Protein AF-0000000066206709 (afdb_homodimer)

InterPro domains:
  IPR000914 Solute-binding protein family 5 domain [PF00496] (163-308)
  IPR023767 Transcriptional regulator SgrR [MF_01449] (1-552)
  IPR023767 Transcriptional regulator SgrR [NF010149] (1-551)
  IPR025370 Transcriptional regulator SgrR, N-terminal HTH domain [PF12793] (5-118)
  IPR039424 Solute-binding protein family 5 [PTHR30290] (118-496)

Secondary structure (DSSP, 8-state):
---HHHHHHHHHHHHHHTT--EEE-HHHHHHHHTS-HHHHHHHHHHHHHTTSEEEEPPPSTTPPEEEEESS-HHHHHHHHHHHHHHTT-HHHHHHHH--HHHHHHHHHHT-EEEEETTEEEEEEEESS------TTS---HHHHHHHHHH---SEEE-TTT--EEESSEEEEEEEETTEEEEEEPSS-B-TTSPBP-HHHHHHHHHTTTTSGGGTTEEEEE-SSTTEEEEEESS--TTHHHHTTSGGG----TTGGGSTTTTTS---SSSEEEEEESSSEEEEEE-TT-SSSPPS-SEEEEEE-SS--TT--S-EE-S-TTS---EEEEEE-SEEEEEEE-TTSGGGG-HHHHHHHHHHT-HHHHHHHS-HHHHHHEEE-SSSSTT------PPP-PPPTT--EEEEEEESS-HHHHHHHHHHHHHHHTTT-EEEEEEE-HHHHHHT-S--SEEEEEEE--SSHHHHHHHHHHH-HHHHHH--S-HHHHHHHHHTT---HHHHHHHHHHTTSEEE-EEEEEEEE--TTEES--B-TTSSB-TTT-EEPPP--/---HHHHHHHHHHHHHHTT--EEE-HHHHHHHHTS-HHHHHHHHHHHHHTTSEEEEPPPSTTPPEEEEESS-HHHHHHHHHHHHHHTT-HHHHHHHH--HHHHHHHHHHT-EEEEETTEEEEEEEESS------TTS---HHHHHHHHHH---SEEE-TTT--EEESSEEEEEEEETTEEEEEEPSS-B-TTSPBP-HHHHHHHHHTTTTSGGGTTEEEEE-SSTTEEEEEESS--TTHHHHTTSGGG----TTGGGSTTTTTS---SSSEEEEEESSSEEEEEE-TT-SSSPPS-SEEEEEE-SS--TT--SSEE-S-TTS---EEEEEE-SEEEEEEE-TTSGGGG-HHHHHHHHHHT-HHHHHHHS-HHHHHHEEE-SSSSTT------PPP-PPPTT--EEEEEEESS-HHHHHHHHHHHHHHHHTT-EEEEEEE-HHHHHHT-S--SEEEEEEE--SSHHHHHHHHHHH-HHHHHH--S-HHHHHHHHHTT---HHHHHHHHHHTTSEEE-EEEEEEEE--TTEES--B-TTSSB-TTT-EEPPP--

Nearest PDB structures (foldseek):
  5u4o-assembly1_A-2  TM=6.817E-01  e=4.571E-27  Bacillus anthracis
  4wed-assembly1_A  TM=5.800E-01  e=3.404E-24  Sinorhizobium meliloti 1021
  3t66-assembly1_A  TM=5.790E-01  e=7.569E-23  Halalkalibacterium halodurans C-125
  4pfy-assembly1_A  TM=7.101E-01  e=2.165E-19  Thermotoga maritima MSB8
  3ry3-assembly2_B  TM=6.240E-01  e=1.713E-19  Yersinia pestis CO92

Radius of gyration: 39.32 Å; Cα contacts (8 Å, |Δi|>4): 2137; chains: 2; bounding box: 94×120×114 Å

Structure (mmCIF, N/CA/C/O backbone):
data_AF-0000000066206709-model_v1
#
loop_
_entity.id
_entity.type
_entity.pdbx_description
1 polymer 'HTH-type transcriptional regulator SgrR'
#
loop_
_atom_site.group_PDB
_atom_site.id
_atom_site.type_symbol
_atom_site.label_atom_id
_atom_site.label_alt_id
_atom_site.label_comp_id
_atom_site.label_asym_id
_atom_site.label_entity_id
_atom_site.label_seq_id
_atom_site.pdbx_PDB_ins_code
_atom_site.Cartn_x
_atom_site.Cartn_y
_atom_site.Cartn_z
_atom_site.occupancy
_atom_site.B_iso_or_equiv
_atom_site.auth_seq_id
_atom_site.auth_comp_id
_atom_site.auth_asym_id
_atom_site.auth_atom_id
_atom_site.pdbx_PDB_model_num
ATOM 1 N N . MET A 1 1 ? 25.031 -0.649 -37.062 1 43.06 1 MET A N 1
ATOM 2 C CA . MET A 1 1 ? 24.859 -2.057 -36.719 1 43.06 1 MET A CA 1
ATOM 3 C C . MET A 1 1 ? 24.5 -2.879 -37.938 1 43.06 1 MET A C 1
ATOM 5 O O . MET A 1 1 ? 23.609 -2.498 -38.719 1 43.06 1 MET A O 1
ATOM 9 N N . SER A 1 2 ? 25.391 -3.656 -38.344 1 57 2 SER A N 1
ATOM 10 C CA . SER A 1 2 ? 25.188 -4.418 -39.562 1 57 2 SER A CA 1
ATOM 11 C C . SER A 1 2 ? 23.844 -5.141 -39.562 1 57 2 SER A C 1
ATOM 13 O O . SER A 1 2 ? 23.391 -5.586 -38.5 1 57 2 SER A O 1
ATOM 15 N N . SER A 1 3 ? 23.094 -4.91 -40.594 1 67.56 3 SER A N 1
ATOM 16 C CA . SER A 1 3 ? 21.766 -5.477 -40.75 1 67.56 3 SER A CA 1
ATOM 17 C C . SER A 1 3 ? 21.766 -6.977 -40.469 1 67.56 3 SER A C 1
ATOM 19 O O . SER A 1 3 ? 22.766 -7.656 -40.719 1 67.56 3 SER A O 1
ATOM 21 N N . PRO A 1 4 ? 20.875 -7.457 -39.75 1 71.06 4 PRO A N 1
ATOM 22 C CA . PRO A 1 4 ? 20.766 -8.898 -39.5 1 71.06 4 PRO A CA 1
ATOM 23 C C . PRO A 1 4 ? 20.953 -9.734 -40.75 1 71.06 4 PRO A C 1
ATOM 25 O O . PRO A 1 4 ? 21.562 -10.805 -40.719 1 71.06 4 PRO A O 1
ATOM 28 N N . ARG A 1 5 ? 20.578 -9.203 -41.844 1 77.94 5 ARG A N 1
ATOM 29 C CA . ARG A 1 5 ? 20.688 -9.914 -43.094 1 77.94 5 ARG A CA 1
ATOM 30 C C . ARG A 1 5 ? 22.141 -10.031 -43.531 1 77.94 5 ARG A C 1
ATOM 32 O O . ARG A 1 5 ? 22.562 -11.078 -44.031 1 77.94 5 ARG A O 1
ATOM 39 N N . LEU A 1 6 ? 22.844 -8.906 -43.406 1 81.25 6 LEU A N 1
ATOM 40 C CA . LEU A 1 6 ? 24.25 -8.914 -43.781 1 81.25 6 LEU A CA 1
ATOM 41 C C . LEU A 1 6 ? 25.031 -9.922 -42.938 1 81.25 6 LEU A C 1
ATOM 43 O O . LEU A 1 6 ? 25.875 -10.641 -43.469 1 81.25 6 LEU A O 1
ATOM 47 N N . GLN A 1 7 ? 24.641 -9.992 -41.656 1 78.38 7 GLN A N 1
ATOM 48 C CA . GLN A 1 7 ? 25.312 -10.93 -40.781 1 78.38 7 GLN A CA 1
ATOM 49 C C . GLN A 1 7 ? 25.031 -12.375 -41.156 1 78.38 7 GLN A C 1
ATOM 51 O O . GLN A 1 7 ? 25.953 -13.203 -41.188 1 78.38 7 GLN A O 1
ATOM 56 N N . GLN A 1 8 ? 23.812 -12.617 -41.5 1 77.62 8 GLN A N 1
ATOM 57 C CA . GLN A 1 8 ? 23.422 -13.953 -41.938 1 77.62 8 GLN A CA 1
ATOM 58 C C . GLN A 1 8 ? 24.188 -14.367 -43.188 1 77.62 8 GLN A C 1
ATOM 60 O O . GLN A 1 8 ? 24.641 -15.508 -43.312 1 77.62 8 GLN A O 1
ATOM 65 N N . GLN A 1 9 ? 24.297 -13.484 -44.094 1 81.88 9 GLN A N 1
ATOM 66 C CA . GLN A 1 9 ? 24.984 -13.758 -45.375 1 81.88 9 GLN A CA 1
ATOM 67 C C . GLN A 1 9 ? 26.469 -14.031 -45.125 1 81.88 9 GLN A C 1
ATOM 69 O O . GLN A 1 9 ? 27.047 -14.922 -45.75 1 81.88 9 GLN A O 1
ATOM 74 N N . PHE A 1 10 ? 27 -13.289 -44.25 1 84.5 10 PHE A N 1
ATOM 75 C CA . PHE A 1 10 ? 28.406 -13.523 -43.906 1 84.5 10 PHE A CA 1
ATOM 76 C C . PHE A 1 10 ? 28.609 -14.906 -43.312 1 84.5 10 PHE A C 1
ATOM 78 O O . PHE A 1 10 ? 29.531 -15.633 -43.688 1 84.5 10 PHE A O 1
ATOM 85 N N . ILE A 1 11 ? 27.688 -15.219 -42.312 1 79.88 11 ILE A N 1
ATOM 86 C CA . ILE A 1 11 ? 27.812 -16.516 -41.656 1 79.88 11 ILE A CA 1
ATOM 87 C C . ILE A 1 11 ? 27.719 -17.641 -42.688 1 79.88 11 ILE A C 1
ATOM 89 O O . ILE A 1 11 ? 28.484 -18.594 -42.625 1 79.88 11 ILE A O 1
ATOM 93 N N . ARG A 1 12 ? 26.828 -17.469 -43.594 1 81.88 12 ARG A N 1
ATOM 94 C CA . ARG A 1 12 ? 26.672 -18.453 -44.656 1 81.88 12 ARG A CA 1
ATOM 95 C C . ARG A 1 12 ? 27.953 -18.562 -45.469 1 81.88 12 ARG A C 1
ATOM 97 O O . ARG A 1 12 ? 28.391 -19.656 -45.812 1 81.88 12 ARG A O 1
ATOM 104 N N . LEU A 1 13 ? 28.484 -17.438 -45.812 1 84.5 13 LEU A N 1
ATOM 105 C CA . LEU A 1 13 ? 29.703 -17.391 -46.594 1 84.5 13 LEU A CA 1
ATOM 106 C C . LEU A 1 13 ? 30.859 -18.031 -45.844 1 84.5 13 LEU A C 1
ATOM 108 O O . LEU A 1 13 ? 31.609 -18.844 -46.406 1 84.5 13 LEU A O 1
ATOM 112 N N . TRP A 1 14 ? 30.922 -17.672 -44.594 1 83.88 14 TRP A N 1
ATOM 113 C CA . TRP A 1 14 ? 31.984 -18.203 -43.75 1 83.88 14 TRP A CA 1
ATOM 114 C C . TRP A 1 14 ? 31.859 -19.719 -43.594 1 83.88 14 TRP A C 1
ATOM 116 O O . TRP A 1 14 ? 32.875 -20.438 -43.688 1 83.88 14 TRP A O 1
ATOM 126 N N . GLN A 1 15 ? 30.609 -20.188 -43.344 1 79.62 15 GLN A N 1
ATOM 127 C CA . GLN A 1 15 ? 30.375 -21.625 -43.219 1 79.62 15 GLN A CA 1
ATOM 128 C C . GLN A 1 15 ? 30.734 -22.375 -44.5 1 79.62 15 GLN A C 1
ATOM 130 O O . GLN A 1 15 ? 31.312 -23.453 -44.438 1 79.62 15 GLN A O 1
ATOM 135 N N . HIS A 1 16 ? 30.406 -21.812 -45.594 1 82.5 16 HIS A N 1
ATOM 136 C CA . HIS A 1 16 ? 30.656 -22.438 -46.906 1 82.5 16 HIS A CA 1
ATOM 137 C C . HIS A 1 16 ? 32.156 -22.625 -47.125 1 82.5 16 HIS A C 1
ATOM 139 O O . HIS A 1 16 ? 32.594 -23.688 -47.562 1 82.5 16 HIS A O 1
ATOM 145 N N . PHE A 1 17 ? 32.938 -21.656 -46.812 1 86.31 17 PHE A N 1
ATOM 146 C CA . PHE A 1 17 ? 34.375 -21.703 -47.094 1 86.31 17 PHE A CA 1
ATOM 147 C C . PHE A 1 17 ? 35.156 -22.109 -45.875 1 86.31 17 PHE A C 1
ATOM 149 O O . PHE A 1 17 ? 36.375 -22.094 -45.875 1 86.31 17 PHE A O 1
ATOM 156 N N . GLN A 1 18 ? 34.344 -22.422 -44.75 1 80.25 18 GLN A N 1
ATOM 157 C CA . GLN A 1 18 ? 34.906 -22.859 -43.469 1 80.25 18 GLN A CA 1
ATOM 158 C C . GLN A 1 18 ? 35.969 -21.875 -42.969 1 80.25 18 GLN A C 1
ATOM 160 O O . GLN A 1 18 ? 37 -22.281 -42.438 1 80.25 18 GLN A O 1
ATOM 165 N N . GLY A 1 19 ? 35.75 -20.625 -43.344 1 80.12 19 GLY A N 1
ATOM 166 C CA . GLY A 1 19 ? 36.594 -19.562 -42.812 1 80.12 19 GLY A CA 1
ATOM 167 C C . GLY A 1 19 ? 37.969 -19.516 -43.5 1 80.12 19 GLY A C 1
ATOM 168 O O . GLY A 1 19 ? 38.844 -18.781 -43.062 1 80.12 19 GLY A O 1
ATOM 169 N N . GLN A 1 20 ? 38.156 -20.312 -44.469 1 85.06 20 GLN A N 1
ATOM 170 C CA . GLN A 1 20 ? 39.469 -20.375 -45.156 1 85.06 20 GLN A CA 1
ATOM 171 C C . GLN A 1 20 ? 39.562 -19.344 -46.25 1 85.06 20 GLN A C 1
ATOM 173 O O . GLN A 1 20 ? 38.562 -19.047 -46.938 1 85.06 20 GLN A O 1
ATOM 178 N N . THR A 1 21 ? 40.719 -18.797 -46.312 1 88.12 21 THR A N 1
ATOM 179 C CA . THR A 1 21 ? 40.938 -17.922 -47.469 1 88.12 21 THR A CA 1
ATOM 180 C C . THR A 1 21 ? 40.844 -18.703 -48.781 1 88.12 21 THR A C 1
ATOM 182 O O . THR A 1 21 ? 41.406 -19.781 -48.906 1 88.12 21 THR A O 1
ATOM 185 N N . THR A 1 22 ? 40 -18.25 -49.562 1 88.44 22 THR A N 1
ATOM 186 C CA . THR A 1 22 ? 39.719 -19.031 -50.781 1 88.44 22 THR A CA 1
ATOM 187 C C . THR A 1 22 ? 39.75 -18.141 -52.031 1 88.44 22 THR A C 1
ATOM 189 O O . THR A 1 22 ? 39.344 -16.969 -51.969 1 88.44 22 THR A O 1
ATOM 192 N N . ASP A 1 23 ? 40.25 -18.703 -53.094 1 86.56 23 ASP A N 1
ATOM 193 C CA . ASP A 1 23 ? 40.125 -18.062 -54.406 1 86.56 23 ASP A CA 1
ATOM 194 C C . ASP A 1 23 ? 38.781 -18.406 -55.031 1 86.56 23 ASP A C 1
ATOM 196 O O . ASP A 1 23 ? 38.438 -19.578 -55.188 1 86.56 23 ASP A O 1
ATOM 200 N N . THR A 1 24 ? 37.969 -17.406 -55.25 1 88.25 24 THR A N 1
ATOM 201 C CA . THR A 1 24 ? 36.656 -17.672 -55.781 1 88.25 24 THR A CA 1
ATOM 202 C C . THR A 1 24 ? 36.25 -16.594 -56.781 1 88.25 24 THR A C 1
ATOM 204 O O . THR A 1 24 ? 37.031 -15.688 -57.094 1 88.25 24 THR A O 1
ATOM 207 N N . THR A 1 25 ? 35.156 -16.828 -57.469 1 85.81 25 THR A N 1
ATOM 208 C CA . THR A 1 25 ? 34.625 -15.859 -58.406 1 85.81 25 THR A CA 1
ATOM 209 C C . THR A 1 25 ? 33.25 -15.359 -57.969 1 85.81 25 THR A C 1
ATOM 211 O O . THR A 1 25 ? 32.594 -15.992 -57.125 1 85.81 25 THR A O 1
ATOM 214 N N . LEU A 1 26 ? 32.844 -14.219 -58.406 1 86.38 26 LEU A N 1
ATOM 215 C CA . LEU A 1 26 ? 31.547 -13.664 -58.125 1 86.38 26 LEU A CA 1
ATOM 216 C C . LEU A 1 26 ? 30.422 -14.625 -58.531 1 86.38 26 LEU A C 1
ATOM 218 O O . LEU A 1 26 ? 29.406 -14.719 -57.844 1 86.38 26 LEU A O 1
ATOM 222 N N . GLN A 1 27 ? 30.672 -15.375 -59.594 1 82.62 27 GLN A N 1
ATOM 223 C CA . GLN A 1 27 ? 29.688 -16.344 -60.062 1 82.62 27 GLN A CA 1
ATOM 224 C C . GLN A 1 27 ? 29.484 -17.469 -59.062 1 82.62 27 GLN A C 1
ATOM 226 O O . GLN A 1 27 ? 28.359 -17.859 -58.781 1 82.62 27 GLN A O 1
ATOM 231 N N . GLU A 1 28 ? 30.484 -17.953 -58.531 1 86.19 28 GLU A N 1
ATOM 232 C CA . GLU A 1 28 ? 30.391 -19 -57.5 1 86.19 28 GLU A CA 1
ATOM 233 C C . GLU A 1 28 ? 29.688 -18.5 -56.25 1 86.19 28 GLU A C 1
ATOM 235 O O . GLU A 1 28 ? 28.922 -19.234 -55.625 1 86.19 28 GLU A O 1
ATOM 240 N N . LEU A 1 29 ? 30 -17.328 -55.906 1 89.44 29 LEU A N 1
ATOM 241 C CA . LEU A 1 29 ? 29.453 -16.766 -54.656 1 89.44 29 LEU A CA 1
ATOM 242 C C . LEU A 1 29 ? 27.953 -16.516 -54.812 1 89.44 29 LEU A C 1
ATOM 244 O O . LEU A 1 29 ? 27.234 -16.5 -53.812 1 89.44 29 LEU A O 1
ATOM 248 N N . THR A 1 30 ? 27.484 -16.297 -56.062 1 87.69 30 THR A N 1
ATOM 249 C CA . THR A 1 30 ? 26.047 -16.141 -56.312 1 87.69 30 THR A CA 1
ATOM 250 C C . THR A 1 30 ? 25.297 -17.391 -55.875 1 87.69 30 THR A C 1
ATOM 252 O O . THR A 1 30 ? 24.188 -17.297 -55.344 1 87.69 30 THR A O 1
ATOM 255 N N . GLY A 1 31 ? 25.844 -18.516 -56 1 82.75 31 GLY A N 1
ATOM 256 C CA . GLY A 1 31 ? 25.25 -19.766 -55.562 1 82.75 31 GLY A CA 1
ATOM 257 C C . GLY A 1 31 ? 25.25 -19.938 -54.031 1 82.75 31 GLY A C 1
ATOM 258 O O . GLY A 1 31 ? 24.281 -20.469 -53.469 1 82.75 31 GLY A O 1
ATOM 259 N N . VAL A 1 32 ? 26.281 -19.484 -53.438 1 83.62 32 VAL A N 1
ATOM 260 C CA . VAL A 1 32 ? 26.422 -19.641 -52 1 83.62 32 VAL A CA 1
ATOM 261 C C . VAL A 1 32 ? 25.453 -18.719 -51.281 1 83.62 32 VAL A C 1
ATOM 263 O O . VAL A 1 32 ? 24.797 -19.109 -50.312 1 83.62 32 VAL A O 1
ATOM 266 N N . LEU A 1 33 ? 25.266 -17.516 -51.719 1 86.31 33 LEU A N 1
ATOM 267 C CA . LEU A 1 33 ? 24.5 -16.5 -51 1 86.31 33 LEU A CA 1
ATOM 268 C C . LEU A 1 33 ? 23.109 -16.328 -51.625 1 86.31 33 LEU A C 1
ATOM 270 O O . LEU A 1 33 ? 22.281 -15.57 -51.125 1 86.31 33 LEU A O 1
ATOM 274 N N . ASN A 1 34 ? 22.781 -17.031 -52.719 1 82.12 34 ASN A N 1
ATOM 275 C CA . ASN A 1 34 ? 21.516 -17.016 -53.438 1 82.12 34 ASN A CA 1
ATOM 276 C C . ASN A 1 34 ? 21.094 -15.586 -53.781 1 82.12 34 ASN A C 1
ATOM 278 O O . ASN A 1 34 ? 19.969 -15.172 -53.469 1 82.12 34 ASN A O 1
ATOM 282 N N . CYS A 1 35 ? 21.969 -14.898 -54.344 1 82.12 35 CYS A N 1
ATOM 283 C CA . CYS A 1 35 ? 21.672 -13.539 -54.781 1 82.12 35 CYS A CA 1
ATOM 284 C C . CYS A 1 35 ? 22.281 -13.25 -56.156 1 82.12 35 CYS A C 1
ATOM 286 O O . CYS A 1 35 ? 23.031 -14.07 -56.688 1 82.12 35 CYS A O 1
ATOM 288 N N . SER A 1 36 ? 21.859 -12.148 -56.844 1 81.38 36 SER A N 1
ATOM 289 C CA . SER A 1 36 ? 22.344 -11.773 -58.156 1 81.38 36 SER A CA 1
ATOM 290 C C . SER A 1 36 ? 23.797 -11.312 -58.094 1 81.38 36 SER A C 1
ATOM 292 O O . SER A 1 36 ? 24.312 -10.977 -57 1 81.38 36 SER A O 1
ATOM 294 N N . ARG A 1 37 ? 24.516 -11.375 -59.188 1 80.69 37 ARG A N 1
ATOM 295 C CA . ARG A 1 37 ? 25.922 -11 -59.281 1 80.69 37 ARG A CA 1
ATOM 296 C C . ARG A 1 37 ? 26.141 -9.547 -58.875 1 80.69 37 ARG A C 1
ATOM 298 O O . ARG A 1 37 ? 27.125 -9.227 -58.219 1 80.69 37 ARG A O 1
ATOM 305 N N . ARG A 1 38 ? 25.219 -8.734 -59.219 1 80.38 38 ARG A N 1
ATOM 306 C CA . ARG A 1 38 ? 25.312 -7.324 -58.875 1 80.38 38 ARG A CA 1
ATOM 307 C C . ARG A 1 38 ? 25.203 -7.129 -57.344 1 80.38 38 ARG A C 1
ATOM 309 O O . ARG A 1 38 ? 25.953 -6.348 -56.781 1 80.38 38 ARG A O 1
ATOM 316 N N . HIS A 1 39 ? 24.406 -7.84 -56.812 1 86.94 39 HIS A N 1
ATOM 317 C CA . HIS A 1 39 ? 24.141 -7.684 -55.375 1 86.94 39 HIS A CA 1
ATOM 318 C C . HIS A 1 39 ? 25.281 -8.273 -54.531 1 86.94 39 HIS A C 1
ATOM 320 O O . HIS A 1 39 ? 25.578 -7.77 -53.438 1 86.94 39 HIS A O 1
ATOM 326 N N . ILE A 1 40 ? 25.922 -9.25 -55.125 1 87.56 40 ILE A N 1
ATOM 327 C CA . ILE A 1 40 ? 27 -9.898 -54.375 1 87.56 40 ILE A CA 1
ATOM 328 C C . ILE A 1 40 ? 28.141 -8.922 -54.156 1 87.56 40 ILE A C 1
ATOM 330 O O . ILE A 1 40 ? 28.766 -8.898 -53.094 1 87.56 40 ILE A O 1
ATOM 334 N N . ARG A 1 41 ? 28.453 -8.211 -55.156 1 84.44 41 ARG A N 1
ATOM 335 C CA . ARG A 1 41 ? 29.531 -7.234 -55 1 84.44 41 ARG A CA 1
ATOM 336 C C . ARG A 1 41 ? 29.219 -6.23 -53.906 1 84.44 41 ARG A C 1
ATOM 338 O O . ARG A 1 41 ? 30.094 -5.887 -53.094 1 84.44 41 ARG A O 1
ATOM 345 N N . SER A 1 42 ? 28.031 -5.875 -53.875 1 88.44 42 SER A N 1
ATOM 346 C CA . SER A 1 42 ? 27.609 -4.938 -52.844 1 88.44 42 SER A CA 1
ATOM 347 C C . SER A 1 42 ? 27.703 -5.566 -51.469 1 88.44 42 SER A C 1
ATOM 349 O O . SER A 1 42 ? 28.125 -4.914 -50.5 1 88.44 42 SER A O 1
ATOM 351 N N . LEU A 1 43 ? 27.344 -6.773 -51.344 1 89.25 43 LEU A N 1
ATOM 352 C CA . LEU A 1 43 ? 27.375 -7.488 -50.062 1 89.25 43 LEU A CA 1
ATOM 353 C C . LEU A 1 43 ? 28.812 -7.66 -49.594 1 89.25 43 LEU A C 1
ATOM 355 O O . LEU A 1 43 ? 29.094 -7.43 -48.406 1 89.25 43 LEU A O 1
ATOM 359 N N . LEU A 1 44 ? 29.688 -8.031 -50.5 1 89.12 44 LEU A N 1
ATOM 360 C CA . LEU A 1 44 ? 31.078 -8.242 -50.156 1 89.12 44 LEU A CA 1
ATOM 361 C C . LEU A 1 44 ? 31.734 -6.934 -49.719 1 89.12 44 LEU A C 1
ATOM 363 O O . LEU A 1 44 ? 32.5 -6.91 -48.75 1 89.12 44 LEU A O 1
ATOM 367 N N . ASN A 1 45 ? 31.344 -5.902 -50.344 1 87.56 45 ASN A N 1
ATOM 368 C CA . ASN A 1 45 ? 31.844 -4.59 -49.969 1 87.56 45 ASN A CA 1
ATOM 369 C C . ASN A 1 45 ? 31.359 -4.18 -48.562 1 87.56 45 ASN A C 1
ATOM 371 O O . ASN A 1 45 ? 32.125 -3.645 -47.781 1 87.56 45 ASN A O 1
ATOM 375 N N . ALA A 1 46 ? 30.141 -4.453 -48.375 1 87.69 46 ALA A N 1
ATOM 376 C CA . ALA A 1 46 ? 29.562 -4.125 -47.062 1 87.69 46 ALA A CA 1
ATOM 377 C C . ALA A 1 46 ? 30.25 -4.922 -45.938 1 87.69 46 ALA A C 1
ATOM 379 O O . ALA A 1 46 ? 30.547 -4.379 -44.875 1 87.69 46 ALA A O 1
ATOM 380 N N . MET A 1 47 ? 30.5 -6.176 -46.219 1 88.44 47 MET A N 1
ATOM 381 C CA . MET A 1 47 ? 31.172 -7.035 -45.25 1 88.44 47 MET A CA 1
ATOM 382 C C . MET A 1 47 ? 32.625 -6.586 -45.031 1 88.44 47 MET A C 1
ATOM 384 O O . MET A 1 47 ? 33.125 -6.652 -43.906 1 88.44 47 MET A O 1
ATOM 388 N N . GLN A 1 48 ? 33.156 -6.113 -46.031 1 86.62 48 GLN A N 1
ATOM 389 C CA . GLN A 1 48 ? 34.531 -5.625 -45.969 1 86.62 48 GLN A CA 1
ATOM 390 C C . GLN A 1 48 ? 34.594 -4.312 -45.188 1 86.62 48 GLN A C 1
ATOM 392 O O . GLN A 1 48 ? 35.531 -4.098 -44.406 1 86.62 48 GLN A O 1
ATOM 397 N N . LEU A 1 49 ? 33.562 -3.594 -45.406 1 86.62 49 LEU A N 1
ATOM 398 C CA . LEU A 1 49 ? 33.5 -2.334 -44.656 1 86.62 49 LEU A CA 1
ATOM 399 C C . LEU A 1 49 ? 33.312 -2.584 -43.156 1 86.62 49 LEU A C 1
ATOM 401 O O . LEU A 1 49 ? 33.844 -1.835 -42.344 1 86.62 49 LEU A O 1
ATOM 405 N N . GLU A 1 50 ? 32.594 -3.65 -42.812 1 84.56 50 GLU A N 1
ATOM 406 C CA . GLU A 1 50 ? 32.375 -4.02 -41.406 1 84.56 50 GLU A CA 1
ATOM 407 C C . GLU A 1 50 ? 33.625 -4.688 -40.812 1 84.56 50 GLU A C 1
ATOM 409 O O . GLU A 1 50 ? 33.688 -4.957 -39.625 1 84.56 50 GLU A O 1
ATOM 414 N N . GLY A 1 51 ? 34.562 -4.945 -41.75 1 79.94 51 GLY A N 1
ATOM 415 C CA . GLY A 1 51 ? 35.812 -5.562 -41.375 1 79.94 51 GLY A CA 1
ATOM 416 C C . GLY A 1 51 ? 35.719 -7.07 -41.188 1 79.94 51 GLY A C 1
ATOM 417 O O . GLY A 1 51 ? 36.531 -7.676 -40.469 1 79.94 51 GLY A O 1
ATOM 418 N N . TRP A 1 52 ? 34.688 -7.762 -41.719 1 86 52 TRP A N 1
ATOM 419 C CA . TRP A 1 52 ? 34.469 -9.188 -41.531 1 86 52 TRP A CA 1
ATOM 420 C C . TRP A 1 52 ? 35.312 -10.016 -42.469 1 86 52 TRP A C 1
ATOM 422 O O . TRP A 1 52 ? 35.75 -11.117 -42.125 1 86 52 TRP A O 1
ATOM 432 N N . LEU A 1 53 ? 35.531 -9.453 -43.688 1 87.62 53 LEU A N 1
ATOM 433 C CA . LEU A 1 53 ? 36.281 -10.172 -44.719 1 87.62 53 LEU A CA 1
ATOM 434 C C . LEU A 1 53 ? 37.062 -9.195 -45.594 1 87.62 53 LEU A C 1
ATOM 436 O O . LEU A 1 53 ? 36.875 -7.98 -45.5 1 87.62 53 LEU A O 1
ATOM 440 N N . ILE A 1 54 ? 38.031 -9.648 -46.25 1 88.5 54 ILE A N 1
ATOM 441 C CA . ILE A 1 54 ? 38.781 -8.898 -47.25 1 88.5 54 ILE A CA 1
ATOM 442 C C . ILE A 1 54 ? 38.562 -9.539 -48.625 1 88.5 54 ILE A C 1
ATOM 444 O O . ILE A 1 54 ? 38.812 -10.734 -48.812 1 88.5 54 ILE A O 1
ATOM 448 N N . TRP A 1 55 ? 37.969 -8.789 -49.438 1 89.25 55 TRP A N 1
ATOM 449 C CA . TRP A 1 55 ? 37.781 -9.203 -50.844 1 89.25 55 TRP A CA 1
ATOM 450 C C . TRP A 1 55 ? 38.781 -8.5 -51.75 1 89.25 55 TRP A C 1
ATOM 452 O O . TRP A 1 55 ? 38.75 -7.277 -51.875 1 89.25 55 TRP A O 1
ATOM 462 N N . GLN A 1 56 ? 39.625 -9.25 -52.25 1 85.5 56 GLN A N 1
ATOM 463 C CA . GLN A 1 56 ? 40.625 -8.727 -53.188 1 85.5 56 GLN A CA 1
ATOM 464 C C . GLN A 1 56 ? 40.281 -9.133 -54.625 1 85.5 56 GLN A C 1
ATOM 466 O O . GLN A 1 56 ? 40.625 -10.227 -55.062 1 85.5 56 GLN A O 1
ATOM 471 N N . ALA A 1 57 ? 39.656 -8.281 -55.312 1 81.81 57 ALA A N 1
ATOM 472 C CA . ALA A 1 57 ? 39.188 -8.531 -56.656 1 81.81 57 ALA A CA 1
ATOM 473 C C . ALA A 1 57 ? 40.375 -8.477 -57.656 1 81.81 57 ALA A C 1
ATOM 475 O O . ALA A 1 57 ? 41.25 -7.617 -57.531 1 81.81 57 ALA A O 1
ATOM 476 N N . GLU A 1 58 ? 40.688 -9.461 -58.438 1 76.62 58 GLU A N 1
ATOM 477 C CA . GLU A 1 58 ? 41.656 -9.422 -59.531 1 76.62 58 GLU A CA 1
ATOM 478 C C . GLU A 1 58 ? 40.969 -9.18 -60.875 1 76.62 58 GLU A C 1
ATOM 480 O O . GLU A 1 58 ? 40 -9.844 -61.188 1 76.62 58 GLU A O 1
ATOM 485 N N . ALA A 1 59 ? 41.438 -8.148 -61.5 1 71.12 59 ALA A N 1
ATOM 486 C CA . ALA A 1 59 ? 40.906 -7.777 -62.812 1 71.12 59 ALA A CA 1
ATOM 487 C C . ALA A 1 59 ? 41.344 -8.766 -63.875 1 71.12 59 ALA A C 1
ATOM 489 O O . ALA A 1 59 ? 42.469 -9.258 -63.875 1 71.12 59 ALA A O 1
ATOM 490 N N . GLY A 1 60 ? 40.406 -9.391 -64.938 1 65.75 60 GLY A N 1
ATOM 491 C CA . GLY A 1 60 ? 40.688 -10.234 -66.062 1 65.75 60 GLY A CA 1
ATOM 492 C C . GLY A 1 60 ? 39.719 -11.391 -66.188 1 65.75 60 GLY A C 1
ATOM 493 O O . GLY A 1 60 ? 39.219 -11.898 -65.188 1 65.75 60 GLY A O 1
ATOM 494 N N . ARG A 1 61 ? 39.219 -11.672 -67.375 1 60.94 61 ARG A N 1
ATOM 495 C CA . ARG A 1 61 ? 38.344 -12.797 -67.688 1 60.94 61 ARG A CA 1
ATOM 496 C C . ARG A 1 61 ? 38.969 -14.117 -67.25 1 60.94 61 ARG A C 1
ATOM 498 O O . ARG A 1 61 ? 40.094 -14.43 -67.625 1 60.94 61 ARG A O 1
ATOM 505 N N . GLY A 1 62 ? 38.438 -14.953 -66.188 1 64 62 GLY A N 1
ATOM 506 C CA . GLY A 1 62 ? 38.875 -16.266 -65.75 1 64 62 GLY A CA 1
ATOM 507 C C . GLY A 1 62 ? 39.688 -16.219 -64.5 1 64 62 GLY A C 1
ATOM 508 O O . GLY A 1 62 ? 40.094 -17.266 -63.938 1 64 62 GLY A O 1
ATOM 509 N N . LYS A 1 63 ? 40.062 -15.047 -64.062 1 74.81 63 LYS A N 1
ATOM 510 C CA . LYS A 1 63 ? 40.938 -14.992 -62.875 1 74.81 63 LYS A CA 1
ATOM 511 C C . LYS A 1 63 ? 40.156 -15.047 -61.562 1 74.81 63 LYS A C 1
ATOM 513 O O . LYS A 1 63 ? 39.094 -14.453 -61.469 1 74.81 63 LYS A O 1
ATOM 518 N N . ARG A 1 64 ? 40.625 -15.766 -60.625 1 83.56 64 ARG A N 1
ATOM 519 C CA . ARG A 1 64 ? 39.969 -15.969 -59.312 1 83.56 64 ARG A CA 1
ATOM 520 C C . ARG A 1 64 ? 40.375 -14.867 -58.344 1 83.56 64 ARG A C 1
ATOM 522 O O . ARG A 1 64 ? 41.5 -14.359 -58.375 1 83.56 64 ARG A O 1
ATOM 529 N N . SER A 1 65 ? 39.375 -14.289 -57.688 1 87 65 SER A N 1
ATOM 530 C CA . SER A 1 65 ? 39.562 -13.336 -56.625 1 87 65 SER A CA 1
ATOM 531 C C . SER A 1 65 ? 39.75 -14.039 -55.281 1 87 65 SER A C 1
ATOM 533 O O . SER A 1 65 ? 39.375 -15.195 -55.125 1 87 65 SER A O 1
ATOM 535 N N . GLN A 1 66 ? 40.469 -13.328 -54.406 1 88.75 66 GLN A N 1
ATOM 536 C CA . GLN A 1 66 ? 40.75 -13.922 -53.125 1 88.75 66 GLN A CA 1
ATOM 537 C C . GLN A 1 66 ? 39.812 -13.375 -52.062 1 88.75 66 GLN A C 1
ATOM 539 O O . GLN A 1 66 ? 39.594 -12.164 -51.969 1 88.75 66 GLN A O 1
ATOM 544 N N . LEU A 1 67 ? 39.156 -14.234 -51.375 1 89.94 67 LEU A N 1
ATOM 545 C CA . LEU A 1 67 ? 38.312 -13.938 -50.25 1 89.94 67 LEU A CA 1
ATOM 546 C C . LEU A 1 67 ? 38.938 -14.422 -48.938 1 89.94 67 LEU A C 1
ATOM 548 O O . LEU A 1 67 ? 39.281 -15.602 -48.812 1 89.94 67 LEU A O 1
ATOM 552 N N . SER A 1 68 ? 39.25 -13.492 -48.062 1 88.88 68 SER A N 1
ATOM 553 C CA . SER A 1 68 ? 39.781 -13.828 -46.75 1 88.88 68 SER A CA 1
ATOM 554 C C . SER A 1 68 ? 38.844 -13.375 -45.625 1 88.88 68 SER A C 1
ATOM 556 O O . SER A 1 68 ? 38.312 -12.266 -45.688 1 88.88 68 SER A O 1
ATOM 558 N N . PHE A 1 69 ? 38.594 -14.258 -44.719 1 87.62 69 PHE A N 1
ATOM 559 C CA . PHE A 1 69 ? 37.719 -13.93 -43.594 1 87.62 69 PHE A CA 1
ATOM 560 C C . PHE A 1 69 ? 38.562 -13.352 -42.438 1 87.62 69 PHE A C 1
ATOM 562 O O . PHE A 1 69 ? 39.562 -13.914 -42.031 1 87.62 69 PHE A O 1
ATOM 569 N N . VAL A 1 70 ? 38.281 -12.188 -42.062 1 80 70 VAL A N 1
ATOM 570 C CA . VAL A 1 70 ? 38.938 -11.531 -40.938 1 80 70 VAL A CA 1
ATOM 571 C C . VAL A 1 70 ? 38.188 -11.891 -39.656 1 80 70 VAL A C 1
ATOM 573 O O . VAL A 1 70 ? 38.812 -12.078 -38.594 1 80 70 VAL A O 1
ATOM 576 N N . TYR A 1 71 ? 36.938 -11.883 -39.688 1 72.38 71 TYR A N 1
ATOM 577 C CA . TYR A 1 71 ? 36.094 -12.258 -38.562 1 72.38 71 TYR A CA 1
ATOM 578 C C . TYR A 1 71 ? 35.594 -13.688 -38.719 1 72.38 71 TYR A C 1
ATOM 580 O O . TYR A 1 71 ? 35.5 -14.203 -39.812 1 72.38 71 TYR A O 1
ATOM 588 N N . THR A 1 72 ? 35.562 -14.406 -37.594 1 70.75 72 THR A N 1
ATOM 589 C CA . THR A 1 72 ? 35.062 -15.766 -37.75 1 70.75 72 THR A CA 1
ATOM 590 C C . THR A 1 72 ? 33.531 -15.781 -37.75 1 70.75 72 THR A C 1
ATOM 592 O O . THR A 1 72 ? 32.906 -14.945 -37.094 1 70.75 72 THR A O 1
ATOM 595 N N . GLY A 1 73 ? 32.906 -16.484 -38.625 1 63.06 73 GLY A N 1
ATOM 596 C CA . GLY A 1 73 ? 31.453 -16.703 -38.625 1 63.06 73 GLY A CA 1
ATOM 597 C C . GLY A 1 73 ? 30.922 -17.047 -37.219 1 63.06 73 GLY A C 1
ATOM 598 O O . GLY A 1 73 ? 29.828 -16.594 -36.844 1 63.06 73 GLY A O 1
ATOM 599 N N . LEU A 1 74 ? 31.812 -17.688 -36.531 1 64.62 74 LEU A N 1
ATOM 600 C CA . LEU A 1 74 ? 31.422 -18.094 -35.188 1 64.62 74 LEU A CA 1
ATOM 601 C C . LEU A 1 74 ? 31.328 -16.891 -34.281 1 64.62 74 LEU A C 1
ATOM 603 O O . LEU A 1 74 ? 30.391 -16.781 -33.469 1 64.62 74 LEU A O 1
ATOM 607 N N . ALA A 1 75 ? 32.312 -16.031 -34.438 1 70.75 75 ALA A N 1
ATOM 608 C CA . ALA A 1 75 ? 32.281 -14.828 -33.594 1 70.75 75 ALA A CA 1
ATOM 609 C C . ALA A 1 75 ? 31.078 -13.961 -33.906 1 70.75 75 ALA A C 1
ATOM 611 O O . ALA A 1 75 ? 30.453 -13.398 -33 1 70.75 75 ALA A O 1
ATOM 612 N N . LEU A 1 76 ? 30.828 -13.828 -35.156 1 73.81 76 LEU A N 1
ATOM 613 C CA . LEU A 1 76 ? 29.672 -13.031 -35.531 1 73.81 76 LEU A CA 1
ATOM 614 C C . LEU A 1 76 ? 28.375 -13.695 -35.094 1 73.81 76 LEU A C 1
ATOM 616 O O . LEU A 1 76 ? 27.438 -13.008 -34.688 1 73.81 76 LEU A O 1
ATOM 620 N N . GLN A 1 77 ? 28.359 -15.016 -35.312 1 72.31 77 GLN A N 1
ATOM 621 C CA . GLN A 1 77 ? 27.188 -15.75 -34.844 1 72.31 77 GLN A CA 1
ATOM 622 C C . GLN A 1 77 ? 26.984 -15.562 -33.344 1 72.31 77 GLN A C 1
ATOM 624 O O . GLN A 1 77 ? 25.844 -15.391 -32.875 1 72.31 77 GLN A O 1
ATOM 629 N N . GLN A 1 78 ? 28.031 -15.562 -32.656 1 73.25 78 GLN A N 1
ATOM 630 C CA . GLN A 1 78 ? 27.969 -15.359 -31.219 1 73.25 78 GLN A CA 1
ATOM 631 C C . GLN A 1 78 ? 27.469 -13.961 -30.875 1 73.25 78 GLN A C 1
ATOM 633 O O . GLN A 1 78 ? 26.641 -13.789 -29.969 1 73.25 78 GLN A O 1
ATOM 638 N N . GLN A 1 79 ? 27.969 -13.078 -31.578 1 78 79 GLN A N 1
ATOM 639 C CA . GLN A 1 79 ? 27.531 -11.703 -31.359 1 78 79 GLN A CA 1
ATOM 640 C C . GLN A 1 79 ? 26.031 -11.547 -31.656 1 78 79 GLN A C 1
ATOM 642 O O . GLN A 1 79 ? 25.312 -10.891 -30.922 1 78 79 GLN A O 1
ATOM 647 N N . ARG A 1 80 ? 25.688 -12.117 -32.781 1 79.06 80 ARG A N 1
ATOM 648 C CA . ARG A 1 80 ? 24.281 -12.062 -33.125 1 79.06 80 ARG A CA 1
ATOM 649 C C . ARG A 1 80 ? 23.422 -12.766 -32.094 1 79.06 80 ARG A C 1
ATOM 651 O O . ARG A 1 80 ? 22.344 -12.289 -31.734 1 79.06 80 ARG A O 1
ATOM 658 N N . ALA A 1 81 ? 23.875 -13.891 -31.656 1 78.81 81 ALA A N 1
ATOM 659 C CA . ALA A 1 81 ? 23.172 -14.648 -30.625 1 78.81 81 ALA A CA 1
ATOM 660 C C . ALA A 1 81 ? 23.016 -13.812 -29.359 1 78.81 81 ALA A C 1
ATOM 662 O O . ALA A 1 81 ? 21.938 -13.781 -28.766 1 78.81 81 ALA A O 1
ATOM 663 N N . GLU A 1 82 ? 23.969 -13.125 -29.062 1 78.75 82 GLU A N 1
ATOM 664 C CA . GLU A 1 82 ? 23.922 -12.273 -27.875 1 78.75 82 GLU A CA 1
ATOM 665 C C . GLU A 1 82 ? 22.938 -11.117 -28.062 1 78.75 82 GLU A C 1
ATOM 667 O O . GLU A 1 82 ? 22.203 -10.766 -27.125 1 78.75 82 GLU A O 1
ATOM 672 N N . ASP A 1 83 ? 22.953 -10.641 -29.234 1 80.56 83 ASP A N 1
ATOM 673 C CA . ASP A 1 83 ? 22.016 -9.57 -29.547 1 80.56 83 ASP A CA 1
ATOM 674 C C . ASP A 1 83 ? 20.578 -10.055 -29.453 1 80.56 83 ASP A C 1
ATOM 676 O O . ASP A 1 83 ? 19.703 -9.352 -28.922 1 80.56 83 ASP A O 1
ATOM 680 N N . LEU A 1 84 ? 20.422 -11.219 -30.062 1 83.12 84 LEU A N 1
ATOM 681 C CA . LEU A 1 84 ? 19.078 -11.805 -30.016 1 83.12 84 LEU A CA 1
ATOM 682 C C . LEU A 1 84 ? 18.656 -12.07 -28.578 1 83.12 84 LEU A C 1
ATOM 684 O O . LEU A 1 84 ? 17.5 -11.852 -28.219 1 83.12 84 LEU A O 1
ATOM 688 N N . LEU A 1 85 ? 19.516 -12.5 -27.797 1 80.88 85 LEU A N 1
ATOM 689 C CA . LEU A 1 85 ? 19.25 -12.75 -26.391 1 80.88 85 LEU A CA 1
ATOM 690 C C . LEU A 1 85 ? 18.906 -11.453 -25.656 1 80.88 85 LEU A C 1
ATOM 692 O O . LEU A 1 85 ? 17.969 -11.414 -24.859 1 80.88 85 LEU A O 1
ATOM 696 N N . GLU A 1 86 ? 19.594 -10.492 -26.047 1 78.12 86 GLU A N 1
ATOM 697 C CA . GLU A 1 86 ? 19.391 -9.188 -25.422 1 78.12 86 GLU A CA 1
ATOM 698 C C . GLU A 1 86 ? 18.016 -8.617 -25.797 1 78.12 86 GLU A C 1
ATOM 700 O O . GLU A 1 86 ? 17.391 -7.93 -24.984 1 78.12 86 GLU A O 1
ATOM 705 N N . GLN A 1 87 ? 17.641 -9.062 -26.969 1 78.69 87 GLN A N 1
ATOM 706 C CA . GLN A 1 87 ? 16.375 -8.539 -27.453 1 78.69 87 GLN A CA 1
ATOM 707 C C . GLN A 1 87 ? 15.227 -9.492 -27.109 1 78.69 87 GLN A C 1
ATOM 709 O O . GLN A 1 87 ? 14.086 -9.273 -27.531 1 78.69 87 GLN A O 1
ATOM 714 N N . ASP A 1 88 ? 15.531 -10.625 -26.422 1 79.94 88 ASP A N 1
ATOM 715 C CA . ASP A 1 88 ? 14.562 -11.641 -26 1 79.94 88 ASP A CA 1
ATOM 716 C C . ASP A 1 88 ? 13.898 -12.289 -27.219 1 79.94 88 ASP A C 1
ATOM 718 O O . ASP A 1 88 ? 12.688 -12.531 -27.203 1 79.94 88 ASP A O 1
ATOM 722 N N . ARG A 1 89 ? 14.672 -12.391 -28.281 1 82 89 ARG A N 1
ATOM 723 C CA . ARG A 1 89 ? 14.188 -13.047 -29.484 1 82 89 ARG A CA 1
ATOM 724 C C . ARG A 1 89 ? 14.641 -14.508 -29.531 1 82 89 ARG A C 1
ATOM 726 O O . ARG A 1 89 ? 15.406 -14.891 -30.422 1 82 89 ARG A O 1
ATOM 733 N N . ILE A 1 90 ? 14.07 -15.273 -28.734 1 80.62 90 ILE A N 1
ATOM 734 C CA . ILE A 1 90 ? 14.516 -16.641 -28.453 1 80.62 90 ILE A CA 1
ATOM 735 C C . ILE A 1 90 ? 14.25 -17.516 -29.688 1 80.62 90 ILE A C 1
ATOM 737 O O . ILE A 1 90 ? 15.07 -18.359 -30.031 1 80.62 90 ILE A O 1
ATOM 741 N N . GLU A 1 91 ? 13.18 -17.266 -30.344 1 79.81 91 GLU A N 1
ATOM 742 C CA . GLU A 1 91 ? 12.844 -18.078 -31.5 1 79.81 91 GLU A CA 1
ATOM 743 C C . GLU A 1 91 ? 13.906 -17.953 -32.594 1 79.81 91 GLU A C 1
ATOM 745 O O . GLU A 1 91 ? 14.344 -18.938 -33.156 1 79.81 91 GLU A O 1
ATOM 750 N N . GLN A 1 92 ? 14.289 -16.766 -32.781 1 82.12 92 GLN A N 1
ATOM 751 C CA . GLN A 1 92 ? 15.312 -16.5 -33.781 1 82.12 92 GLN A CA 1
ATOM 752 C C . GLN A 1 92 ? 16.672 -17.047 -33.344 1 82.12 92 GLN A C 1
ATOM 754 O O . GLN A 1 92 ? 17.453 -17.5 -34.188 1 82.12 92 GLN A O 1
ATOM 759 N N . LEU A 1 93 ? 16.859 -16.969 -32.062 1 82.81 93 LEU A N 1
ATOM 760 C CA . LEU A 1 93 ? 18.094 -17.5 -31.5 1 82.81 93 LEU A CA 1
ATOM 761 C C . LEU A 1 93 ? 18.188 -19 -31.734 1 82.81 93 LEU A C 1
ATOM 763 O O . LEU A 1 93 ? 19.234 -19.516 -32.156 1 82.81 93 LEU A O 1
ATOM 767 N N . VAL A 1 94 ? 17.094 -19.672 -31.516 1 78.19 94 VAL A N 1
ATOM 768 C CA . VAL A 1 94 ? 17.047 -21.125 -31.703 1 78.19 94 VAL A CA 1
ATOM 769 C C . VAL A 1 94 ? 17.297 -21.453 -33.188 1 78.19 94 VAL A C 1
ATOM 771 O O . VAL A 1 94 ? 18.031 -22.406 -33.5 1 78.19 94 VAL A O 1
ATOM 774 N N . GLN A 1 95 ? 16.766 -20.672 -34.031 1 78.31 95 GLN A N 1
ATOM 775 C CA . GLN A 1 95 ? 16.938 -20.891 -35.469 1 78.31 95 GLN A CA 1
ATOM 776 C C . GLN A 1 95 ? 18.375 -20.625 -35.875 1 78.31 95 GLN A C 1
ATOM 778 O O . GLN A 1 95 ? 18.922 -21.344 -36.75 1 78.31 95 GLN A O 1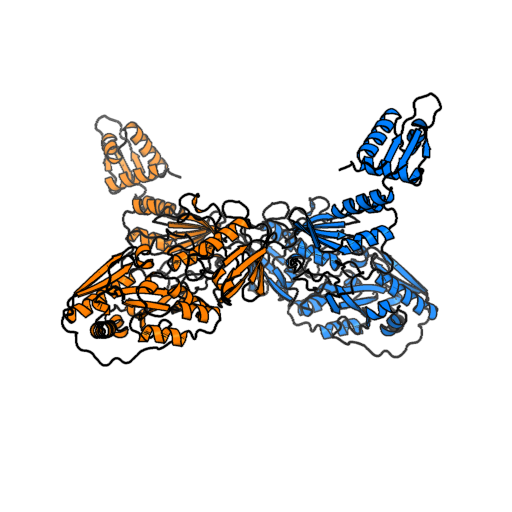
ATOM 783 N N . LEU A 1 96 ? 18.938 -19.734 -35.25 1 78.25 96 LEU A N 1
ATOM 784 C CA . LEU A 1 96 ? 20.297 -19.328 -35.594 1 78.25 96 LEU A CA 1
ATOM 785 C C . LEU A 1 96 ? 21.312 -20.359 -35.125 1 78.25 96 LEU A C 1
ATOM 787 O O . LEU A 1 96 ? 22.203 -20.75 -35.875 1 78.25 96 LEU A O 1
ATOM 791 N N . VAL A 1 97 ? 21.188 -20.797 -33.906 1 76.12 97 VAL A N 1
ATOM 792 C CA . VAL A 1 97 ? 22.188 -21.656 -33.281 1 76.12 97 VAL A CA 1
ATOM 793 C C . VAL A 1 97 ? 21.922 -23.109 -33.688 1 76.12 97 VAL A C 1
ATOM 795 O O . VAL A 1 97 ? 22.875 -23.875 -33.906 1 76.12 97 VAL A O 1
ATOM 798 N N . GLY A 1 98 ? 20.719 -23.469 -33.844 1 70.88 98 GLY A N 1
ATOM 799 C CA . GLY A 1 98 ? 20.328 -24.797 -34.312 1 70.88 98 GLY A CA 1
ATOM 800 C C . GLY A 1 98 ? 20.531 -25.875 -33.25 1 70.88 98 GLY A C 1
ATOM 801 O O . GLY A 1 98 ? 19.984 -26.969 -33.375 1 70.88 98 GLY A O 1
ATOM 802 N N . ASP A 1 99 ? 21.438 -25.656 -32.344 1 73.88 99 ASP A N 1
ATOM 803 C CA . ASP A 1 99 ? 21.719 -26.609 -31.266 1 73.88 99 ASP A CA 1
ATOM 804 C C . ASP A 1 99 ? 21 -26.188 -29.984 1 73.88 99 ASP A C 1
ATOM 806 O O . ASP A 1 99 ? 21.328 -25.156 -29.391 1 73.88 99 ASP A O 1
ATOM 810 N N . LYS A 1 100 ? 20.141 -27.062 -29.578 1 72.75 100 LYS A N 1
ATOM 811 C CA . LYS A 1 100 ? 19.297 -26.75 -28.422 1 72.75 100 LYS A CA 1
ATOM 812 C C . LYS A 1 100 ? 20.125 -26.625 -27.156 1 72.75 100 LYS A C 1
ATOM 814 O O . LYS A 1 100 ? 19.828 -25.781 -26.297 1 72.75 100 LYS A O 1
ATOM 819 N N . GLU A 1 101 ? 21.062 -27.453 -27.078 1 75.69 101 GLU A N 1
ATOM 820 C CA . GLU A 1 101 ? 21.906 -27.391 -25.891 1 75.69 101 GLU A CA 1
ATOM 821 C C . GLU A 1 101 ? 22.703 -26.094 -25.844 1 75.69 101 GLU A C 1
ATOM 823 O O . GLU A 1 101 ? 22.906 -25.516 -24.766 1 75.69 101 GLU A O 1
ATOM 828 N N . ALA A 1 102 ? 23.172 -25.719 -26.953 1 76.12 102 ALA A N 1
ATOM 829 C CA . ALA A 1 102 ? 23.891 -24.453 -27.016 1 76.12 102 ALA A CA 1
ATOM 830 C C . ALA A 1 102 ? 22.984 -23.281 -26.672 1 76.12 102 ALA A C 1
ATOM 832 O O . ALA A 1 102 ? 23.406 -22.359 -25.969 1 76.12 102 ALA A O 1
ATOM 833 N N . VAL A 1 103 ? 21.859 -23.375 -27.172 1 78.88 103 VAL A N 1
ATOM 834 C CA . VAL A 1 103 ? 20.891 -22.312 -26.875 1 78.88 103 VAL A CA 1
ATOM 835 C C . VAL A 1 103 ? 20.609 -22.281 -25.375 1 78.88 103 VAL A C 1
ATOM 837 O O . VAL A 1 103 ? 20.547 -21.203 -24.781 1 78.88 103 VAL A O 1
ATOM 840 N N . ARG A 1 104 ? 20.406 -23.391 -24.844 1 78.44 104 ARG A N 1
ATOM 841 C CA . ARG A 1 104 ? 20.141 -23.484 -23.406 1 78.44 104 ARG A CA 1
ATOM 842 C C . ARG A 1 104 ? 21.266 -22.828 -22.609 1 78.44 104 ARG A C 1
ATOM 844 O O . ARG A 1 104 ? 21.016 -22.078 -21.672 1 78.44 104 ARG A O 1
ATOM 851 N N . GLN A 1 105 ? 22.453 -23.141 -22.953 1 76.31 105 GLN A N 1
ATOM 852 C CA . GLN A 1 105 ? 23.594 -22.594 -22.234 1 76.31 105 GLN A CA 1
ATOM 853 C C . GLN A 1 105 ? 23.656 -21.062 -22.375 1 76.31 105 GLN A C 1
ATOM 855 O O . GLN A 1 105 ? 24.016 -20.375 -21.422 1 76.31 105 GLN A O 1
ATOM 860 N N . MET A 1 106 ? 23.297 -20.656 -23.516 1 79.31 106 MET A N 1
ATOM 861 C CA . MET A 1 106 ? 23.281 -19.219 -23.734 1 79.31 106 MET A CA 1
ATOM 862 C C . MET A 1 106 ? 22.219 -18.547 -22.875 1 79.31 106 MET A C 1
ATOM 864 O O . MET A 1 106 ? 22.453 -17.484 -22.297 1 79.31 106 MET A O 1
ATOM 868 N N . LEU A 1 107 ? 21.094 -19.172 -22.859 1 79 107 LEU A N 1
ATOM 869 C CA . LEU A 1 107 ? 20 -18.625 -22.062 1 79 107 LEU A CA 1
ATOM 870 C C . LEU A 1 107 ? 20.375 -18.594 -20.594 1 79 107 LEU A C 1
ATOM 872 O O . LEU A 1 107 ? 20.125 -17.594 -19.906 1 79 107 LEU A O 1
ATOM 876 N N . LEU A 1 108 ? 20.953 -19.625 -20.172 1 76.81 108 LEU A N 1
ATOM 877 C CA . LEU A 1 108 ? 21.328 -19.75 -18.766 1 76.81 108 LEU A CA 1
ATOM 878 C C . LEU A 1 108 ? 22.297 -18.641 -18.375 1 76.81 108 LEU A C 1
ATOM 880 O O . LEU A 1 108 ? 22.234 -18.125 -17.25 1 76.81 108 LEU A O 1
ATOM 884 N N . SER A 1 109 ? 23.094 -18.266 -19.297 1 76.31 109 SER A N 1
ATOM 885 C CA . SER A 1 109 ? 24.109 -17.266 -19.016 1 76.31 109 SER A CA 1
ATOM 886 C C . SER A 1 109 ? 23.5 -15.867 -18.922 1 76.31 109 SER A C 1
ATOM 888 O O . SER A 1 109 ? 24.125 -14.938 -18.422 1 76.31 109 SER A O 1
ATOM 890 N N . HIS A 1 110 ? 22.281 -15.766 -19.406 1 78.81 110 HIS A N 1
ATOM 891 C CA . HIS A 1 110 ? 21.656 -14.453 -19.453 1 78.81 110 HIS A CA 1
ATOM 892 C C . HIS A 1 110 ? 20.484 -14.352 -18.469 1 78.81 110 HIS A C 1
ATOM 894 O O . HIS A 1 110 ? 19.719 -13.391 -18.516 1 78.81 110 HIS A O 1
ATOM 900 N N . LEU A 1 111 ? 20.453 -15.281 -17.625 1 79.75 111 LEU A N 1
ATOM 901 C CA . LEU A 1 111 ? 19.375 -15.266 -16.641 1 79.75 111 LEU A CA 1
ATOM 902 C C . LEU A 1 111 ? 19.641 -14.211 -15.562 1 79.75 111 LEU A C 1
ATOM 904 O O . LEU A 1 111 ? 20.781 -13.766 -15.383 1 79.75 111 LEU A O 1
ATOM 908 N N . GLY A 1 112 ? 18.562 -13.844 -15.008 1 77.56 112 GLY A N 1
ATOM 909 C CA . GLY A 1 112 ? 18.688 -12.93 -13.883 1 77.56 112 GLY A CA 1
ATOM 910 C C . GLY A 1 112 ? 18.469 -11.477 -14.258 1 77.56 112 GLY A C 1
ATOM 911 O O . GLY A 1 112 ? 17.641 -11.172 -15.125 1 77.56 112 GLY A O 1
ATOM 912 N N . ARG A 1 113 ? 19.125 -10.656 -13.57 1 77.12 113 ARG A N 1
ATOM 913 C CA . ARG A 1 113 ? 18.891 -9.211 -13.656 1 77.12 113 ARG A CA 1
ATOM 914 C C . ARG A 1 113 ? 19.594 -8.617 -14.867 1 77.12 113 ARG A C 1
ATOM 916 O O . ARG A 1 113 ? 20.719 -9.008 -15.195 1 77.12 113 ARG A O 1
ATOM 923 N N . SER A 1 114 ? 18.859 -7.77 -15.484 1 76.62 114 SER A N 1
ATOM 924 C CA . SER A 1 114 ? 19.438 -6.93 -16.531 1 76.62 114 SER A CA 1
ATOM 925 C C . SER A 1 114 ? 18.859 -5.52 -16.484 1 76.62 114 SER A C 1
ATOM 927 O O . SER A 1 114 ? 17.734 -5.32 -16.031 1 76.62 114 SER A O 1
ATOM 929 N N . PHE A 1 115 ? 19.734 -4.605 -16.641 1 76.88 115 PHE A N 1
ATOM 930 C CA . PHE A 1 115 ? 19.312 -3.213 -16.734 1 76.88 115 PHE A CA 1
ATOM 931 C C . PHE A 1 115 ? 19.578 -2.66 -18.141 1 76.88 115 PHE A C 1
ATOM 933 O O . PHE A 1 115 ? 20.719 -2.637 -18.594 1 76.88 115 PHE A O 1
ATOM 940 N N . ARG A 1 116 ? 18.562 -2.291 -18.812 1 77.38 116 ARG A N 1
ATOM 941 C CA . ARG A 1 116 ? 18.672 -1.811 -20.188 1 77.38 116 ARG A CA 1
ATOM 942 C C . ARG A 1 116 ? 17.75 -0.625 -20.422 1 77.38 116 ARG A C 1
ATOM 944 O O . ARG A 1 116 ? 16.547 -0.689 -20.109 1 77.38 116 ARG A O 1
ATOM 951 N N . GLN A 1 117 ? 18.328 0.416 -20.984 1 76.12 117 GLN A N 1
ATOM 952 C CA . GLN A 1 117 ? 17.562 1.6 -21.344 1 76.12 117 GLN A CA 1
ATOM 953 C C . GLN A 1 117 ? 16.734 2.096 -20.156 1 76.12 117 GLN A C 1
ATOM 955 O O . GLN A 1 117 ? 15.531 2.354 -20.297 1 76.12 117 GLN A O 1
ATOM 960 N N . GLY A 1 118 ? 17.219 1.986 -19.016 1 77.19 118 GLY A N 1
ATOM 961 C CA . GLY A 1 118 ? 16.594 2.557 -17.828 1 77.19 118 GLY A CA 1
ATOM 962 C C . GLY A 1 118 ? 15.547 1.654 -17.219 1 77.19 118 GLY A C 1
ATOM 963 O O . GLY A 1 118 ? 14.805 2.076 -16.328 1 77.19 118 GLY A O 1
ATOM 964 N N . LYS A 1 119 ? 15.562 0.403 -17.734 1 86.25 119 LYS A N 1
ATOM 965 C CA . LYS A 1 119 ? 14.547 -0.52 -17.234 1 86.25 119 LYS A CA 1
ATOM 966 C C . LYS A 1 119 ? 15.195 -1.729 -16.562 1 86.25 119 LYS A C 1
ATOM 968 O O . LYS A 1 119 ? 16.203 -2.248 -17.031 1 86.25 119 LYS A O 1
ATOM 973 N N . HIS A 1 120 ? 14.648 -2.072 -15.484 1 87.69 120 HIS A N 1
ATOM 974 C CA . HIS A 1 120 ? 15.055 -3.299 -14.805 1 87.69 120 HIS A CA 1
ATOM 975 C C . HIS A 1 120 ? 14.328 -4.512 -15.383 1 87.69 120 HIS A C 1
ATOM 977 O O . HIS A 1 120 ? 13.094 -4.578 -15.336 1 87.69 120 HIS A O 1
ATOM 983 N N . ILE A 1 121 ? 15.102 -5.48 -15.867 1 89.62 121 ILE A N 1
ATOM 984 C CA . ILE A 1 121 ? 14.523 -6.648 -16.516 1 89.62 121 ILE A CA 1
ATOM 985 C C . ILE A 1 121 ? 14.93 -7.914 -15.766 1 89.62 121 ILE A C 1
ATOM 987 O O . ILE A 1 121 ? 16.109 -8.078 -15.406 1 89.62 121 ILE A O 1
ATOM 991 N N . LEU A 1 122 ? 14 -8.727 -15.477 1 90.31 122 LEU A N 1
ATOM 992 C CA . LEU A 1 122 ? 14.266 -10.031 -14.875 1 90.31 122 LEU A CA 1
ATOM 993 C C . LEU A 1 122 ? 14.023 -11.156 -15.883 1 90.31 122 LEU A C 1
ATOM 995 O O . LEU A 1 122 ? 12.945 -11.234 -16.484 1 90.31 122 LEU A O 1
ATOM 999 N N . ARG A 1 123 ? 14.984 -12 -16.078 1 89.44 123 ARG A N 1
ATOM 1000 C CA . ARG A 1 123 ? 14.891 -13.141 -16.984 1 89.44 123 ARG A CA 1
ATOM 1001 C C . ARG A 1 123 ? 14.875 -14.461 -16.219 1 89.44 123 ARG A C 1
ATOM 1003 O O . ARG A 1 123 ? 15.758 -14.711 -15.391 1 89.44 123 ARG A O 1
ATOM 1010 N N . ILE A 1 124 ? 13.844 -15.219 -16.469 1 88.44 124 ILE A N 1
ATOM 1011 C CA . ILE A 1 124 ? 13.633 -16.484 -15.781 1 88.44 124 ILE A CA 1
ATOM 1012 C C . ILE A 1 124 ? 13.523 -17.625 -16.797 1 88.44 124 ILE A C 1
ATOM 1014 O O . ILE A 1 124 ? 12.945 -17.438 -17.875 1 88.44 124 ILE A O 1
ATOM 1018 N N . LEU A 1 125 ? 14.094 -18.75 -16.422 1 87 125 LEU A N 1
ATOM 1019 C CA . LEU A 1 125 ? 13.945 -19.938 -17.25 1 87 125 LEU A CA 1
ATOM 1020 C C . LEU A 1 125 ? 12.898 -20.875 -16.672 1 87 125 LEU A C 1
ATOM 1022 O O . LEU A 1 125 ? 12.875 -21.109 -15.461 1 87 125 LEU A O 1
ATOM 1026 N N . TYR A 1 126 ? 11.984 -21.406 -17.531 1 87.75 126 TYR A N 1
ATOM 1027 C CA . TYR A 1 126 ? 10.93 -22.328 -17.125 1 87.75 126 TYR A CA 1
ATOM 1028 C C . TYR A 1 126 ? 10.828 -23.5 -18.094 1 87.75 126 TYR A C 1
ATOM 1030 O O . TYR A 1 126 ? 11.25 -23.391 -19.25 1 87.75 126 TYR A O 1
ATOM 1038 N N . TYR A 1 127 ? 10.258 -24.578 -17.734 1 84.81 127 TYR A N 1
ATOM 1039 C CA . TYR A 1 127 ? 10.406 -25.812 -18.484 1 84.81 127 TYR A CA 1
ATOM 1040 C C . TYR A 1 127 ? 9.242 -26.016 -19.453 1 84.81 127 TYR A C 1
ATOM 1042 O O . TYR A 1 127 ? 9.281 -26.906 -20.297 1 84.81 127 TYR A O 1
ATOM 1050 N N . ARG A 1 128 ? 8.219 -25.188 -19.359 1 90.5 128 ARG A N 1
ATOM 1051 C CA . ARG A 1 128 ? 7.086 -25.328 -20.266 1 90.5 128 ARG A CA 1
ATOM 1052 C C . ARG A 1 128 ? 6.426 -23.984 -20.531 1 90.5 128 ARG A C 1
ATOM 1054 O O . ARG A 1 128 ? 6.566 -23.047 -19.75 1 90.5 128 ARG A O 1
ATOM 1061 N N . PRO A 1 129 ? 5.68 -23.922 -21.688 1 91.88 129 PRO A N 1
ATOM 1062 C CA . PRO A 1 129 ? 4.965 -22.672 -21.969 1 91.88 129 PRO A CA 1
ATOM 1063 C C . PRO A 1 129 ? 3.805 -22.438 -21 1 91.88 129 PRO A C 1
ATOM 1065 O O . PRO A 1 129 ? 3.199 -23.391 -20.5 1 91.88 129 PRO A O 1
ATOM 1068 N N . LEU A 1 130 ? 3.533 -21.203 -20.75 1 94.75 130 LEU A N 1
ATOM 1069 C CA . LEU A 1 130 ? 2.412 -20.781 -19.906 1 94.75 130 LEU A CA 1
ATOM 1070 C C . LEU A 1 130 ? 1.352 -20.078 -20.75 1 94.75 130 LEU A C 1
ATOM 1072 O O . LEU A 1 130 ? 1.067 -18.891 -20.516 1 94.75 130 LEU A O 1
ATOM 1076 N N . ARG A 1 131 ? 0.66 -20.797 -21.531 1 94.44 131 ARG A N 1
ATOM 1077 C CA . ARG A 1 131 ? -0.149 -20.203 -22.594 1 94.44 131 ARG A CA 1
ATOM 1078 C C . ARG A 1 131 ? -1.537 -19.828 -22.078 1 94.44 131 ARG A C 1
ATOM 1080 O O . ARG A 1 131 ? -2.162 -18.906 -22.594 1 94.44 131 ARG A O 1
ATOM 1087 N N . ASN A 1 132 ? -2.029 -20.547 -21.156 1 97 132 ASN A N 1
ATOM 1088 C CA . ASN A 1 132 ? -3.361 -20.281 -20.625 1 97 132 ASN A CA 1
ATOM 1089 C C . ASN A 1 132 ? -3.299 -19.531 -19.297 1 97 132 ASN A C 1
ATOM 1091 O O . ASN A 1 132 ? -2.787 -20.047 -18.312 1 97 132 ASN A O 1
ATOM 1095 N N . LEU A 1 133 ? -3.887 -18.328 -19.328 1 98.31 133 LEU A N 1
ATOM 1096 C CA . LEU A 1 133 ? -3.863 -17.516 -18.109 1 98.31 133 LEU A CA 1
ATOM 1097 C C . LEU A 1 133 ? -5.27 -17.062 -17.734 1 98.31 133 LEU A C 1
ATOM 1099 O O . LEU A 1 133 ? -5.434 -16.094 -16.984 1 98.31 133 LEU A O 1
ATOM 1103 N N . LEU A 1 134 ? -6.297 -17.719 -18.25 1 97.94 134 LEU A N 1
ATOM 1104 C CA . LEU A 1 134 ? -7.684 -17.312 -18.031 1 97.94 134 LEU A CA 1
ATOM 1105 C C . LEU A 1 134 ? -8.172 -17.781 -16.656 1 97.94 134 LEU A C 1
ATOM 1107 O O . LEU A 1 134 ? -8.305 -18.984 -16.422 1 97.94 134 LEU A O 1
ATOM 1111 N N . PRO A 1 135 ? -8.531 -16.812 -15.781 1 96.69 135 PRO A N 1
ATOM 1112 C CA . PRO A 1 135 ? -9.094 -17.219 -14.492 1 96.69 135 PRO A CA 1
ATOM 1113 C C . PRO A 1 135 ? -10.359 -18.062 -14.633 1 96.69 135 PRO A C 1
ATOM 1115 O O . PRO A 1 135 ? -11.156 -17.844 -15.547 1 96.69 135 PRO A O 1
ATOM 1118 N N . SER A 1 136 ? -10.555 -19.047 -13.734 1 91.5 136 SER A N 1
ATOM 1119 C CA . SER A 1 136 ? -11.695 -19.953 -13.664 1 91.5 136 SER A CA 1
ATOM 1120 C C . SER A 1 136 ? -11.562 -21.078 -14.68 1 91.5 136 SER A C 1
ATOM 1122 O O . SER A 1 136 ? -12.461 -21.922 -14.805 1 91.5 136 SER A O 1
ATOM 1124 N N . SER A 1 137 ? -10.508 -21.047 -15.539 1 94.25 137 SER A N 1
ATOM 1125 C CA . SER A 1 137 ? -10.172 -22.203 -16.359 1 94.25 137 SER A CA 1
ATOM 1126 C C . SER A 1 137 ? -9.203 -23.141 -15.641 1 94.25 137 SER A C 1
ATOM 1128 O O . SER A 1 137 ? -8.891 -22.922 -14.469 1 94.25 137 SER A O 1
ATOM 1130 N N . ALA A 1 138 ? -8.812 -24.203 -16.312 1 94.88 138 ALA A N 1
ATOM 1131 C CA . ALA A 1 138 ? -7.867 -25.156 -15.734 1 94.88 138 ALA A CA 1
ATOM 1132 C C . ALA A 1 138 ? -6.457 -24.562 -15.695 1 94.88 138 ALA A C 1
ATOM 1134 O O . ALA A 1 138 ? -5.77 -24.516 -16.719 1 94.88 138 ALA A O 1
ATOM 1135 N N . LEU A 1 139 ? -6.102 -24.094 -14.555 1 95.81 139 LEU A N 1
ATOM 1136 C CA . LEU A 1 139 ? -4.785 -23.484 -14.383 1 95.81 139 LEU A CA 1
ATOM 1137 C C . LEU A 1 139 ? -3.916 -24.328 -13.453 1 95.81 139 LEU A C 1
ATOM 1139 O O . LEU A 1 139 ? -4.375 -24.781 -12.398 1 95.81 139 LEU A O 1
ATOM 1143 N N . ARG A 1 140 ? -2.699 -24.562 -13.898 1 94.69 140 ARG A N 1
ATOM 1144 C CA . ARG A 1 140 ? -1.717 -25.172 -13.016 1 94.69 140 ARG A CA 1
ATOM 1145 C C . ARG A 1 140 ? -1.108 -24.141 -12.07 1 94.69 140 ARG A C 1
ATOM 1147 O O . ARG A 1 140 ? -1.448 -22.969 -12.133 1 94.69 140 ARG A O 1
ATOM 1154 N N . ARG A 1 141 ? -0.246 -24.578 -11.219 1 92.75 141 ARG A N 1
ATOM 1155 C CA . ARG A 1 141 ? 0.285 -23.734 -10.141 1 92.75 141 ARG A CA 1
ATOM 1156 C C . ARG A 1 141 ? 0.999 -22.516 -10.703 1 92.75 141 ARG A C 1
ATOM 1158 O O . ARG A 1 141 ? 0.851 -21.406 -10.18 1 92.75 141 ARG A O 1
ATOM 1165 N N . SER A 1 142 ? 1.828 -22.672 -11.719 1 94.19 142 SER A N 1
ATOM 1166 C CA . SER A 1 142 ? 2.586 -21.562 -12.273 1 94.19 142 SER A CA 1
ATOM 1167 C C . SER A 1 142 ? 1.663 -20.531 -12.93 1 94.19 142 SER A C 1
ATOM 1169 O O . SER A 1 142 ? 1.869 -19.328 -12.789 1 94.19 142 SER A O 1
ATOM 1171 N N . GLU A 1 143 ? 0.663 -21.094 -13.664 1 96.69 143 GLU A N 1
ATOM 1172 C CA . GLU A 1 143 ? -0.317 -20.188 -14.258 1 96.69 143 GLU A CA 1
ATOM 1173 C C . GLU A 1 143 ? -1.085 -19.422 -13.188 1 96.69 143 GLU A C 1
ATOM 1175 O O . GLU A 1 143 ? -1.416 -18.25 -13.375 1 96.69 143 GLU A O 1
ATOM 1180 N N . MET A 1 144 ? -1.361 -20.062 -12.109 1 95.5 144 MET A N 1
ATOM 1181 C CA . MET A 1 144 ? -2.041 -19.391 -11.008 1 95.5 144 MET A CA 1
ATOM 1182 C C . MET A 1 144 ? -1.196 -18.25 -10.461 1 95.5 144 MET A C 1
ATOM 1184 O O . MET A 1 144 ? -1.719 -17.172 -10.172 1 95.5 144 MET A O 1
ATOM 1188 N N . HIS A 1 145 ? 0.059 -18.516 -10.32 1 95 145 HIS A N 1
ATOM 1189 C CA . HIS A 1 145 ? 0.97 -17.469 -9.867 1 95 145 HIS A CA 1
ATOM 1190 C C . HIS A 1 145 ? 0.962 -16.281 -10.82 1 95 145 HIS A C 1
ATOM 1192 O O . HIS A 1 145 ? 0.864 -15.125 -10.383 1 95 145 HIS A O 1
ATOM 1198 N N . ILE A 1 146 ? 1.041 -16.531 -12.094 1 97.31 146 ILE A N 1
ATOM 1199 C CA . ILE A 1 146 ? 1.087 -15.461 -13.086 1 97.31 146 ILE A CA 1
ATOM 1200 C C . ILE A 1 146 ? -0.237 -14.703 -13.086 1 97.31 146 ILE A C 1
ATOM 1202 O O . ILE A 1 146 ? -0.254 -13.477 -13.203 1 97.31 146 ILE A O 1
ATOM 1206 N N . ALA A 1 147 ? -1.307 -15.43 -12.984 1 97.44 147 ALA A N 1
ATOM 1207 C CA . ALA A 1 147 ? -2.621 -14.797 -12.945 1 97.44 147 ALA A CA 1
ATOM 1208 C C . ALA A 1 147 ? -2.703 -13.766 -11.82 1 97.44 147 ALA A C 1
ATOM 1210 O O . ALA A 1 147 ? -3.289 -12.695 -11.992 1 97.44 147 ALA A O 1
ATOM 1211 N N . ARG A 1 148 ? -2.074 -14.039 -10.75 1 96.38 148 ARG A N 1
ATOM 1212 C CA . ARG A 1 148 ? -2.094 -13.141 -9.602 1 96.38 148 ARG A CA 1
ATOM 1213 C C . ARG A 1 148 ? -1.284 -11.875 -9.875 1 96.38 148 ARG A C 1
ATOM 1215 O O . ARG A 1 148 ? -1.415 -10.883 -9.156 1 96.38 148 ARG A O 1
ATOM 1222 N N . GLN A 1 149 ? -0.432 -11.938 -10.867 1 96.75 149 GLN A N 1
ATOM 1223 C CA . GLN A 1 149 ? 0.327 -10.758 -11.266 1 96.75 149 GLN A CA 1
ATOM 1224 C C . GLN A 1 149 ? -0.463 -9.906 -12.258 1 96.75 149 GLN A C 1
ATOM 1226 O O . GLN A 1 149 ? -0.188 -8.719 -12.414 1 96.75 149 GLN A O 1
ATOM 1231 N N . ILE A 1 150 ? -1.427 -10.562 -12.898 1 98.38 150 ILE A N 1
ATOM 1232 C CA . ILE A 1 150 ? -2.105 -9.914 -14.008 1 98.38 150 ILE A CA 1
ATOM 1233 C C . ILE A 1 150 ? -3.459 -9.383 -13.547 1 98.38 150 ILE A C 1
ATOM 1235 O O . ILE A 1 150 ? -3.926 -8.352 -14.039 1 98.38 150 ILE A O 1
ATOM 1239 N N . PHE A 1 151 ? -4.051 -10.086 -12.68 1 98.62 151 PHE A N 1
ATOM 1240 C CA . PHE A 1 151 ? -5.418 -9.766 -12.281 1 98.62 151 PHE A CA 1
ATOM 1241 C C . PHE A 1 151 ? -5.48 -9.375 -10.812 1 98.62 151 PHE A C 1
ATOM 1243 O O . PHE A 1 151 ? -4.52 -9.594 -10.07 1 98.62 151 PHE A O 1
ATOM 1250 N N . SER A 1 152 ? -6.59 -8.766 -10.445 1 98.31 152 SER A N 1
ATOM 1251 C CA . SER A 1 152 ? -6.898 -8.438 -9.055 1 98.31 152 SER A CA 1
ATOM 1252 C C . SER A 1 152 ? -8.242 -9.023 -8.633 1 98.31 152 SER A C 1
ATOM 1254 O O . SER A 1 152 ? -9.109 -9.266 -9.469 1 98.31 152 SER A O 1
ATOM 1256 N N . GLY A 1 153 ? -8.336 -9.344 -7.406 1 98.25 153 GLY A N 1
ATOM 1257 C CA . GLY A 1 153 ? -9.609 -9.734 -6.82 1 98.25 153 GLY A CA 1
ATOM 1258 C C . GLY A 1 153 ? -10.227 -8.656 -5.957 1 98.25 153 GLY A C 1
ATOM 1259 O O . GLY A 1 153 ? -9.664 -7.57 -5.812 1 98.25 153 GLY A O 1
ATOM 1260 N N . LEU A 1 154 ? -11.484 -8.93 -5.469 1 98.56 154 LEU A N 1
ATOM 1261 C CA . LEU A 1 154 ? -12.008 -8.016 -4.461 1 98.56 154 LEU A CA 1
ATOM 1262 C C . LEU A 1 154 ? -11.062 -7.918 -3.268 1 98.56 154 LEU A C 1
ATOM 1264 O O . LEU A 1 154 ? -10.766 -6.82 -2.793 1 98.56 154 LEU A O 1
ATOM 1268 N N . THR A 1 155 ? -10.672 -9.078 -2.85 1 98.38 155 THR A N 1
ATOM 1269 C CA . THR A 1 155 ? -9.688 -9.195 -1.78 1 98.38 155 THR A CA 1
ATOM 1270 C C . THR A 1 155 ? -8.445 -9.922 -2.27 1 98.38 155 THR A C 1
ATOM 1272 O O . THR A 1 155 ? -8.391 -10.375 -3.416 1 98.38 155 THR A O 1
ATOM 1275 N N . ASN A 1 156 ? -7.434 -9.922 -1.458 1 96.94 156 ASN A N 1
ATOM 1276 C CA . ASN A 1 156 ? -6.176 -10.609 -1.721 1 96.94 156 ASN A CA 1
ATOM 1277 C C . ASN A 1 156 ? -5.707 -11.398 -0.502 1 96.94 156 ASN A C 1
ATOM 1279 O O . ASN A 1 156 ? -6.133 -11.125 0.622 1 96.94 156 ASN A O 1
ATOM 1283 N N . ILE A 1 157 ? -4.918 -12.422 -0.715 1 95.56 157 ILE A N 1
ATOM 1284 C CA . ILE A 1 157 ? -4.375 -13.227 0.376 1 95.56 157 ILE A CA 1
ATOM 1285 C C . ILE A 1 157 ? -2.875 -12.969 0.51 1 95.56 157 ILE A C 1
ATOM 1287 O O . ILE A 1 157 ? -2.129 -13.078 -0.467 1 95.56 157 ILE A O 1
ATOM 1291 N N . ASN A 1 158 ? -2.502 -12.594 1.671 1 91.75 158 ASN A N 1
ATOM 1292 C CA . ASN A 1 158 ? -1.077 -12.477 1.96 1 91.75 158 ASN A CA 1
ATOM 1293 C C . ASN A 1 158 ? -0.372 -13.82 1.855 1 91.75 158 ASN A C 1
ATOM 1295 O O . ASN A 1 158 ? -0.659 -14.742 2.627 1 91.75 158 ASN A O 1
ATOM 1299 N N . GLU A 1 159 ? 0.541 -13.906 1.05 1 84 159 GLU A N 1
ATOM 1300 C CA . GLU A 1 159 ? 1.171 -15.195 0.75 1 84 159 GLU A CA 1
ATOM 1301 C C . GLU A 1 159 ? 2.006 -15.688 1.929 1 84 159 GLU A C 1
ATOM 1303 O O . GLU A 1 159 ? 2.262 -16.891 2.057 1 84 159 GLU A O 1
ATOM 1308 N N . GLU A 1 160 ? 2.402 -14.828 2.77 1 82.5 160 GLU A N 1
ATOM 1309 C CA . GLU A 1 160 ? 3.291 -15.188 3.871 1 82.5 160 GLU A CA 1
ATOM 1310 C C . GLU A 1 160 ? 2.514 -15.789 5.035 1 82.5 160 GLU A C 1
ATOM 1312 O O . GLU A 1 160 ? 2.963 -16.766 5.652 1 82.5 160 GLU A O 1
ATOM 1317 N N . ASN A 1 161 ? 1.354 -15.195 5.254 1 89.25 161 ASN A N 1
ATOM 1318 C CA . ASN A 1 161 ? 0.673 -15.648 6.465 1 89.25 161 ASN A CA 1
ATOM 1319 C C . ASN A 1 161 ? -0.761 -16.078 6.172 1 89.25 161 ASN A C 1
ATOM 1321 O O . ASN A 1 161 ? -1.449 -16.594 7.055 1 89.25 161 ASN A O 1
ATOM 1325 N N . GLY A 1 162 ? -1.199 -15.828 5.027 1 93.56 162 GLY A N 1
ATOM 1326 C CA . GLY A 1 162 ? -2.521 -16.297 4.641 1 93.56 162 GLY A CA 1
ATOM 1327 C C . GLY A 1 162 ? -3.631 -15.344 5.047 1 93.56 162 GLY A C 1
ATOM 1328 O O . GLY A 1 162 ? -4.809 -15.617 4.82 1 93.56 162 GLY A O 1
ATOM 1329 N N . GLU A 1 163 ? -3.258 -14.227 5.539 1 95.25 163 GLU A N 1
ATOM 1330 C CA . GLU A 1 163 ? -4.258 -13.258 5.984 1 95.25 163 GLU A CA 1
ATOM 1331 C C . GLU A 1 163 ? -4.879 -12.516 4.801 1 95.25 163 GLU A C 1
ATOM 1333 O O . GLU A 1 163 ? -4.238 -12.359 3.76 1 95.25 163 GLU A O 1
ATOM 1338 N N . LEU A 1 164 ? -6.066 -12.117 5.051 1 96.31 164 LEU A N 1
ATOM 1339 C CA . LEU A 1 164 ? -6.77 -11.359 4.023 1 96.31 164 LEU A CA 1
ATOM 1340 C C . LEU A 1 164 ? -6.258 -9.922 3.959 1 96.31 164 LEU A C 1
ATOM 1342 O O . LEU A 1 164 ? -6.012 -9.305 4.996 1 96.31 164 LEU A O 1
ATOM 1346 N N . LYS A 1 165 ? -6.133 -9.438 2.742 1 96.62 165 LYS A N 1
ATOM 1347 C CA . LYS A 1 165 ? -5.746 -8.055 2.49 1 96.62 165 LYS A CA 1
ATOM 1348 C C . LYS A 1 165 ? -6.691 -7.395 1.489 1 96.62 165 LYS A C 1
ATOM 1350 O O . LYS A 1 165 ? -7.277 -8.07 0.642 1 96.62 165 LYS A O 1
ATOM 1355 N N . PRO A 1 166 ? -6.809 -6.023 1.592 1 96.69 166 PRO A N 1
ATOM 1356 C CA . PRO A 1 166 ? -7.582 -5.305 0.577 1 96.69 166 PRO A CA 1
ATOM 1357 C C . PRO A 1 166 ? -6.953 -5.387 -0.812 1 96.69 166 PRO A C 1
ATOM 1359 O O . PRO A 1 166 ? -5.734 -5.535 -0.935 1 96.69 166 PRO A O 1
ATOM 1362 N N . ASP A 1 167 ? -7.727 -5.363 -1.789 1 97.94 167 ASP A N 1
ATOM 1363 C CA . ASP A 1 167 ? -7.332 -5.25 -3.189 1 97.94 167 ASP A CA 1
ATOM 1364 C C . ASP A 1 167 ? -8.227 -4.266 -3.938 1 97.94 167 ASP A C 1
ATOM 1366 O O . ASP A 1 167 ? -8.203 -3.064 -3.664 1 97.94 167 ASP A O 1
ATOM 1370 N N . LEU A 1 168 ? -9.172 -4.762 -4.754 1 98.38 168 LEU A N 1
ATOM 1371 C CA . LEU A 1 168 ? -10.109 -3.814 -5.355 1 98.38 168 LEU A CA 1
ATOM 1372 C C . LEU A 1 168 ? -11.039 -3.225 -4.301 1 98.38 168 LEU A C 1
ATOM 1374 O O . LEU A 1 168 ? -11.445 -2.064 -4.406 1 98.38 168 LEU A O 1
ATOM 1378 N N . ALA A 1 169 ? -11.383 -4.078 -3.371 1 98.06 169 ALA A N 1
ATOM 1379 C CA . ALA A 1 169 ? -12.125 -3.584 -2.211 1 98.06 169 ALA A CA 1
ATOM 1380 C C . ALA A 1 169 ? -11.164 -3.115 -1.116 1 98.06 169 ALA A C 1
ATOM 1382 O O . ALA A 1 169 ? -10.227 -3.832 -0.752 1 98.06 169 ALA A O 1
ATOM 1383 N N . HIS A 1 170 ? -11.43 -1.924 -0.64 1 95.88 170 HIS A N 1
ATOM 1384 C CA . HIS A 1 170 ? -10.578 -1.417 0.434 1 95.88 170 HIS A CA 1
ATOM 1385 C C . HIS A 1 170 ? -11.109 -1.842 1.8 1 95.88 170 HIS A C 1
ATOM 1387 O O . HIS A 1 170 ? -10.359 -1.875 2.777 1 95.88 170 HIS A O 1
ATOM 1393 N N . HIS A 1 171 ? -12.391 -2.182 1.903 1 95.5 171 HIS A N 1
ATOM 1394 C CA . HIS A 1 171 ? -13.047 -2.693 3.102 1 95.5 171 HIS A CA 1
ATOM 1395 C C . HIS A 1 171 ? -14.195 -3.627 2.742 1 95.5 171 HIS A C 1
ATOM 1397 O O . HIS A 1 171 ? -14.695 -3.596 1.618 1 95.5 171 HIS A O 1
ATOM 1403 N N . TRP A 1 172 ? -14.562 -4.473 3.65 1 96.94 172 TRP A N 1
ATOM 1404 C CA . TRP A 1 172 ? -15.727 -5.348 3.496 1 96.94 172 TRP A CA 1
ATOM 1405 C C . TRP A 1 172 ? -16.297 -5.734 4.855 1 96.94 172 TRP A C 1
ATOM 1407 O O . TRP A 1 172 ? -15.641 -5.582 5.883 1 96.94 172 TRP A O 1
ATOM 1417 N N . GLN A 1 173 ? -17.531 -6.109 4.84 1 95.06 173 GLN A N 1
ATOM 1418 C CA . GLN A 1 173 ? -18.188 -6.5 6.082 1 95.06 173 GLN A CA 1
ATOM 1419 C C . GLN A 1 173 ? -19.312 -7.504 5.828 1 95.06 173 GLN A C 1
ATOM 1421 O O . GLN A 1 173 ? -19.953 -7.465 4.777 1 95.06 173 GLN A O 1
ATOM 1426 N N . MET A 1 174 ? -19.391 -8.422 6.773 1 96.62 174 MET A N 1
ATOM 1427 C CA . MET A 1 174 ? -20.562 -9.289 6.809 1 96.62 174 MET A CA 1
ATOM 1428 C C . MET A 1 174 ? -21.75 -8.578 7.457 1 96.62 174 MET A C 1
ATOM 1430 O O . MET A 1 174 ? -21.828 -8.484 8.688 1 96.62 174 MET A O 1
ATOM 1434 N N . LEU A 1 175 ? -22.719 -8.125 6.734 1 94.62 175 LEU A N 1
ATOM 1435 C CA . LEU A 1 175 ? -23.859 -7.395 7.262 1 94.62 175 LEU A CA 1
ATOM 1436 C C . LEU A 1 175 ? -24.844 -8.344 7.945 1 94.62 175 LEU A C 1
ATOM 1438 O O . LEU A 1 175 ? -25.438 -7.992 8.961 1 94.62 175 LEU A O 1
ATOM 1442 N N . ALA A 1 176 ? -25.016 -9.5 7.371 1 96.25 176 ALA A N 1
ATOM 1443 C CA . ALA A 1 176 ? -25.797 -10.633 7.852 1 96.25 176 ALA A CA 1
ATOM 1444 C C . ALA A 1 176 ? -25.188 -11.953 7.395 1 96.25 176 ALA A C 1
ATOM 1446 O O . ALA A 1 176 ? -24.344 -11.977 6.504 1 96.25 176 ALA A O 1
ATOM 1447 N N . PRO A 1 177 ? -25.5 -13.008 7.973 1 95.94 177 PRO A N 1
ATOM 1448 C CA . PRO A 1 177 ? -24.859 -14.281 7.637 1 95.94 177 PRO A CA 1
ATOM 1449 C C . PRO A 1 177 ? -24.906 -14.594 6.145 1 95.94 177 PRO A C 1
ATOM 1451 O O . PRO A 1 177 ? -23.984 -15.219 5.609 1 95.94 177 PRO A O 1
ATOM 1454 N N . LEU A 1 178 ? -25.906 -14.133 5.496 1 98.19 178 LEU A N 1
ATOM 1455 C CA . LEU A 1 178 ? -26.078 -14.445 4.082 1 98.19 178 LEU A CA 1
ATOM 1456 C C . LEU A 1 178 ? -25.828 -13.211 3.217 1 98.19 178 LEU A C 1
ATOM 1458 O O . LEU A 1 178 ? -26.203 -13.188 2.043 1 98.19 178 LEU A O 1
ATOM 1462 N N . HIS A 1 179 ? -25.297 -12.172 3.807 1 97.94 179 HIS A N 1
ATOM 1463 C CA . HIS A 1 179 ? -25.156 -10.914 3.09 1 97.94 179 HIS A CA 1
ATOM 1464 C C . HIS A 1 179 ? -23.812 -10.258 3.383 1 97.94 179 HIS A C 1
ATOM 1466 O O . HIS A 1 179 ? -23.562 -9.812 4.504 1 97.94 179 HIS A O 1
ATOM 1472 N N . TRP A 1 180 ? -22.984 -10.273 2.346 1 98.31 180 TRP A N 1
ATOM 1473 C CA . TRP A 1 180 ? -21.688 -9.602 2.451 1 98.31 180 TRP A CA 1
ATOM 1474 C C . TRP A 1 180 ? -21.672 -8.328 1.616 1 98.31 180 TRP A C 1
ATOM 1476 O O . TRP A 1 180 ? -22.266 -8.273 0.541 1 98.31 180 TRP A O 1
ATOM 1486 N N . ARG A 1 181 ? -21 -7.281 2.131 1 97.62 181 ARG A N 1
ATOM 1487 C CA . ARG A 1 181 ? -20.844 -6.023 1.413 1 97.62 181 ARG A CA 1
ATOM 1488 C C . ARG A 1 181 ? -19.359 -5.668 1.271 1 97.62 181 ARG A C 1
ATOM 1490 O O . ARG A 1 181 ? -18.594 -5.762 2.236 1 97.62 181 ARG A O 1
ATOM 1497 N N . PHE A 1 182 ? -18.953 -5.238 0.091 1 97.88 182 PHE A N 1
ATOM 1498 C CA . PHE A 1 182 ? -17.594 -4.828 -0.209 1 97.88 182 PHE A CA 1
ATOM 1499 C C . PHE A 1 182 ? -17.562 -3.389 -0.71 1 97.88 182 PHE A C 1
ATOM 1501 O O . PHE A 1 182 ? -18.422 -2.979 -1.493 1 97.88 182 PHE A O 1
ATOM 1508 N N . TYR A 1 183 ? -16.625 -2.568 -0.227 1 95.44 183 TYR A N 1
ATOM 1509 C CA . TYR A 1 183 ? -16.422 -1.182 -0.629 1 95.44 183 TYR A CA 1
ATOM 1510 C C . TYR A 1 183 ? -15.242 -1.055 -1.572 1 95.44 183 TYR A C 1
ATOM 1512 O O . TYR A 1 183 ? -14.117 -1.423 -1.218 1 95.44 183 TYR A O 1
ATOM 1520 N N . LEU A 1 184 ? -15.492 -0.475 -2.705 1 95.94 184 LEU A N 1
ATOM 1521 C CA . LEU A 1 184 ? -14.516 -0.557 -3.789 1 95.94 184 LEU A CA 1
ATOM 1522 C C . LEU A 1 184 ? -13.719 0.739 -3.904 1 95.94 184 LEU A C 1
ATOM 1524 O O . LEU A 1 184 ? -14.227 1.814 -3.578 1 95.94 184 LEU A O 1
ATOM 1528 N N . ARG A 1 185 ? -12.453 0.598 -4.285 1 95.12 185 ARG A N 1
ATOM 1529 C CA . ARG A 1 185 ? -11.609 1.74 -4.625 1 95.12 185 ARG A CA 1
ATOM 1530 C C . ARG A 1 185 ? -12.086 2.416 -5.902 1 95.12 185 ARG A C 1
ATOM 1532 O O . ARG A 1 185 ? -12.523 1.744 -6.84 1 95.12 185 ARG A O 1
ATOM 1539 N N . PRO A 1 186 ? -11.914 3.682 -5.945 1 90.94 186 PRO A N 1
ATOM 1540 C CA . PRO A 1 186 ? -12.266 4.371 -7.191 1 90.94 186 PRO A CA 1
ATOM 1541 C C . PRO A 1 186 ? -11.094 4.449 -8.172 1 90.94 186 PRO A C 1
ATOM 1543 O O . PRO A 1 186 ? -9.945 4.191 -7.793 1 90.94 186 PRO A O 1
ATOM 1546 N N . ALA A 1 187 ? -11.383 4.68 -9.477 1 92.88 187 ALA A N 1
ATOM 1547 C CA . ALA A 1 187 ? -10.43 5.078 -10.508 1 92.88 187 ALA A CA 1
ATOM 1548 C C . ALA A 1 187 ? -9.406 3.973 -10.766 1 92.88 187 ALA A C 1
ATOM 1550 O O . ALA A 1 187 ? -8.211 4.238 -10.867 1 92.88 187 ALA A O 1
ATOM 1551 N N . ILE A 1 188 ? -9.852 2.789 -10.766 1 96.5 188 ILE A N 1
ATOM 1552 C CA . ILE A 1 188 ? -9 1.667 -11.133 1 96.5 188 ILE A CA 1
ATOM 1553 C C . ILE A 1 188 ? -9.094 1.417 -12.641 1 96.5 188 ILE A C 1
ATOM 1555 O O . ILE A 1 188 ? -10.195 1.434 -13.203 1 96.5 188 ILE A O 1
ATOM 1559 N N . ARG A 1 189 ? -7.973 1.205 -13.281 1 97.31 189 ARG A N 1
ATOM 1560 C CA . ARG A 1 189 ? -7.949 1.002 -14.727 1 97.31 189 ARG A CA 1
ATOM 1561 C C . ARG A 1 189 ? -7.5 -0.413 -15.07 1 97.31 189 ARG A C 1
ATOM 1563 O O . ARG A 1 189 ? -6.699 -1.01 -14.352 1 97.31 189 ARG A O 1
ATOM 1570 N N . PHE A 1 190 ? -8.039 -0.921 -16.188 1 98.56 190 PHE A N 1
ATOM 1571 C CA . PHE A 1 190 ? -7.512 -2.129 -16.812 1 98.56 190 PHE A CA 1
ATOM 1572 C C . PHE A 1 190 ? -6.246 -1.82 -17.609 1 98.56 190 PHE A C 1
ATOM 1574 O O . PHE A 1 190 ? -5.965 -0.659 -17.906 1 98.56 190 PHE A O 1
ATOM 1581 N N . HIS A 1 191 ? -5.539 -2.859 -17.938 1 98.25 191 HIS A N 1
ATOM 1582 C CA . HIS A 1 191 ? -4.305 -2.721 -18.703 1 98.25 191 HIS A CA 1
ATOM 1583 C C . HIS A 1 191 ? -4.547 -1.995 -20.031 1 98.25 191 HIS A C 1
ATOM 1585 O O . HIS A 1 191 ? -3.664 -1.3 -20.531 1 98.25 191 HIS A O 1
ATOM 1591 N N . HIS A 1 192 ? -5.734 -2.123 -20.578 1 96.56 192 HIS A N 1
ATOM 1592 C CA . HIS A 1 192 ? -6.008 -1.506 -21.875 1 96.56 192 HIS A CA 1
ATOM 1593 C C . HIS A 1 192 ? -6.547 -0.089 -21.703 1 96.56 192 HIS A C 1
ATOM 1595 O O . HIS A 1 192 ? -7.031 0.514 -22.656 1 96.56 192 HIS A O 1
ATOM 1601 N N . GLY A 1 193 ? -6.641 0.424 -20.469 1 95.31 193 GLY A N 1
ATOM 1602 C CA . GLY A 1 193 ? -6.895 1.838 -20.234 1 95.31 193 GLY A CA 1
ATOM 1603 C C . GLY A 1 193 ? -8.297 2.117 -19.734 1 95.31 193 GLY A C 1
ATOM 1604 O O . GLY A 1 193 ? -8.516 3.094 -19 1 95.31 193 GLY A O 1
ATOM 1605 N N . ARG A 1 194 ? -9.188 1.278 -20.016 1 96 194 ARG A N 1
ATOM 1606 C CA . ARG A 1 194 ? -10.562 1.497 -19.578 1 96 194 ARG A CA 1
ATOM 1607 C C . ARG A 1 194 ? -10.68 1.418 -18.062 1 96 194 ARG A C 1
ATOM 1609 O O . ARG A 1 194 ? -10.047 0.567 -17.422 1 96 194 ARG A O 1
ATOM 1616 N N . GLU A 1 195 ? -11.562 2.234 -17.5 1 95.69 195 GLU A N 1
ATOM 1617 C CA . GLU A 1 195 ? -11.781 2.209 -16.062 1 95.69 195 GLU A CA 1
ATOM 1618 C C . GLU A 1 195 ? -12.664 1.027 -15.656 1 95.69 195 GLU A C 1
ATOM 1620 O O . GLU A 1 195 ? -13.609 0.684 -16.359 1 95.69 195 GLU A O 1
ATOM 1625 N N . LEU A 1 196 ? -12.336 0.427 -14.617 1 97.69 196 LEU A N 1
ATOM 1626 C CA . LEU A 1 196 ? -13.125 -0.649 -14.023 1 97.69 196 LEU A CA 1
ATOM 1627 C C . LEU A 1 196 ? -14.492 -0.143 -13.594 1 97.69 196 LEU A C 1
ATOM 1629 O O . LEU A 1 196 ? -14.602 0.923 -12.984 1 97.69 196 LEU A O 1
ATOM 1633 N N . THR A 1 197 ? -15.539 -0.785 -13.961 1 96.31 197 THR A N 1
ATOM 1634 C CA . THR A 1 197 ? -16.906 -0.439 -13.57 1 96.31 197 THR A CA 1
ATOM 1635 C C . THR A 1 197 ? -17.484 -1.51 -12.664 1 96.31 197 THR A C 1
ATOM 1637 O O . THR A 1 197 ? -16.938 -2.604 -12.539 1 96.31 197 THR A O 1
ATOM 1640 N N . MET A 1 198 ? -18.594 -1.176 -12.039 1 96 198 MET A N 1
ATOM 1641 C CA . MET A 1 198 ? -19.266 -2.139 -11.172 1 96 198 MET A CA 1
ATOM 1642 C C . MET A 1 198 ? -19.766 -3.338 -11.969 1 96 198 MET A C 1
ATOM 1644 O O . MET A 1 198 ? -19.797 -4.457 -11.453 1 96 198 MET A O 1
ATOM 1648 N N . ASP A 1 199 ? -20.016 -3.117 -13.211 1 97.31 199 ASP A N 1
ATOM 1649 C CA . ASP A 1 199 ? -20.484 -4.203 -14.07 1 97.31 199 ASP A CA 1
ATOM 1650 C C . ASP A 1 199 ? -19.375 -5.23 -14.297 1 97.31 199 ASP A C 1
ATOM 1652 O O . ASP A 1 199 ? -19.641 -6.43 -14.406 1 97.31 199 ASP A O 1
ATOM 1656 N N . ASP A 1 200 ? -18.172 -4.781 -14.477 1 98.38 200 ASP A N 1
ATOM 1657 C CA . ASP A 1 200 ? -17.047 -5.715 -14.594 1 98.38 200 ASP A CA 1
ATOM 1658 C C . ASP A 1 200 ? -17 -6.664 -13.398 1 98.38 200 ASP A C 1
ATOM 1660 O O . ASP A 1 200 ? -16.75 -7.859 -13.562 1 98.38 200 ASP A O 1
ATOM 1664 N N . ILE A 1 201 ? -17.25 -6.125 -12.211 1 98.44 201 ILE A N 1
ATOM 1665 C CA . ILE A 1 201 ? -17.156 -6.898 -10.977 1 98.44 201 ILE A CA 1
ATOM 1666 C C . ILE A 1 201 ? -18.359 -7.828 -10.859 1 98.44 201 ILE A C 1
ATOM 1668 O O . ILE A 1 201 ? -18.203 -9.031 -10.617 1 98.44 201 ILE A O 1
ATOM 1672 N N . THR A 1 202 ? -19.578 -7.332 -11.094 1 97.94 202 THR A N 1
ATOM 1673 C CA . THR A 1 202 ? -20.781 -8.141 -10.938 1 97.94 202 THR A CA 1
ATOM 1674 C C . THR A 1 202 ? -20.797 -9.289 -11.945 1 97.94 202 THR A C 1
ATOM 1676 O O . THR A 1 202 ? -21.141 -10.422 -11.602 1 97.94 202 THR A O 1
ATOM 1679 N N . THR A 1 203 ? -20.359 -8.984 -13.164 1 97.5 203 THR A N 1
ATOM 1680 C CA . THR A 1 203 ? -20.344 -10.023 -14.188 1 97.5 203 THR A CA 1
ATOM 1681 C C . THR A 1 203 ? -19.281 -11.07 -13.875 1 97.5 203 THR A C 1
ATOM 1683 O O . THR A 1 203 ? -19.5 -12.266 -14.039 1 97.5 203 THR A O 1
ATOM 1686 N N . SER A 1 204 ? -18.094 -10.625 -13.453 1 98 204 SER A N 1
ATOM 1687 C CA . SER A 1 204 ? -17.016 -11.539 -13.109 1 98 204 SER A CA 1
ATOM 1688 C C . SER A 1 204 ? -17.422 -12.492 -11.992 1 98 204 SER A C 1
ATOM 1690 O O . SER A 1 204 ? -17.172 -13.695 -12.07 1 98 204 SER A O 1
ATOM 1692 N N . LEU A 1 205 ? -18.109 -11.953 -10.984 1 97.94 205 LEU A N 1
ATOM 1693 C CA . LEU A 1 205 ? -18.469 -12.773 -9.836 1 97.94 205 LEU A CA 1
ATOM 1694 C C . LEU A 1 205 ? -19.656 -13.672 -10.164 1 97.94 205 LEU A C 1
ATOM 1696 O O . LEU A 1 205 ? -19.719 -14.812 -9.711 1 97.94 205 LEU A O 1
ATOM 1700 N N . SER A 1 206 ? -20.562 -13.195 -10.984 1 97.12 206 SER A N 1
ATOM 1701 C CA . SER A 1 206 ? -21.734 -13.984 -11.359 1 97.12 206 SER A CA 1
ATOM 1702 C C . SER A 1 206 ? -21.328 -15.18 -12.211 1 97.12 206 SER A C 1
ATOM 1704 O O . SER A 1 206 ? -21.984 -16.234 -12.164 1 97.12 206 SER A O 1
ATOM 1706 N N . ARG A 1 207 ? -20.297 -15.039 -12.914 1 95.31 207 ARG A N 1
ATOM 1707 C CA . ARG A 1 207 ? -19.859 -16.125 -13.773 1 95.31 207 ARG A CA 1
ATOM 1708 C C . ARG A 1 207 ? -19.344 -17.312 -12.953 1 95.31 207 ARG A C 1
ATOM 1710 O O . ARG A 1 207 ? -19.188 -18.406 -13.484 1 95.31 207 ARG A O 1
ATOM 1717 N N . LEU A 1 208 ? -19.109 -17.078 -11.688 1 95.88 208 LEU A N 1
ATOM 1718 C CA . LEU A 1 208 ? -18.531 -18.109 -10.82 1 95.88 208 LEU A CA 1
ATOM 1719 C C . LEU A 1 208 ? -19.625 -19.047 -10.305 1 95.88 208 LEU A C 1
ATOM 1721 O O . LEU A 1 208 ? -19.328 -20.141 -9.828 1 95.88 208 LEU A O 1
ATOM 1725 N N . ILE A 1 209 ? -20.828 -18.625 -10.391 1 95.62 209 ILE A N 1
ATOM 1726 C CA . ILE A 1 209 ? -21.953 -19.25 -9.711 1 95.62 209 ILE A CA 1
ATOM 1727 C C . ILE A 1 209 ? -22.062 -20.719 -10.133 1 95.62 209 ILE A C 1
ATOM 1729 O O . ILE A 1 209 ? -22.344 -21.578 -9.305 1 95.62 209 ILE A O 1
ATOM 1733 N N . PRO A 1 210 ? -21.734 -21.078 -11.367 1 92.62 210 PRO A N 1
ATOM 1734 C CA . PRO A 1 210 ? -21.844 -22.484 -11.773 1 92.62 210 PRO A CA 1
ATOM 1735 C C . PRO A 1 210 ? -20.734 -23.344 -11.172 1 92.62 210 PRO A C 1
ATOM 1737 O O . PRO A 1 210 ? -20.828 -24.578 -11.203 1 92.62 210 PRO A O 1
ATOM 1740 N N . LEU A 1 211 ? -19.734 -22.812 -10.648 1 92.75 211 LEU A N 1
ATOM 1741 C CA . LEU A 1 211 ? -18.625 -23.562 -10.062 1 92.75 211 LEU A CA 1
ATOM 1742 C C . LEU A 1 211 ? -19 -24.062 -8.664 1 92.75 211 LEU A C 1
ATOM 1744 O O . LEU A 1 211 ? -19.625 -23.344 -7.895 1 92.75 211 LEU A O 1
ATOM 1748 N N . PRO A 1 212 ? -18.594 -25.188 -8.352 1 91.62 212 PRO A N 1
ATOM 1749 C CA . PRO A 1 212 ? -18.984 -25.812 -7.082 1 91.62 212 PRO A CA 1
ATOM 1750 C C . PRO A 1 212 ? -18.641 -24.938 -5.875 1 91.62 212 PRO A C 1
ATOM 1752 O O . PRO A 1 212 ? -19.484 -24.75 -4.988 1 91.62 212 PRO A O 1
ATOM 1755 N N . LEU A 1 213 ? -17.516 -24.375 -5.828 1 93.31 213 LEU A N 1
ATOM 1756 C CA . LEU A 1 213 ? -17.047 -23.594 -4.684 1 93.31 213 LEU A CA 1
ATOM 1757 C C . LEU A 1 213 ? -17.891 -22.328 -4.5 1 93.31 213 LEU A C 1
ATOM 1759 O O . LEU A 1 213 ? -17.969 -21.797 -3.393 1 93.31 213 LEU A O 1
ATOM 1763 N N . PHE A 1 214 ? -18.531 -21.891 -5.559 1 96.19 214 PHE A N 1
ATOM 1764 C CA . PHE A 1 214 ? -19.203 -20.594 -5.547 1 96.19 214 PHE A CA 1
ATOM 1765 C C . PHE A 1 214 ? -20.703 -20.781 -5.727 1 96.19 214 PHE A C 1
ATOM 1767 O O . PHE A 1 214 ? -21.453 -19.797 -5.852 1 96.19 214 PHE A O 1
ATOM 1774 N N . SER A 1 215 ? -21.125 -22 -5.723 1 94.25 215 SER A N 1
ATOM 1775 C CA . SER A 1 215 ? -22.484 -22.328 -6.102 1 94.25 215 SER A CA 1
ATOM 1776 C C . SER A 1 215 ? -23.484 -21.766 -5.109 1 94.25 215 SER A C 1
ATOM 1778 O O . SER A 1 215 ? -24.672 -21.641 -5.422 1 94.25 215 SER A O 1
ATOM 1780 N N . HIS A 1 216 ? -23.078 -21.375 -3.928 1 96.56 216 HIS A N 1
ATOM 1781 C CA . HIS A 1 216 ? -23.984 -20.844 -2.908 1 96.56 216 HIS A CA 1
ATOM 1782 C C . HIS A 1 216 ? -24.188 -19.344 -3.086 1 96.56 216 HIS A C 1
ATOM 1784 O O . HIS A 1 216 ? -24.969 -18.734 -2.348 1 96.56 216 HIS A O 1
ATOM 1790 N N . ILE A 1 217 ? -23.516 -18.688 -4.016 1 97.75 217 ILE A N 1
ATOM 1791 C CA . ILE A 1 217 ? -23.766 -17.297 -4.34 1 97.75 217 ILE A CA 1
ATOM 1792 C C . ILE A 1 217 ? -25.094 -17.172 -5.082 1 97.75 217 ILE A C 1
ATOM 1794 O O . ILE A 1 217 ? -25.266 -17.766 -6.156 1 97.75 217 ILE A O 1
ATOM 1798 N N . GLU A 1 218 ? -25.938 -16.453 -4.516 1 97.94 218 GLU A N 1
ATOM 1799 C CA . GLU A 1 218 ? -27.266 -16.297 -5.09 1 97.94 218 GLU A CA 1
ATOM 1800 C C . GLU A 1 218 ? -27.328 -15.102 -6.031 1 97.94 218 GLU A C 1
ATOM 1802 O O . GLU A 1 218 ? -27.969 -15.172 -7.086 1 97.94 218 GLU A O 1
ATOM 1807 N N . ALA A 1 219 ? -26.734 -14.039 -5.527 1 97.69 219 ALA A N 1
ATOM 1808 C CA . ALA A 1 219 ? -26.797 -12.82 -6.332 1 97.69 219 ALA A CA 1
ATOM 1809 C C . ALA A 1 219 ? -25.641 -11.883 -6.004 1 97.69 219 ALA A C 1
ATOM 1811 O O . ALA A 1 219 ? -25.172 -11.844 -4.867 1 97.69 219 ALA A O 1
ATOM 1812 N N . VAL A 1 220 ? -25.219 -11.188 -6.973 1 98.25 220 VAL A N 1
ATOM 1813 C CA . VAL A 1 220 ? -24.219 -10.125 -6.84 1 98.25 220 VAL A CA 1
ATOM 1814 C C . VAL A 1 220 ? -24.781 -8.828 -7.418 1 98.25 220 VAL A C 1
ATOM 1816 O O . VAL A 1 220 ? -25.109 -8.758 -8.602 1 98.25 220 VAL A O 1
ATOM 1819 N N . ASN A 1 221 ? -24.875 -7.793 -6.543 1 96.38 221 ASN A N 1
ATOM 1820 C CA . ASN A 1 221 ? -25.453 -6.527 -6.977 1 96.38 221 ASN A CA 1
ATOM 1821 C C . ASN A 1 221 ? -24.625 -5.336 -6.504 1 96.38 221 ASN A C 1
ATOM 1823 O O . ASN A 1 221 ? -23.812 -5.465 -5.586 1 96.38 221 ASN A O 1
ATOM 1827 N N . SER A 1 222 ? -24.797 -4.27 -7.16 1 94.94 222 SER A N 1
ATOM 1828 C CA . SER A 1 222 ? -24.219 -2.988 -6.754 1 94.94 222 SER A CA 1
ATOM 1829 C C . SER A 1 222 ? -25.312 -1.981 -6.406 1 94.94 222 SER A C 1
ATOM 1831 O O . SER A 1 222 ? -25.797 -1.265 -7.277 1 94.94 222 SER A O 1
ATOM 1833 N N . PRO A 1 223 ? -25.641 -1.9 -5.129 1 90.62 223 PRO A N 1
ATOM 1834 C CA . PRO A 1 223 ? -26.75 -1.019 -4.734 1 90.62 223 PRO A CA 1
ATOM 1835 C C . PRO A 1 223 ? -26.391 0.461 -4.871 1 90.62 223 PRO A C 1
ATOM 1837 O O . PRO A 1 223 ? -27.297 1.304 -4.988 1 90.62 223 PRO A O 1
ATOM 1840 N N . MET A 1 224 ? -25.156 0.807 -4.734 1 85.88 224 MET A N 1
ATOM 1841 C CA . MET A 1 224 ? -24.641 2.164 -4.871 1 85.88 224 MET A CA 1
ATOM 1842 C C . MET A 1 224 ? -23.234 2.154 -5.48 1 85.88 224 MET A C 1
ATOM 1844 O O . MET A 1 224 ? -22.594 1.109 -5.527 1 85.88 224 MET A O 1
ATOM 1848 N N . PRO A 1 225 ? -22.844 3.297 -5.965 1 86.44 225 PRO A N 1
ATOM 1849 C CA . PRO A 1 225 ? -21.5 3.334 -6.566 1 86.44 225 PRO A CA 1
ATOM 1850 C C . PRO A 1 225 ? -20.422 2.852 -5.613 1 86.44 225 PRO A C 1
ATOM 1852 O O . PRO A 1 225 ? -20.438 3.186 -4.426 1 86.44 225 PRO A O 1
ATOM 1855 N N . PHE A 1 226 ? -19.578 1.968 -6.102 1 91.44 226 PHE A N 1
ATOM 1856 C CA . PHE A 1 226 ? -18.359 1.492 -5.434 1 91.44 226 PHE A CA 1
ATOM 1857 C C . PHE A 1 226 ? -18.719 0.564 -4.277 1 91.44 226 PHE A C 1
ATOM 1859 O O . PHE A 1 226 ? -17.938 0.411 -3.338 1 91.44 226 PHE A O 1
ATOM 1866 N N . VAL A 1 227 ? -19.953 0.047 -4.355 1 94.06 227 VAL A N 1
ATOM 1867 C CA . VAL A 1 227 ? -20.359 -0.933 -3.357 1 94.06 227 VAL A CA 1
ATOM 1868 C C . VAL A 1 227 ? -20.859 -2.203 -4.047 1 94.06 227 VAL A C 1
ATOM 1870 O O . VAL A 1 227 ? -21.609 -2.133 -5.02 1 94.06 227 VAL A O 1
ATOM 1873 N N . ILE A 1 228 ? -20.438 -3.326 -3.594 1 97.56 228 ILE A N 1
ATOM 1874 C CA . ILE A 1 228 ? -20.891 -4.621 -4.086 1 97.56 228 ILE A CA 1
ATOM 1875 C C . ILE A 1 228 ? -21.531 -5.414 -2.949 1 97.56 228 ILE A C 1
ATOM 1877 O O . ILE A 1 228 ? -20.938 -5.578 -1.886 1 97.56 228 ILE A O 1
ATOM 1881 N N . ASP A 1 229 ? -22.703 -5.887 -3.182 1 97.62 229 ASP A N 1
ATOM 1882 C CA . ASP A 1 229 ? -23.375 -6.793 -2.26 1 97.62 229 ASP A CA 1
ATOM 1883 C C . ASP A 1 229 ? -23.422 -8.211 -2.822 1 97.62 229 ASP A C 1
ATOM 1885 O O . ASP A 1 229 ? -23.781 -8.414 -3.988 1 97.62 229 ASP A O 1
ATOM 1889 N N . ILE A 1 230 ? -23.078 -9.133 -2.014 1 98.56 230 ILE A N 1
ATOM 1890 C CA . ILE A 1 230 ? -23.172 -10.539 -2.371 1 98.56 230 ILE A CA 1
ATOM 1891 C C . ILE A 1 230 ? -24.156 -11.25 -1.447 1 98.56 230 ILE A C 1
ATOM 1893 O O . ILE A 1 230 ? -23.984 -11.258 -0.227 1 98.56 230 ILE A O 1
ATOM 1897 N N . ARG A 1 231 ? -25.156 -11.789 -2.051 1 98.5 231 ARG A N 1
ATOM 1898 C CA . ARG A 1 231 ? -26.156 -12.57 -1.329 1 98.5 231 ARG A CA 1
ATOM 1899 C C . ARG A 1 231 ? -25.906 -14.062 -1.485 1 98.5 231 ARG A C 1
ATOM 1901 O O . ARG A 1 231 ? -25.625 -14.539 -2.586 1 98.5 231 ARG A O 1
ATOM 1908 N N . LEU A 1 232 ? -25.969 -14.758 -0.389 1 98.31 232 LEU A N 1
ATOM 1909 C CA . LEU A 1 232 ? -25.641 -16.172 -0.358 1 98.31 232 LEU A CA 1
ATOM 1910 C C . LEU A 1 232 ? -26.859 -17.016 0.002 1 98.31 232 LEU A C 1
ATOM 1912 O O . LEU A 1 232 ? -27.766 -16.531 0.671 1 98.31 232 LEU A O 1
ATOM 1916 N N . SER A 1 233 ? -26.938 -18.234 -0.403 1 97.31 233 SER A N 1
ATOM 1917 C CA . SER A 1 233 ? -27.969 -19.188 -0.01 1 97.31 233 SER A CA 1
ATOM 1918 C C . SER A 1 233 ? -27.594 -19.906 1.28 1 97.31 233 SER A C 1
ATOM 1920 O O . SER A 1 233 ? -28.469 -20.469 1.95 1 97.31 233 SER A O 1
ATOM 1922 N N . SER A 1 234 ? -26.344 -19.906 1.629 1 96.31 234 SER A N 1
ATOM 1923 C CA . SER A 1 234 ? -25.844 -20.438 2.891 1 96.31 234 SER A CA 1
ATOM 1924 C C . SER A 1 234 ? -24.656 -19.625 3.404 1 96.31 234 SER A C 1
ATOM 1926 O O . SER A 1 234 ? -23.891 -19.078 2.615 1 96.31 234 SER A O 1
ATOM 1928 N N . PRO A 1 235 ? -24.562 -19.562 4.766 1 97.06 235 PRO A N 1
ATOM 1929 C CA . PRO A 1 235 ? -23.469 -18.766 5.312 1 97.06 235 PRO A CA 1
ATOM 1930 C C . PRO A 1 235 ? -22.094 -19.281 4.879 1 97.06 235 PRO A C 1
ATOM 1932 O O . PRO A 1 235 ? -21.922 -20.484 4.68 1 97.06 235 PRO A O 1
ATOM 1935 N N . ASP A 1 236 ? -21.172 -18.375 4.727 1 98 236 ASP A N 1
ATOM 1936 C CA . ASP A 1 236 ? -19.812 -18.719 4.32 1 98 236 ASP A CA 1
ATOM 1937 C C . ASP A 1 236 ? -18.781 -17.766 4.949 1 98 236 ASP A C 1
ATOM 1939 O O . ASP A 1 236 ? -18.531 -16.688 4.418 1 98 236 ASP A O 1
ATOM 1943 N N . LYS A 1 237 ? -18.094 -18.25 5.914 1 97 237 LYS A N 1
ATOM 1944 C CA . LYS A 1 237 ? -17.094 -17.453 6.598 1 97 237 LYS A CA 1
ATOM 1945 C C . LYS A 1 237 ? -15.82 -17.328 5.758 1 97 237 LYS A C 1
ATOM 1947 O O . LYS A 1 237 ? -14.977 -16.469 6.02 1 97 237 LYS A O 1
ATOM 1952 N N . TRP A 1 238 ? -15.68 -18.141 4.711 1 97.5 238 TRP A N 1
ATOM 1953 C CA . TRP A 1 238 ? -14.508 -18.141 3.848 1 97.5 238 TRP A CA 1
ATOM 1954 C C . TRP A 1 238 ? -14.734 -17.266 2.621 1 97.5 238 TRP A C 1
ATOM 1956 O O . TRP A 1 238 ? -13.852 -17.156 1.761 1 97.5 238 TRP A O 1
ATOM 1966 N N . LEU A 1 239 ? -15.852 -16.594 2.559 1 98.25 239 LEU A N 1
ATOM 1967 C CA . LEU A 1 239 ? -16.188 -15.906 1.316 1 98.25 239 LEU A CA 1
ATOM 1968 C C . LEU A 1 239 ? -15.109 -14.906 0.931 1 98.25 239 LEU A C 1
ATOM 1970 O O . LEU A 1 239 ? -14.68 -14.859 -0.225 1 98.25 239 LEU A O 1
ATOM 1974 N N . PRO A 1 240 ? -14.594 -14.039 1.892 1 98.19 240 PRO A N 1
ATOM 1975 C CA . PRO A 1 240 ? -13.547 -13.086 1.494 1 98.19 240 PRO A CA 1
ATOM 1976 C C . PRO A 1 240 ? -12.305 -13.781 0.94 1 98.19 240 PRO A C 1
ATOM 1978 O O . PRO A 1 240 ? -11.664 -13.258 0.027 1 98.19 240 PRO A O 1
ATOM 1981 N N . TRP A 1 241 ? -11.93 -14.992 1.451 1 97.81 241 TRP A N 1
ATOM 1982 C CA . TRP A 1 241 ? -10.812 -15.758 0.91 1 97.81 241 TRP A CA 1
ATOM 1983 C C . TRP A 1 241 ? -11.156 -16.312 -0.472 1 97.81 241 TRP A C 1
ATOM 1985 O O . TRP A 1 241 ? -10.297 -16.344 -1.359 1 97.81 241 TRP A O 1
ATOM 1995 N N . LEU A 1 242 ? -12.383 -16.75 -0.6 1 97.44 242 LEU A N 1
ATOM 1996 C CA . LEU A 1 242 ? -12.844 -17.266 -1.888 1 97.44 242 LEU A CA 1
ATOM 1997 C C . LEU A 1 242 ? -12.711 -16.203 -2.973 1 97.44 242 LEU A C 1
ATOM 1999 O O . LEU A 1 242 ? -12.289 -16.5 -4.094 1 97.44 242 LEU A O 1
ATOM 2003 N N . LEU A 1 243 ? -13.016 -15.023 -2.568 1 98.06 243 LEU A N 1
ATOM 2004 C CA . LEU A 1 243 ? -13.016 -13.914 -3.518 1 98.06 243 LEU A CA 1
ATOM 2005 C C . LEU A 1 243 ? -11.594 -13.445 -3.799 1 98.06 243 LEU A C 1
ATOM 2007 O O . LEU A 1 243 ? -11.367 -12.617 -4.688 1 98.06 243 LEU A O 1
ATOM 2011 N N . ALA A 1 244 ? -10.648 -13.93 -3.041 1 97.44 244 ALA A N 1
ATOM 2012 C CA . ALA A 1 244 ? -9.227 -13.664 -3.268 1 97.44 244 ALA A CA 1
ATOM 2013 C C . ALA A 1 244 ? -8.594 -14.75 -4.129 1 97.44 244 ALA A C 1
ATOM 2015 O O . ALA A 1 244 ? -7.469 -14.602 -4.605 1 97.44 244 ALA A O 1
ATOM 2016 N N . SER A 1 245 ? -9.273 -15.836 -4.379 1 96 245 SER A N 1
ATOM 2017 C CA . SER A 1 245 ? -8.734 -16.953 -5.148 1 96 245 SER A CA 1
ATOM 2018 C C . SER A 1 245 ? -8.617 -16.609 -6.629 1 96 245 SER A C 1
ATOM 2020 O O . SER A 1 245 ? -9.273 -15.672 -7.105 1 96 245 SER A O 1
ATOM 2022 N N . VAL A 1 246 ? -7.836 -17.344 -7.344 1 95.81 246 VAL A N 1
ATOM 2023 C CA . VAL A 1 246 ? -7.535 -17.078 -8.75 1 95.81 246 VAL A CA 1
ATOM 2024 C C . VAL A 1 246 ? -8.812 -17.172 -9.578 1 95.81 246 VAL A C 1
ATOM 2026 O O . VAL A 1 246 ? -9 -16.422 -10.539 1 95.81 246 VAL A O 1
ATOM 2029 N N . HIS A 1 247 ? -9.719 -18.047 -9.156 1 95.81 247 HIS A N 1
ATOM 2030 C CA . HIS A 1 247 ? -10.977 -18.219 -9.867 1 95.81 247 HIS A CA 1
ATOM 2031 C C . HIS A 1 247 ? -11.789 -16.922 -9.859 1 95.81 247 HIS A C 1
ATOM 2033 O O . HIS A 1 247 ? -12.547 -16.656 -10.797 1 95.81 247 HIS A O 1
ATOM 2039 N N . ALA A 1 248 ? -11.57 -16.172 -8.812 1 97.75 248 ALA A N 1
ATOM 2040 C CA . ALA A 1 248 ? -12.477 -15.047 -8.578 1 97.75 248 ALA A CA 1
ATOM 2041 C C . ALA A 1 248 ? -11.867 -13.734 -9.047 1 97.75 248 ALA A C 1
ATOM 2043 O O . ALA A 1 248 ? -12.375 -12.656 -8.734 1 97.75 248 ALA A O 1
ATOM 2044 N N . MET A 1 249 ? -10.805 -13.805 -9.805 1 98.56 249 MET A N 1
ATOM 2045 C CA . MET A 1 249 ? -10.18 -12.586 -10.32 1 98.56 249 MET A CA 1
ATOM 2046 C C . MET A 1 249 ? -11.148 -11.82 -11.211 1 98.56 249 MET A C 1
ATOM 2048 O O . MET A 1 249 ? -11.961 -12.422 -11.914 1 98.56 249 MET A O 1
ATOM 2052 N N . ILE A 1 250 ? -11.062 -10.547 -11.203 1 98.81 250 ILE A N 1
ATOM 2053 C CA . ILE A 1 250 ? -12 -9.695 -11.914 1 98.81 250 ILE A CA 1
ATOM 2054 C C . ILE A 1 250 ? -11.531 -9.5 -13.359 1 98.81 250 ILE A C 1
ATOM 2056 O O . ILE A 1 250 ? -10.375 -9.156 -13.602 1 98.81 250 ILE A O 1
ATOM 2060 N N . LEU A 1 251 ? -12.445 -9.766 -14.281 1 98.56 251 LEU A N 1
ATOM 2061 C CA . LEU A 1 251 ? -12.203 -9.641 -15.719 1 98.56 251 LEU A CA 1
ATOM 2062 C C . LEU A 1 251 ? -12.992 -8.461 -16.297 1 98.56 251 LEU A C 1
ATOM 2064 O O . LEU A 1 251 ? -14 -8.047 -15.727 1 98.56 251 LEU A O 1
ATOM 2068 N N . PRO A 1 252 ? -12.469 -7.941 -17.391 1 98.38 252 PRO A N 1
ATOM 2069 C CA . PRO A 1 252 ? -13.352 -7.016 -18.109 1 98.38 252 PRO A CA 1
ATOM 2070 C C . PRO A 1 252 ? -14.633 -7.684 -18.594 1 98.38 252 PRO A C 1
ATOM 2072 O O . PRO A 1 252 ? -14.609 -8.844 -19.016 1 98.38 252 PRO A O 1
ATOM 2075 N N . GLN A 1 253 ? -15.688 -6.984 -18.531 1 97.56 253 GLN A N 1
ATOM 2076 C CA . GLN A 1 253 ? -16.969 -7.574 -18.891 1 97.56 253 GLN A CA 1
ATOM 2077 C C . GLN A 1 253 ? -16.969 -8.047 -20.344 1 97.56 253 GLN A C 1
ATOM 2079 O O . GLN A 1 253 ? -17.672 -9 -20.688 1 97.56 253 GLN A O 1
ATOM 2084 N N . GLU A 1 254 ? -16.125 -7.43 -21.156 1 97.19 254 GLU A N 1
ATOM 2085 C CA . GLU A 1 254 ? -16.078 -7.75 -22.578 1 97.19 254 GLU A CA 1
ATOM 2086 C C . GLU A 1 254 ? -15.023 -8.82 -22.875 1 97.19 254 GLU A C 1
ATOM 2088 O O . GLU A 1 254 ? -14.633 -9.023 -24.016 1 97.19 254 GLU A O 1
ATOM 2093 N N . TRP A 1 255 ? -14.547 -9.531 -21.891 1 96.56 255 TRP A N 1
ATOM 2094 C CA . TRP A 1 255 ? -13.391 -10.406 -22.047 1 96.56 255 TRP A CA 1
ATOM 2095 C C . TRP A 1 255 ? -13.648 -11.477 -23.094 1 96.56 255 TRP A C 1
ATOM 2097 O O . TRP A 1 255 ? -12.734 -11.859 -23.844 1 96.56 255 TRP A O 1
ATOM 2107 N N . GLN A 1 256 ? -14.859 -11.945 -23.281 1 95.69 256 GLN A N 1
ATOM 2108 C CA . GLN A 1 256 ? -15.172 -13.023 -24.219 1 95.69 256 GLN A CA 1
ATOM 2109 C C . GLN A 1 256 ? -15.023 -12.555 -25.672 1 95.69 256 GLN A C 1
ATOM 2111 O O . GLN A 1 256 ? -14.812 -13.367 -26.578 1 95.69 256 GLN A O 1
ATOM 2116 N N . THR A 1 257 ? -15.133 -11.289 -25.859 1 96.5 257 THR A N 1
ATOM 2117 C CA . THR A 1 257 ? -15.07 -10.758 -27.219 1 96.5 257 THR A CA 1
ATOM 2118 C C . THR A 1 257 ? -13.656 -10.289 -27.547 1 96.5 257 THR A C 1
ATOM 2120 O O . THR A 1 257 ? -13.359 -9.969 -28.703 1 96.5 257 THR A O 1
ATOM 2123 N N . LEU A 1 258 ? -12.859 -10.273 -26.562 1 95.44 258 LEU A N 1
ATOM 2124 C CA . LEU A 1 258 ? -11.477 -9.883 -26.812 1 95.44 258 LEU A CA 1
ATOM 2125 C C . LEU A 1 258 ? -10.68 -11.039 -27.406 1 95.44 258 LEU A C 1
ATOM 2127 O O . LEU A 1 258 ? -10.859 -12.195 -27 1 95.44 258 LEU A O 1
ATOM 2131 N N . PRO A 1 259 ? -9.891 -10.789 -28.344 1 94.44 259 PRO A N 1
ATOM 2132 C CA . PRO A 1 259 ? -9.172 -11.867 -29.016 1 94.44 259 PRO A CA 1
ATOM 2133 C C . PRO A 1 259 ? -8.109 -12.516 -28.125 1 94.44 259 PRO A C 1
ATOM 2135 O O . PRO A 1 259 ? -7.348 -11.82 -27.453 1 94.44 259 PRO A O 1
ATOM 2138 N N . ASN A 1 260 ? -8.039 -13.875 -28.141 1 95.88 260 ASN A N 1
ATOM 2139 C CA . ASN A 1 260 ? -7 -14.672 -27.5 1 95.88 260 ASN A CA 1
ATOM 2140 C C . ASN A 1 260 ? -6.82 -14.273 -26.031 1 95.88 260 ASN A C 1
ATOM 2142 O O . ASN A 1 260 ? -5.695 -14.062 -25.578 1 95.88 260 ASN A O 1
ATOM 2146 N N . PHE A 1 261 ? -7.941 -14.055 -25.359 1 97.69 261 PHE A N 1
ATOM 2147 C CA . PHE A 1 261 ? -7.91 -13.516 -24 1 97.69 261 PHE A CA 1
ATOM 2148 C C . PHE A 1 261 ? -7.156 -14.453 -23.062 1 97.69 261 PHE A C 1
ATOM 2150 O O . PHE A 1 261 ? -6.461 -13.992 -22.156 1 97.69 261 PHE A O 1
ATOM 2157 N N . ALA A 1 262 ? -7.262 -15.758 -23.219 1 97.44 262 ALA A N 1
ATOM 2158 C CA . ALA A 1 262 ? -6.59 -16.719 -22.344 1 97.44 262 ALA A CA 1
ATOM 2159 C C . ALA A 1 262 ? -5.074 -16.562 -22.422 1 97.44 262 ALA A C 1
ATOM 2161 O O . ALA A 1 262 ? -4.375 -16.719 -21.422 1 97.44 262 ALA A O 1
ATOM 2162 N N . GLN A 1 263 ? -4.602 -16.219 -23.562 1 97.38 263 GLN A N 1
ATOM 2163 C CA . GLN A 1 263 ? -3.168 -16.094 -23.797 1 97.38 263 GLN A CA 1
ATOM 2164 C C . GLN A 1 263 ? -2.688 -14.672 -23.531 1 97.38 263 GLN A C 1
ATOM 2166 O O . GLN A 1 263 ? -1.562 -14.461 -23.078 1 97.38 263 GLN A O 1
ATOM 2171 N N . HIS A 1 264 ? -3.568 -13.719 -23.891 1 97.56 264 HIS A N 1
ATOM 2172 C CA . HIS A 1 264 ? -3.244 -12.305 -23.703 1 97.56 264 HIS A CA 1
ATOM 2173 C C . HIS A 1 264 ? -4.32 -11.594 -22.891 1 97.56 264 HIS A C 1
ATOM 2175 O O . HIS A 1 264 ? -4.965 -10.664 -23.391 1 97.56 264 HIS A O 1
ATOM 2181 N N . PRO A 1 265 ? -4.344 -11.938 -21.672 1 98.44 265 PRO A N 1
ATOM 2182 C CA . PRO A 1 265 ? -5.426 -11.375 -20.859 1 98.44 265 PRO A CA 1
ATOM 2183 C C . PRO A 1 265 ? -5.18 -9.914 -20.484 1 98.44 265 PRO A C 1
ATOM 2185 O O . PRO A 1 265 ? -4.039 -9.445 -20.531 1 98.44 265 PRO A O 1
ATOM 2188 N N . ILE A 1 266 ? -6.289 -9.289 -20.219 1 98.5 266 ILE A N 1
ATOM 2189 C CA . ILE A 1 266 ? -6.309 -7.91 -19.734 1 98.5 266 ILE A CA 1
ATOM 2190 C C . ILE A 1 266 ? -6.863 -7.875 -18.312 1 98.5 266 ILE A C 1
ATOM 2192 O O . ILE A 1 266 ? -7.988 -8.312 -18.062 1 98.5 266 ILE A O 1
ATOM 2196 N N . GLY A 1 267 ? -6.07 -7.449 -17.375 1 98.62 267 GLY A N 1
ATOM 2197 C CA . GLY A 1 267 ? -6.492 -7.328 -15.992 1 98.62 267 GLY A CA 1
ATOM 2198 C C . GLY A 1 267 ? -6.184 -5.973 -15.391 1 98.62 267 GLY A C 1
ATOM 2199 O O . GLY A 1 267 ? -5.984 -4.996 -16.109 1 98.62 267 GLY A O 1
ATOM 2200 N N . THR A 1 268 ? -6.254 -5.891 -14.094 1 98.62 268 THR A N 1
ATOM 2201 C CA . THR A 1 268 ? -5.977 -4.664 -13.352 1 98.62 268 THR A CA 1
ATOM 2202 C C . THR A 1 268 ? -4.75 -4.832 -12.461 1 98.62 268 THR A C 1
ATOM 2204 O O . THR A 1 268 ? -4.496 -4.012 -11.578 1 98.62 268 THR A O 1
ATOM 2207 N N . GLY A 1 269 ? -4.027 -5.941 -12.641 1 98.06 269 GLY A N 1
ATOM 2208 C CA . GLY A 1 269 ? -2.914 -6.27 -11.766 1 98.06 269 GLY A CA 1
ATOM 2209 C C . GLY A 1 269 ? -1.659 -5.469 -12.07 1 98.06 269 GLY A C 1
ATOM 2210 O O . GLY A 1 269 ? -1.673 -4.59 -12.938 1 98.06 269 GLY A O 1
ATOM 2211 N N . PRO A 1 270 ? -0.596 -5.688 -11.367 1 97.88 270 PRO A N 1
ATOM 2212 C CA . PRO A 1 270 ? 0.63 -4.887 -11.445 1 97.88 270 PRO A CA 1
ATOM 2213 C C . PRO A 1 270 ? 1.39 -5.102 -12.75 1 97.88 270 PRO A C 1
ATOM 2215 O O . PRO A 1 270 ? 2.23 -4.277 -13.125 1 97.88 270 PRO A O 1
ATOM 2218 N N . TYR A 1 271 ? 1.134 -6.234 -13.438 1 98.5 271 TYR A N 1
ATOM 2219 C CA . TYR A 1 271 ? 1.82 -6.508 -14.695 1 98.5 271 TYR A CA 1
ATOM 2220 C C . TYR A 1 271 ? 0.821 -6.742 -15.82 1 98.5 271 TYR A C 1
ATOM 2222 O O . TYR A 1 271 ? -0.265 -7.281 -15.594 1 98.5 271 TYR A O 1
ATOM 2230 N N . ALA A 1 272 ? 1.201 -6.387 -16.984 1 98.56 272 ALA A N 1
ATOM 2231 C CA . ALA A 1 272 ? 0.441 -6.652 -18.188 1 98.56 272 ALA A CA 1
ATOM 2232 C C . ALA A 1 272 ? 1.199 -7.602 -19.125 1 98.56 272 ALA A C 1
ATOM 2234 O O . ALA A 1 272 ? 2.426 -7.527 -19.219 1 98.56 272 ALA A O 1
ATOM 2235 N N . VAL A 1 273 ? 0.485 -8.461 -19.781 1 98.44 273 VAL A N 1
ATOM 2236 C CA . VAL A 1 273 ? 1.094 -9.391 -20.719 1 98.44 273 VAL A CA 1
ATOM 2237 C C . VAL A 1 273 ? 1.428 -8.664 -22.031 1 98.44 273 VAL A C 1
ATOM 2239 O O . VAL A 1 273 ? 0.564 -8.016 -22.625 1 98.44 273 VAL A O 1
ATOM 2242 N N . VAL A 1 274 ? 2.645 -8.789 -22.406 1 96.69 274 VAL A N 1
ATOM 2243 C CA . VAL A 1 274 ? 3.111 -8.148 -23.625 1 96.69 274 VAL A CA 1
ATOM 2244 C C . VAL A 1 274 ? 3.236 -9.195 -24.734 1 96.69 274 VAL A C 1
ATOM 2246 O O . VAL A 1 274 ? 2.904 -8.922 -25.891 1 96.69 274 VAL A O 1
ATOM 2249 N N . ARG A 1 275 ? 3.779 -10.352 -24.328 1 95.12 275 ARG A N 1
ATOM 2250 C CA . ARG A 1 275 ? 3.998 -11.469 -25.25 1 95.12 275 ARG A CA 1
ATOM 2251 C C . ARG A 1 275 ? 3.795 -12.805 -24.547 1 95.12 275 ARG A C 1
ATOM 2253 O O . ARG A 1 275 ? 4.199 -12.977 -23.391 1 95.12 275 ARG A O 1
ATOM 2260 N N . ASN A 1 276 ? 3.168 -13.711 -25.266 1 96.25 276 ASN A N 1
ATOM 2261 C CA . ASN A 1 276 ? 2.957 -15.062 -24.75 1 96.25 276 ASN A CA 1
ATOM 2262 C C . ASN A 1 276 ? 2.861 -16.078 -25.875 1 96.25 276 ASN A C 1
ATOM 2264 O O . ASN A 1 276 ? 1.821 -16.188 -26.531 1 96.25 276 ASN A O 1
ATOM 2268 N N . ASN A 1 277 ? 3.93 -16.688 -26.125 1 91.94 277 ASN A N 1
ATOM 2269 C CA . ASN A 1 277 ? 3.98 -17.734 -27.141 1 91.94 277 ASN A CA 1
ATOM 2270 C C . ASN A 1 277 ? 4.648 -19 -26.594 1 91.94 277 ASN A C 1
ATOM 2272 O O . ASN A 1 277 ? 4.762 -19.188 -25.375 1 91.94 277 ASN A O 1
ATOM 2276 N N . SER A 1 278 ? 4.973 -19.906 -27.438 1 88.5 278 SER A N 1
ATOM 2277 C CA . SER A 1 278 ? 5.48 -21.203 -27 1 88.5 278 SER A CA 1
ATOM 2278 C C . SER A 1 278 ? 6.895 -21.078 -26.438 1 88.5 278 SER A C 1
ATOM 2280 O O . SER A 1 278 ? 7.352 -21.953 -25.703 1 88.5 278 SER A O 1
ATOM 2282 N N . SER A 1 279 ? 7.578 -19.938 -26.656 1 87.44 279 SER A N 1
ATOM 2283 C CA . SER A 1 279 ? 8.984 -19.844 -26.266 1 87.44 279 SER A CA 1
ATOM 2284 C C . SER A 1 279 ? 9.18 -18.828 -25.141 1 87.44 279 SER A C 1
ATOM 2286 O O . SER A 1 279 ? 10.234 -18.797 -24.516 1 87.44 279 SER A O 1
ATOM 2288 N N . GLN A 1 280 ? 8.133 -18.031 -25 1 91.69 280 GLN A N 1
ATOM 2289 C CA . GLN A 1 280 ? 8.383 -16.984 -24.031 1 91.69 280 GLN A CA 1
ATOM 2290 C C . GLN A 1 280 ? 7.074 -16.375 -23.516 1 91.69 280 GLN A C 1
ATOM 2292 O O . GLN A 1 280 ? 6.102 -16.266 -24.266 1 91.69 280 GLN A O 1
ATOM 2297 N N . LEU A 1 281 ? 7.059 -16.016 -22.25 1 95.94 281 LEU A N 1
ATOM 2298 C CA . LEU A 1 281 ? 6.078 -15.133 -21.641 1 95.94 281 LEU A CA 1
ATOM 2299 C C . LEU A 1 281 ? 6.738 -13.852 -21.141 1 95.94 281 LEU A C 1
ATOM 2301 O O . LEU A 1 281 ? 7.672 -13.906 -20.344 1 95.94 281 LEU A O 1
ATOM 2305 N N . LYS A 1 282 ? 6.359 -12.758 -21.672 1 96 282 LYS A N 1
ATOM 2306 C CA . LYS A 1 282 ? 6.879 -11.453 -21.281 1 96 282 LYS A CA 1
ATOM 2307 C C . LYS A 1 282 ? 5.785 -10.602 -20.641 1 96 282 LYS A C 1
ATOM 2309 O O . LYS A 1 282 ? 4.746 -10.352 -21.25 1 96 282 LYS A O 1
ATOM 2314 N N . ILE A 1 283 ? 5.992 -10.172 -19.422 1 97.56 283 ILE A N 1
ATOM 2315 C CA . ILE A 1 283 ? 5.055 -9.273 -18.766 1 97.56 283 ILE A CA 1
ATOM 2316 C C . ILE A 1 283 ? 5.77 -7.98 -18.375 1 97.56 283 ILE A C 1
ATOM 2318 O O . ILE A 1 283 ? 6.973 -7.988 -18.094 1 97.56 283 ILE A O 1
ATOM 2322 N N . ARG A 1 284 ? 5.09 -6.906 -18.391 1 97.44 284 ARG A N 1
ATOM 2323 C CA . ARG A 1 284 ? 5.637 -5.586 -18.109 1 97.44 284 ARG A CA 1
ATOM 2324 C C . ARG A 1 284 ? 4.871 -4.91 -16.969 1 97.44 284 ARG A C 1
ATOM 2326 O O . ARG A 1 284 ? 3.645 -5.02 -16.891 1 97.44 284 ARG A O 1
ATOM 2333 N N . ALA A 1 285 ? 5.598 -4.168 -16.141 1 97.44 285 ALA A N 1
ATOM 2334 C CA . ALA A 1 285 ? 4.969 -3.43 -15.039 1 97.44 285 ALA A CA 1
ATOM 2335 C C . ALA A 1 285 ? 3.926 -2.449 -15.57 1 97.44 285 ALA A C 1
ATOM 2337 O O . ALA A 1 285 ? 4.16 -1.763 -16.562 1 97.44 285 ALA A O 1
ATOM 2338 N N . PHE A 1 286 ? 2.785 -2.43 -14.977 1 97.44 286 PHE A N 1
ATOM 2339 C CA . PHE A 1 286 ? 1.69 -1.537 -15.344 1 97.44 286 PHE A CA 1
ATOM 2340 C C . PHE A 1 286 ? 1.853 -0.178 -14.672 1 97.44 286 PHE A C 1
ATOM 2342 O O . PHE A 1 286 ? 1.62 -0.042 -13.469 1 97.44 286 PHE A O 1
ATOM 2349 N N . ASP A 1 287 ? 2.088 0.809 -15.352 1 93.75 287 ASP A N 1
ATOM 2350 C CA . ASP A 1 287 ? 2.422 2.113 -14.789 1 93.75 287 ASP A CA 1
ATOM 2351 C C . ASP A 1 287 ? 1.211 2.738 -14.102 1 93.75 287 ASP A C 1
ATOM 2353 O O . ASP A 1 287 ? 1.359 3.49 -13.133 1 93.75 287 ASP A O 1
ATOM 2357 N N . ASP A 1 288 ? 0.038 2.434 -14.594 1 93.38 288 ASP A N 1
ATOM 2358 C CA . ASP A 1 288 ? -1.176 3.016 -14.031 1 93.38 288 ASP A CA 1
ATOM 2359 C C . ASP A 1 288 ? -1.822 2.066 -13.023 1 93.38 288 ASP A C 1
ATOM 2361 O O . ASP A 1 288 ? -3.039 2.09 -12.836 1 93.38 288 ASP A O 1
ATOM 2365 N N . TYR A 1 289 ? -0.99 1.125 -12.539 1 96.5 289 TYR A N 1
ATOM 2366 C CA . TYR A 1 289 ? -1.474 0.227 -11.5 1 96.5 289 TYR A CA 1
ATOM 2367 C C . TYR A 1 289 ? -2.045 1.013 -10.328 1 96.5 289 TYR A C 1
ATOM 2369 O O . TYR A 1 289 ? -1.477 2.027 -9.914 1 96.5 289 TYR A O 1
ATOM 2377 N N . PHE A 1 290 ? -3.068 0.581 -9.758 1 96.31 290 PHE A N 1
ATOM 2378 C CA . PHE A 1 290 ? -3.766 1.369 -8.75 1 96.31 290 PHE A CA 1
ATOM 2379 C C . PHE A 1 290 ? -3.029 1.315 -7.414 1 96.31 290 PHE A C 1
ATOM 2381 O O . PHE A 1 290 ? -3.322 2.094 -6.504 1 96.31 290 PHE A O 1
ATOM 2388 N N . GLY A 1 291 ? -2.121 0.422 -7.18 1 95.06 291 GLY A N 1
ATOM 2389 C CA . GLY A 1 291 ? -1.242 0.369 -6.023 1 95.06 291 GLY A CA 1
ATOM 2390 C C . GLY A 1 291 ? 0.181 0.792 -6.332 1 95.06 291 GLY A C 1
ATOM 2391 O O . GLY A 1 291 ? 0.425 1.489 -7.32 1 95.06 291 GLY A O 1
ATOM 2392 N N . TYR A 1 292 ? 1.118 0.467 -5.441 1 95 292 TYR A N 1
ATOM 2393 C CA . TYR A 1 292 ? 2.521 0.75 -5.723 1 95 292 TYR A CA 1
ATOM 2394 C C . TYR A 1 292 ? 3.006 -0.047 -6.93 1 95 292 TYR A C 1
ATOM 2396 O O . TYR A 1 292 ? 2.871 -1.272 -6.965 1 95 292 TYR A O 1
ATOM 2404 N N . ARG A 1 293 ? 3.508 0.594 -7.855 1 95.69 293 ARG A N 1
ATOM 2405 C CA . ARG A 1 293 ? 4.012 -0.034 -9.07 1 95.69 293 ARG A CA 1
ATOM 2406 C C . ARG A 1 293 ? 5.125 -1.025 -8.758 1 95.69 293 ARG A C 1
ATOM 2408 O O . ARG A 1 293 ? 5.953 -0.778 -7.879 1 95.69 293 ARG A O 1
ATOM 2415 N N . ALA A 1 294 ? 5.145 -2.143 -9.461 1 95.44 294 ALA A N 1
ATOM 2416 C CA . ALA A 1 294 ? 6.234 -3.104 -9.32 1 95.44 294 ALA A CA 1
ATOM 2417 C C . ALA A 1 294 ? 7.586 -2.445 -9.594 1 95.44 294 ALA A C 1
ATOM 2419 O O . ALA A 1 294 ? 7.684 -1.535 -10.422 1 95.44 294 ALA A O 1
ATOM 2420 N N . LEU A 1 295 ? 8.578 -2.955 -8.914 1 93 295 LEU A N 1
ATOM 2421 C CA . LEU A 1 295 ? 9.898 -2.355 -9 1 93 295 LEU A CA 1
ATOM 2422 C C . LEU A 1 295 ? 10.656 -2.881 -10.219 1 93 295 LEU A C 1
ATOM 2424 O O . LEU A 1 295 ? 11.461 -2.162 -10.812 1 93 295 LEU A O 1
ATOM 2428 N N . ILE A 1 296 ? 10.359 -4.109 -10.602 1 93.25 296 ILE A N 1
ATOM 2429 C CA . ILE A 1 296 ? 10.914 -4.668 -11.828 1 93.25 296 ILE A CA 1
ATOM 2430 C C . ILE A 1 296 ? 10.055 -4.27 -13.023 1 93.25 296 ILE A C 1
ATOM 2432 O O . ILE A 1 296 ? 8.836 -4.461 -13.008 1 93.25 296 ILE A O 1
ATOM 2436 N N . ASP A 1 297 ? 10.664 -3.797 -14.07 1 94.25 297 ASP A N 1
ATOM 2437 C CA . ASP A 1 297 ? 9.922 -3.244 -15.195 1 94.25 297 ASP A CA 1
ATOM 2438 C C . ASP A 1 297 ? 9.375 -4.355 -16.094 1 94.25 297 ASP A C 1
ATOM 2440 O O . ASP A 1 297 ? 8.273 -4.234 -16.641 1 94.25 297 ASP A O 1
ATOM 2444 N N . GLU A 1 298 ? 10.219 -5.355 -16.219 1 94.06 298 GLU A N 1
ATOM 2445 C CA . GLU A 1 298 ? 9.852 -6.426 -17.141 1 94.06 298 GLU A CA 1
ATOM 2446 C C . GLU A 1 298 ? 10.32 -7.785 -16.625 1 94.06 298 GLU A C 1
ATOM 2448 O O . GLU A 1 298 ? 11.414 -7.902 -16.078 1 94.06 298 GLU A O 1
ATOM 2453 N N . VAL A 1 299 ? 9.453 -8.742 -16.719 1 93.94 299 VAL A N 1
ATOM 2454 C CA . VAL A 1 299 ? 9.797 -10.125 -16.391 1 93.94 299 VAL A CA 1
ATOM 2455 C C . VAL A 1 299 ? 9.656 -10.992 -17.641 1 93.94 299 VAL A C 1
ATOM 2457 O O . VAL A 1 299 ? 8.586 -11.07 -18.25 1 93.94 299 VAL A O 1
ATOM 2460 N N . ASN A 1 300 ? 10.766 -11.617 -18.016 1 92.75 300 ASN A N 1
ATOM 2461 C CA . ASN A 1 300 ? 10.812 -12.492 -19.172 1 92.75 300 ASN A CA 1
ATOM 2462 C C . ASN A 1 300 ? 11.008 -13.953 -18.766 1 92.75 300 ASN A C 1
A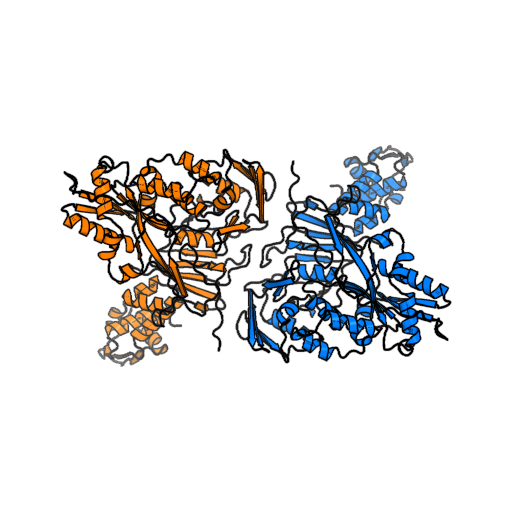TOM 2464 O O . ASN A 1 300 ? 12.07 -14.328 -18.281 1 92.75 300 ASN A O 1
ATOM 2468 N N . ILE A 1 301 ? 9.984 -14.703 -19 1 92.94 301 ILE A N 1
ATOM 2469 C CA . ILE A 1 301 ? 10.078 -16.141 -18.734 1 92.94 301 ILE A CA 1
ATOM 2470 C C . ILE A 1 301 ? 10.344 -16.891 -20.047 1 92.94 301 ILE A C 1
ATOM 2472 O O . ILE A 1 301 ? 9.477 -16.969 -20.906 1 92.94 301 ILE A O 1
ATOM 2476 N N . TRP A 1 302 ? 11.5 -17.484 -20.125 1 89.31 302 TRP A N 1
ATOM 2477 C CA . TRP A 1 302 ? 11.93 -18.203 -21.312 1 89.31 302 TRP A CA 1
ATOM 2478 C C . TRP A 1 302 ? 11.648 -19.688 -21.188 1 89.31 302 TRP A C 1
ATOM 2480 O O . TRP A 1 302 ? 11.766 -20.25 -20.094 1 89.31 302 TRP A O 1
ATOM 2490 N N . VAL A 1 303 ? 11.195 -20.219 -22.25 1 86.88 303 VAL A N 1
ATOM 2491 C CA . VAL A 1 303 ? 10.938 -21.641 -22.297 1 86.88 303 VAL A CA 1
ATOM 2492 C C . VAL A 1 303 ? 11.859 -22.312 -23.328 1 86.88 303 VAL A C 1
ATOM 2494 O O . VAL A 1 303 ? 11.93 -21.875 -24.469 1 86.88 303 VAL A O 1
ATOM 2497 N N . LEU A 1 304 ? 12.672 -23.219 -22.891 1 74.38 304 LEU A N 1
ATOM 2498 C CA . LEU A 1 304 ? 13.547 -23.938 -23.797 1 74.38 304 LEU A CA 1
ATOM 2499 C C . LEU A 1 304 ? 12.766 -24.953 -24.625 1 74.38 304 LEU A C 1
ATOM 2501 O O . LEU A 1 304 ? 11.836 -25.594 -24.125 1 74.38 304 LEU A O 1
ATOM 2505 N N . PRO A 1 305 ? 13.164 -24.859 -25.953 1 65.31 305 PRO A N 1
ATOM 2506 C CA . PRO A 1 305 ? 12.516 -25.891 -26.766 1 65.31 305 PRO A CA 1
ATOM 2507 C C . PRO A 1 305 ? 12.898 -27.312 -26.359 1 65.31 305 PRO A C 1
ATOM 2509 O O . PRO A 1 305 ? 14.023 -27.547 -25.922 1 65.31 305 PRO A O 1
ATOM 2512 N N . ASP A 1 306 ? 12.078 -28.25 -26.438 1 60.09 306 ASP A N 1
ATOM 2513 C CA . ASP A 1 306 ? 12.164 -29.688 -26.234 1 60.09 306 ASP A CA 1
ATOM 2514 C C . ASP A 1 306 ? 12.758 -30.016 -24.875 1 60.09 306 ASP A C 1
ATOM 2516 O O . ASP A 1 306 ? 13.898 -29.656 -24.578 1 60.09 306 ASP A O 1
ATOM 2520 N N . GLU A 1 307 ? 12.102 -29.969 -23.766 1 55.62 307 GLU A N 1
ATOM 2521 C CA . GLU A 1 307 ? 12.383 -30.141 -22.344 1 55.62 307 GLU A CA 1
ATOM 2522 C C . GLU A 1 307 ? 13.445 -31.203 -22.125 1 55.62 307 GLU A C 1
ATOM 2524 O O . GLU A 1 307 ? 13.297 -32.344 -22.578 1 55.62 307 GLU A O 1
ATOM 2529 N N . PRO A 1 308 ? 14.656 -30.703 -21.812 1 52.28 308 PRO A N 1
ATOM 2530 C CA . PRO A 1 308 ? 15.43 -31.859 -21.359 1 52.28 308 PRO A CA 1
ATOM 2531 C C . PRO A 1 308 ? 14.711 -32.656 -20.281 1 52.28 308 PRO A C 1
ATOM 2533 O O . PRO A 1 308 ? 13.906 -32.125 -19.516 1 52.28 308 PRO A O 1
ATOM 2536 N N . GLU A 1 309 ? 14.664 -33.969 -20.438 1 50.53 309 GLU A N 1
ATOM 2537 C CA . GLU A 1 309 ? 14.094 -34.969 -19.578 1 50.53 309 GLU A CA 1
ATOM 2538 C C . GLU A 1 309 ? 14.352 -34.656 -18.109 1 50.53 309 GLU A C 1
ATOM 2540 O O . GLU A 1 309 ? 13.578 -35.062 -17.234 1 50.53 309 GLU A O 1
ATOM 2545 N N . GLU A 1 310 ? 15.461 -33.844 -17.781 1 51.72 310 GLU A N 1
ATOM 2546 C CA . GLU A 1 310 ? 15.844 -33.844 -16.375 1 51.72 310 GLU A CA 1
ATOM 2547 C C . GLU A 1 310 ? 15.75 -32.438 -15.797 1 51.72 310 GLU A C 1
ATOM 2549 O O . GLU A 1 310 ? 16.359 -32.125 -14.766 1 51.72 310 GLU A O 1
ATOM 2554 N N . MET A 1 311 ? 14.992 -31.578 -16.375 1 55.97 311 MET A N 1
ATOM 2555 C CA . MET A 1 311 ? 15 -30.25 -15.758 1 55.97 311 MET A CA 1
ATOM 2556 C C . MET A 1 311 ? 14.102 -30.234 -14.523 1 55.97 311 MET A C 1
ATOM 2558 O O . MET A 1 311 ? 12.969 -30.703 -14.562 1 55.97 311 MET A O 1
ATOM 2562 N N . PRO A 1 312 ? 14.82 -29.766 -13.359 1 56.25 312 PRO A N 1
ATOM 2563 C CA . PRO A 1 312 ? 13.992 -29.625 -12.156 1 56.25 312 PRO A CA 1
ATOM 2564 C C . PRO A 1 312 ? 12.828 -28.656 -12.352 1 56.25 312 PRO A C 1
ATOM 2566 O O . PRO A 1 312 ? 12.93 -27.719 -13.148 1 56.25 312 PRO A O 1
ATOM 2569 N N . VAL A 1 313 ? 11.664 -28.969 -11.867 1 56.5 313 VAL A N 1
ATOM 2570 C CA . VAL A 1 313 ? 10.445 -28.172 -11.883 1 56.5 313 VAL A CA 1
ATOM 2571 C C . VAL A 1 313 ? 10.648 -26.906 -11.055 1 56.5 313 VAL A C 1
ATOM 2573 O O . VAL A 1 313 ? 9.727 -26.438 -10.375 1 56.5 313 VAL A O 1
ATOM 2576 N N . SER A 1 314 ? 12.016 -26.391 -11.07 1 64.69 314 SER A N 1
ATOM 2577 C CA . SER A 1 314 ? 12.312 -25.219 -10.258 1 64.69 314 SER A CA 1
ATOM 2578 C C . SER A 1 314 ? 12.516 -23.984 -11.125 1 64.69 314 SER A C 1
ATOM 2580 O O . SER A 1 314 ? 12.844 -24.094 -12.312 1 64.69 314 SER A O 1
ATOM 2582 N N . VAL A 1 315 ? 12.133 -22.906 -10.594 1 68.5 315 VAL A N 1
ATOM 2583 C CA . VAL A 1 315 ? 12.344 -21.609 -11.242 1 68.5 315 VAL A CA 1
ATOM 2584 C C . VAL A 1 315 ? 13.812 -21.203 -11.125 1 68.5 315 VAL A C 1
ATOM 2586 O O . VAL A 1 315 ? 14.391 -21.25 -10.031 1 68.5 315 VAL A O 1
ATOM 2589 N N . GLN A 1 316 ? 14.461 -20.922 -12.242 1 68.38 316 GLN A N 1
ATOM 2590 C CA . GLN A 1 316 ? 15.867 -20.531 -12.227 1 68.38 316 GLN A CA 1
ATOM 2591 C C . GLN A 1 316 ? 16.062 -19.109 -12.758 1 68.38 316 GLN A C 1
ATOM 2593 O O . GLN A 1 316 ? 15.578 -18.781 -13.844 1 68.38 316 GLN A O 1
ATOM 2598 N N . PHE A 1 317 ? 16.625 -18.328 -12.062 1 63.81 317 PHE A N 1
ATOM 2599 C CA . PHE A 1 317 ? 16.953 -17 -12.555 1 63.81 317 PHE A CA 1
ATOM 2600 C C . PHE A 1 317 ? 18.406 -16.656 -12.289 1 63.81 317 PHE A C 1
ATOM 2602 O O . PHE A 1 317 ? 18.75 -15.5 -12.023 1 63.81 317 PHE A O 1
ATOM 2609 N N . GLN A 1 318 ? 19.266 -17.688 -12.023 1 61.25 318 GLN A N 1
ATOM 2610 C CA . GLN A 1 318 ? 20.703 -17.547 -12.047 1 61.25 318 GLN A CA 1
ATOM 2611 C C . GLN A 1 318 ? 21.359 -18.672 -12.836 1 61.25 318 GLN A C 1
ATOM 2613 O O . GLN A 1 318 ? 20.797 -19.766 -12.953 1 61.25 318 GLN A O 1
ATOM 2618 N N . SER A 1 319 ? 22.625 -18.297 -13.539 1 52.53 319 SER A N 1
ATOM 2619 C CA . SER A 1 319 ? 23.406 -19.297 -14.258 1 52.53 319 SER A CA 1
ATOM 2620 C C . SER A 1 319 ? 24.094 -20.25 -13.289 1 52.53 319 SER A C 1
ATOM 2622 O O . SER A 1 319 ? 24.422 -19.875 -12.164 1 52.53 319 SER A O 1
ATOM 2624 N N . ASP A 1 320 ? 24.062 -21.594 -13.43 1 51.06 320 ASP A N 1
ATOM 2625 C CA . ASP A 1 320 ? 24.609 -22.703 -12.664 1 51.06 320 ASP A CA 1
ATOM 2626 C C . ASP A 1 320 ? 26.047 -22.453 -12.25 1 51.06 320 ASP A C 1
ATOM 2628 O O . ASP A 1 320 ? 26.594 -23.172 -11.406 1 51.06 320 ASP A O 1
ATOM 2632 N N . ASP A 1 321 ? 26.891 -21.812 -13.062 1 47.16 321 ASP A N 1
ATOM 2633 C CA . ASP A 1 321 ? 28.297 -21.984 -12.742 1 47.16 321 ASP A CA 1
ATOM 2634 C C . ASP A 1 321 ? 28.609 -21.469 -11.328 1 47.16 321 ASP A C 1
ATOM 2636 O O . ASP A 1 321 ? 29.719 -21.625 -10.836 1 47.16 321 ASP A O 1
ATOM 2640 N N . SER A 1 322 ? 28.109 -20.406 -10.945 1 46.75 322 SER A N 1
ATOM 2641 C CA . SER A 1 322 ? 28.531 -20 -9.609 1 46.75 322 SER A CA 1
ATOM 2642 C C . SER A 1 322 ? 27.906 -20.906 -8.539 1 46.75 322 SER A C 1
ATOM 2644 O O . SER A 1 322 ? 26.859 -21.5 -8.758 1 46.75 322 SER A O 1
ATOM 2646 N N . HIS A 1 323 ? 28.688 -21.312 -7.469 1 45.06 323 HIS A N 1
ATOM 2647 C CA . HIS A 1 323 ? 28.25 -22.109 -6.324 1 45.06 323 HIS A CA 1
ATOM 2648 C C . HIS A 1 323 ? 26.75 -21.906 -6.059 1 45.06 323 HIS A C 1
ATOM 2650 O O . HIS A 1 323 ? 26.25 -20.781 -6.117 1 45.06 323 HIS A O 1
ATOM 2656 N N . HIS A 1 324 ? 26 -22.922 -6.359 1 48.28 324 HIS A N 1
ATOM 2657 C CA . HIS A 1 324 ? 24.578 -23.094 -6.09 1 48.28 324 HIS A CA 1
ATOM 2658 C C . HIS A 1 324 ? 24.125 -22.234 -4.91 1 48.28 324 HIS A C 1
ATOM 2660 O O . HIS A 1 324 ? 24.234 -22.656 -3.758 1 48.28 324 HIS A O 1
ATOM 2666 N N . GLU A 1 325 ? 24.344 -21.078 -4.984 1 52.78 325 GLU A N 1
ATOM 2667 C CA . GLU A 1 325 ? 23.766 -20.359 -3.85 1 52.78 325 GLU A CA 1
ATOM 2668 C C . GLU A 1 325 ? 22.25 -20.406 -3.877 1 52.78 325 GLU A C 1
ATOM 2670 O O . GLU A 1 325 ? 21.609 -19.734 -4.688 1 52.78 325 GLU A O 1
ATOM 2675 N N . GLN A 1 326 ? 21.703 -21.672 -3.572 1 56.81 326 GLN A N 1
ATOM 2676 C CA . GLN A 1 326 ? 20.281 -21.828 -3.254 1 56.81 326 GLN A 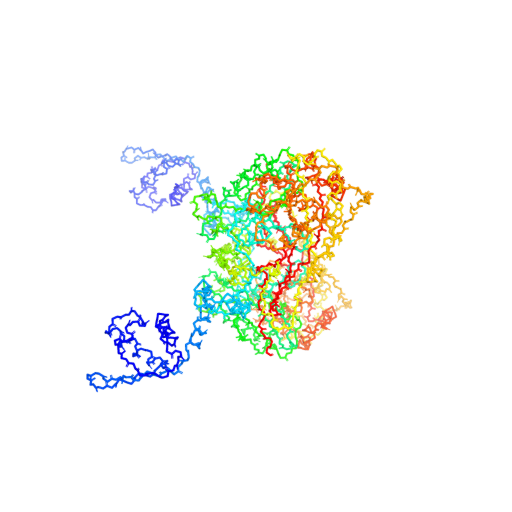CA 1
ATOM 2677 C C . GLN A 1 326 ? 19.781 -20.656 -2.406 1 56.81 326 GLN A C 1
ATOM 2679 O O . GLN A 1 326 ? 20.266 -20.438 -1.298 1 56.81 326 GLN A O 1
ATOM 2684 N N . LEU A 1 327 ? 18.906 -19.859 -3.131 1 63.44 327 LEU A N 1
ATOM 2685 C CA . LEU A 1 327 ? 18.344 -18.766 -2.35 1 63.44 327 LEU A CA 1
ATOM 2686 C C . LEU A 1 327 ? 17.438 -19.297 -1.244 1 63.44 327 LEU A C 1
ATOM 2688 O O . LEU A 1 327 ? 17.531 -18.859 -0.092 1 63.44 327 LEU A O 1
ATOM 2692 N N . GLU A 1 328 ? 16.406 -20.281 -1.727 1 76.94 328 GLU A N 1
ATOM 2693 C CA . GLU A 1 328 ? 15.453 -20.766 -0.728 1 76.94 328 GLU A CA 1
ATOM 2694 C C . GLU A 1 328 ? 14.906 -22.125 -1.107 1 76.94 328 GLU A C 1
ATOM 2696 O O . GLU A 1 328 ? 14.734 -22.438 -2.291 1 76.94 328 GLU A O 1
ATOM 2701 N N . SER A 1 329 ? 14.875 -23.094 -0.203 1 80.88 329 SER A N 1
ATOM 2702 C CA . SER A 1 329 ? 14.203 -24.375 -0.364 1 80.88 329 SER A CA 1
ATOM 2703 C C . SER A 1 329 ? 13.125 -24.578 0.691 1 80.88 329 SER A C 1
ATOM 2705 O O . SER A 1 329 ? 13.289 -24.156 1.841 1 80.88 329 SER A O 1
ATOM 2707 N N . ARG A 1 330 ? 12.039 -25.141 0.105 1 85.75 330 ARG A N 1
ATOM 2708 C CA . ARG A 1 330 ? 10.93 -25.391 1.016 1 85.75 330 ARG A CA 1
ATOM 2709 C C . ARG A 1 330 ? 10.117 -26.609 0.567 1 85.75 330 ARG A C 1
ATOM 2711 O O . ARG A 1 330 ? 9.945 -26.828 -0.632 1 85.75 330 ARG A O 1
ATOM 2718 N N . MET A 1 331 ? 9.742 -27.344 1.595 1 89.81 331 MET A N 1
ATOM 2719 C CA . MET A 1 331 ? 8.812 -28.422 1.289 1 89.81 331 MET A CA 1
ATOM 2720 C C . MET A 1 331 ? 7.445 -27.875 0.896 1 89.81 331 MET A C 1
ATOM 2722 O O . MET A 1 331 ? 6.938 -26.953 1.528 1 89.81 331 MET A O 1
ATOM 2726 N N . GLU A 1 332 ? 6.895 -28.422 -0.075 1 91.75 332 GLU A N 1
ATOM 2727 C CA . GLU A 1 332 ? 5.582 -27.969 -0.526 1 91.75 332 GLU A CA 1
ATOM 2728 C C . GLU A 1 332 ? 4.492 -28.344 0.476 1 91.75 332 GLU A C 1
ATOM 2730 O O . GLU A 1 332 ? 4.668 -29.266 1.269 1 91.75 332 GLU A O 1
ATOM 2735 N N . GLU A 1 333 ? 3.438 -27.578 0.529 1 93.56 333 GLU A N 1
ATOM 2736 C CA . GLU A 1 333 ? 2.205 -27.969 1.21 1 93.56 333 GLU A CA 1
ATOM 2737 C C . GLU A 1 333 ? 1.249 -28.672 0.258 1 93.56 333 GLU A C 1
ATOM 2739 O O . GLU A 1 333 ? 0.419 -28.031 -0.391 1 93.56 333 GLU A O 1
ATOM 2744 N N . GLY A 1 334 ? 1.34 -29.875 0.194 1 94.62 334 GLY A N 1
ATOM 2745 C CA . GLY A 1 334 ? 0.696 -30.75 -0.778 1 94.62 334 GLY A CA 1
ATOM 2746 C C . GLY A 1 334 ? 1.592 -31.875 -1.255 1 94.62 334 GLY A C 1
ATOM 2747 O O . GLY A 1 334 ? 2.432 -32.375 -0.501 1 94.62 334 GLY A O 1
ATOM 2748 N N . GLY A 1 335 ? 1.293 -32.375 -2.49 1 95.12 335 GLY A N 1
ATOM 2749 C CA . GLY A 1 335 ? 2.109 -33.469 -3.004 1 95.12 335 GLY A CA 1
ATOM 2750 C C . GLY A 1 335 ? 1.449 -34.219 -4.141 1 95.12 335 GLY A C 1
ATOM 2751 O O . GLY A 1 335 ? 0.41 -33.812 -4.652 1 95.12 335 GLY A O 1
ATOM 2752 N N . TYR A 1 336 ? 2.162 -35.25 -4.539 1 96.12 336 TYR A N 1
ATOM 2753 C CA . TYR A 1 336 ? 1.667 -36.156 -5.574 1 96.12 336 TYR A CA 1
ATOM 2754 C C . TYR A 1 336 ? 0.689 -37.188 -4.996 1 96.12 336 TYR A C 1
ATOM 2756 O O . TYR A 1 336 ? 0.849 -37.625 -3.855 1 96.12 336 TYR A O 1
ATOM 2764 N N . PHE A 1 337 ? -0.289 -37.5 -5.797 1 96.75 337 PHE A N 1
ATOM 2765 C CA . PHE A 1 337 ? -1.271 -38.469 -5.316 1 96.75 337 PHE A CA 1
ATOM 2766 C C . PHE A 1 337 ? -1.864 -39.281 -6.477 1 96.75 337 PHE A C 1
ATOM 2768 O O . PHE A 1 337 ? -1.721 -38.875 -7.637 1 96.75 337 PHE A O 1
ATOM 2775 N N . LEU A 1 338 ? -2.449 -40.344 -6.121 1 96.81 338 LEU A N 1
ATOM 2776 C CA . LEU A 1 338 ? -3.244 -41.156 -7.039 1 96.81 338 LEU A CA 1
ATOM 2777 C C . LEU A 1 338 ? -4.723 -41.125 -6.672 1 96.81 338 LEU A C 1
ATOM 2779 O O . LEU A 1 338 ? -5.074 -41.125 -5.492 1 96.81 338 LEU A O 1
ATOM 2783 N N . LEU A 1 339 ? -5.539 -41 -7.668 1 96.62 339 LEU A N 1
ATOM 2784 C CA . LEU A 1 339 ? -6.988 -41.062 -7.52 1 96.62 339 LEU A CA 1
ATOM 2785 C C . LEU A 1 339 ? -7.539 -42.312 -8.25 1 96.62 339 LEU A C 1
ATOM 2787 O O . LEU A 1 339 ? -7.359 -42.438 -9.461 1 96.62 339 LEU A O 1
ATOM 2791 N N . PHE A 1 340 ? -8.164 -43.156 -7.5 1 96.12 340 PHE A N 1
ATOM 2792 C CA . PHE A 1 340 ? -8.789 -44.312 -8.109 1 96.12 340 PHE A CA 1
ATOM 2793 C C . PHE A 1 340 ? -10.18 -43.969 -8.641 1 96.12 340 PHE A C 1
ATOM 2795 O O . PHE A 1 340 ? -11.039 -43.531 -7.895 1 96.12 340 PHE A O 1
ATOM 2802 N N . ASP A 1 341 ? -10.391 -44.188 -9.93 1 95.31 341 ASP A N 1
ATOM 2803 C CA . ASP A 1 341 ? -11.602 -43.75 -10.609 1 95.31 341 ASP A CA 1
ATOM 2804 C C . ASP A 1 341 ? -12.773 -44.688 -10.297 1 95.31 341 ASP A C 1
ATOM 2806 O O . ASP A 1 341 ? -12.734 -45.875 -10.625 1 95.31 341 ASP A O 1
ATOM 2810 N N . LYS A 1 342 ? -13.812 -44.125 -9.742 1 92 342 LYS A N 1
ATOM 2811 C CA . LYS A 1 342 ? -14.969 -44.938 -9.383 1 92 342 LYS A CA 1
ATOM 2812 C C . LYS A 1 342 ? -15.695 -45.469 -10.625 1 92 342 LYS A C 1
ATOM 2814 O O . LYS A 1 342 ? -16.422 -46.438 -10.562 1 92 342 LYS A O 1
ATOM 2819 N N . ARG A 1 343 ? -15.602 -44.906 -11.859 1 92 343 ARG A N 1
ATOM 2820 C CA . ARG A 1 343 ? -16.25 -45.312 -13.102 1 92 343 ARG A CA 1
ATOM 2821 C C . ARG A 1 343 ? -15.625 -46.562 -13.672 1 92 343 ARG A C 1
ATOM 2823 O O . ARG A 1 343 ? -16.219 -47.219 -14.531 1 92 343 ARG A O 1
ATOM 2830 N N . SER A 1 344 ? -14.305 -46.875 -13.109 1 94.38 344 SER A N 1
ATOM 2831 C CA . SER A 1 344 ? -13.562 -48.031 -13.609 1 94.38 344 SER A CA 1
ATOM 2832 C C . SER A 1 344 ? -14.039 -49.312 -12.953 1 94.38 344 SER A C 1
ATOM 2834 O O . SER A 1 344 ? -14.305 -49.344 -11.75 1 94.38 344 SER A O 1
ATOM 2836 N N . PRO A 1 345 ? -13.977 -50.438 -13.734 1 93.38 345 PRO A N 1
ATOM 2837 C CA . PRO A 1 345 ? -14.312 -51.719 -13.148 1 93.38 345 PRO A CA 1
ATOM 2838 C C . PRO A 1 345 ? -13.336 -52.156 -12.055 1 93.38 345 PRO A C 1
ATOM 2840 O O . PRO A 1 345 ? -13.703 -52.906 -11.156 1 93.38 345 PRO A O 1
ATOM 2843 N N . LEU A 1 346 ? -12.195 -51.688 -12.148 1 92.5 346 LEU A N 1
ATOM 2844 C CA . LEU A 1 346 ? -11.188 -51.969 -11.133 1 92.5 346 LEU A CA 1
ATOM 2845 C C . LEU A 1 346 ? -11.672 -51.562 -9.75 1 92.5 346 LEU A C 1
ATOM 2847 O O . LEU A 1 346 ? -11.305 -52.188 -8.75 1 92.5 346 LEU A O 1
ATOM 2851 N N . ASN A 1 347 ? -12.461 -50.5 -9.719 1 89.94 347 ASN A N 1
ATOM 2852 C CA . ASN A 1 347 ? -12.922 -49.969 -8.445 1 89.94 347 ASN A CA 1
ATOM 2853 C C . ASN A 1 347 ? -13.898 -50.906 -7.742 1 89.94 347 ASN A C 1
ATOM 2855 O O . ASN A 1 347 ? -14.141 -50.75 -6.543 1 89.94 347 ASN A O 1
ATOM 2859 N N . GLN A 1 348 ? -14.344 -51.875 -8.43 1 89.62 348 GLN A N 1
ATOM 2860 C CA . GLN A 1 348 ? -15.242 -52.844 -7.836 1 89.62 348 GLN A CA 1
ATOM 2861 C C . GLN A 1 348 ? -14.461 -54 -7.195 1 89.62 348 GLN A C 1
ATOM 2863 O O . GLN A 1 348 ? -15.055 -54.906 -6.621 1 89.62 348 GLN A O 1
ATOM 2868 N N . ARG A 1 349 ? -13.211 -53.844 -7.242 1 92.81 349 ARG A N 1
ATOM 2869 C CA . ARG A 1 349 ? -12.328 -54.875 -6.672 1 92.81 349 ARG A CA 1
ATOM 2870 C C . ARG A 1 349 ? -11.477 -54.281 -5.551 1 92.81 349 ARG A C 1
ATOM 2872 O O . ARG A 1 349 ? -10.297 -54 -5.75 1 92.81 349 ARG A O 1
ATOM 2879 N N . PRO A 1 350 ? -12.031 -54.281 -4.344 1 90.5 350 PRO A N 1
ATOM 2880 C CA . PRO A 1 350 ? -11.297 -53.688 -3.236 1 90.5 350 PRO A CA 1
ATOM 2881 C C . PRO A 1 350 ? -9.953 -54.344 -2.979 1 90.5 350 PRO A C 1
ATOM 2883 O O . PRO A 1 350 ? -9 -53.656 -2.561 1 90.5 350 PRO A O 1
ATOM 2886 N N . GLU A 1 351 ? -9.914 -55.594 -3.223 1 91.25 351 GLU A N 1
ATOM 2887 C CA . GLU A 1 351 ? -8.656 -56.281 -3.016 1 91.25 351 GLU A CA 1
ATOM 2888 C C . GLU A 1 351 ? -7.59 -55.812 -4.004 1 91.25 351 GLU A C 1
ATOM 2890 O O . GLU A 1 351 ? -6.41 -55.719 -3.66 1 91.25 351 GLU A O 1
ATOM 2895 N N . ALA A 1 352 ? -8.016 -55.562 -5.254 1 93.44 352 ALA A N 1
ATOM 2896 C CA . ALA A 1 352 ? -7.09 -55.031 -6.262 1 93.44 352 ALA A CA 1
ATOM 2897 C C . ALA A 1 352 ? -6.598 -53.656 -5.895 1 93.44 352 ALA A C 1
ATOM 2899 O O . ALA A 1 352 ? -5.414 -53.344 -6.059 1 93.44 352 ALA A O 1
ATOM 2900 N N . LEU A 1 353 ? -7.492 -52.844 -5.359 1 92.38 353 LEU A N 1
ATOM 2901 C CA . LEU A 1 353 ? -7.129 -51.5 -4.969 1 92.38 353 LEU A CA 1
ATOM 2902 C C . LEU A 1 353 ? -6.133 -51.531 -3.812 1 92.38 353 LEU A C 1
ATOM 2904 O O . LEU A 1 353 ? -5.145 -50.781 -3.83 1 92.38 353 LEU A O 1
ATOM 2908 N N . ARG A 1 354 ? -6.383 -52.312 -2.869 1 92.19 354 ARG A N 1
ATOM 2909 C CA . ARG A 1 354 ? -5.488 -52.438 -1.724 1 92.19 354 ARG A CA 1
ATOM 2910 C C . ARG A 1 354 ? -4.105 -52.906 -2.158 1 92.19 354 ARG A C 1
ATOM 2912 O O . ARG A 1 354 ? -3.09 -52.406 -1.668 1 92.19 354 ARG A O 1
ATOM 2919 N N . TRP A 1 355 ? -4.168 -53.844 -3.014 1 94.81 355 TRP A N 1
ATOM 2920 C CA . TRP A 1 355 ? -2.902 -54.406 -3.49 1 94.81 355 TRP A CA 1
ATOM 2921 C C . TRP A 1 355 ? -2.121 -53.344 -4.281 1 94.81 355 TRP A C 1
ATOM 2923 O O . TRP A 1 355 ? -0.903 -53.219 -4.125 1 94.81 355 TRP A O 1
ATOM 2933 N N . LEU A 1 356 ? -2.76 -52.625 -5.152 1 95 356 LEU A N 1
ATOM 2934 C CA . LEU A 1 356 ? -2.105 -51.594 -5.934 1 95 356 LEU A CA 1
ATOM 2935 C C . LEU A 1 356 ? -1.507 -50.531 -5.023 1 95 356 LEU A C 1
ATOM 2937 O O . LEU A 1 356 ? -0.391 -50.062 -5.262 1 95 356 LEU A O 1
ATOM 2941 N N . ARG A 1 357 ? -2.229 -50.125 -3.975 1 93.38 357 ARG A N 1
ATOM 2942 C CA . ARG A 1 357 ? -1.723 -49.125 -3.016 1 93.38 357 ARG A CA 1
ATOM 2943 C C . ARG A 1 357 ? -0.483 -49.656 -2.301 1 93.38 357 ARG A C 1
ATOM 2945 O O . ARG A 1 357 ? 0.422 -48.906 -1.968 1 93.38 357 ARG A O 1
ATOM 2952 N N . GLN A 1 358 ? -0.521 -50.906 -2.086 1 92.38 358 GLN A N 1
ATOM 2953 C CA . GLN A 1 358 ? 0.635 -51.531 -1.466 1 92.38 358 GLN A CA 1
ATOM 2954 C C . GLN A 1 358 ? 1.846 -51.5 -2.393 1 92.38 358 GLN A C 1
ATOM 2956 O O . GLN A 1 358 ? 2.967 -51.25 -1.95 1 92.38 358 GLN A O 1
ATOM 2961 N N . VAL A 1 359 ? 1.583 -51.781 -3.641 1 93.81 359 VAL A N 1
ATOM 2962 C CA . VAL A 1 359 ? 2.664 -51.812 -4.621 1 93.81 359 VAL A CA 1
ATOM 2963 C C . VAL A 1 359 ? 3.209 -50.375 -4.824 1 93.81 359 VAL A C 1
ATOM 2965 O O . VAL A 1 359 ? 4.422 -50.188 -4.914 1 93.81 359 VAL A O 1
ATOM 2968 N N . PHE A 1 360 ? 2.248 -49.469 -4.863 1 94.75 360 PHE A N 1
ATOM 2969 C CA . PHE A 1 360 ? 2.621 -48.062 -5.105 1 94.75 360 PHE A CA 1
ATOM 2970 C C . PHE A 1 360 ? 2.936 -47.344 -3.797 1 94.75 360 PHE A C 1
ATOM 2972 O O . PHE A 1 360 ? 2.592 -46.188 -3.625 1 94.75 360 PHE A O 1
ATOM 2979 N N . ASN A 1 361 ? 3.486 -47.938 -2.918 1 90.88 361 ASN A N 1
ATOM 2980 C CA . ASN A 1 361 ? 3.816 -47.281 -1.659 1 90.88 361 ASN A CA 1
ATOM 2981 C C . ASN A 1 361 ? 4.977 -46.281 -1.824 1 90.88 361 ASN A C 1
ATOM 2983 O O . ASN A 1 361 ? 5.918 -46.562 -2.576 1 90.88 361 ASN A O 1
ATOM 2987 N N . PRO A 1 362 ? 4.965 -45.156 -1.125 1 92.69 362 PRO A N 1
ATOM 2988 C CA . PRO A 1 362 ? 5.918 -44.062 -1.298 1 92.69 362 PRO A CA 1
ATOM 2989 C C . PRO A 1 362 ? 7.367 -44.5 -1.139 1 92.69 362 PRO A C 1
ATOM 2991 O O . PRO A 1 362 ? 8.234 -44.094 -1.905 1 92.69 362 PRO A O 1
ATOM 2994 N N . VAL A 1 363 ? 7.637 -45.344 -0.253 1 91.75 363 VAL A N 1
ATOM 2995 C CA . VAL A 1 363 ? 9 -45.781 0.024 1 91.75 363 VAL A CA 1
ATOM 2996 C C . VAL A 1 363 ? 9.523 -46.625 -1.134 1 91.75 363 VAL A C 1
ATOM 2998 O O . VAL A 1 363 ? 10.68 -46.5 -1.549 1 91.75 363 VAL A O 1
ATOM 3001 N N . SER A 1 364 ? 8.68 -47.5 -1.599 1 91.12 364 SER A N 1
ATOM 3002 C CA . SER A 1 364 ? 9.055 -48.312 -2.748 1 91.12 364 SER A CA 1
ATOM 3003 C C . SER A 1 364 ? 9.328 -47.438 -3.975 1 91.12 364 SER A C 1
ATOM 3005 O O . SER A 1 364 ? 10.312 -47.656 -4.688 1 91.12 364 SER A O 1
ATOM 3007 N N . LEU A 1 365 ? 8.477 -46.531 -4.191 1 94.62 365 LEU A N 1
ATOM 3008 C CA . LEU A 1 365 ? 8.664 -45.625 -5.328 1 94.62 365 LEU A CA 1
ATOM 3009 C C . LEU A 1 365 ? 9.969 -44.844 -5.211 1 94.62 365 LEU A C 1
ATOM 3011 O O . LEU A 1 365 ? 10.734 -44.781 -6.176 1 94.62 365 LEU A O 1
ATOM 3015 N N . LEU A 1 366 ? 10.227 -44.375 -4.035 1 93.5 366 LEU A N 1
ATOM 3016 C CA . LEU A 1 366 ? 11.422 -43.562 -3.791 1 93.5 366 LEU A CA 1
ATOM 3017 C C . LEU A 1 366 ? 12.68 -44.406 -3.965 1 93.5 366 LEU A C 1
ATOM 3019 O O . LEU A 1 366 ? 13.695 -43.938 -4.465 1 93.5 366 LEU A O 1
ATOM 3023 N N . SER A 1 367 ? 12.594 -45.562 -3.553 1 93.25 367 SER A N 1
ATOM 3024 C CA . SER A 1 367 ? 13.758 -46.469 -3.605 1 93.25 367 SER A CA 1
ATOM 3025 C C . SER A 1 367 ? 14.148 -46.781 -5.043 1 93.25 367 SER A C 1
ATOM 3027 O O . SER A 1 367 ? 15.305 -47.094 -5.324 1 93.25 367 SER A O 1
ATOM 3029 N N . HIS A 1 368 ? 13.219 -46.719 -5.957 1 94.62 368 HIS A N 1
ATOM 3030 C CA . HIS A 1 368 ? 13.469 -47.031 -7.359 1 94.62 368 HIS A CA 1
ATOM 3031 C C . HIS A 1 368 ? 13.82 -45.781 -8.148 1 94.62 368 HIS A C 1
ATOM 3033 O O . HIS A 1 368 ? 14.156 -45.844 -9.328 1 94.62 368 HIS A O 1
ATOM 3039 N N . ALA A 1 369 ? 13.711 -44.625 -7.516 1 92.12 369 ALA A N 1
ATOM 3040 C CA . ALA A 1 369 ? 14.062 -43.375 -8.172 1 92.12 369 ALA A CA 1
ATOM 3041 C C . ALA A 1 369 ? 15.57 -43.156 -8.148 1 92.12 369 ALA A C 1
ATOM 3043 O O . ALA A 1 369 ? 16.281 -43.75 -7.344 1 92.12 369 ALA A O 1
ATOM 3044 N N . ASN A 1 370 ? 16.047 -42.312 -9.055 1 89.88 370 ASN A N 1
ATOM 3045 C CA . ASN A 1 370 ? 17.469 -41.969 -9.055 1 89.88 370 ASN A CA 1
ATOM 3046 C C . ASN A 1 370 ? 17.828 -41.094 -7.863 1 89.88 370 ASN A C 1
ATOM 3048 O O . ASN A 1 370 ? 16.953 -40.562 -7.188 1 89.88 370 ASN A O 1
ATOM 3052 N N . THR A 1 371 ? 19.031 -40.938 -7.66 1 88.19 371 THR A N 1
ATOM 3053 C CA . THR A 1 371 ? 19.547 -40.25 -6.48 1 88.19 371 THR A CA 1
ATOM 3054 C C . THR A 1 371 ? 19.109 -38.781 -6.48 1 88.19 371 THR A C 1
ATOM 3056 O O . THR A 1 371 ? 18.781 -38.219 -5.43 1 88.19 371 THR A O 1
ATOM 3059 N N . SER A 1 372 ? 19.109 -38.156 -7.547 1 83.06 372 SER A N 1
ATOM 3060 C CA . SER A 1 372 ? 18.719 -36.75 -7.633 1 83.06 372 SER A CA 1
ATOM 3061 C C . SER A 1 372 ? 17.25 -36.562 -7.227 1 83.06 372 SER A C 1
ATOM 3063 O O . SER A 1 372 ? 16.922 -35.656 -6.469 1 83.06 372 SER A O 1
ATOM 3065 N N . ASN A 1 373 ? 16.438 -37.438 -7.656 1 86.38 373 ASN A N 1
ATOM 3066 C CA . ASN A 1 373 ? 15.016 -37.375 -7.328 1 86.38 373 ASN A CA 1
ATOM 3067 C C . ASN A 1 373 ? 14.766 -37.688 -5.859 1 86.38 373 ASN A C 1
ATOM 3069 O O . ASN A 1 373 ? 13.859 -37.125 -5.242 1 86.38 373 ASN A O 1
ATOM 3073 N N . GLN A 1 374 ? 15.594 -38.562 -5.371 1 88.56 374 GLN A N 1
ATOM 3074 C CA . GLN A 1 374 ? 15.445 -38.938 -3.967 1 88.56 374 GLN A CA 1
ATOM 3075 C C . GLN A 1 374 ? 15.711 -37.75 -3.057 1 88.56 374 GLN A C 1
ATOM 3077 O O . GLN A 1 374 ? 15.164 -37.656 -1.955 1 88.56 374 GLN A O 1
ATOM 3082 N N . ARG A 1 375 ? 16.484 -36.875 -3.576 1 84.06 375 ARG A N 1
ATOM 3083 C CA . ARG A 1 375 ? 16.797 -35.688 -2.807 1 84.06 375 ARG A CA 1
ATOM 3084 C C . ARG A 1 375 ? 15.641 -34.688 -2.871 1 84.06 375 ARG A C 1
ATOM 3086 O O . ARG A 1 375 ? 15.43 -33.906 -1.93 1 84.06 375 ARG A O 1
ATOM 3093 N N . ASP A 1 376 ? 14.898 -34.781 -3.883 1 87.19 376 ASP A N 1
ATOM 3094 C CA . ASP A 1 376 ? 13.891 -33.75 -4.145 1 87.19 376 ASP A CA 1
ATOM 3095 C C . ASP A 1 376 ? 12.523 -34.156 -3.625 1 87.19 376 ASP A C 1
ATOM 3097 O O . ASP A 1 376 ? 11.602 -33.344 -3.541 1 87.19 376 ASP A O 1
ATOM 3101 N N . TRP A 1 377 ? 12.406 -35.469 -3.283 1 92.75 377 TRP A N 1
ATOM 3102 C CA . TRP A 1 377 ? 11.102 -36 -2.887 1 92.75 377 TRP A CA 1
ATOM 3103 C C . TRP A 1 377 ? 11.141 -36.562 -1.461 1 92.75 377 TRP A C 1
ATOM 3105 O O . TRP A 1 377 ? 12.211 -36.906 -0.962 1 92.75 377 TRP A O 1
ATOM 3115 N N . SER A 1 378 ? 10.055 -36.469 -0.815 1 93.75 378 SER A N 1
ATOM 3116 C CA . SER A 1 378 ? 9.836 -37.094 0.488 1 93.75 378 SER A CA 1
ATOM 3117 C C . SER A 1 378 ? 8.562 -37.938 0.497 1 93.75 378 SER A C 1
ATOM 3119 O O . SER A 1 378 ? 7.559 -37.531 -0.109 1 93.75 378 SER A O 1
ATOM 3121 N N . PRO A 1 379 ? 8.633 -39.031 1.16 1 94.56 379 PRO A N 1
ATOM 3122 C CA . PRO A 1 379 ? 7.418 -39.844 1.212 1 94.56 379 PRO A CA 1
ATOM 3123 C C . PRO A 1 379 ? 6.23 -39.125 1.822 1 94.56 379 PRO A C 1
ATOM 3125 O O . PRO A 1 379 ? 6.395 -38.406 2.811 1 94.56 379 PRO A O 1
ATOM 3128 N N . ALA A 1 380 ? 5.086 -39.312 1.228 1 95.38 380 ALA A N 1
ATOM 3129 C CA . ALA A 1 380 ? 3.857 -38.688 1.734 1 95.38 380 ALA A CA 1
ATOM 3130 C C . ALA A 1 380 ? 2.98 -39.719 2.434 1 95.38 380 ALA A C 1
ATOM 3132 O O . ALA A 1 380 ? 2.693 -40.781 1.874 1 95.38 380 ALA A O 1
ATOM 3133 N N . TYR A 1 381 ? 2.555 -39.406 3.662 1 93.06 381 TYR A N 1
ATOM 3134 C CA . TYR A 1 381 ? 1.662 -40.281 4.414 1 93.06 381 TYR A CA 1
ATOM 3135 C C . TYR A 1 381 ? 0.284 -39.656 4.574 1 93.06 381 TYR A C 1
ATOM 3137 O O . TYR A 1 381 ? -0.585 -40.219 5.254 1 93.06 381 TYR A O 1
ATOM 3145 N N . SER A 1 382 ? 0.212 -38.531 4.102 1 94.94 382 SER A N 1
ATOM 3146 C CA . SER A 1 382 ? -1.025 -37.781 3.975 1 94.94 382 SER A CA 1
ATOM 3147 C C . SER A 1 382 ? -0.917 -36.719 2.873 1 94.94 382 SER A C 1
ATOM 3149 O O . SER A 1 382 ? 0.051 -36.719 2.111 1 94.94 382 SER A O 1
ATOM 3151 N N . LEU A 1 383 ? -1.939 -35.906 2.748 1 95.06 383 LEU A N 1
ATOM 3152 C CA . LEU A 1 383 ? -1.937 -34.875 1.701 1 95.06 383 LEU A CA 1
ATOM 3153 C C . LEU A 1 383 ? -1.017 -33.719 2.07 1 95.06 383 LEU A C 1
ATOM 3155 O O . LEU A 1 383 ? -0.528 -33 1.191 1 95.06 383 LEU A O 1
ATOM 3159 N N . LEU A 1 384 ? -0.791 -33.562 3.367 1 95.94 384 LEU A N 1
ATOM 3160 C CA . LEU A 1 384 ? 0.129 -32.531 3.838 1 95.94 384 LEU A CA 1
ATOM 3161 C C . LEU A 1 384 ? 1.293 -33.156 4.605 1 95.94 384 LEU A C 1
ATOM 3163 O O . LEU A 1 384 ? 1.132 -34.188 5.258 1 95.94 384 LEU A O 1
ATOM 3167 N N . PRO A 1 385 ? 2.416 -32.5 4.551 1 93.56 385 PRO A N 1
ATOM 3168 C CA . PRO A 1 385 ? 3.609 -33.062 5.176 1 93.56 385 PRO A CA 1
ATOM 3169 C C . PRO A 1 385 ? 3.471 -33.219 6.688 1 93.56 385 PRO A C 1
ATOM 3171 O O . PRO A 1 385 ? 4.078 -34.125 7.281 1 93.56 385 PRO A O 1
ATOM 3174 N N . ARG A 1 386 ? 2.691 -32.469 7.27 1 91.88 386 ARG A N 1
ATOM 3175 C CA . ARG A 1 386 ? 2.619 -32.469 8.727 1 91.88 386 ARG A CA 1
ATOM 3176 C C . ARG A 1 386 ? 1.661 -33.531 9.227 1 91.88 386 ARG A C 1
ATOM 3178 O O . ARG A 1 386 ? 1.628 -33.844 10.422 1 91.88 386 ARG A O 1
ATOM 3185 N N . TRP A 1 387 ? 0.905 -34.125 8.375 1 94.19 387 TRP A N 1
ATOM 3186 C CA . TRP A 1 387 ? -0.076 -35.125 8.766 1 94.19 387 TRP A CA 1
ATOM 3187 C C . TRP A 1 387 ? 0.426 -36.531 8.438 1 94.19 387 TRP A C 1
ATOM 3189 O O . TRP A 1 387 ? 1.18 -36.719 7.48 1 94.19 387 TRP A O 1
ATOM 3199 N N . HIS A 1 388 ? 0.07 -37.438 9.219 1 92.81 388 HIS A N 1
ATOM 3200 C CA . HIS A 1 388 ? 0.409 -38.875 9.047 1 92.81 388 HIS A CA 1
ATOM 3201 C C . HIS A 1 388 ? -0.833 -39.75 9.133 1 92.81 388 HIS A C 1
ATOM 3203 O O . HIS A 1 388 ? -1.238 -40.156 10.227 1 92.81 388 HIS A O 1
ATOM 3209 N N . HIS A 1 389 ? -1.384 -40.062 8.016 1 89 389 HIS A N 1
ATOM 3210 C CA . HIS A 1 389 ? -2.594 -40.875 7.953 1 89 389 HIS A CA 1
ATOM 3211 C C . HIS A 1 389 ? -2.307 -42.25 7.348 1 89 389 HIS A C 1
ATOM 3213 O O . HIS A 1 389 ? -3.168 -42.844 6.688 1 89 389 HIS A O 1
ATOM 3219 N N . HIS A 1 390 ? -1.159 -42.812 7.664 1 77.06 390 HIS A N 1
ATOM 3220 C CA . HIS A 1 390 ? -0.742 -44.125 7.133 1 77.06 390 HIS A CA 1
ATOM 3221 C C . HIS A 1 390 ? -1.474 -45.25 7.828 1 77.06 390 HIS A C 1
ATOM 3223 O O . HIS A 1 390 ? -1.563 -45.281 9.062 1 77.06 390 HIS A O 1
ATOM 3229 N N . HIS A 1 391 ? -2.113 -46.125 7.027 1 70.69 391 HIS A N 1
ATOM 3230 C CA . HIS A 1 391 ? -2.729 -47.312 7.625 1 70.69 391 HIS A CA 1
ATOM 3231 C C . HIS A 1 391 ? -1.909 -48.562 7.344 1 70.69 391 HIS A C 1
ATOM 3233 O O . HIS A 1 391 ? -1.595 -48.844 6.188 1 70.69 391 HIS A O 1
ATOM 3239 N N . PRO A 1 392 ? -1.337 -49.094 8.383 1 66.69 392 PRO A N 1
ATOM 3240 C CA . PRO A 1 392 ? -0.589 -50.344 8.172 1 66.69 392 PRO A CA 1
ATOM 3241 C C . PRO A 1 392 ? -1.413 -51.406 7.461 1 66.69 392 PRO A C 1
ATOM 3243 O O . PRO A 1 392 ? -2.545 -51.688 7.863 1 66.69 392 PRO A O 1
ATOM 3246 N N . ASP A 1 393 ? -1.159 -51.562 6.18 1 65.75 393 ASP A N 1
ATOM 3247 C CA . ASP A 1 393 ? -1.924 -52.625 5.504 1 65.75 393 ASP A CA 1
ATOM 3248 C C . ASP A 1 393 ? -1.242 -53.969 5.648 1 65.75 393 ASP A C 1
ATOM 3250 O O . ASP A 1 393 ? -0.012 -54.062 5.656 1 65.75 393 ASP A O 1
ATOM 3254 N N . THR A 1 394 ? -2.018 -54.938 6.051 1 76 394 THR A N 1
ATOM 3255 C CA . THR A 1 394 ? -1.551 -56.312 5.965 1 76 394 THR A CA 1
ATOM 3256 C C . THR A 1 394 ? -1.139 -56.656 4.535 1 76 394 THR A C 1
ATOM 3258 O O . THR A 1 394 ? -1.857 -56.344 3.584 1 76 394 THR A O 1
ATOM 3261 N N . PRO A 1 395 ? 0.085 -57.219 4.359 1 82.94 395 PRO A N 1
ATOM 3262 C CA . PRO A 1 395 ? 0.499 -57.594 3.008 1 82.94 395 PRO A CA 1
ATOM 3263 C C . PRO A 1 395 ? -0.556 -58.406 2.277 1 82.94 395 PRO A C 1
ATOM 3265 O O . PRO A 1 395 ? -1.16 -59.312 2.869 1 82.94 395 PRO A O 1
ATOM 3268 N N . GLN A 1 396 ? -0.797 -58 1.146 1 85.19 396 GLN A N 1
ATOM 3269 C CA . GLN A 1 396 ? -1.781 -58.688 0.311 1 85.19 396 GLN A CA 1
ATOM 3270 C C . GLN A 1 396 ? -1.111 -59.375 -0.865 1 85.19 396 GLN A C 1
ATOM 3272 O O . GLN A 1 396 ? -0.083 -58.938 -1.367 1 85.19 396 GLN A O 1
ATOM 3277 N N . SER A 1 397 ? -1.704 -60.531 -1.229 1 89.75 397 SER A N 1
ATOM 3278 C CA . SER A 1 397 ? -1.248 -61.219 -2.443 1 89.75 397 SER A CA 1
ATOM 3279 C C . SER A 1 397 ? -1.864 -60.562 -3.688 1 89.75 397 SER A C 1
ATOM 3281 O O . SER A 1 397 ? -2.865 -59.875 -3.596 1 89.75 397 SER A O 1
ATOM 3283 N N . ILE A 1 398 ? -1.229 -60.812 -4.785 1 92.5 398 ILE A N 1
ATOM 3284 C CA . ILE A 1 398 ? -1.74 -60.312 -6.051 1 92.5 398 ILE A CA 1
ATOM 3285 C C . ILE A 1 398 ? -3.16 -60.812 -6.281 1 92.5 398 ILE A C 1
ATOM 3287 O O . ILE A 1 398 ? -3.432 -62.031 -6.102 1 92.5 398 ILE A O 1
ATOM 3291 N N . PRO A 1 399 ? -3.988 -59.969 -6.566 1 93.62 399 PRO A N 1
ATOM 3292 C CA . PRO A 1 399 ? -5.367 -60.406 -6.812 1 93.62 399 PRO A CA 1
ATOM 3293 C C . PRO A 1 399 ? -5.504 -61.281 -8.062 1 93.62 399 PRO A C 1
ATOM 3295 O O . PRO A 1 399 ? -4.836 -61 -9.07 1 93.62 399 PRO A O 1
ATOM 3298 N N . ASP A 1 400 ? -6.453 -62.094 -7.961 1 92.06 400 ASP A N 1
ATOM 3299 C CA . ASP A 1 400 ? -6.691 -63 -9.086 1 92.06 400 ASP A CA 1
ATOM 3300 C C . ASP A 1 400 ? -7.23 -62.25 -10.289 1 92.06 400 ASP A C 1
ATOM 3302 O O . ASP A 1 400 ? -8.102 -61.375 -10.148 1 92.06 400 ASP A O 1
ATOM 3306 N N . GLY A 1 401 ? -6.598 -62.469 -11.422 1 92.5 401 GLY A N 1
ATOM 3307 C CA . GLY A 1 401 ? -7.164 -62 -12.672 1 92.5 401 GLY A CA 1
ATOM 3308 C C . GLY A 1 401 ? -6.73 -60.594 -13.016 1 92.5 401 GLY A C 1
ATOM 3309 O O . GLY A 1 401 ? -7.16 -60.031 -14.023 1 92.5 401 GLY A O 1
ATOM 3310 N N . LEU A 1 402 ? -5.965 -60 -12.172 1 95.25 402 LEU A N 1
ATOM 3311 C CA . LEU A 1 402 ? -5.488 -58.656 -12.5 1 95.25 402 LEU A CA 1
ATOM 3312 C C . LEU A 1 402 ? -4.34 -58.719 -13.5 1 95.25 402 LEU A C 1
ATOM 3314 O O . LEU A 1 402 ? -3.248 -59.188 -13.172 1 95.25 402 LEU A O 1
ATOM 3318 N N . THR A 1 403 ? -4.547 -58.219 -14.719 1 95.06 403 THR A N 1
ATOM 3319 C CA . THR A 1 403 ? -3.537 -58.375 -15.758 1 95.06 403 THR A CA 1
ATOM 3320 C C . THR A 1 403 ? -3.064 -57 -16.25 1 95.06 403 THR A C 1
ATOM 3322 O O . THR A 1 403 ? -1.925 -56.875 -16.703 1 95.06 403 THR A O 1
ATOM 3325 N N . ASP A 1 404 ? -3.945 -56.062 -16.203 1 96.31 404 ASP A N 1
ATOM 3326 C CA . ASP A 1 404 ? -3.564 -54.75 -16.719 1 96.31 404 ASP A CA 1
ATOM 3327 C C . ASP A 1 404 ? -4.238 -53.656 -15.922 1 96.31 404 ASP A C 1
ATOM 3329 O O . ASP A 1 404 ? -5.312 -53.844 -15.344 1 96.31 404 ASP A O 1
ATOM 3333 N N . VAL A 1 405 ? -3.668 -52.562 -15.828 1 97.62 405 VAL A N 1
ATOM 3334 C CA . VAL A 1 405 ? -4.129 -51.344 -15.164 1 97.62 405 VAL A CA 1
ATOM 3335 C C . VAL A 1 405 ? -3.791 -50.125 -16.016 1 97.62 405 VAL A C 1
ATOM 3337 O O . VAL A 1 405 ? -2.738 -50.062 -16.656 1 97.62 405 VAL A O 1
ATOM 3340 N N . THR A 1 406 ? -4.641 -49.125 -16.094 1 98.44 406 THR A N 1
ATOM 3341 C CA . THR A 1 406 ? -4.379 -47.906 -16.828 1 98.44 406 THR A CA 1
ATOM 3342 C C . THR A 1 406 ? -4.16 -46.719 -15.859 1 98.44 406 THR A C 1
ATOM 3344 O O . THR A 1 406 ? -4.988 -46.5 -14.977 1 98.44 406 THR A O 1
ATOM 3347 N N . LEU A 1 407 ? -3.064 -46.094 -15.977 1 98.38 407 LEU A N 1
ATOM 3348 C CA . LEU A 1 407 ? -2.721 -44.906 -15.227 1 98.38 407 LEU A CA 1
ATOM 3349 C C . LEU A 1 407 ? -2.676 -43.688 -16.141 1 98.38 407 LEU A C 1
ATOM 3351 O O . LEU A 1 407 ? -1.996 -43.688 -17.172 1 98.38 407 LEU A O 1
ATOM 3355 N N . THR A 1 408 ? -3.445 -42.594 -15.781 1 98.56 408 THR A N 1
ATOM 3356 C CA . THR A 1 408 ? -3.545 -41.406 -16.625 1 98.56 408 THR A CA 1
ATOM 3357 C C . THR A 1 408 ? -2.988 -40.188 -15.922 1 98.56 408 THR A C 1
ATOM 3359 O O . THR A 1 408 ? -3.26 -39.969 -14.734 1 98.56 408 THR A O 1
ATOM 3362 N N . PHE A 1 409 ? -2.141 -39.375 -16.562 1 98 409 PHE A N 1
ATOM 3363 C CA . PHE A 1 409 ? -1.647 -38.094 -16.078 1 98 409 PHE A CA 1
ATOM 3364 C C . PHE A 1 409 ? -1.488 -37.094 -17.219 1 98 409 PHE A C 1
ATOM 3366 O O . PHE A 1 409 ? -1.699 -37.469 -18.375 1 98 409 PHE A O 1
ATOM 3373 N N . TYR A 1 410 ? -1.274 -35.812 -16.922 1 96.56 410 TYR A N 1
ATOM 3374 C CA . TYR A 1 410 ? -1.23 -34.812 -17.969 1 96.56 410 TYR A CA 1
ATOM 3375 C C . TYR A 1 410 ? 0.199 -34.594 -18.453 1 96.56 410 TYR A C 1
ATOM 3377 O O . TYR A 1 410 ? 1.154 -34.844 -17.719 1 96.56 410 TYR A O 1
ATOM 3385 N N . GLN A 1 411 ? 0.347 -34 -19.609 1 93.12 411 GLN A N 1
ATOM 3386 C CA . GLN A 1 411 ? 1.62 -33.812 -20.297 1 93.12 411 GLN A CA 1
ATOM 3387 C C . GLN A 1 411 ? 2.402 -32.656 -19.703 1 93.12 411 GLN A C 1
ATOM 3389 O O . GLN A 1 411 ? 1.874 -31.891 -18.891 1 93.12 411 GLN A O 1
ATOM 3394 N N . GLU A 1 412 ? 3.68 -32.562 -20.078 1 88.38 412 GLU A N 1
ATOM 3395 C CA . GLU A 1 412 ? 4.582 -31.453 -19.766 1 88.38 412 GLU A CA 1
ATOM 3396 C C . GLU A 1 412 ? 4.844 -31.375 -18.266 1 88.38 412 GLU A C 1
ATOM 3398 O O . GLU A 1 412 ? 4.742 -30.297 -17.672 1 88.38 412 GLU A O 1
ATOM 3403 N N . HIS A 1 413 ? 5.008 -32.5 -17.656 1 90.31 413 HIS A N 1
ATOM 3404 C CA . HIS A 1 413 ? 5.449 -32.625 -16.281 1 90.31 413 HIS A CA 1
ATOM 3405 C C . HIS A 1 413 ? 6.465 -33.75 -16.125 1 90.31 413 HIS A C 1
ATOM 3407 O O . HIS A 1 413 ? 6.094 -34.906 -15.945 1 90.31 413 HIS A O 1
ATOM 3413 N N . PRO A 1 414 ? 7.668 -33.438 -16.125 1 85.81 414 PRO A N 1
ATOM 3414 C CA . PRO A 1 414 ? 8.727 -34.438 -16.203 1 85.81 414 PRO A CA 1
ATOM 3415 C C . PRO A 1 414 ? 8.664 -35.469 -15.055 1 85.81 414 PRO A C 1
ATOM 3417 O O . PRO A 1 414 ? 8.922 -36.656 -15.266 1 85.81 414 PRO A O 1
ATOM 3420 N N . GLU A 1 415 ? 8.305 -35.125 -13.953 1 88.88 415 GLU A N 1
ATOM 3421 C CA . GLU A 1 415 ? 8.312 -36 -12.797 1 88.88 415 GLU A CA 1
ATOM 3422 C C . GLU A 1 415 ? 7.242 -37.094 -12.922 1 88.88 415 GLU A C 1
ATOM 3424 O O . GLU A 1 415 ? 7.395 -38.188 -12.383 1 88.88 415 GLU A O 1
ATOM 3429 N N . TYR A 1 416 ? 6.176 -36.781 -13.617 1 93.44 416 TYR A N 1
ATOM 3430 C CA . TYR A 1 416 ? 5.148 -37.781 -13.836 1 93.44 416 TYR A CA 1
ATOM 3431 C C . TYR A 1 416 ? 5.684 -38.938 -14.68 1 93.44 416 TYR A C 1
ATOM 3433 O O . TYR A 1 416 ? 5.336 -40.094 -14.453 1 93.44 416 TYR A O 1
ATOM 3441 N N . ARG A 1 417 ? 6.492 -38.562 -15.57 1 90.94 417 ARG A N 1
ATOM 3442 C CA . ARG A 1 417 ? 7.082 -39.594 -16.422 1 90.94 417 ARG A CA 1
ATOM 3443 C C . ARG A 1 417 ? 8.016 -40.5 -15.617 1 90.94 417 ARG A C 1
ATOM 3445 O O . ARG A 1 417 ? 7.984 -41.719 -15.766 1 90.94 417 ARG A O 1
ATOM 3452 N N . ILE A 1 418 ? 8.758 -39.906 -14.781 1 92.06 418 ILE A N 1
ATOM 3453 C CA . ILE A 1 418 ? 9.703 -40.656 -13.961 1 92.06 418 ILE A CA 1
ATOM 3454 C C . ILE A 1 418 ? 8.938 -41.594 -13.031 1 92.06 418 ILE A C 1
ATOM 3456 O O . ILE A 1 418 ? 9.203 -42.781 -13.008 1 92.06 418 ILE A O 1
ATOM 3460 N N . LEU A 1 419 ? 8.023 -41.125 -12.367 1 95.06 419 LEU A N 1
ATOM 3461 C CA . LEU A 1 419 ? 7.285 -41.875 -11.367 1 95.06 419 LEU A CA 1
ATOM 3462 C C . LEU A 1 419 ? 6.434 -42.969 -12.031 1 95.06 419 LEU A C 1
ATOM 3464 O O . LEU A 1 419 ? 6.324 -44.094 -11.523 1 95.06 419 LEU A O 1
ATOM 3468 N N . SER A 1 420 ? 5.793 -42.625 -13.148 1 96.69 420 SER A N 1
ATOM 3469 C CA . SER A 1 420 ? 4.945 -43.594 -13.836 1 96.69 420 SER A CA 1
ATOM 3470 C C . SER A 1 420 ? 5.762 -44.781 -14.375 1 96.69 420 SER A C 1
ATOM 3472 O O . SER A 1 420 ? 5.289 -45.906 -14.383 1 96.69 420 SER A O 1
ATOM 3474 N N . GLU A 1 421 ? 6.984 -44.469 -14.797 1 96.25 421 GLU A N 1
ATOM 3475 C CA . GLU A 1 421 ? 7.848 -45.562 -15.273 1 96.25 421 GLU A CA 1
ATOM 3476 C C . GLU A 1 421 ? 8.273 -46.469 -14.125 1 96.25 421 GLU A C 1
ATOM 3478 O O . GLU A 1 421 ? 8.414 -47.688 -14.305 1 96.25 421 GLU A O 1
ATOM 3483 N N . ILE A 1 422 ? 8.5 -45.906 -13.023 1 96.94 422 ILE A N 1
ATOM 3484 C CA . ILE A 1 422 ? 8.805 -46.688 -11.844 1 96.94 422 ILE A CA 1
ATOM 3485 C C . ILE A 1 422 ? 7.613 -47.594 -11.5 1 96.94 422 ILE A C 1
ATOM 3487 O O . ILE A 1 422 ? 7.781 -48.781 -11.234 1 96.94 422 ILE A O 1
ATOM 3491 N N . MET A 1 423 ? 6.426 -47.062 -11.562 1 98 423 MET A N 1
ATOM 3492 C CA . MET A 1 423 ? 5.207 -47.812 -11.281 1 98 423 MET A CA 1
ATOM 3493 C C . MET A 1 423 ? 5.031 -48.969 -12.281 1 98 423 MET A C 1
ATOM 3495 O O . MET A 1 423 ? 4.637 -50.062 -11.914 1 98 423 MET A O 1
ATOM 3499 N N . ARG A 1 424 ? 5.309 -48.594 -13.523 1 97.81 424 ARG A N 1
ATOM 3500 C CA . ARG A 1 424 ? 5.215 -49.625 -14.57 1 97.81 424 ARG A CA 1
ATOM 3501 C C . ARG A 1 424 ? 6.164 -50.781 -14.297 1 97.81 424 ARG A C 1
ATOM 3503 O O . ARG A 1 424 ? 5.785 -51.938 -14.438 1 97.81 424 ARG A O 1
ATOM 3510 N N . THR A 1 425 ? 7.355 -50.469 -13.875 1 96.88 425 THR A N 1
ATOM 3511 C CA . THR A 1 425 ? 8.359 -51.469 -13.562 1 96.88 425 THR A CA 1
ATOM 3512 C C . THR A 1 425 ? 7.91 -52.344 -12.391 1 96.88 425 THR A C 1
ATOM 3514 O O . THR A 1 425 ? 8.039 -53.562 -12.43 1 96.88 425 THR A O 1
ATOM 3517 N N . LEU A 1 426 ? 7.418 -51.781 -11.383 1 96.31 426 LEU A N 1
ATOM 3518 C CA . LEU A 1 426 ? 6.977 -52.469 -10.188 1 96.31 426 LEU A CA 1
ATOM 3519 C C . LEU A 1 426 ? 5.836 -53.438 -10.516 1 96.31 426 LEU A C 1
ATOM 3521 O O . LEU A 1 426 ? 5.812 -54.562 -10.031 1 96.31 426 LEU A O 1
ATOM 3525 N N . LEU A 1 427 ? 4.906 -53.031 -11.344 1 97.19 427 LEU A N 1
ATOM 3526 C CA . LEU A 1 427 ? 3.781 -53.875 -11.719 1 97.19 427 LEU A CA 1
ATOM 3527 C C . LEU A 1 427 ? 4.238 -55 -12.625 1 97.19 427 LEU A C 1
ATOM 3529 O O . LEU A 1 427 ? 3.762 -56.156 -12.492 1 97.19 427 LEU A O 1
ATOM 3533 N N . ALA A 1 428 ? 5.137 -54.656 -13.5 1 96.62 428 ALA A N 1
ATOM 3534 C CA . ALA A 1 428 ? 5.66 -55.688 -14.406 1 96.62 428 ALA A CA 1
ATOM 3535 C C . ALA A 1 428 ? 6.324 -56.812 -13.633 1 96.62 428 ALA A C 1
ATOM 3537 O O . ALA A 1 428 ? 6.246 -57.969 -14.031 1 96.62 428 ALA A O 1
ATOM 3538 N N . GLN A 1 429 ? 6.969 -56.469 -12.578 1 94.56 429 GLN A N 1
ATOM 3539 C CA . GLN A 1 429 ? 7.613 -57.438 -11.727 1 94.56 429 GLN A CA 1
ATOM 3540 C C . GLN A 1 429 ? 6.594 -58.438 -11.148 1 94.56 429 GLN A C 1
ATOM 3542 O O . GLN A 1 429 ? 6.941 -59.562 -10.789 1 94.56 429 GLN A O 1
ATOM 3547 N N . GLN A 1 430 ? 5.398 -58 -11.086 1 93.38 430 GLN A N 1
ATOM 3548 C CA . GLN A 1 430 ? 4.332 -58.844 -10.539 1 93.38 430 GLN A CA 1
ATOM 3549 C C . GLN A 1 430 ? 3.465 -59.438 -11.648 1 93.38 430 GLN A C 1
ATOM 3551 O O . GLN A 1 430 ? 2.398 -60 -11.375 1 93.38 430 GLN A O 1
ATOM 3556 N N . GLY A 1 431 ? 3.834 -59.188 -12.891 1 95.06 431 GLY A N 1
ATOM 3557 C CA . GLY A 1 431 ? 3.135 -59.781 -14.031 1 95.06 431 GLY A CA 1
ATOM 3558 C C . GLY A 1 431 ? 1.925 -58.969 -14.461 1 95.06 431 GLY A C 1
ATOM 3559 O O . GLY A 1 431 ? 1.028 -59.469 -15.125 1 95.06 431 GLY A O 1
ATOM 3560 N N . VAL A 1 432 ? 1.823 -57.75 -14 1 97.5 432 VAL A N 1
ATOM 3561 C CA . VAL A 1 432 ? 0.712 -56.875 -14.359 1 97.5 432 VAL A CA 1
ATOM 3562 C C . VAL A 1 432 ? 1.2 -55.781 -15.312 1 97.5 432 VAL A C 1
ATOM 3564 O O . VAL A 1 432 ? 2.244 -55.188 -15.086 1 97.5 432 VAL A O 1
ATOM 3567 N N . THR A 1 433 ? 0.519 -55.562 -16.422 1 98.12 433 THR A N 1
ATOM 3568 C CA . THR A 1 433 ? 0.889 -54.531 -17.391 1 98.12 433 THR A CA 1
ATOM 3569 C C . THR A 1 433 ? 0.266 -53.188 -17.031 1 98.12 433 THR A C 1
ATOM 3571 O O . THR A 1 433 ? -0.945 -53.094 -16.828 1 98.12 433 THR A O 1
ATOM 3574 N N . LEU A 1 434 ? 1.062 -52.156 -16.891 1 98.31 434 LEU A N 1
ATOM 3575 C CA . LEU A 1 434 ? 0.57 -50.812 -16.656 1 98.31 434 LEU A CA 1
ATOM 3576 C C . LEU A 1 434 ? 0.509 -50.031 -17.969 1 98.31 434 LEU A C 1
ATOM 3578 O O . LEU A 1 434 ? 1.537 -49.781 -18.609 1 98.31 434 LEU A O 1
ATOM 3582 N N . HIS A 1 435 ? -0.61 -49.625 -18.391 1 98.38 435 HIS A N 1
ATOM 3583 C CA . HIS A 1 435 ? -0.803 -48.75 -19.547 1 98.38 435 HIS A CA 1
ATOM 3584 C C . HIS A 1 435 ? -0.747 -47.281 -19.156 1 98.38 435 HIS A C 1
ATOM 3586 O O . HIS A 1 435 ? -1.588 -46.812 -18.391 1 98.38 435 HIS A O 1
ATOM 3592 N N . LEU A 1 436 ? 0.219 -46.625 -19.594 1 98.06 436 LEU A N 1
ATOM 3593 C CA . LEU A 1 436 ? 0.373 -45.188 -19.297 1 98.06 436 LEU A CA 1
ATOM 3594 C C . LEU A 1 436 ? -0.336 -44.344 -20.344 1 98.06 436 LEU A C 1
ATOM 3596 O O . LEU A 1 436 ? -0.109 -44.5 -21.547 1 98.06 436 LEU A O 1
ATOM 3600 N N . GLN A 1 437 ? -1.219 -43.531 -19.906 1 98.12 437 GLN A N 1
ATOM 3601 C CA . GLN A 1 437 ? -1.972 -42.594 -20.766 1 98.12 437 GLN A CA 1
ATOM 3602 C C . GLN A 1 437 ? -1.653 -41.156 -20.438 1 98.12 437 GLN A C 1
ATOM 3604 O O . GLN A 1 437 ? -1.814 -40.719 -19.297 1 98.12 437 GLN A O 1
ATOM 3609 N N . THR A 1 438 ? -1.107 -40.406 -21.391 1 97.56 438 THR A N 1
ATOM 3610 C CA . THR A 1 438 ? -0.817 -38.969 -21.219 1 97.56 438 THR A CA 1
ATOM 3611 C C . THR A 1 438 ? -1.82 -38.125 -22 1 97.56 438 THR A C 1
ATOM 3613 O O . THR A 1 438 ? -2.049 -38.344 -23.188 1 97.56 438 THR A O 1
ATOM 3616 N N . ILE A 1 439 ? -2.422 -37.219 -21.312 1 97.81 439 ILE A N 1
ATOM 3617 C CA . ILE A 1 439 ? -3.455 -36.375 -21.922 1 97.81 439 ILE A CA 1
ATOM 3618 C C . ILE A 1 439 ? -3.178 -34.906 -21.625 1 97.81 439 ILE A C 1
ATOM 3620 O O . ILE A 1 439 ? -2.182 -34.562 -20.984 1 97.81 439 ILE A O 1
ATOM 3624 N N . SER A 1 440 ? -4 -33.969 -22.188 1 96.69 440 SER A N 1
ATOM 3625 C CA . SER A 1 440 ? -3.871 -32.531 -21.891 1 96.69 440 SER A CA 1
ATOM 3626 C C . SER A 1 440 ? -4.273 -32.25 -20.453 1 96.69 440 SER A C 1
ATOM 3628 O O . SER A 1 440 ? -5.012 -33 -19.828 1 96.69 440 SER A O 1
ATOM 3630 N N . TYR A 1 441 ? -3.752 -31.219 -19.938 1 96.62 441 TYR A N 1
ATOM 3631 C CA . TYR A 1 441 ? -4.133 -30.828 -18.578 1 96.62 441 TYR A CA 1
ATOM 3632 C C . TYR A 1 441 ? -5.633 -30.562 -18.484 1 96.62 441 TYR A C 1
ATOM 3634 O O . TYR A 1 441 ? -6.266 -30.891 -17.484 1 96.62 441 TYR A O 1
ATOM 3642 N N . GLU A 1 442 ? -6.191 -29.953 -19.484 1 96.44 442 GLU A N 1
ATOM 3643 C CA . GLU A 1 442 ? -7.625 -29.672 -19.484 1 96.44 442 GLU A CA 1
ATOM 3644 C C . GLU A 1 442 ? -8.438 -30.953 -19.375 1 96.44 442 GLU A C 1
ATOM 3646 O O . GLU A 1 442 ? -9.398 -31.031 -18.594 1 96.44 442 GLU A O 1
ATOM 3651 N N . ASP A 1 443 ? -8.047 -31.906 -20.109 1 97.56 443 ASP A N 1
ATOM 3652 C CA . ASP A 1 443 ? -8.742 -33.188 -20.062 1 97.56 443 ASP A CA 1
ATOM 3653 C C . ASP A 1 443 ? -8.57 -33.875 -18.703 1 97.56 443 ASP A C 1
ATOM 3655 O O . ASP A 1 443 ? -9.508 -34.469 -18.188 1 97.56 443 ASP A O 1
ATOM 3659 N N . TRP A 1 444 ? -7.359 -33.812 -18.25 1 97.94 444 TRP A N 1
ATOM 3660 C CA . TRP A 1 444 ? -7.113 -34.344 -16.906 1 97.94 444 TRP A CA 1
ATOM 3661 C C . TRP A 1 444 ? -7.992 -33.656 -15.875 1 97.94 444 TRP A C 1
ATOM 3663 O O . TRP A 1 444 ? -8.656 -34.312 -15.07 1 97.94 444 TRP A O 1
ATOM 3673 N N . TYR A 1 445 ? -7.984 -32.312 -15.945 1 96.69 445 TYR A N 1
ATOM 3674 C CA . TYR A 1 445 ? -8.734 -31.469 -15.031 1 96.69 445 TYR A CA 1
ATOM 3675 C C . TYR A 1 445 ? -10.211 -31.859 -15.016 1 96.69 445 TYR A C 1
ATOM 3677 O O . TYR A 1 445 ? -10.828 -31.969 -13.953 1 96.69 445 TYR A O 1
ATOM 3685 N N . GLN A 1 446 ? -10.727 -32.188 -16.109 1 95.88 446 GLN A N 1
ATOM 3686 C CA . GLN A 1 446 ? -12.148 -32.5 -16.266 1 95.88 446 GLN A CA 1
ATOM 3687 C C . GLN A 1 446 ? -12.43 -33.969 -16.062 1 95.88 446 GLN A C 1
ATOM 3689 O O . GLN A 1 446 ? -13.578 -34.406 -15.891 1 95.88 446 GLN A O 1
ATOM 3694 N N . GLY A 1 447 ? -11.453 -34.781 -16.078 1 96.69 447 GLY A N 1
ATOM 3695 C CA . GLY A 1 447 ? -11.641 -36.219 -16.016 1 96.69 447 GLY A CA 1
ATOM 3696 C C . GLY A 1 447 ? -12.188 -36.781 -17.312 1 96.69 447 GLY A C 1
ATOM 3697 O O . GLY A 1 447 ? -13.023 -37.688 -17.297 1 96.69 447 GLY A O 1
ATOM 3698 N N . ASN A 1 448 ? -11.695 -36.219 -18.375 1 96.12 448 ASN A N 1
ATOM 3699 C CA . ASN A 1 448 ? -12.219 -36.594 -19.688 1 96.12 448 ASN A CA 1
ATOM 3700 C C . ASN A 1 448 ? -11.367 -37.719 -20.328 1 96.12 448 ASN A C 1
ATOM 3702 O O . ASN A 1 448 ? -10.773 -37.5 -21.391 1 96.12 448 ASN A O 1
ATOM 3706 N N . ALA A 1 449 ? -11.289 -38.875 -19.797 1 96.94 449 ALA A N 1
ATOM 3707 C CA . ALA A 1 449 ? -10.625 -40.062 -20.312 1 96.94 449 ALA A CA 1
ATOM 3708 C C . ALA A 1 449 ? -11.047 -41.312 -19.547 1 96.94 449 ALA A C 1
ATOM 3710 O O . ALA A 1 449 ? -11.547 -41.219 -18.422 1 96.94 449 ALA A O 1
ATOM 3711 N N . GLU A 1 450 ? -10.977 -42.406 -20.188 1 96.44 450 GLU A N 1
ATOM 3712 C CA . GLU A 1 450 ? -11.133 -43.688 -19.484 1 96.44 450 GLU A CA 1
ATOM 3713 C C . GLU A 1 450 ? -9.852 -44.094 -18.781 1 96.44 450 GLU A C 1
ATOM 3715 O O . GLU A 1 450 ? -8.797 -44.188 -19.406 1 96.44 450 GLU A O 1
ATOM 3720 N N . SER A 1 451 ? -9.914 -44.219 -17.469 1 97.44 451 SER A N 1
ATOM 3721 C CA . SER A 1 451 ? -8.727 -44.531 -16.672 1 97.44 451 SER A CA 1
ATOM 3722 C C . SER A 1 451 ? -9.094 -45.312 -15.422 1 97.44 451 SER A C 1
ATOM 3724 O O . SER A 1 451 ? -10.219 -45.25 -14.93 1 97.44 451 SER A O 1
ATOM 3726 N N . ASP A 1 452 ? -8.203 -46.188 -14.984 1 97.56 452 ASP A N 1
ATOM 3727 C CA . ASP A 1 452 ? -8.352 -46.844 -13.688 1 97.56 452 ASP A CA 1
ATOM 3728 C C . ASP A 1 452 ? -7.859 -45.969 -12.555 1 97.56 452 ASP A C 1
ATOM 3730 O O . ASP A 1 452 ? -8.492 -45.875 -11.5 1 97.56 452 ASP A O 1
ATOM 3734 N N . ILE A 1 453 ? -6.723 -45.344 -12.797 1 97.62 453 ILE A N 1
ATOM 3735 C CA . ILE A 1 453 ? -6.051 -44.5 -11.805 1 97.62 453 ILE A CA 1
ATOM 3736 C C . ILE A 1 453 ? -5.637 -43.188 -12.438 1 97.62 453 ILE A C 1
ATOM 3738 O O . ILE A 1 453 ? -5.141 -43.156 -13.562 1 97.62 453 ILE A O 1
ATOM 3742 N N . TRP A 1 454 ? -5.91 -42.062 -11.758 1 98.25 454 TRP A N 1
ATOM 3743 C CA . TRP A 1 454 ? -5.426 -40.75 -12.141 1 98.25 454 TRP A CA 1
ATOM 3744 C C . TRP A 1 454 ? -4.25 -40.312 -11.273 1 98.25 454 TRP A C 1
ATOM 3746 O O . TRP A 1 454 ? -4.277 -40.5 -10.055 1 98.25 454 TRP A O 1
ATOM 3756 N N . PHE A 1 455 ? -3.227 -39.875 -11.93 1 98.12 455 PHE A N 1
ATOM 3757 C CA . PHE A 1 455 ? -2.025 -39.375 -11.266 1 98.12 455 PHE A CA 1
ATOM 3758 C C . PHE A 1 455 ? -1.95 -37.844 -11.344 1 98.12 455 PHE A C 1
ATOM 3760 O O . PHE A 1 455 ? -2.086 -37.281 -12.43 1 98.12 455 PHE A O 1
ATOM 3767 N N . GLY A 1 456 ? -1.836 -37.156 -10.211 1 95.88 456 GLY A N 1
ATOM 3768 C CA . GLY A 1 456 ? -1.784 -35.719 -10.18 1 95.88 456 GLY A CA 1
ATOM 3769 C C . GLY A 1 456 ? -1.105 -35.156 -8.945 1 95.88 456 GLY A C 1
ATOM 3770 O O . GLY A 1 456 ? -0.428 -35.906 -8.219 1 95.88 456 GLY A O 1
ATOM 3771 N N . SER A 1 457 ? -1.149 -33.844 -8.836 1 94.69 457 SER A N 1
ATOM 3772 C CA . SER A 1 457 ? -0.539 -33.188 -7.691 1 94.69 457 SER A CA 1
ATOM 3773 C C . SER A 1 457 ? -1.42 -32.062 -7.184 1 94.69 457 SER A C 1
ATOM 3775 O O . SER A 1 457 ? -2.309 -31.578 -7.895 1 94.69 457 SER A O 1
ATOM 3777 N N . LEU A 1 458 ? -1.227 -31.766 -5.949 1 92.69 458 LEU A N 1
ATOM 3778 C CA . LEU A 1 458 ? -1.873 -30.641 -5.285 1 92.69 458 LEU A CA 1
ATOM 3779 C C . LEU A 1 458 ? -0.844 -29.766 -4.582 1 92.69 458 LEU A C 1
ATOM 3781 O O . LEU A 1 458 ? 0.12 -30.266 -4.004 1 92.69 458 LEU A O 1
ATOM 3785 N N . ASN A 1 459 ? -0.972 -28.453 -4.758 1 92.12 459 ASN A N 1
ATOM 3786 C CA . ASN A 1 459 ? -0.127 -27.484 -4.078 1 92.12 459 ASN A CA 1
ATOM 3787 C C . ASN A 1 459 ? -0.96 -26.438 -3.344 1 92.12 459 ASN A C 1
ATOM 3789 O O . ASN A 1 459 ? -1.438 -25.469 -3.953 1 92.12 459 ASN A O 1
ATOM 3793 N N . CYS A 1 460 ? -0.976 -26.484 -2.039 1 94.69 460 CYS A N 1
ATOM 3794 C CA . CYS A 1 460 ? -1.829 -25.641 -1.215 1 94.69 460 CYS A CA 1
ATOM 3795 C C . CYS A 1 460 ? -1.105 -24.359 -0.821 1 94.69 460 CYS A C 1
ATOM 3797 O O . CYS A 1 460 ? 0.126 -24.312 -0.833 1 94.69 460 CYS A O 1
ATOM 3799 N N . TYR A 1 461 ? -1.862 -23.359 -0.625 1 93.62 461 TYR A N 1
ATOM 3800 C CA . TYR A 1 461 ? -1.355 -22.109 -0.07 1 93.62 461 TYR A CA 1
ATOM 3801 C C . TYR A 1 461 ? -2.072 -21.75 1.229 1 93.62 461 TYR A C 1
ATOM 3803 O O . TYR A 1 461 ? -3.066 -22.391 1.588 1 93.62 461 TYR A O 1
ATOM 3811 N N . LEU A 1 462 ? -1.556 -20.828 1.923 1 94.19 462 LEU A N 1
ATOM 3812 C CA . LEU A 1 462 ? -2.145 -20.438 3.199 1 94.19 462 LEU A CA 1
ATOM 3813 C C . LEU A 1 462 ? -3.404 -19.609 2.982 1 94.19 462 LEU A C 1
ATOM 3815 O O . LEU A 1 462 ? -3.457 -18.781 2.072 1 94.19 462 LEU A O 1
ATOM 3819 N N . PRO A 1 463 ? -4.332 -19.781 3.896 1 95.88 463 PRO A N 1
ATOM 3820 C CA . PRO A 1 463 ? -4.418 -20.781 4.961 1 95.88 463 PRO A CA 1
ATOM 3821 C C . PRO A 1 463 ? -4.656 -22.203 4.426 1 95.88 463 PRO A C 1
ATOM 3823 O O .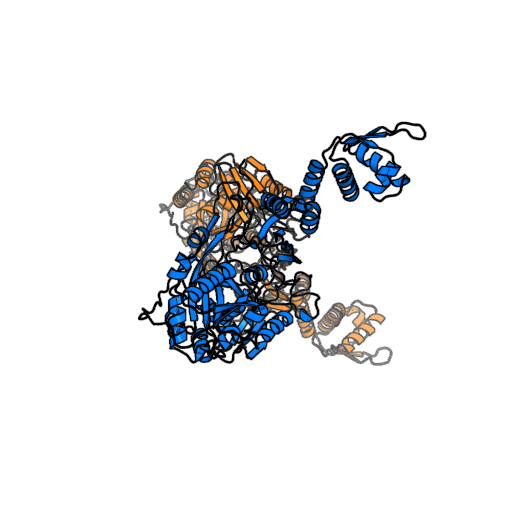 PRO A 1 463 ? -5.496 -22.391 3.541 1 95.88 463 PRO A O 1
ATOM 3826 N N . LEU A 1 464 ? -4.09 -23.156 5.047 1 95.25 464 LEU A N 1
ATOM 3827 C CA . LEU A 1 464 ? -4.16 -24.531 4.562 1 95.25 464 LEU A CA 1
ATOM 3828 C C . LEU A 1 464 ? -5.578 -25.078 4.691 1 95.25 464 LEU A C 1
ATOM 3830 O O . LEU A 1 464 ? -6.031 -25.844 3.84 1 95.25 464 LEU A O 1
ATOM 3834 N N . GLU A 1 465 ? -6.254 -24.641 5.785 1 95.12 465 GLU A N 1
ATOM 3835 C CA . GLU A 1 465 ? -7.629 -25.078 6 1 95.12 465 GLU A CA 1
ATOM 3836 C C . GLU A 1 465 ? -8.547 -24.609 4.883 1 95.12 465 GLU A C 1
ATOM 3838 O O . GLU A 1 465 ? -9.586 -25.203 4.621 1 95.12 465 GLU A O 1
ATOM 3843 N N . PHE A 1 466 ? -8.18 -23.562 4.355 1 96.81 466 PHE A N 1
ATOM 3844 C CA . PHE A 1 466 ? -8.93 -23.016 3.229 1 96.81 466 PHE A CA 1
ATOM 3845 C C . PHE A 1 466 ? -8.547 -23.719 1.934 1 96.81 466 PHE A C 1
ATOM 3847 O O . PHE A 1 466 ? -9.398 -24.328 1.27 1 96.81 466 PHE A O 1
ATOM 3854 N N . SER A 1 467 ? -7.309 -23.703 1.562 1 96.62 467 SER A N 1
ATOM 3855 C CA . SER A 1 467 ? -6.859 -24.031 0.213 1 96.62 467 SER A CA 1
ATOM 3856 C C . SER A 1 467 ? -6.961 -25.531 -0.051 1 96.62 467 SER A C 1
ATOM 3858 O O . SER A 1 467 ? -7.266 -25.938 -1.17 1 96.62 467 SER A O 1
ATOM 3860 N N . LEU A 1 468 ? -6.695 -26.359 0.946 1 96.31 468 LEU A N 1
ATOM 3861 C CA . LEU A 1 468 ? -6.742 -27.797 0.751 1 96.31 468 LEU A CA 1
ATOM 3862 C C . LEU A 1 468 ? -8.125 -28.234 0.292 1 96.31 468 LEU A C 1
ATOM 3864 O O . LEU A 1 468 ? -8.258 -28.906 -0.737 1 96.31 468 LEU A O 1
ATOM 3868 N N . PHE A 1 469 ? -9.109 -27.859 1.04 1 96.62 469 PHE A N 1
ATOM 3869 C CA . PHE A 1 469 ? -10.469 -28.234 0.672 1 96.62 469 PHE A CA 1
ATOM 3870 C C . PHE A 1 469 ? -10.867 -27.578 -0.65 1 96.62 469 PHE A C 1
ATOM 3872 O O . PHE A 1 469 ? -11.445 -28.234 -1.517 1 96.62 469 PHE A O 1
ATOM 3879 N N . ALA A 1 470 ? -10.617 -26.312 -0.792 1 95.81 470 ALA A N 1
ATOM 3880 C CA . ALA A 1 470 ? -11.016 -25.578 -1.982 1 95.81 470 ALA A CA 1
ATOM 3881 C C . ALA A 1 470 ? -10.445 -26.203 -3.246 1 95.81 470 ALA A C 1
ATOM 3883 O O . ALA A 1 470 ? -11.148 -26.359 -4.246 1 95.81 470 ALA A O 1
ATOM 3884 N N . MET A 1 471 ? -9.227 -26.609 -3.221 1 94.19 471 MET A N 1
ATOM 3885 C CA . MET A 1 471 ? -8.539 -27.141 -4.395 1 94.19 471 MET A CA 1
ATOM 3886 C C . MET A 1 471 ? -9.109 -28.5 -4.789 1 94.19 471 MET A C 1
ATOM 3888 O O . MET A 1 471 ? -9.305 -28.781 -5.973 1 94.19 471 MET A O 1
ATOM 3892 N N . LEU A 1 472 ? -9.391 -29.312 -3.826 1 94.12 472 LEU A N 1
ATOM 3893 C CA . LEU A 1 472 ? -9.945 -30.625 -4.117 1 94.12 472 LEU A CA 1
ATOM 3894 C C . LEU A 1 472 ? -11.398 -30.516 -4.562 1 94.12 472 LEU A C 1
ATOM 3896 O O . LEU A 1 472 ? -11.797 -31.156 -5.547 1 94.12 472 LEU A O 1
ATOM 3900 N N . TYR A 1 473 ? -12.117 -29.688 -3.865 1 93.75 473 TYR A N 1
ATOM 3901 C CA . TYR A 1 473 ? -13.547 -29.578 -4.129 1 93.75 473 TYR A CA 1
ATOM 3902 C C . TYR A 1 473 ? -13.797 -28.953 -5.496 1 93.75 473 TYR A C 1
ATOM 3904 O O . TYR A 1 473 ? -14.773 -29.297 -6.172 1 93.75 473 TYR A O 1
ATOM 3912 N N . GLU A 1 474 ? -12.945 -28.094 -5.867 1 91.44 474 GLU A N 1
ATOM 3913 C CA . GLU A 1 474 ? -13.141 -27.391 -7.129 1 91.44 474 GLU A CA 1
ATOM 3914 C C . GLU A 1 474 ? -12.727 -28.25 -8.32 1 91.44 474 GLU A C 1
ATOM 3916 O O . GLU A 1 474 ? -13.117 -27.969 -9.453 1 91.44 474 GLU A O 1
ATOM 3921 N N . LEU A 1 475 ? -11.906 -29.25 -8.133 1 92.75 475 LEU A N 1
ATOM 3922 C CA . LEU A 1 475 ? -11.406 -30.109 -9.203 1 92.75 475 LEU A CA 1
ATOM 3923 C C . LEU A 1 475 ? -12.477 -31.078 -9.68 1 92.75 475 LEU A C 1
ATOM 3925 O O . LEU A 1 475 ? -12.805 -32.031 -8.984 1 92.75 475 LEU A O 1
ATOM 3929 N N . PRO A 1 476 ? -13.008 -30.891 -10.914 1 92.94 476 PRO A N 1
ATOM 3930 C CA . PRO A 1 476 ? -14.055 -31.781 -11.422 1 92.94 476 PRO A CA 1
ATOM 3931 C C . PRO A 1 476 ? -13.641 -33.25 -11.422 1 92.94 476 PRO A C 1
ATOM 3933 O O . PRO A 1 476 ? -14.477 -34.125 -11.195 1 92.94 476 PRO A O 1
ATOM 3936 N N . LEU A 1 477 ? -12.414 -33.531 -11.641 1 95.56 477 LEU A N 1
ATOM 3937 C CA . LEU A 1 477 ? -11.914 -34.875 -11.648 1 95.56 477 LEU A CA 1
ATOM 3938 C C . LEU A 1 477 ? -12.234 -35.594 -10.336 1 95.56 477 LEU A C 1
ATOM 3940 O O . LEU A 1 477 ? -12.562 -36.781 -10.328 1 95.56 477 LEU A O 1
ATOM 3944 N N . VAL A 1 478 ? -12.141 -34.906 -9.281 1 92.56 478 VAL A N 1
ATOM 3945 C CA . VAL A 1 478 ? -12.336 -35.469 -7.953 1 92.56 478 VAL A CA 1
ATOM 3946 C C . VAL A 1 478 ? -13.781 -35.906 -7.785 1 92.56 478 VAL A C 1
ATOM 3948 O O . VAL A 1 478 ? -14.055 -36.906 -7.109 1 92.56 478 VAL A O 1
ATOM 3951 N N . GLN A 1 479 ? -14.672 -35.219 -8.422 1 86.75 479 GLN A N 1
ATOM 3952 C CA . GLN A 1 479 ? -16.078 -35.594 -8.359 1 86.75 479 GLN A CA 1
ATOM 3953 C C . GLN A 1 479 ? -16.312 -36.938 -9.023 1 86.75 479 GLN A C 1
ATOM 3955 O O . GLN A 1 479 ? -17.219 -37.688 -8.633 1 86.75 479 GLN A O 1
ATOM 3960 N N . HIS A 1 480 ? -15.492 -37.219 -9.93 1 87.94 480 HIS A N 1
ATOM 3961 C CA . HIS A 1 480 ? -15.602 -38.5 -10.625 1 87.94 480 HIS A CA 1
ATOM 3962 C C . HIS A 1 480 ? -14.984 -39.625 -9.805 1 87.94 480 HIS A C 1
ATOM 3964 O O . HIS A 1 480 ? -15.25 -40.812 -10.055 1 87.94 480 HIS A O 1
ATOM 3970 N N . CYS A 1 481 ? -14.195 -39.281 -8.859 1 90.56 481 CYS A N 1
ATOM 3971 C CA . CYS A 1 481 ? -13.383 -40.312 -8.211 1 90.56 481 CYS A CA 1
ATOM 3972 C C . CYS A 1 481 ? -13.852 -40.531 -6.781 1 90.56 481 CYS A C 1
ATOM 3974 O O . CYS A 1 481 ? -13.773 -41.656 -6.277 1 90.56 481 CYS A O 1
ATOM 3976 N N . LEU A 1 482 ? -14.312 -39.562 -6.145 1 85.31 482 LEU A N 1
ATOM 3977 C CA . LEU A 1 482 ? -14.641 -39.688 -4.73 1 85.31 482 LEU A CA 1
ATOM 3978 C C . LEU A 1 482 ? -16.109 -40.031 -4.539 1 85.31 482 LEU A C 1
ATOM 3980 O O . LEU A 1 482 ? -16.969 -39.5 -5.25 1 85.31 482 LEU A O 1
ATOM 3984 N N . ASN A 1 483 ? -16.469 -40.906 -3.598 1 77.31 483 ASN A N 1
ATOM 3985 C CA . ASN A 1 483 ? -17.828 -41.281 -3.248 1 77.31 483 ASN A CA 1
ATOM 3986 C C . ASN A 1 483 ? -18.391 -40.406 -2.143 1 77.31 483 ASN A C 1
ATOM 3988 O O . ASN A 1 483 ? -19.609 -40.375 -1.917 1 77.31 483 ASN A O 1
ATOM 3992 N N . ASP A 1 484 ? -17.609 -39.688 -1.485 1 74.69 484 ASP A N 1
ATOM 3993 C CA . ASP A 1 484 ? -17.984 -38.875 -0.329 1 74.69 484 ASP A CA 1
ATOM 3994 C C . ASP A 1 484 ? -19.031 -37.844 -0.701 1 74.69 484 ASP A C 1
ATOM 3996 O O . ASP A 1 484 ? -19.156 -37.469 -1.869 1 74.69 484 ASP A O 1
ATOM 4000 N N . ASP A 1 485 ? -19.859 -37.562 0.269 1 80.12 485 ASP A N 1
ATOM 4001 C CA . ASP A 1 485 ? -20.812 -36.469 0.129 1 80.12 485 ASP A CA 1
ATOM 4002 C C . ASP A 1 485 ? -20.109 -35.125 0.275 1 80.12 485 ASP A C 1
ATOM 4004 O O . ASP A 1 485 ? -20.156 -34.5 1.346 1 80.12 485 ASP A O 1
ATOM 4008 N N . LEU A 1 486 ? -19.578 -34.625 -0.762 1 86.25 486 LEU A N 1
ATOM 4009 C CA . LEU A 1 486 ? -18.766 -33.438 -0.745 1 86.25 486 LEU A CA 1
ATOM 4010 C C . LEU A 1 486 ? -19.625 -32.188 -0.489 1 86.25 486 LEU A C 1
ATOM 4012 O O . LEU A 1 486 ? -19.125 -31.172 -0.016 1 86.25 486 LEU A O 1
ATOM 4016 N N . ASP A 1 487 ? -20.891 -32.344 -0.646 1 87.19 487 ASP A N 1
ATOM 4017 C CA . ASP A 1 487 ? -21.766 -31.188 -0.431 1 87.19 487 ASP A CA 1
ATOM 4018 C C . ASP A 1 487 ? -21.906 -30.875 1.057 1 87.19 487 ASP A C 1
ATOM 4020 O O . ASP A 1 487 ? -21.859 -29.703 1.455 1 87.19 487 ASP A O 1
ATOM 4024 N N . THR A 1 488 ? -22.031 -31.938 1.786 1 90.62 488 THR A N 1
ATOM 4025 C CA . THR A 1 488 ? -22.109 -31.766 3.232 1 90.62 488 THR A CA 1
ATOM 4026 C C . THR A 1 488 ? -20.797 -31.234 3.783 1 90.62 488 THR A C 1
ATOM 4028 O O . THR A 1 488 ? -20.781 -30.359 4.652 1 90.62 488 THR A O 1
ATOM 4031 N N . ASP A 1 489 ? -19.734 -31.766 3.309 1 93.81 489 ASP A N 1
ATOM 4032 C CA . ASP A 1 489 ? -18.422 -31.312 3.715 1 93.81 489 ASP A CA 1
ATOM 4033 C C . ASP A 1 489 ? -18.234 -29.828 3.395 1 93.81 489 ASP A C 1
ATOM 4035 O O . ASP A 1 489 ? -17.656 -29.078 4.195 1 93.81 489 ASP A O 1
ATOM 4039 N N . ALA A 1 490 ? -18.781 -29.453 2.27 1 94.75 490 ALA A N 1
ATOM 4040 C CA . ALA A 1 490 ? -18.641 -28.062 1.84 1 94.75 490 ALA A CA 1
ATOM 4041 C C . ALA A 1 490 ? -19.359 -27.125 2.803 1 94.75 490 ALA A C 1
ATOM 4043 O O . ALA A 1 490 ? -18.859 -26.047 3.119 1 94.75 490 ALA A O 1
ATOM 4044 N N . GLN A 1 491 ? -20.484 -27.516 3.238 1 94.38 491 GLN A N 1
ATOM 4045 C CA . GLN A 1 491 ? -21.234 -26.688 4.188 1 94.38 491 GLN A CA 1
ATOM 4046 C C . GLN A 1 491 ? -20.469 -26.531 5.5 1 94.38 491 GLN A C 1
ATOM 4048 O O . GLN A 1 491 ? -20.406 -25.438 6.055 1 94.38 491 GLN A O 1
ATOM 4053 N N . GLN A 1 492 ? -19.922 -27.609 5.953 1 95.69 492 GLN A N 1
ATOM 4054 C CA . GLN A 1 492 ? -19.125 -27.562 7.176 1 95.69 492 GLN A CA 1
ATOM 4055 C C . GLN A 1 492 ? -17.875 -26.719 6.984 1 95.69 492 GLN A C 1
ATOM 4057 O O . GLN A 1 492 ? -17.5 -25.938 7.871 1 95.69 492 GLN A O 1
ATOM 4062 N N . TRP A 1 493 ? -17.281 -26.875 5.867 1 96.88 493 TRP A N 1
ATOM 4063 C CA . TRP A 1 493 ? -16.094 -26.094 5.539 1 96.88 493 TRP A CA 1
ATOM 4064 C C . TRP A 1 493 ? -16.391 -24.609 5.52 1 96.88 493 TRP A C 1
ATOM 4066 O O . TRP A 1 493 ? -15.656 -23.812 6.117 1 96.88 493 TRP A O 1
ATOM 4076 N N . ARG A 1 494 ? -17.469 -24.203 4.938 1 96.69 494 ARG A N 1
ATOM 4077 C CA . ARG A 1 494 ? -17.859 -22.797 4.836 1 96.69 494 ARG A CA 1
ATOM 4078 C C . ARG A 1 494 ? -18.125 -22.203 6.215 1 96.69 494 ARG A C 1
ATOM 4080 O O . ARG A 1 494 ? -17.906 -21.016 6.43 1 96.69 494 ARG A O 1
ATOM 4087 N N . SER A 1 495 ? -18.484 -23.031 7.16 1 94.81 495 SER A N 1
ATOM 4088 C CA . SER A 1 495 ? -18.781 -22.578 8.508 1 94.81 495 SER A CA 1
ATOM 4089 C C . SER A 1 495 ? -17.578 -22.688 9.422 1 94.81 495 SER A C 1
ATOM 4091 O O . SER A 1 495 ? -17.672 -22.438 10.625 1 94.81 495 SER A O 1
ATOM 4093 N N . HIS A 1 496 ? -16.484 -23.125 8.922 1 95.06 496 HIS A N 1
ATOM 4094 C CA . HIS A 1 496 ? -15.234 -23.312 9.656 1 95.06 496 HIS A CA 1
ATOM 4095 C C . HIS A 1 496 ? -15.359 -24.422 10.688 1 95.06 496 HIS A C 1
ATOM 4097 O O . HIS A 1 496 ? -14.766 -24.344 11.766 1 95.06 496 HIS A O 1
ATOM 4103 N N . THR A 1 497 ? -16.141 -25.406 10.352 1 94.81 497 THR A N 1
ATOM 4104 C CA . THR A 1 497 ? -16.375 -26.469 11.328 1 94.81 497 THR A CA 1
ATOM 4105 C C . THR A 1 497 ? -15.891 -27.812 10.789 1 94.81 497 THR A C 1
ATOM 4107 O O . THR A 1 497 ? -16.031 -28.844 11.453 1 94.81 497 THR A O 1
ATOM 4110 N N . LEU A 1 498 ? -15.391 -27.859 9.578 1 95.88 498 LEU A N 1
ATOM 4111 C CA . LEU A 1 498 ? -14.859 -29.094 9.016 1 95.88 498 LEU A CA 1
ATOM 4112 C C . LEU A 1 498 ? -13.477 -29.406 9.586 1 95.88 498 LEU A C 1
ATOM 4114 O O . LEU A 1 498 ? -12.523 -28.672 9.336 1 95.88 498 LEU A O 1
ATOM 4118 N N . PRO A 1 499 ? -13.344 -30.406 10.375 1 95.94 499 PRO A N 1
ATOM 4119 C CA . PRO A 1 499 ? -12 -30.797 10.82 1 95.94 499 PRO A CA 1
ATOM 4120 C C . PRO A 1 499 ? -11.133 -31.328 9.688 1 95.94 499 PRO A C 1
ATOM 4122 O O . PRO A 1 499 ? -11.234 -32.5 9.32 1 95.94 499 PRO A O 1
ATOM 4125 N N . MET A 1 500 ? -10.266 -30.562 9.258 1 95.44 500 MET A N 1
ATOM 4126 C CA . MET A 1 500 ? -9.555 -30.812 8 1 95.44 500 MET A CA 1
ATOM 4127 C C . MET A 1 500 ? -8.695 -32.062 8.086 1 95.44 500 MET A C 1
ATOM 4129 O O . MET A 1 500 ? -8.641 -32.844 7.145 1 95.44 500 MET A O 1
ATOM 4133 N N . ALA A 1 501 ? -7.977 -32.219 9.172 1 95.19 501 ALA A N 1
ATOM 4134 C CA . ALA A 1 501 ? -7.129 -33.406 9.32 1 95.19 501 ALA A CA 1
ATOM 4135 C C . ALA A 1 501 ? -7.961 -34.688 9.273 1 95.19 501 ALA A C 1
ATOM 4137 O O . ALA A 1 501 ? -7.578 -35.656 8.617 1 95.19 501 ALA A O 1
ATOM 4138 N N . GLU A 1 502 ? -9.109 -34.688 9.977 1 95.38 502 GLU A N 1
ATOM 4139 C CA . GLU A 1 502 ? -9.992 -35.844 9.984 1 95.38 502 GLU A CA 1
ATOM 4140 C C . GLU A 1 502 ? -10.609 -36.062 8.609 1 95.38 502 GLU A C 1
ATOM 4142 O O . GLU A 1 502 ? -10.773 -37.219 8.188 1 95.38 502 GLU A O 1
ATOM 4147 N N . TRP A 1 503 ? -10.953 -35 8.047 1 95.12 503 TRP A N 1
ATOM 4148 C CA . TRP A 1 503 ? -11.523 -35.062 6.707 1 95.12 503 TRP A CA 1
ATOM 4149 C C . TRP A 1 503 ? -10.531 -35.719 5.738 1 95.12 503 TRP A C 1
ATOM 4151 O O . TRP A 1 503 ? -10.891 -36.594 4.973 1 95.12 503 TRP A O 1
ATOM 4161 N N . CYS A 1 504 ? -9.297 -35.375 5.766 1 94 504 CYS A N 1
ATOM 4162 C CA . CYS A 1 504 ? -8.242 -35.906 4.918 1 94 504 CYS A CA 1
ATOM 4163 C C . CYS A 1 504 ? -8.008 -37.406 5.23 1 94 504 CYS A C 1
ATOM 4165 O O . CYS A 1 504 ? -7.836 -38.219 4.32 1 94 504 CYS A O 1
ATOM 4167 N N . GLU A 1 505 ? -8.008 -37.656 6.453 1 94.62 505 GLU A N 1
ATOM 4168 C CA . GLU A 1 505 ? -7.836 -39.062 6.867 1 94.62 505 GLU A CA 1
ATOM 4169 C C . GLU A 1 505 ? -8.938 -39.938 6.293 1 94.62 505 GLU A C 1
ATOM 4171 O O . GLU A 1 505 ? -8.664 -41.062 5.828 1 94.62 505 GLU A O 1
ATOM 4176 N N . LYS A 1 506 ? -10.086 -39.438 6.367 1 92.75 506 LYS A N 1
ATOM 4177 C CA . LYS A 1 506 ? -11.227 -40.188 5.828 1 92.75 506 LYS A CA 1
ATOM 4178 C C . LYS A 1 506 ? -11.062 -40.438 4.332 1 92.75 506 LYS A C 1
ATOM 4180 O O . LYS A 1 506 ? -11.367 -41.531 3.842 1 92.75 506 LYS A O 1
ATOM 4185 N N . LEU A 1 507 ? -10.617 -39.438 3.654 1 91.31 507 LEU A N 1
ATOM 4186 C CA . LEU A 1 507 ? -10.406 -39.562 2.217 1 91.31 507 LEU A CA 1
ATOM 4187 C C . LEU A 1 507 ? -9.359 -40.625 1.903 1 91.31 507 LEU A C 1
ATOM 4189 O O . LEU A 1 507 ? -9.547 -41.438 0.993 1 91.31 507 LEU A O 1
ATOM 4193 N N . ILE A 1 508 ? -8.344 -40.688 2.625 1 92.31 508 ILE A N 1
ATOM 4194 C CA . ILE A 1 508 ? -7.25 -41.625 2.406 1 92.31 508 ILE A CA 1
ATOM 4195 C C . ILE A 1 508 ? -7.688 -43.031 2.818 1 92.31 508 ILE A C 1
ATOM 4197 O O . ILE A 1 508 ? -7.422 -44 2.109 1 92.31 508 ILE A O 1
ATOM 4201 N N . LYS A 1 509 ? -8.406 -43.094 3.904 1 89.94 509 LYS A N 1
ATOM 4202 C CA . LYS A 1 509 ? -8.867 -44.375 4.426 1 89.94 509 LYS A CA 1
ATOM 4203 C C . LYS A 1 509 ? -9.859 -45.031 3.473 1 89.94 509 LYS A C 1
ATOM 4205 O O . LYS A 1 509 ? -9.953 -46.25 3.414 1 89.94 509 LYS A O 1
ATOM 4210 N N . SER A 1 510 ? -10.562 -44.219 2.773 1 86.31 510 SER A N 1
ATOM 4211 C CA . SER A 1 510 ? -11.523 -44.75 1.816 1 86.31 510 SER A CA 1
ATOM 4212 C C . SER A 1 510 ? -10.828 -45.531 0.705 1 86.31 510 SER A C 1
ATOM 4214 O O . SER A 1 510 ? -11.453 -46.312 0.012 1 86.31 510 SER A O 1
ATOM 4216 N N . GLY A 1 511 ? -9.523 -45.156 0.461 1 86.88 511 GLY A N 1
ATOM 4217 C CA . GLY A 1 511 ? -8.727 -45.844 -0.555 1 86.88 511 GLY A CA 1
ATOM 4218 C C . GLY A 1 511 ? -8.836 -45.188 -1.923 1 86.88 511 GLY A C 1
ATOM 4219 O O . GLY A 1 511 ? -8.141 -45.562 -2.859 1 86.88 511 GLY A O 1
ATOM 4220 N N . GLN A 1 512 ? -9.633 -44.25 -2.072 1 87.56 512 GLN A N 1
ATOM 4221 C CA . GLN A 1 512 ? -9.836 -43.594 -3.363 1 87.56 512 GLN A CA 1
ATOM 4222 C C . GLN A 1 512 ? -8.742 -42.562 -3.635 1 87.56 512 GLN A C 1
ATOM 4224 O O . GLN A 1 512 ? -8.5 -42.219 -4.785 1 87.56 512 GLN A O 1
ATOM 4229 N N . LEU A 1 513 ? -8.141 -42.094 -2.586 1 93.44 513 LEU A N 1
ATOM 4230 C CA . LEU A 1 513 ? -7.02 -41.156 -2.686 1 93.44 513 LEU A CA 1
ATOM 4231 C C . LEU A 1 513 ? -5.785 -41.719 -1.981 1 93.44 513 LEU A C 1
ATOM 4233 O O . LEU A 1 513 ? -5.855 -42.094 -0.815 1 93.44 513 LEU A O 1
ATOM 4237 N N . HIS A 1 514 ? -4.695 -41.75 -2.727 1 95.06 514 HIS A N 1
ATOM 4238 C CA . HIS A 1 514 ? -3.471 -42.312 -2.193 1 95.06 514 HIS A CA 1
ATOM 4239 C C . HIS A 1 514 ? -2.295 -41.375 -2.342 1 95.06 514 HIS A C 1
ATOM 4241 O O . HIS A 1 514 ? -1.749 -41.219 -3.436 1 95.06 514 HIS A O 1
ATOM 4247 N N . PRO A 1 515 ? -1.851 -40.75 -1.245 1 95.94 515 PRO A N 1
ATOM 4248 C CA . PRO A 1 515 ? -0.688 -39.875 -1.317 1 95.94 515 PRO A CA 1
ATOM 4249 C C . PRO A 1 515 ? 0.603 -40.594 -1.651 1 95.94 515 PRO A C 1
ATOM 4251 O O . PRO A 1 515 ? 0.799 -41.75 -1.206 1 95.94 515 PRO A O 1
ATOM 4254 N N . LEU A 1 516 ? 1.459 -39.969 -2.369 1 96.12 516 LEU A N 1
ATOM 4255 C CA . LEU A 1 516 ? 2.689 -40.625 -2.801 1 96.12 516 LEU A CA 1
ATOM 4256 C C . LEU A 1 516 ? 3.912 -39.938 -2.225 1 96.12 516 LEU A C 1
ATOM 4258 O O . LEU A 1 516 ? 4.578 -40.469 -1.333 1 96.12 516 LEU A O 1
ATOM 4262 N N . LEU A 1 517 ? 4.086 -38.688 -2.744 1 96.12 517 LEU A N 1
ATOM 4263 C CA . LEU A 1 517 ? 5.324 -38 -2.393 1 96.12 517 LEU A CA 1
ATOM 4264 C C . LEU A 1 517 ? 5.082 -36.5 -2.193 1 96.12 517 LEU A C 1
ATOM 4266 O O . LEU A 1 517 ? 4.164 -35.938 -2.787 1 96.12 517 LEU A O 1
ATOM 4270 N N . HIS A 1 518 ? 5.898 -35.875 -1.304 1 95 518 HIS A N 1
ATOM 4271 C CA . HIS A 1 518 ? 6.043 -34.438 -1.212 1 95 518 HIS A CA 1
ATOM 4272 C C . HIS A 1 518 ? 7.273 -33.969 -1.973 1 95 518 HIS A C 1
ATOM 4274 O O . HIS A 1 518 ? 8.305 -34.625 -1.984 1 95 518 HIS A O 1
ATOM 4280 N N . HIS A 1 519 ? 7.102 -32.844 -2.551 1 90.94 519 HIS A N 1
ATOM 4281 C CA . HIS A 1 519 ? 8.195 -32.281 -3.344 1 90.94 519 HIS A CA 1
ATOM 4282 C C . HIS A 1 519 ? 8.867 -31.125 -2.623 1 90.94 519 HIS A C 1
ATOM 4284 O O . HIS A 1 519 ? 8.195 -30.297 -2.002 1 90.94 519 HIS A O 1
ATOM 4290 N N . TRP A 1 520 ? 10.242 -31.094 -2.727 1 87.31 520 TRP A N 1
ATOM 4291 C CA . TRP A 1 520 ? 10.992 -29.922 -2.26 1 87.31 520 TRP A CA 1
ATOM 4292 C C . TRP A 1 520 ? 11.094 -28.875 -3.354 1 87.31 520 TRP A C 1
ATOM 4294 O O . TRP A 1 520 ? 11.688 -29.109 -4.406 1 87.31 520 TRP A O 1
ATOM 4304 N N . LEU A 1 521 ? 10.555 -27.719 -3.084 1 85.69 521 LEU A N 1
ATOM 4305 C CA . LEU A 1 521 ? 10.617 -26.594 -4.023 1 85.69 521 LEU A CA 1
ATOM 4306 C C . LEU A 1 521 ? 11.922 -25.828 -3.859 1 85.69 521 LEU A C 1
ATOM 4308 O O . LEU A 1 521 ? 12.406 -25.656 -2.74 1 85.69 521 LEU A O 1
ATOM 4312 N N . GLN A 1 522 ? 12.484 -25.422 -4.953 1 83 522 GLN A N 1
ATOM 4313 C CA . GLN A 1 522 ? 13.742 -24.688 -4.918 1 83 522 GLN A CA 1
ATOM 4314 C C . GLN A 1 522 ? 13.68 -23.453 -5.797 1 83 522 GLN A C 1
ATOM 4316 O O . GLN A 1 522 ? 13.086 -23.469 -6.875 1 83 522 GLN A O 1
ATOM 4321 N N . LEU A 1 523 ? 14.164 -22.391 -5.227 1 80.5 523 LEU A N 1
ATOM 4322 C CA . LEU A 1 523 ? 14.375 -21.156 -5.977 1 80.5 523 LEU A CA 1
ATOM 4323 C C . LEU A 1 523 ? 15.859 -20.875 -6.16 1 80.5 523 LEU A C 1
ATOM 4325 O O . LEU A 1 523 ? 16.609 -20.812 -5.184 1 80.5 523 LEU A O 1
ATOM 4329 N N . GLN A 1 524 ? 16.266 -20.734 -7.371 1 76.06 524 GLN A N 1
ATOM 4330 C CA . GLN A 1 524 ? 17.672 -20.438 -7.652 1 76.06 524 GLN A CA 1
ATOM 4331 C C . GLN A 1 524 ? 17.828 -19.031 -8.227 1 76.06 524 GLN A C 1
ATOM 4333 O O . GLN A 1 524 ? 17.141 -18.672 -9.18 1 76.06 524 GLN A O 1
ATOM 4338 N N . GLY A 1 525 ? 18.609 -18.203 -7.551 1 74.25 525 GLY A N 1
ATOM 4339 C CA . GLY A 1 525 ? 18.75 -16.844 -8.039 1 74.25 525 GLY A CA 1
ATOM 4340 C C . GLY A 1 525 ? 20 -16.172 -7.543 1 74.25 525 GLY A C 1
ATOM 4341 O O . GLY A 1 525 ? 20.828 -16.781 -6.859 1 74.25 525 GLY A O 1
ATOM 4342 N N . GLN A 1 526 ? 20.156 -14.891 -8.078 1 69.56 526 GLN A N 1
ATOM 4343 C CA . GLN A 1 526 ? 21.297 -14.039 -7.734 1 69.56 526 GLN A CA 1
ATOM 4344 C C . GLN A 1 526 ? 21.094 -13.375 -6.379 1 69.56 526 GLN A C 1
ATOM 4346 O O . GLN A 1 526 ? 19.984 -12.969 -6.039 1 69.56 526 GLN A O 1
ATOM 4351 N N . ARG A 1 527 ? 22.172 -13.117 -5.707 1 68.56 527 ARG A N 1
ATOM 4352 C CA . ARG A 1 527 ? 22.156 -12.477 -4.391 1 68.56 527 ARG A CA 1
ATOM 4353 C C . ARG A 1 527 ? 21.766 -11.008 -4.504 1 68.56 527 ARG A C 1
ATOM 4355 O O . ARG A 1 527 ? 21.281 -10.414 -3.535 1 68.56 527 ARG A O 1
ATOM 4362 N N . SER A 1 528 ? 21.906 -10.539 -5.695 1 75.06 528 SER A N 1
ATOM 4363 C CA . SER A 1 528 ? 21.625 -9.125 -5.871 1 75.06 528 SER A CA 1
ATOM 4364 C C . SER A 1 528 ? 20.125 -8.852 -5.891 1 75.06 528 SER A C 1
ATOM 4366 O O . SER A 1 528 ? 19.703 -7.703 -5.777 1 75.06 528 SER A O 1
ATOM 4368 N N . MET A 1 529 ? 19.484 -9.898 -6 1 80.19 529 MET A N 1
ATOM 4369 C CA . MET A 1 529 ? 18.031 -9.75 -5.969 1 80.19 529 MET A CA 1
ATOM 4370 C C . MET A 1 529 ? 17.516 -9.711 -4.531 1 80.19 529 MET A C 1
ATOM 4372 O O . MET A 1 529 ? 17.891 -10.555 -3.715 1 80.19 529 MET A O 1
ATOM 4376 N N . ARG A 1 530 ? 16.766 -8.703 -4.297 1 81.06 530 ARG A N 1
ATOM 4377 C CA . ARG A 1 530 ? 16.188 -8.547 -2.967 1 81.06 530 ARG A CA 1
ATOM 4378 C C . ARG A 1 530 ? 14.664 -8.633 -3.018 1 81.06 530 ARG A C 1
ATOM 4380 O O . ARG A 1 530 ? 14.07 -8.516 -4.09 1 81.06 530 ARG A O 1
ATOM 4387 N N . GLY A 1 531 ? 14.109 -9 -1.847 1 78.5 531 GLY A N 1
ATOM 4388 C CA . GLY A 1 531 ? 12.664 -9.117 -1.782 1 78.5 531 GLY A CA 1
ATOM 4389 C C . GLY A 1 531 ? 12.133 -10.398 -2.396 1 78.5 531 GLY A C 1
ATOM 4390 O O . GLY A 1 531 ? 10.984 -10.469 -2.82 1 78.5 531 GLY A O 1
ATOM 4391 N N . VAL A 1 532 ? 13.031 -11.305 -2.596 1 80.12 532 VAL A N 1
ATOM 4392 C CA . VAL A 1 532 ? 12.656 -12.57 -3.219 1 80.12 532 VAL A CA 1
ATOM 4393 C C . VAL A 1 532 ? 12.43 -13.633 -2.143 1 80.12 532 VAL A C 1
ATOM 4395 O O . VAL A 1 532 ? 13.359 -14.008 -1.431 1 80.12 532 VAL A O 1
ATOM 4398 N N . ARG A 1 533 ? 11.18 -13.906 -1.884 1 81.75 533 ARG A N 1
ATOM 4399 C CA . ARG A 1 533 ? 10.789 -15.008 -1.011 1 81.75 533 ARG A CA 1
ATOM 4400 C C . ARG A 1 533 ? 9.867 -15.977 -1.739 1 81.75 533 ARG A C 1
ATOM 4402 O O . ARG A 1 533 ? 8.914 -15.562 -2.408 1 81.75 533 ARG A O 1
ATOM 4409 N N . MET A 1 534 ? 10.266 -17.156 -1.57 1 85 534 MET A N 1
ATOM 4410 C CA . MET A 1 534 ? 9.461 -18.172 -2.246 1 85 534 MET A CA 1
ATOM 4411 C C . MET A 1 534 ? 8.047 -18.203 -1.672 1 85 534 MET A C 1
ATOM 4413 O O . MET A 1 534 ? 7.867 -18.219 -0.453 1 85 534 MET A O 1
ATOM 4417 N N . ASN A 1 535 ? 7.121 -18.156 -2.535 1 84.5 535 ASN A N 1
ATOM 4418 C CA . ASN A 1 535 ? 5.742 -18.328 -2.088 1 84.5 535 ASN A CA 1
ATOM 4419 C C . ASN A 1 535 ? 5.328 -19.797 -2.096 1 84.5 535 ASN A C 1
ATOM 4421 O O . ASN A 1 535 ? 6.148 -20.672 -2.369 1 84.5 535 ASN A O 1
ATOM 4425 N N . MET A 1 536 ? 4.102 -20.078 -1.769 1 82.88 536 MET A N 1
ATOM 4426 C CA . MET A 1 536 ? 3.646 -21.453 -1.585 1 82.88 536 MET A CA 1
ATOM 4427 C C . MET A 1 536 ? 3.439 -22.141 -2.93 1 82.88 536 MET A C 1
ATOM 4429 O O . MET A 1 536 ? 3.285 -23.359 -2.99 1 82.88 536 MET A O 1
ATOM 4433 N N . LEU A 1 537 ? 3.537 -21.375 -3.973 1 83.19 537 LEU A N 1
ATOM 4434 C CA . LEU A 1 537 ? 3.379 -21.938 -5.309 1 83.19 537 LEU A CA 1
ATOM 4435 C C . LEU A 1 537 ? 4.734 -22.203 -5.949 1 83.19 537 LEU A C 1
ATOM 4437 O O . LEU A 1 537 ? 4.809 -22.594 -7.117 1 83.19 537 LEU A O 1
ATOM 4441 N N . GLY A 1 538 ? 5.824 -21.938 -5.199 1 85.62 538 GLY A N 1
ATOM 4442 C CA . GLY A 1 538 ? 7.172 -22.203 -5.688 1 85.62 538 GLY A CA 1
ATOM 4443 C C . GLY A 1 538 ? 7.742 -21.062 -6.5 1 85.62 538 GLY A C 1
ATOM 4444 O O . GLY A 1 538 ? 8.703 -21.234 -7.25 1 85.62 538 GLY A O 1
ATOM 4445 N N . TRP A 1 539 ? 7.082 -19.984 -6.465 1 89 539 TRP A N 1
ATOM 4446 C CA . TRP A 1 539 ? 7.5 -18.766 -7.145 1 89 539 TRP A CA 1
ATOM 4447 C C . TRP A 1 539 ? 7.766 -17.641 -6.137 1 89 539 TRP A C 1
ATOM 4449 O O . TRP A 1 539 ? 7.957 -17.906 -4.949 1 89 539 TRP A O 1
ATOM 4459 N N . PHE A 1 540 ? 8 -16.484 -6.637 1 87.88 540 PHE A N 1
ATOM 4460 C CA . PHE A 1 540 ? 8.117 -15.32 -5.762 1 87.88 540 PHE A CA 1
ATOM 4461 C C . PHE A 1 540 ? 7.32 -14.141 -6.312 1 87.88 540 PHE A C 1
ATOM 4463 O O . PHE A 1 540 ? 7.039 -14.086 -7.512 1 87.88 540 PHE A O 1
ATOM 4470 N N . ASP A 1 541 ? 6.914 -13.336 -5.465 1 87.12 541 ASP A N 1
ATOM 4471 C CA . ASP A 1 541 ? 6.121 -12.18 -5.863 1 87.12 541 ASP A CA 1
ATOM 4472 C C . ASP A 1 541 ? 6.957 -11.188 -6.672 1 87.12 541 ASP A C 1
ATOM 4474 O O . ASP A 1 541 ? 7.836 -10.516 -6.125 1 87.12 541 ASP A O 1
ATOM 4478 N N . PHE A 1 542 ? 6.629 -11.055 -7.93 1 90.06 542 PHE A N 1
ATOM 4479 C CA . PHE A 1 542 ? 7.398 -10.18 -8.812 1 90.06 542 PHE A CA 1
ATOM 4480 C C . PHE A 1 542 ? 7.277 -8.727 -8.375 1 90.06 542 PHE A C 1
ATOM 4482 O O . PHE A 1 542 ? 8.195 -7.934 -8.586 1 90.06 542 PHE A O 1
ATOM 4489 N N . LYS A 1 543 ? 6.188 -8.414 -7.793 1 85.88 543 LYS A N 1
ATOM 4490 C CA . LYS A 1 543 ? 5.914 -7.027 -7.43 1 85.88 543 LYS A CA 1
ATOM 4491 C C . LYS A 1 543 ? 6.867 -6.547 -6.34 1 85.88 543 LYS A C 1
ATOM 4493 O O . LYS A 1 543 ? 7.23 -5.371 -6.301 1 85.88 543 LYS A O 1
ATOM 4498 N N . SER A 1 544 ? 7.273 -7.355 -5.535 1 83.56 544 SER A N 1
ATOM 4499 C CA . SER A 1 544 ? 8.07 -6.969 -4.375 1 83.56 544 SER A CA 1
ATOM 4500 C C . SER A 1 544 ? 9.562 -7.129 -4.648 1 83.56 544 SER A C 1
ATOM 4502 O O . SER A 1 544 ? 10.398 -6.625 -3.893 1 83.56 544 SER A O 1
ATOM 4504 N N . ALA A 1 545 ? 9.914 -7.809 -5.695 1 87.62 545 ALA A N 1
ATOM 4505 C CA . ALA A 1 545 ? 11.312 -8.07 -6.012 1 87.62 545 ALA A CA 1
ATOM 4506 C C . ALA A 1 545 ? 11.992 -6.832 -6.59 1 87.62 545 ALA A C 1
ATOM 4508 O O . ALA A 1 545 ? 11.352 -6.039 -7.289 1 87.62 545 ALA A O 1
ATOM 4509 N N . TRP A 1 546 ? 13.25 -6.648 -6.191 1 86.88 546 TRP A N 1
ATOM 4510 C CA . TRP A 1 546 ? 14 -5.523 -6.734 1 86.88 546 TRP A CA 1
ATOM 4511 C C . TRP A 1 546 ? 15.5 -5.812 -6.707 1 86.88 546 TRP A C 1
ATOM 4513 O O . TRP A 1 546 ? 15.945 -6.77 -6.07 1 86.88 546 TRP A O 1
ATOM 4523 N N . PHE A 1 547 ? 16.266 -5.074 -7.484 1 83.81 547 PHE A N 1
ATOM 4524 C CA . PHE A 1 547 ? 17.703 -5.281 -7.617 1 83.81 547 PHE A CA 1
ATOM 4525 C C . PHE A 1 547 ? 18.484 -4.266 -6.785 1 83.81 547 PHE A C 1
ATOM 4527 O O . PHE A 1 547 ? 18.25 -3.061 -6.895 1 83.81 547 PHE A O 1
ATOM 4534 N N . ALA A 1 548 ? 19.25 -4.777 -5.902 1 80 548 ALA A N 1
ATOM 4535 C CA . ALA A 1 548 ? 20.203 -3.904 -5.223 1 80 548 ALA A CA 1
ATOM 4536 C C . ALA A 1 548 ? 21.484 -3.736 -6.047 1 80 548 ALA A C 1
ATOM 4538 O O . ALA A 1 548 ? 21.984 -4.703 -6.625 1 80 548 ALA A O 1
ATOM 4539 N N . PRO A 1 549 ? 21.891 -2.461 -6.172 1 72.25 549 PRO A N 1
ATOM 4540 C CA . PRO A 1 549 ? 23.141 -2.285 -6.914 1 72.25 549 PRO A CA 1
ATOM 4541 C C . PRO A 1 549 ? 24.312 -3.025 -6.277 1 72.25 549 PRO A C 1
ATOM 4543 O O . PRO A 1 549 ? 24.312 -3.275 -5.07 1 72.25 549 PRO A O 1
ATOM 4546 N N . PRO A 1 550 ? 25.234 -3.578 -7.188 1 62.66 550 PRO A N 1
ATOM 4547 C CA . PRO A 1 550 ? 26.406 -4.266 -6.629 1 62.66 550 PRO A CA 1
ATOM 4548 C C . PRO A 1 550 ? 27.219 -3.375 -5.695 1 62.66 550 PRO A C 1
ATOM 4550 O O . PRO A 1 550 ? 27.297 -2.162 -5.906 1 62.66 550 PRO A O 1
ATOM 4553 N N . GLU A 1 551 ? 27.406 -3.777 -4.43 1 55.88 551 GLU A N 1
ATOM 4554 C CA . GLU A 1 551 ? 28.281 -3.053 -3.521 1 55.88 551 GLU A CA 1
ATOM 4555 C C . GLU A 1 551 ? 29.672 -2.863 -4.133 1 55.88 551 GLU A C 1
ATOM 4557 O O . GLU A 1 551 ? 30.266 -3.814 -4.641 1 55.88 551 GLU A O 1
ATOM 4562 N N . ARG A 1 552 ? 29.922 -1.842 -4.754 1 47.78 552 ARG A N 1
ATOM 4563 C CA . ARG A 1 552 ? 31.328 -1.649 -5.102 1 47.78 552 ARG A CA 1
ATOM 4564 C C . ARG A 1 552 ? 32.219 -1.705 -3.861 1 47.78 552 ARG A C 1
ATOM 4566 O O . ARG A 1 552 ? 31.844 -1.193 -2.803 1 47.78 552 ARG A O 1
ATOM 4573 N N . MET B 1 1 ? -32.125 26.609 -15.797 1 43.19 1 MET B N 1
ATOM 4574 C CA . MET B 1 1 ? -31.719 27.188 -14.523 1 43.19 1 MET B CA 1
ATOM 4575 C C . MET B 1 1 ? -31.531 28.703 -14.648 1 43.19 1 MET B C 1
ATOM 4577 O O . MET B 1 1 ? -30.891 29.188 -15.57 1 43.19 1 MET B O 1
ATOM 4581 N N . SER B 1 2 ? -32.406 29.391 -14.062 1 57.22 2 SER B N 1
ATOM 4582 C CA . SER B 1 2 ? -32.406 30.844 -14.203 1 57.22 2 SER B CA 1
ATOM 4583 C C . SER B 1 2 ? -31.016 31.422 -13.93 1 57.22 2 SER B C 1
ATOM 4585 O O . SER B 1 2 ? -30.281 30.906 -13.07 1 57.22 2 SER B O 1
ATOM 4587 N N . SER B 1 3 ? -30.578 32.156 -14.859 1 67.75 3 SER B N 1
ATOM 4588 C CA . SER B 1 3 ? -29.266 32.781 -14.797 1 67.75 3 SER B CA 1
ATOM 4589 C C . SER B 1 3 ? -29.031 33.5 -13.461 1 67.75 3 SER B C 1
ATOM 4591 O O . SER B 1 3 ? -29.984 33.969 -12.844 1 67.75 3 SER B O 1
ATOM 4593 N N . PRO B 1 4 ? -27.969 33.344 -12.883 1 71.12 4 PRO B N 1
ATOM 4594 C CA . PRO B 1 4 ? -27.641 34 -11.633 1 71.12 4 PRO B CA 1
ATOM 4595 C C . PRO B 1 4 ? -28.016 35.5 -11.648 1 71.12 4 PRO B C 1
ATOM 4597 O O . PRO B 1 4 ? -28.484 36.031 -10.641 1 71.12 4 PRO B O 1
ATOM 4600 N N . ARG B 1 5 ? -27.953 36.062 -12.773 1 78 5 ARG B N 1
ATOM 4601 C CA . ARG B 1 5 ? -28.266 37.469 -12.914 1 78 5 ARG B CA 1
ATOM 4602 C C . ARG B 1 5 ? -29.766 37.719 -12.758 1 78 5 ARG B C 1
ATOM 4604 O O . ARG B 1 5 ? -30.172 38.688 -12.125 1 78 5 ARG B O 1
ATOM 4611 N N . LEU B 1 6 ? -30.531 36.844 -13.391 1 81.25 6 LEU B N 1
ATOM 4612 C CA . LEU B 1 6 ? -31.969 36.969 -13.289 1 81.25 6 LEU B CA 1
ATOM 4613 C C . LEU B 1 6 ? -32.438 36.844 -11.844 1 81.25 6 LEU B C 1
ATOM 4615 O O . LEU B 1 6 ? -33.312 37.594 -11.391 1 81.25 6 LEU B O 1
ATOM 4619 N N . GLN B 1 7 ? -31.75 35.906 -11.148 1 78.38 7 GLN B N 1
ATOM 4620 C CA . GLN B 1 7 ? -32.125 35.719 -9.75 1 78.38 7 GLN B CA 1
ATOM 4621 C C . GLN B 1 7 ? -31.766 36.938 -8.906 1 78.38 7 GLN B C 1
ATOM 4623 O O . GLN B 1 7 ? -32.562 37.344 -8.07 1 78.38 7 GLN B O 1
ATOM 4628 N N . GLN B 1 8 ? -30.641 37.5 -9.18 1 77.62 8 GLN B N 1
ATOM 4629 C CA . GLN B 1 8 ? -30.219 38.688 -8.461 1 77.62 8 GLN B CA 1
ATOM 4630 C C . GLN B 1 8 ? -31.188 39.844 -8.688 1 77.62 8 GLN B C 1
ATOM 4632 O O . GLN B 1 8 ? -31.531 40.562 -7.754 1 77.62 8 GLN B O 1
ATOM 4637 N N . GLN B 1 9 ? -31.609 40 -9.867 1 81.75 9 GLN B N 1
ATOM 4638 C CA . GLN B 1 9 ? -32.531 41.062 -10.227 1 81.75 9 GLN B CA 1
ATOM 4639 C C . GLN B 1 9 ? -33.875 40.875 -9.539 1 81.75 9 GLN B C 1
ATOM 4641 O O . GLN B 1 9 ? -34.5 41.844 -9.078 1 81.75 9 GLN B O 1
ATOM 4646 N N . PHE B 1 10 ? -34.281 39.656 -9.492 1 84.38 10 PHE B N 1
ATOM 4647 C CA . PHE B 1 10 ? -35.531 39.406 -8.82 1 84.38 10 PHE B CA 1
ATOM 4648 C C . PHE B 1 10 ? -35.438 39.75 -7.34 1 84.38 10 PHE B C 1
ATOM 4650 O O . PHE B 1 10 ? -36.344 40.375 -6.785 1 84.38 10 PHE B O 1
ATOM 4657 N N . ILE B 1 11 ? -34.281 39.25 -6.738 1 79.75 11 ILE B N 1
ATOM 4658 C CA . ILE B 1 11 ? -34.125 39.5 -5.309 1 79.75 11 ILE B CA 1
ATOM 4659 C C . ILE B 1 11 ? -34.125 41 -5.039 1 79.75 11 ILE B C 1
ATOM 4661 O O . ILE B 1 11 ? -34.781 41.469 -4.086 1 79.75 11 ILE B O 1
ATOM 4665 N N . ARG B 1 12 ? -33.5 41.719 -5.887 1 81.69 12 ARG B N 1
ATOM 4666 C CA . ARG B 1 12 ? -33.5 43.188 -5.762 1 81.69 12 ARG B CA 1
ATOM 4667 C C . ARG B 1 12 ? -34.906 43.75 -5.859 1 81.69 12 ARG B C 1
ATOM 4669 O O . ARG B 1 12 ? -35.312 44.625 -5.078 1 81.69 12 ARG B O 1
ATOM 4676 N N . LEU B 1 13 ? -35.625 43.25 -6.812 1 84.38 13 LEU B N 1
ATOM 4677 C CA . LEU B 1 13 ? -37 43.688 -7.023 1 84.38 13 LEU B CA 1
ATOM 4678 C C . LEU B 1 13 ? -37.844 43.344 -5.812 1 84.38 13 LEU B C 1
ATOM 4680 O O . LEU B 1 13 ? -38.625 44.188 -5.336 1 84.38 13 LEU B O 1
ATOM 4684 N N . TRP B 1 14 ? -37.656 42.156 -5.383 1 83.75 14 TRP B N 1
ATOM 4685 C CA . TRP B 1 14 ? -38.438 41.688 -4.246 1 83.75 14 TRP B CA 1
ATOM 4686 C C . TRP B 1 14 ? -38.125 42.5 -2.992 1 83.75 14 TRP B C 1
ATOM 4688 O O . TRP B 1 14 ? -39.031 42.875 -2.25 1 83.75 14 TRP B O 1
ATOM 4698 N N . GLN B 1 15 ? -36.812 42.75 -2.768 1 79.5 15 GLN B N 1
ATOM 4699 C CA . GLN B 1 15 ? -36.406 43.531 -1.608 1 79.5 15 GLN B CA 1
ATOM 4700 C C . GLN B 1 15 ? -36.969 44.938 -1.674 1 79.5 15 GLN B C 1
ATOM 4702 O O . GLN B 1 15 ? -37.406 45.5 -0.66 1 79.5 15 GLN B O 1
ATOM 4707 N N . HIS B 1 16 ? -36.969 45.5 -2.832 1 82.31 16 HIS B N 1
ATOM 4708 C CA . HIS B 1 16 ? -37.438 46.875 -3.016 1 82.31 16 HIS B CA 1
ATOM 4709 C C . HIS B 1 16 ? -38.906 47 -2.676 1 82.31 16 HIS B C 1
ATOM 4711 O O . HIS B 1 16 ? -39.344 47.938 -1.992 1 82.31 16 HIS B O 1
ATOM 4717 N N . PHE B 1 17 ? -39.719 46.062 -3.068 1 86.12 17 PHE B N 1
ATOM 4718 C CA . PHE B 1 17 ? -41.156 46.156 -2.873 1 86.12 17 PHE B CA 1
ATOM 4719 C C . PHE B 1 17 ? -41.594 45.312 -1.664 1 86.12 17 PHE B C 1
ATOM 4721 O O . PHE B 1 17 ? -42.781 45.156 -1.409 1 86.12 17 PHE B O 1
ATOM 4728 N N . GLN B 1 18 ? -40.531 44.719 -0.962 1 80.06 18 GLN B N 1
ATOM 4729 C CA . GLN B 1 18 ? -40.719 43.938 0.241 1 80.06 18 GLN B CA 1
ATOM 4730 C C . GLN B 1 18 ? -41.719 42.812 -0.005 1 80.06 18 GLN B C 1
ATOM 4732 O O . GLN B 1 18 ? -42.562 42.5 0.851 1 80.06 18 GLN B O 1
ATOM 4737 N N . GLY B 1 19 ? -41.75 42.375 -1.253 1 79.94 19 GLY B N 1
ATOM 4738 C CA . GLY B 1 19 ? -42.562 41.219 -1.612 1 79.94 19 GLY B CA 1
ATOM 4739 C C . GLY B 1 19 ? -44.062 41.562 -1.721 1 79.94 19 GLY B C 1
ATOM 4740 O O . GLY B 1 19 ? -44.875 40.656 -1.861 1 79.94 19 GLY B O 1
ATOM 4741 N N . GLN B 1 20 ? -44.375 42.812 -1.624 1 85.12 20 GLN B N 1
ATOM 4742 C CA . GLN B 1 20 ? -45.781 43.188 -1.671 1 85.12 20 GLN B CA 1
ATOM 4743 C C . GLN B 1 20 ? -46.219 43.438 -3.107 1 85.12 20 GLN B C 1
ATOM 4745 O O . GLN B 1 20 ? -45.438 43.906 -3.943 1 85.12 20 GLN B O 1
ATOM 4750 N N . THR B 1 21 ? -47.438 43 -3.316 1 88.12 21 THR B N 1
ATOM 4751 C CA . THR B 1 21 ? -48 43.344 -4.605 1 88.12 21 THR B CA 1
ATOM 4752 C C . THR B 1 21 ? -48.125 44.875 -4.766 1 88.12 21 THR B C 1
ATOM 4754 O O . THR B 1 21 ? -48.594 45.562 -3.867 1 88.12 21 THR B O 1
ATOM 4757 N N . THR B 1 22 ? -47.531 45.344 -5.77 1 88.31 22 THR B N 1
ATOM 4758 C CA . THR B 1 22 ? -47.469 46.781 -5.914 1 88.31 22 THR B CA 1
ATOM 4759 C C . THR B 1 22 ? -47.875 47.219 -7.324 1 88.31 22 THR B C 1
ATOM 4761 O O . THR B 1 22 ? -47.594 46.5 -8.297 1 88.31 22 THR B O 1
ATOM 4764 N N . ASP B 1 23 ? -48.562 48.312 -7.379 1 86.94 23 ASP B N 1
ATOM 4765 C CA . ASP B 1 23 ? -48.781 48.969 -8.664 1 86.94 23 ASP B CA 1
ATOM 4766 C C . ASP B 1 23 ? -47.594 49.844 -9.062 1 86.94 23 ASP B C 1
ATOM 4768 O O . ASP B 1 23 ? -47.188 50.719 -8.297 1 86.94 23 ASP B O 1
ATOM 4772 N N . THR B 1 24 ? -46.969 49.531 -10.156 1 88.12 24 THR B N 1
ATOM 4773 C CA . THR B 1 24 ? -45.781 50.25 -10.547 1 88.12 24 THR B CA 1
ATOM 4774 C C . THR B 1 24 ? -45.719 50.406 -12.062 1 88.12 24 THR B C 1
ATOM 4776 O O . THR B 1 24 ? -46.656 50.031 -12.773 1 88.12 24 THR B O 1
ATOM 4779 N N . THR B 1 25 ? -44.812 51.219 -12.516 1 85.81 25 THR B N 1
ATOM 4780 C CA . THR B 1 25 ? -44.594 51.469 -13.938 1 85.81 25 THR B CA 1
ATOM 4781 C C . THR B 1 25 ? -43.25 50.969 -14.383 1 85.81 25 THR B C 1
ATOM 4783 O O . THR B 1 25 ? -42.344 50.781 -13.555 1 85.81 25 THR B O 1
ATOM 4786 N N . LEU B 1 26 ? -43.062 50.688 -15.625 1 86.31 26 LEU B N 1
ATOM 4787 C CA . LEU B 1 26 ? -41.781 50.25 -16.188 1 86.31 26 LEU B CA 1
ATOM 4788 C C . LEU B 1 26 ? -40.688 51.281 -15.906 1 86.31 26 LEU B C 1
ATOM 4790 O O . LEU B 1 26 ? -39.531 50.906 -15.656 1 86.31 26 LEU B O 1
ATOM 4794 N N . GLN B 1 27 ? -41.094 52.562 -15.867 1 82.69 27 GLN B N 1
ATOM 4795 C CA . GLN B 1 27 ? -40.156 53.625 -15.602 1 82.69 27 GLN B CA 1
ATOM 4796 C C . GLN B 1 27 ? -39.594 53.531 -14.18 1 82.69 27 GLN B C 1
ATOM 4798 O O . GLN B 1 27 ? -38.406 53.688 -13.961 1 82.69 27 GLN B O 1
ATOM 4803 N N . GLU B 1 28 ? -40.406 53.312 -13.266 1 86.12 28 GLU B N 1
ATOM 4804 C CA . GLU B 1 28 ? -39.969 53.156 -11.883 1 86.12 28 GLU B CA 1
ATOM 4805 C C . GLU B 1 28 ? -39.062 51.938 -11.703 1 86.12 28 GLU B C 1
ATOM 4807 O O . GLU B 1 28 ? -38.094 52 -10.938 1 86.12 28 GLU B O 1
ATOM 4812 N N . LEU B 1 29 ? -39.406 50.938 -12.367 1 89.25 29 LEU B N 1
ATOM 4813 C CA . LEU B 1 29 ? -38.656 49.688 -12.227 1 89.25 29 LEU B CA 1
ATOM 4814 C C . LEU B 1 29 ? -37.25 49.812 -12.836 1 89.25 29 LEU B C 1
ATOM 4816 O O . LEU B 1 29 ? -36.344 49.094 -12.438 1 89.25 29 LEU B O 1
ATOM 4820 N N . THR B 1 30 ? -37.125 50.719 -13.836 1 87.56 30 THR B N 1
ATOM 4821 C CA . THR B 1 30 ? -35.812 51 -14.406 1 87.56 30 THR B CA 1
ATOM 4822 C C . THR B 1 30 ? -34.844 51.5 -13.336 1 87.56 30 THR B C 1
ATOM 4824 O O . THR B 1 30 ? -33.656 51.156 -13.359 1 87.56 30 THR B O 1
ATOM 4827 N N . GLY B 1 31 ? -35.281 52.188 -12.391 1 82.31 31 GLY B N 1
ATOM 4828 C CA . GLY B 1 31 ? -34.469 52.688 -11.289 1 82.31 31 GLY B CA 1
ATOM 4829 C C . GLY B 1 31 ? -34.094 51.594 -10.297 1 82.31 31 GLY B C 1
ATOM 4830 O O . GLY B 1 31 ? -32.969 51.594 -9.766 1 82.31 31 GLY B O 1
ATOM 4831 N N . VAL B 1 32 ? -35 50.719 -10.086 1 83.38 32 VAL B N 1
ATOM 4832 C CA . VAL B 1 32 ? -34.812 49.688 -9.094 1 83.38 32 VAL B CA 1
ATOM 4833 C C . VAL B 1 32 ? -33.812 48.656 -9.633 1 83.38 32 VAL B C 1
ATOM 4835 O O . VAL B 1 32 ? -32.906 48.219 -8.906 1 83.38 32 VAL B O 1
ATOM 4838 N N . LEU B 1 33 ? -33.875 48.312 -10.875 1 86.19 33 LEU B N 1
ATOM 4839 C CA . LEU B 1 33 ? -33.062 47.219 -11.438 1 86.19 33 LEU B CA 1
ATOM 4840 C C . LEU B 1 33 ? -31.875 47.781 -12.234 1 86.19 33 LEU B C 1
ATOM 4842 O O . LEU B 1 33 ? -31.047 47.031 -12.719 1 86.19 33 LEU B O 1
ATOM 4846 N N . ASN B 1 34 ? -31.734 49.094 -12.391 1 82.06 34 ASN B N 1
ATOM 4847 C CA . ASN B 1 34 ? -30.672 49.812 -13.094 1 82.06 34 ASN B CA 1
ATOM 4848 C C . ASN B 1 34 ? -30.484 49.281 -14.516 1 82.06 34 ASN B C 1
ATOM 4850 O O . ASN B 1 34 ? -29.375 48.875 -14.898 1 82.06 34 ASN B O 1
ATOM 4854 N N . CYS B 1 35 ? -31.562 49.188 -15.18 1 82.06 35 CYS B N 1
ATOM 4855 C CA . CYS B 1 35 ? -31.5 48.75 -16.562 1 82.06 35 CYS B CA 1
ATOM 4856 C C . CYS B 1 35 ? -32.438 49.562 -17.438 1 82.06 35 CYS B C 1
ATOM 4858 O O . CYS B 1 35 ? -33.188 50.406 -16.938 1 82.06 35 CYS B O 1
ATOM 4860 N N . SER B 1 36 ? -32.312 49.469 -18.797 1 81.31 36 SER B N 1
ATOM 4861 C CA . SER B 1 36 ? -33.125 50.219 -19.734 1 81.31 36 SER B CA 1
ATOM 4862 C C . SER B 1 36 ? -34.562 49.719 -19.75 1 81.31 36 SER B C 1
ATOM 4864 O O . SER B 1 36 ? -34.844 48.625 -19.281 1 81.31 36 SER B O 1
ATOM 4866 N N . ARG B 1 37 ? -35.5 50.531 -20.172 1 80.69 37 ARG B N 1
ATOM 4867 C CA . ARG B 1 37 ? -36.938 50.219 -20.203 1 80.69 37 ARG B CA 1
ATOM 4868 C C . ARG B 1 37 ? -37.188 49 -21.062 1 80.69 37 ARG B C 1
ATOM 4870 O O . ARG B 1 37 ? -38.031 48.156 -20.703 1 80.69 37 ARG B O 1
ATOM 4877 N N . ARG B 1 38 ? -36.469 48.875 -22.109 1 80.5 38 ARG B N 1
ATOM 4878 C CA . ARG B 1 38 ? -36.656 47.719 -22.984 1 80.5 38 ARG B CA 1
ATOM 4879 C C . ARG B 1 38 ? -36.219 46.438 -22.297 1 80.5 38 ARG B C 1
ATOM 4881 O O . ARG B 1 38 ? -36.875 45.406 -22.406 1 80.5 38 ARG B O 1
ATOM 4888 N N . HIS B 1 39 ? -35.25 46.531 -21.578 1 87 39 HIS B N 1
ATOM 4889 C CA . HIS B 1 39 ? -34.656 45.344 -20.953 1 87 39 HIS B CA 1
ATOM 4890 C C . HIS B 1 39 ? -35.5 44.906 -19.75 1 87 39 HIS B C 1
ATOM 4892 O O . HIS B 1 39 ? -35.594 43.719 -19.453 1 87 39 HIS B O 1
ATOM 4898 N N . ILE B 1 40 ? -36.156 45.875 -19.172 1 87.5 40 ILE B N 1
ATOM 4899 C CA . ILE B 1 40 ? -36.969 45.562 -17.984 1 87.5 40 ILE B CA 1
ATOM 4900 C C . ILE B 1 40 ? -38.125 44.656 -18.375 1 87.5 40 ILE B C 1
ATOM 4902 O O . ILE B 1 40 ? -38.469 43.75 -17.625 1 87.5 40 ILE B O 1
ATOM 4906 N N . ARG B 1 41 ? -38.719 45 -19.438 1 84.25 41 ARG B N 1
ATOM 4907 C CA . ARG B 1 41 ? -39.844 44.156 -19.891 1 84.25 41 ARG B CA 1
ATOM 4908 C C . ARG B 1 41 ? -39.406 42.719 -20.109 1 84.25 41 ARG B C 1
ATOM 4910 O O . ARG B 1 41 ? -40.094 41.781 -19.719 1 84.25 41 ARG B O 1
ATOM 4917 N N . SER B 1 42 ? -38.281 42.625 -20.656 1 88.5 42 SER B N 1
ATOM 4918 C CA . SER B 1 42 ? -37.719 41.281 -20.891 1 88.5 42 SER B CA 1
ATOM 4919 C C . SER B 1 42 ? -37.438 40.562 -19.578 1 88.5 42 SER B C 1
ATOM 4921 O O . SER B 1 42 ? -37.719 39.375 -19.438 1 88.5 42 SER B O 1
ATOM 4923 N N . LEU B 1 43 ? -36.938 41.25 -18.641 1 89.31 43 LEU B N 1
ATOM 4924 C CA . LEU B 1 43 ? -36.594 40.688 -17.344 1 89.31 43 LEU B CA 1
ATOM 4925 C C . LEU B 1 43 ? -37.844 40.219 -16.594 1 89.31 43 LEU B C 1
ATOM 4927 O O . LEU B 1 43 ? -37.875 39.125 -16.047 1 89.31 43 LEU B O 1
ATOM 4931 N N . LEU B 1 44 ? -38.875 41.094 -16.641 1 89.19 44 LEU B N 1
ATOM 4932 C CA . LEU B 1 44 ? -40.125 40.781 -15.961 1 89.19 44 LEU B CA 1
ATOM 4933 C C . LEU B 1 44 ? -40.781 39.562 -16.594 1 89.19 44 LEU B C 1
ATOM 4935 O O . LEU B 1 44 ? -41.312 38.719 -15.875 1 89.19 44 LEU B O 1
ATOM 4939 N N . ASN B 1 45 ? -40.656 39.469 -17.859 1 87.5 45 ASN B N 1
ATOM 4940 C CA . ASN B 1 45 ? -41.219 38.312 -18.547 1 87.5 45 ASN B CA 1
ATOM 4941 C C . ASN B 1 45 ? -40.469 37.031 -18.188 1 87.5 45 ASN B C 1
ATOM 4943 O O . ASN B 1 45 ? -41.094 36 -17.969 1 87.5 45 ASN B O 1
ATOM 4947 N N . ALA B 1 46 ? -39.219 37.188 -18.125 1 87.69 46 ALA B N 1
ATOM 4948 C CA . ALA B 1 46 ? -38.406 36.031 -17.766 1 87.69 46 ALA B CA 1
ATOM 4949 C C . ALA B 1 46 ? -38.719 35.562 -16.344 1 87.69 46 ALA B C 1
ATOM 4951 O O . ALA B 1 46 ?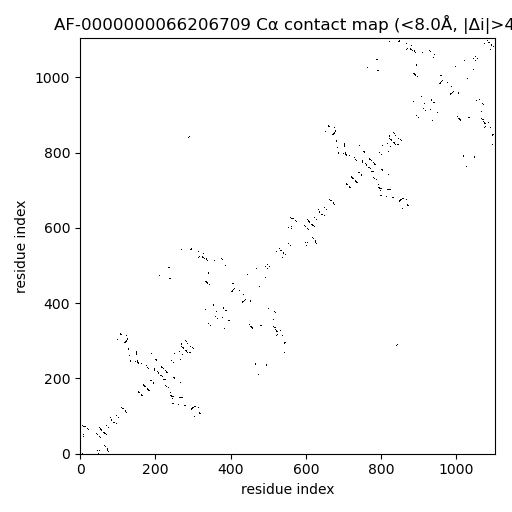 -38.812 34.344 -16.094 1 87.69 46 ALA B O 1
ATOM 4952 N N . MET B 1 47 ? -38.875 36.5 -15.438 1 88.5 47 MET B N 1
ATOM 4953 C CA . MET B 1 47 ? -39.219 36.188 -14.055 1 88.5 47 MET B CA 1
ATOM 4954 C C . MET B 1 47 ? -40.594 35.562 -13.953 1 88.5 47 MET B C 1
ATOM 4956 O O . MET B 1 47 ? -40.812 34.656 -13.141 1 88.5 47 MET B O 1
ATOM 4960 N N . GLN B 1 48 ? -41.438 36 -14.789 1 86.44 48 GLN B N 1
ATOM 4961 C CA . GLN B 1 48 ? -42.781 35.469 -14.812 1 86.44 48 GLN B CA 1
ATOM 4962 C C . GLN B 1 48 ? -42.812 34.062 -15.383 1 86.44 48 GLN B C 1
ATOM 4964 O O . GLN B 1 48 ? -43.562 33.188 -14.898 1 86.44 48 GLN B O 1
ATOM 4969 N N . LEU B 1 49 ? -41.938 33.938 -16.328 1 86.56 49 LEU B N 1
ATOM 4970 C CA . LEU B 1 49 ? -41.844 32.594 -16.906 1 86.56 49 LEU B CA 1
ATOM 4971 C C . LEU B 1 49 ? -41.281 31.594 -15.891 1 86.56 49 LEU B C 1
ATOM 4973 O O . LEU B 1 49 ? -41.688 30.438 -15.891 1 86.56 49 LEU B O 1
ATOM 4977 N N . GLU B 1 50 ? -40.375 32.031 -15 1 84.44 50 GLU B N 1
ATOM 4978 C CA . GLU B 1 50 ? -39.812 31.188 -13.953 1 84.44 50 GLU B CA 1
ATOM 4979 C C . GLU B 1 50 ? -40.812 30.984 -12.812 1 84.44 50 GLU B C 1
ATOM 4981 O O . GLU B 1 50 ? -40.562 30.203 -11.898 1 84.44 50 GLU B O 1
ATOM 4986 N N . GLY B 1 51 ? -41.906 31.75 -12.93 1 79.94 51 GLY B N 1
ATOM 4987 C CA . GLY B 1 51 ? -42.969 31.672 -11.93 1 79.94 51 GLY B CA 1
ATOM 4988 C C . GLY B 1 51 ? -42.688 32.469 -10.672 1 79.94 51 GLY B C 1
ATOM 4989 O O . GLY B 1 51 ? -43.219 32.188 -9.609 1 79.94 51 GLY B O 1
ATOM 4990 N N . TRP B 1 52 ? -41.719 33.406 -10.672 1 86 52 TRP B N 1
ATOM 4991 C CA . TRP B 1 52 ? -41.312 34.156 -9.477 1 86 52 TRP B CA 1
ATOM 4992 C C . TRP B 1 52 ? -42.25 35.312 -9.195 1 86 52 TRP B C 1
ATOM 4994 O O . TRP B 1 52 ? -42.5 35.656 -8.031 1 86 52 TRP B O 1
ATOM 5004 N N . LEU B 1 53 ? -42.812 35.875 -10.273 1 87.5 53 LEU B N 1
ATOM 5005 C CA . LEU B 1 53 ? -43.688 37.031 -10.133 1 87.5 53 LEU B CA 1
ATOM 5006 C C . LEU B 1 53 ? -44.75 37.062 -11.234 1 87.5 53 LEU B C 1
ATOM 5008 O O . LEU B 1 53 ? -44.688 36.25 -12.172 1 87.5 53 LEU B O 1
ATOM 5012 N N . ILE B 1 54 ? -45.812 37.719 -11.039 1 88.56 54 ILE B N 1
ATOM 5013 C CA . ILE B 1 54 ? -46.844 37.969 -12.039 1 88.56 54 ILE B CA 1
ATOM 5014 C C . ILE B 1 54 ? -46.875 39.469 -12.383 1 88.56 54 ILE B C 1
ATOM 5016 O O . ILE B 1 54 ? -47.031 40.281 -11.492 1 88.56 54 ILE B O 1
ATOM 5020 N N . TRP B 1 55 ? -46.562 39.719 -13.578 1 89.19 55 TRP B N 1
ATOM 5021 C CA . TRP B 1 55 ? -46.656 41.062 -14.094 1 89.19 55 TRP B CA 1
ATOM 5022 C C . TRP B 1 55 ? -47.875 41.25 -14.953 1 89.19 55 TRP B C 1
ATOM 5024 O O . TRP B 1 55 ? -48.031 40.625 -15.992 1 89.19 55 TRP B O 1
ATOM 5034 N N . GLN B 1 56 ? -48.781 42 -14.469 1 86.12 56 GLN B N 1
ATOM 5035 C CA . GLN B 1 56 ? -50 42.281 -15.211 1 86.12 56 GLN B CA 1
ATOM 5036 C C . GLN B 1 56 ? -49.938 43.688 -15.797 1 86.12 56 GLN B C 1
ATOM 5038 O O . GLN B 1 56 ? -50.281 44.656 -15.117 1 86.12 56 GLN B O 1
ATOM 5043 N N . ALA B 1 57 ? -49.562 43.781 -17 1 81.62 57 ALA B N 1
ATOM 5044 C CA . ALA B 1 57 ? -49.406 45.062 -17.688 1 81.62 57 ALA B CA 1
ATOM 5045 C C . ALA B 1 57 ? -50.781 45.656 -18.047 1 81.62 57 ALA B C 1
ATOM 5047 O O . ALA B 1 57 ? -51.688 44.938 -18.438 1 81.62 57 ALA B O 1
ATOM 5048 N N . GLU B 1 58 ? -51.188 46.812 -17.625 1 76.19 58 GLU B N 1
ATOM 5049 C CA . GLU B 1 58 ? -52.375 47.531 -18.047 1 76.19 58 GLU B CA 1
ATOM 5050 C C . GLU B 1 58 ? -52.062 48.531 -19.156 1 76.19 58 GLU B C 1
ATOM 5052 O O . GLU B 1 58 ? -51.094 49.312 -19.062 1 76.19 58 GLU B O 1
ATOM 5057 N N . ALA B 1 59 ? -52.844 48.406 -20.359 1 73.06 59 ALA B N 1
ATOM 5058 C CA . ALA B 1 59 ? -52.656 49.25 -21.531 1 73.06 59 ALA B CA 1
ATOM 5059 C C . ALA B 1 59 ? -53.188 50.656 -21.281 1 73.06 59 ALA B C 1
ATOM 5061 O O . ALA B 1 59 ? -54.219 50.812 -20.625 1 73.06 59 ALA B O 1
ATOM 5062 N N . GLY B 1 60 ? -52.438 51.875 -21.562 1 64.81 60 GLY B N 1
ATOM 5063 C CA . GLY B 1 60 ? -52.844 53.281 -21.516 1 64.81 60 GLY B CA 1
ATOM 5064 C C . GLY B 1 60 ? -51.812 54.188 -20.906 1 64.81 60 GLY B C 1
ATOM 5065 O O . GLY B 1 60 ? -51.062 53.812 -20.016 1 64.81 60 GLY B O 1
ATOM 5066 N N . ARG B 1 61 ? -51.562 55.281 -21.469 1 61.41 61 ARG B N 1
ATOM 5067 C CA . ARG B 1 61 ? -50.656 56.312 -20.969 1 61.41 61 ARG B CA 1
ATOM 5068 C C . ARG B 1 61 ? -51 56.719 -19.547 1 61.41 61 ARG B C 1
ATOM 5070 O O . ARG B 1 61 ? -52.156 57.062 -19.25 1 61.41 61 ARG B O 1
ATOM 5077 N N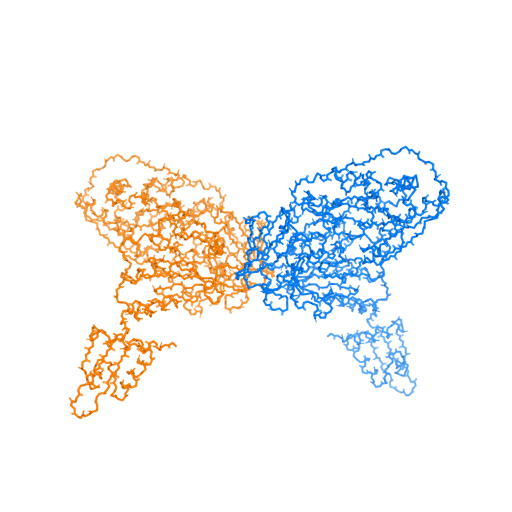 . GLY B 1 62 ? -50.125 56.469 -18.359 1 64.5 62 GLY B N 1
ATOM 5078 C CA . GLY B 1 62 ? -50.312 56.875 -16.984 1 64.5 62 GLY B CA 1
ATOM 5079 C C . GLY B 1 62 ? -50.812 55.781 -16.094 1 64.5 62 GLY B C 1
ATOM 5080 O O . GLY B 1 62 ? -50.969 55.938 -14.883 1 64.5 62 GLY B O 1
ATOM 5081 N N . LYS B 1 63 ? -51.25 54.688 -16.656 1 74.44 63 LYS B N 1
ATOM 5082 C CA . LYS B 1 63 ? -51.844 53.656 -15.836 1 74.44 63 LYS B CA 1
ATOM 5083 C C . LYS B 1 63 ? -50.781 52.75 -15.211 1 74.44 63 LYS B C 1
ATOM 5085 O O . LYS B 1 63 ? -49.781 52.438 -15.852 1 74.44 63 LYS B O 1
ATOM 5090 N N . ARG B 1 64 ? -50.938 52.406 -13.984 1 83.88 64 ARG B N 1
ATOM 5091 C CA . ARG B 1 64 ? -50 51.594 -13.219 1 83.88 64 ARG B CA 1
ATOM 5092 C C . ARG B 1 64 ? -50.281 50.094 -13.43 1 83.88 64 ARG B C 1
ATOM 5094 O O . ARG B 1 64 ? -51.406 49.688 -13.594 1 83.88 64 ARG B O 1
ATOM 5101 N N . SER B 1 65 ? -49.188 49.375 -13.742 1 87 65 SER B N 1
ATOM 5102 C CA . SER B 1 65 ? -49.25 47.906 -13.82 1 87 65 SER B CA 1
ATOM 5103 C C . SER B 1 65 ? -49.031 47.281 -12.453 1 87 65 SER B C 1
ATOM 5105 O O . SER B 1 65 ? -48.5 47.906 -11.547 1 87 65 SER B O 1
ATOM 5107 N N . GLN B 1 66 ? -49.625 46.094 -12.336 1 88.75 66 GLN B N 1
ATOM 5108 C CA . GLN B 1 66 ? -49.531 45.375 -11.055 1 88.75 66 GLN B CA 1
ATOM 5109 C C . GLN B 1 66 ? -48.438 44.344 -11.078 1 88.75 66 GLN B C 1
ATOM 5111 O O . GLN B 1 66 ? -48.344 43.531 -12.023 1 88.75 66 GLN B O 1
ATOM 5116 N N . LEU B 1 67 ? -47.562 44.406 -10.156 1 89.94 67 LEU B N 1
ATOM 5117 C CA . LEU B 1 67 ? -46.5 43.438 -9.93 1 89.94 67 LEU B CA 1
ATOM 5118 C C . LEU B 1 67 ? -46.781 42.656 -8.656 1 89.94 67 LEU B C 1
ATOM 5120 O O . LEU B 1 67 ? -46.938 43.219 -7.578 1 89.94 67 LEU B O 1
ATOM 5124 N N . SER B 1 68 ? -46.938 41.344 -8.805 1 88.81 68 SER B N 1
ATOM 5125 C CA . SER B 1 68 ? -47.125 40.438 -7.66 1 88.81 68 SER B CA 1
ATOM 5126 C C . SER B 1 68 ? -46.031 39.406 -7.59 1 88.81 68 SER B C 1
ATOM 5128 O O . SER B 1 68 ? -45.625 38.844 -8.609 1 88.81 68 SER B O 1
ATOM 5130 N N . PHE B 1 69 ? -45.469 39.25 -6.422 1 87.62 69 PHE B N 1
ATOM 5131 C CA . PHE B 1 69 ? -44.406 38.25 -6.219 1 87.62 69 PHE B CA 1
ATOM 5132 C C . PHE B 1 69 ? -45 36.906 -5.836 1 87.62 69 PHE B C 1
ATOM 5134 O O . PHE B 1 69 ? -45.844 36.812 -4.934 1 87.62 69 PHE B O 1
ATOM 5141 N N . VAL B 1 70 ? -44.781 35.969 -6.605 1 79.75 70 VAL B N 1
ATOM 5142 C CA . VAL B 1 70 ? -45.219 34.594 -6.328 1 79.75 70 VAL B CA 1
ATOM 5143 C C . VAL B 1 70 ? -44.156 33.875 -5.469 1 79.75 70 VAL B C 1
ATOM 5145 O O . VAL B 1 70 ? -44.5 33.125 -4.562 1 79.75 70 VAL B O 1
ATOM 5148 N N . TYR B 1 71 ? -43 34.031 -5.758 1 72.38 71 TYR B N 1
ATOM 5149 C CA . TYR B 1 71 ? -41.875 33.5 -5.008 1 72.38 71 TYR B CA 1
ATOM 5150 C C . TYR B 1 71 ? -41.25 34.531 -4.09 1 72.38 71 TYR B C 1
ATOM 5152 O O . TYR B 1 71 ? -41.375 35.75 -4.352 1 72.38 71 TYR B O 1
ATOM 5160 N N . THR B 1 72 ? -40.875 34.094 -2.883 1 70.75 72 THR B N 1
ATOM 5161 C CA . THR B 1 72 ? -40.281 35.125 -2.01 1 70.75 72 THR B CA 1
ATOM 5162 C C . THR B 1 72 ? -38.812 35.312 -2.34 1 70.75 72 THR B C 1
ATOM 5164 O O . THR B 1 72 ? -38.125 34.375 -2.764 1 70.75 72 THR B O 1
ATOM 5167 N N . GLY B 1 73 ? -38.344 36.5 -2.422 1 63.16 73 GLY B N 1
ATOM 5168 C CA . GLY B 1 73 ? -36.906 36.781 -2.566 1 63.16 73 GLY B CA 1
ATOM 5169 C C . GLY B 1 73 ? -36.031 36 -1.618 1 63.16 73 GLY B C 1
ATOM 5170 O O . GLY B 1 73 ? -34.938 35.562 -1.99 1 63.16 73 GLY B O 1
ATOM 5171 N N . LEU B 1 74 ? -36.688 35.75 -0.51 1 64.5 74 LEU B N 1
ATOM 5172 C CA . LEU B 1 74 ? -35.969 34.969 0.5 1 64.5 74 LEU B CA 1
ATOM 5173 C C . LEU B 1 74 ? -35.781 33.531 0.059 1 64.5 74 LEU B C 1
ATOM 5175 O O . LEU B 1 74 ? -34.688 32.938 0.233 1 64.5 74 LEU B O 1
ATOM 5179 N N . ALA B 1 75 ? -36.844 33.031 -0.487 1 70.62 75 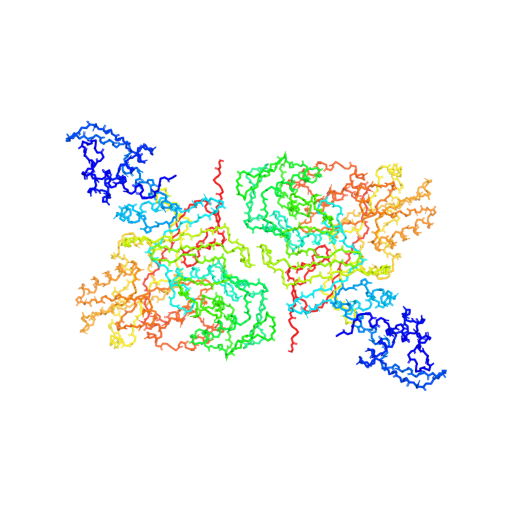ALA B N 1
ATOM 5180 C CA . ALA B 1 75 ? -36.75 31.641 -0.954 1 70.62 75 ALA B CA 1
ATOM 5181 C C . ALA B 1 75 ? -35.75 31.5 -2.088 1 70.62 75 ALA B C 1
ATOM 5183 O O . ALA B 1 75 ? -35 30.516 -2.141 1 70.62 75 ALA B O 1
ATOM 5184 N N . LEU B 1 76 ? -35.812 32.406 -2.969 1 73.69 76 LEU B N 1
ATOM 5185 C CA . LEU B 1 76 ? -34.875 32.375 -4.078 1 73.69 76 LEU B CA 1
ATOM 5186 C C . LEU B 1 76 ? -33.438 32.594 -3.584 1 73.69 76 LEU B C 1
ATOM 5188 O O . LEU B 1 76 ? -32.5 31.953 -4.086 1 73.69 76 LEU B O 1
ATOM 5192 N N . GLN B 1 77 ? -33.344 33.562 -2.664 1 72.44 77 GLN B N 1
ATOM 5193 C CA . GLN B 1 77 ? -32.031 33.781 -2.072 1 72.44 77 GLN B CA 1
ATOM 5194 C C . GLN B 1 77 ? -31.5 32.5 -1.398 1 72.44 77 GLN B C 1
ATOM 5196 O O . GLN B 1 77 ? -30.312 32.188 -1.521 1 72.44 77 GLN B O 1
ATOM 5201 N N . GLN B 1 78 ? -32.344 31.875 -0.774 1 73.25 78 GLN B N 1
ATOM 5202 C CA . GLN B 1 78 ? -31.984 30.625 -0.109 1 73.25 78 GLN B CA 1
ATOM 5203 C C . GLN B 1 78 ? -31.562 29.562 -1.123 1 73.25 78 GLN B C 1
ATOM 5205 O O . GLN B 1 78 ? -30.594 28.844 -0.912 1 73.25 78 GLN B O 1
ATOM 5210 N N . GLN B 1 79 ? -32.312 29.531 -2.115 1 78.06 79 GLN B N 1
ATOM 5211 C CA . GLN B 1 79 ? -31.984 28.562 -3.162 1 78.06 79 GLN B CA 1
ATOM 5212 C C . GLN B 1 79 ? -30.625 28.891 -3.793 1 78.06 79 GLN B C 1
ATOM 5214 O O . GLN B 1 79 ? -29.828 27.984 -4.039 1 78.06 79 GLN B O 1
ATOM 5219 N N . ARG B 1 80 ? -30.484 30.141 -4.074 1 79.12 80 ARG B N 1
ATOM 5220 C CA . ARG B 1 80 ? -29.203 30.547 -4.637 1 79.12 80 ARG B CA 1
ATOM 5221 C C . ARG B 1 80 ? -28.062 30.266 -3.666 1 79.12 80 ARG B C 1
ATOM 5223 O O . ARG B 1 80 ? -26.984 29.828 -4.078 1 79.12 80 ARG B O 1
ATOM 5230 N N . ALA B 1 81 ? -28.297 30.578 -2.436 1 78.75 81 ALA B N 1
ATOM 5231 C CA . ALA B 1 81 ? -27.297 30.312 -1.405 1 78.75 81 ALA B CA 1
ATOM 5232 C C . ALA B 1 81 ? -26.938 28.828 -1.359 1 78.75 81 ALA B C 1
ATOM 5234 O O . ALA B 1 81 ? -25.75 28.469 -1.28 1 78.75 81 ALA B O 1
ATOM 5235 N N . GLU B 1 82 ? -27.844 28.062 -1.514 1 78.62 82 GLU B N 1
ATOM 5236 C CA . GLU B 1 82 ? -27.625 26.625 -1.506 1 78.62 82 GLU B CA 1
ATOM 5237 C C . GLU B 1 82 ? -26.844 26.172 -2.734 1 78.62 82 GLU B C 1
ATOM 5239 O O . GLU B 1 82 ? -25.953 25.312 -2.639 1 78.62 82 GLU B O 1
ATOM 5244 N N . ASP B 1 83 ? -27.172 26.797 -3.791 1 80.62 83 ASP B N 1
ATOM 5245 C CA . ASP B 1 83 ? -26.453 26.5 -5.02 1 80.62 83 ASP B CA 1
ATOM 5246 C C . ASP B 1 83 ? -24.984 26.891 -4.91 1 80.62 83 ASP B C 1
ATOM 5248 O O . ASP B 1 83 ? -24.109 26.156 -5.352 1 80.62 83 ASP B O 1
ATOM 5252 N N . LEU B 1 84 ? -24.859 28.094 -4.383 1 83.06 84 LEU B N 1
ATOM 5253 C CA . LEU B 1 84 ? -23.484 28.578 -4.199 1 83.06 84 LEU B CA 1
ATOM 5254 C C . LEU B 1 84 ? -22.719 27.656 -3.248 1 83.06 84 LEU B C 1
ATOM 5256 O O . LEU B 1 84 ? -21.531 27.391 -3.471 1 83.06 84 LEU B O 1
ATOM 5260 N N . LEU B 1 85 ? -23.328 27.219 -2.273 1 80.56 85 LEU B N 1
ATOM 5261 C CA . LEU B 1 85 ? -22.719 26.312 -1.319 1 80.56 85 LEU B CA 1
ATOM 5262 C C . LEU B 1 85 ? -22.359 24.984 -1.988 1 80.56 85 LEU B C 1
ATOM 5264 O O . LEU B 1 85 ? -21.266 24.453 -1.77 1 80.56 85 LEU B O 1
ATOM 5268 N N . GLU B 1 86 ? -23.219 24.625 -2.816 1 78.19 86 GLU B N 1
ATOM 5269 C CA . GLU B 1 86 ? -23 23.359 -3.52 1 78.19 86 GLU B CA 1
ATOM 5270 C C . GLU B 1 86 ? -21.828 23.469 -4.492 1 78.19 86 GLU B C 1
ATOM 5272 O O . GLU B 1 86 ? -21.109 22.5 -4.703 1 78.19 86 GLU B O 1
ATOM 5277 N N . GLN B 1 87 ? -21.688 24.672 -4.906 1 78.62 87 GLN B N 1
ATOM 5278 C CA . GLN B 1 87 ? -20.625 24.906 -5.883 1 78.62 87 GLN B CA 1
ATOM 5279 C C . GLN B 1 87 ? -19.344 25.359 -5.199 1 78.62 87 GLN B C 1
ATOM 5281 O O . GLN B 1 87 ? -18.359 25.672 -5.867 1 78.62 87 GLN B O 1
ATOM 5286 N N . ASP B 1 88 ? -19.344 25.469 -3.852 1 79.75 88 ASP B N 1
ATOM 5287 C CA . ASP B 1 88 ? -18.203 25.875 -3.037 1 79.75 88 ASP B CA 1
ATOM 5288 C C . ASP B 1 88 ? -17.781 27.297 -3.373 1 79.75 88 ASP B C 1
ATOM 5290 O O . ASP B 1 88 ? -16.578 27.578 -3.449 1 79.75 88 ASP B O 1
ATOM 5294 N N . ARG B 1 89 ? -18.766 28.094 -3.734 1 82.06 89 ARG B N 1
ATOM 5295 C CA . ARG B 1 89 ? -18.5 29.5 -4.023 1 82.06 89 ARG B CA 1
ATOM 5296 C C . ARG B 1 89 ? -18.797 30.375 -2.809 1 82.06 89 ARG B C 1
ATOM 5298 O O . ARG B 1 89 ? -19.703 31.219 -2.844 1 82.06 89 ARG B O 1
ATOM 5305 N N . ILE B 1 90 ? -17.969 30.281 -1.862 1 80.56 90 ILE B N 1
ATOM 5306 C CA . ILE B 1 90 ? -18.203 30.859 -0.54 1 80.56 90 ILE B CA 1
ATOM 5307 C C . ILE B 1 90 ? -18.125 32.375 -0.621 1 80.56 90 ILE B C 1
ATOM 5309 O O . ILE B 1 90 ? -18.922 33.094 0.024 1 80.56 90 ILE B O 1
ATOM 5313 N N . GLU B 1 91 ? -17.266 32.875 -1.438 1 79.5 91 GLU B N 1
ATOM 5314 C CA . GLU B 1 91 ? -17.125 34.312 -1.554 1 79.5 91 GLU B CA 1
ATOM 5315 C C . GLU B 1 91 ? -18.422 34.969 -2.059 1 79.5 91 GLU B C 1
ATOM 5317 O O . GLU B 1 91 ? -18.859 35.969 -1.52 1 79.5 91 GLU B O 1
ATOM 5322 N N . GLN B 1 92 ? -18.969 34.344 -3.01 1 82.06 92 GLN B N 1
ATOM 5323 C CA . GLN B 1 92 ? -20.219 34.844 -3.564 1 82.06 92 GLN B CA 1
ATOM 5324 C C . GLN B 1 92 ? -21.359 34.688 -2.574 1 82.06 92 GLN B C 1
ATOM 5326 O O . GLN B 1 92 ? -22.266 35.5 -2.529 1 82.06 92 GLN B O 1
ATOM 5331 N N . LEU B 1 93 ? -21.25 33.594 -1.849 1 82.81 93 LEU B N 1
ATOM 5332 C CA . LEU B 1 93 ? -22.266 33.344 -0.826 1 82.81 93 LEU B CA 1
ATOM 5333 C C . LEU B 1 93 ? -22.25 34.438 0.229 1 82.81 93 LEU B C 1
ATOM 5335 O O . LEU B 1 93 ? -23.312 34.938 0.627 1 82.81 93 LEU B O 1
ATOM 5339 N N . VAL B 1 94 ? -21.062 34.812 0.638 1 78.12 94 VAL B N 1
ATOM 5340 C CA . VAL B 1 94 ? -20.906 35.844 1.647 1 78.12 94 VAL B CA 1
ATOM 5341 C C . VAL B 1 94 ? -21.453 37.188 1.11 1 78.12 94 VAL B C 1
ATOM 5343 O O . VAL B 1 94 ? -22.125 37.938 1.832 1 78.12 94 VAL B O 1
ATOM 5346 N N . GLN B 1 95 ? -21.234 37.438 -0.122 1 78.19 95 GLN B N 1
ATOM 5347 C CA . GLN B 1 95 ? -21.703 38.656 -0.747 1 78.19 95 GLN B CA 1
ATOM 5348 C C . GLN B 1 95 ? -23.219 38.656 -0.871 1 78.19 95 GLN B C 1
ATOM 5350 O O . GLN B 1 95 ? -23.859 39.688 -0.692 1 78.19 95 GLN B O 1
ATOM 5355 N N . LEU B 1 96 ? -23.703 37.531 -1.07 1 78.06 96 LEU B N 1
ATOM 5356 C CA . LEU B 1 96 ? -25.141 37.406 -1.287 1 78.06 96 LEU B CA 1
ATOM 5357 C C . LEU B 1 96 ? -25.906 37.531 0.024 1 78.06 96 LEU B C 1
ATOM 5359 O O . LEU B 1 96 ? -26.891 38.281 0.092 1 78.06 96 LEU B O 1
ATOM 5363 N N . VAL B 1 97 ? -25.453 36.875 1.055 1 76 97 VAL B N 1
ATOM 5364 C CA . VAL B 1 97 ? -26.188 36.812 2.322 1 76 97 VAL B CA 1
ATOM 5365 C C . VAL B 1 97 ? -25.859 38.062 3.16 1 76 97 VAL B C 1
ATOM 5367 O O . VAL B 1 97 ? -26.734 38.594 3.832 1 76 97 VAL B O 1
ATOM 5370 N N . GLY B 1 98 ? -24.688 38.562 3.062 1 70.69 98 GLY B N 1
ATOM 5371 C CA . GLY B 1 98 ? -24.266 39.781 3.738 1 70.69 98 GLY B CA 1
ATOM 5372 C C . GLY B 1 98 ? -24.109 39.594 5.234 1 70.69 98 GLY B C 1
ATOM 5373 O O . GLY B 1 98 ? -23.484 40.438 5.898 1 70.69 98 GLY B O 1
ATOM 5374 N N . ASP B 1 99 ? -24.781 38.656 5.809 1 73.81 99 ASP B N 1
ATOM 5375 C CA . ASP B 1 99 ? -24.688 38.344 7.238 1 73.81 99 ASP B CA 1
ATOM 5376 C C . ASP B 1 99 ? -23.75 37.188 7.492 1 73.81 99 ASP B C 1
ATOM 5378 O O . ASP B 1 99 ? -24.062 36.031 7.105 1 73.81 99 ASP B O 1
ATOM 5382 N N . LYS B 1 100 ? -22.719 37.5 8.211 1 72.81 100 LYS B N 1
ATOM 5383 C CA . LYS B 1 100 ? -21.688 36.5 8.422 1 72.81 100 LYS B CA 1
ATOM 5384 C C . LYS B 1 100 ? -22.203 35.312 9.266 1 72.81 100 LYS B C 1
ATOM 5386 O O . LYS B 1 100 ? -21.828 34.188 9.047 1 72.81 100 LYS B O 1
ATOM 5391 N N . GLU B 1 101 ? -23 35.688 10.172 1 75.81 101 GLU B N 1
ATOM 5392 C CA . GLU B 1 101 ? -23.547 34.625 11.023 1 75.81 101 GLU B CA 1
ATOM 5393 C C . GLU B 1 101 ? -24.469 33.719 10.227 1 75.81 101 GLU B C 1
ATOM 5395 O O . GLU B 1 101 ? -24.484 32.5 10.461 1 75.81 101 GLU B O 1
ATOM 5400 N N . ALA B 1 102 ? -25.203 34.281 9.398 1 76.12 102 ALA B N 1
ATOM 5401 C CA . ALA B 1 102 ? -26.078 33.469 8.547 1 76.12 102 ALA B CA 1
ATOM 5402 C C . ALA B 1 102 ? -25.25 32.594 7.617 1 76.12 102 ALA B C 1
ATOM 5404 O O . ALA B 1 102 ? -25.594 31.422 7.402 1 76.12 102 ALA B O 1
ATOM 5405 N N . VAL B 1 103 ? -24.266 33.156 7.133 1 78.94 103 VAL B N 1
ATOM 5406 C CA . VAL B 1 103 ? -23.391 32.375 6.258 1 78.94 103 VAL B CA 1
ATOM 5407 C C . VAL B 1 103 ? -22.766 31.219 7.035 1 78.94 103 VAL B C 1
ATOM 5409 O O . VAL B 1 103 ? -22.703 30.094 6.535 1 78.94 103 VAL B O 1
ATOM 5412 N N . ARG B 1 104 ? -22.312 31.516 8.164 1 78.5 104 ARG B N 1
ATOM 5413 C CA . ARG B 1 104 ? -21.719 30.484 9.008 1 78.5 104 ARG B CA 1
ATOM 5414 C C . ARG B 1 104 ? -22.703 29.344 9.242 1 78.5 104 ARG B C 1
ATOM 5416 O O . ARG B 1 104 ? -22.328 28.172 9.133 1 78.5 104 ARG B O 1
ATOM 5423 N N . GLN B 1 105 ? -23.891 29.656 9.547 1 76.06 105 GLN B N 1
ATOM 5424 C CA . GLN B 1 105 ? -24.891 28.641 9.805 1 76.06 105 GLN B CA 1
ATOM 5425 C C . GLN B 1 105 ? -25.156 27.797 8.555 1 76.06 105 GLN B C 1
ATOM 5427 O O . GLN B 1 105 ? -25.375 26.594 8.648 1 76.06 105 GLN B O 1
ATOM 5432 N N . MET B 1 106 ? -25.125 28.469 7.492 1 79.12 106 MET B N 1
ATOM 5433 C CA . MET B 1 106 ? -25.312 27.766 6.234 1 79.12 106 MET B CA 1
ATOM 5434 C C . MET B 1 106 ? -24.172 26.797 5.969 1 79.12 106 MET B C 1
ATOM 5436 O O . MET B 1 106 ? -24.391 25.656 5.543 1 79.12 106 MET B O 1
ATOM 5440 N N . LEU B 1 107 ? -23.031 27.297 6.207 1 78.94 107 LEU B N 1
ATOM 5441 C CA . LEU B 1 107 ? -21.844 26.453 5.992 1 78.94 107 LEU B CA 1
ATOM 5442 C C . LEU B 1 107 ? -21.859 25.25 6.922 1 78.94 107 LEU B C 1
ATOM 5444 O O . LEU B 1 107 ? -21.578 24.125 6.496 1 78.94 107 LEU B O 1
ATOM 5448 N N . LEU B 1 108 ? -22.203 25.5 8.109 1 76.62 108 LEU B N 1
ATOM 5449 C CA . LEU B 1 108 ? -22.234 24.438 9.109 1 76.62 108 LEU B CA 1
ATOM 5450 C C . LEU B 1 108 ? -23.203 23.344 8.711 1 76.62 108 LEU B C 1
ATOM 5452 O O . LEU B 1 108 ? -22.953 22.156 8.945 1 76.62 108 LEU B O 1
ATOM 5456 N N . SER B 1 109 ? -24.219 23.734 8.055 1 76.12 109 SER B N 1
ATOM 5457 C CA . SER B 1 109 ? -25.25 22.781 7.664 1 76.12 109 SER B CA 1
ATOM 5458 C C . SER B 1 109 ? -24.781 21.922 6.488 1 76.12 109 SER B C 1
ATOM 5460 O O . SER B 1 109 ? -25.375 20.875 6.203 1 76.12 109 SER B O 1
ATOM 5462 N N . HIS B 1 110 ? -23.719 22.359 5.859 1 78.56 110 HIS B N 1
ATOM 5463 C CA . HIS B 1 110 ? -23.281 21.672 4.66 1 78.56 110 HIS B CA 1
ATOM 5464 C C . HIS B 1 110 ? -21.938 20.969 4.898 1 78.56 110 HIS B C 1
ATOM 5466 O O . HIS B 1 110 ? -21.312 20.484 3.953 1 78.56 110 HIS B O 1
ATOM 5472 N N . LEU B 1 111 ? -21.609 20.891 6.105 1 79.44 111 LEU B N 1
ATOM 5473 C CA . LEU B 1 111 ? -20.344 20.234 6.43 1 79.44 111 LEU B CA 1
ATOM 5474 C C . LEU B 1 111 ? -20.469 18.719 6.305 1 79.44 111 LEU B C 1
ATOM 5476 O O . LEU B 1 111 ? -21.578 18.172 6.328 1 79.44 111 LEU B O 1
ATOM 5480 N N . GLY B 1 112 ? -19.344 18.172 6.094 1 77.25 112 GLY B N 1
ATOM 5481 C CA . GLY B 1 112 ? -19.297 16.719 6.074 1 77.25 112 GLY B CA 1
ATOM 5482 C C . GLY B 1 112 ? -19.344 16.141 4.676 1 77.25 112 GLY B C 1
ATOM 5483 O O . GLY B 1 112 ? -18.766 16.719 3.744 1 77.25 112 GLY B O 1
ATOM 5484 N N . ARG B 1 113 ? -19.906 15.031 4.59 1 76.81 113 ARG B N 1
ATOM 5485 C CA . ARG B 1 113 ? -19.875 14.227 3.371 1 76.81 113 ARG B CA 1
ATOM 5486 C C . ARG B 1 113 ? -20.891 14.727 2.355 1 76.81 113 ARG B C 1
ATOM 5488 O O . ARG B 1 113 ? -22.016 15.094 2.723 1 76.81 113 ARG B O 1
ATOM 5495 N N . SER B 1 114 ? -20.422 14.758 1.178 1 76.5 114 SER B N 1
ATOM 5496 C CA . SER B 1 114 ? -21.312 14.992 0.039 1 76.5 114 SER B CA 1
ATOM 5497 C C . SER B 1 114 ? -20.891 14.148 -1.161 1 76.5 114 SER B C 1
ATOM 5499 O O . SER B 1 114 ? -19.719 13.797 -1.311 1 76.5 114 SER B O 1
ATOM 5501 N N . PHE B 1 115 ? -21.891 13.594 -1.756 1 76.44 115 PHE B N 1
ATOM 5502 C CA . PHE B 1 115 ? -21.656 12.852 -2.988 1 76.44 115 PHE B CA 1
ATOM 5503 C C . PHE B 1 115 ? -22.281 13.562 -4.18 1 76.44 115 PHE B C 1
ATOM 5505 O O . PHE B 1 115 ? -23.5 13.781 -4.207 1 76.44 115 PHE B O 1
ATOM 5512 N N . ARG B 1 116 ? -21.484 13.984 -5.094 1 76.94 116 ARG B N 1
ATOM 5513 C CA . ARG B 1 116 ? -21.953 14.742 -6.25 1 76.94 116 ARG B CA 1
ATOM 5514 C C . ARG B 1 116 ? -21.25 14.297 -7.523 1 76.94 116 ARG B C 1
ATOM 5516 O O . ARG B 1 116 ? -20.016 14.234 -7.562 1 76.94 116 ARG B O 1
ATOM 5523 N N . GLN B 1 117 ? -22.047 14.008 -8.531 1 75.56 117 GLN B N 1
ATOM 5524 C CA . GLN B 1 117 ? -21.516 13.641 -9.836 1 75.56 117 GLN B CA 1
ATOM 5525 C C . GLN B 1 117 ? -20.5 12.508 -9.711 1 75.56 117 GLN B C 1
ATOM 5527 O O . GLN B 1 117 ? -19.406 12.586 -10.266 1 75.56 117 GLN B O 1
ATOM 5532 N N . GLY B 1 118 ? -20.719 11.633 -8.836 1 76.88 118 GLY B N 1
ATOM 5533 C CA . GLY B 1 118 ? -19.922 10.43 -8.727 1 76.88 118 GLY B CA 1
ATOM 5534 C C . GLY B 1 118 ? -18.656 10.625 -7.902 1 76.88 118 GLY B C 1
ATOM 5535 O O . GLY B 1 118 ? -17.781 9.758 -7.871 1 76.88 118 GLY B O 1
ATOM 5536 N N . LYS B 1 119 ? -18.641 11.805 -7.238 1 86.12 119 LYS B N 1
ATOM 5537 C CA . LYS B 1 119 ? -17.453 12.102 -6.453 1 86.12 119 LYS B CA 1
ATOM 5538 C C . LYS B 1 119 ? -17.781 12.258 -4.973 1 86.12 119 LYS B C 1
ATOM 5540 O O . LYS B 1 119 ? -18.812 12.836 -4.621 1 86.12 119 LYS B O 1
ATOM 5545 N N . HIS B 1 120 ? -16.969 11.703 -4.199 1 87.62 120 HIS B N 1
ATOM 5546 C CA . HIS B 1 120 ? -17.078 11.891 -2.756 1 87.62 120 HIS B CA 1
ATOM 5547 C C . HIS B 1 120 ? -16.359 13.164 -2.316 1 87.62 120 HIS B C 1
ATOM 5549 O O . HIS B 1 120 ? -15.156 13.312 -2.51 1 87.62 120 HIS B O 1
ATOM 5555 N N . ILE B 1 121 ? -17.125 14.062 -1.679 1 89.56 121 ILE B N 1
ATOM 5556 C CA . ILE B 1 121 ? -16.578 15.352 -1.282 1 89.56 121 ILE B CA 1
ATOM 5557 C C . ILE B 1 121 ? -16.656 15.508 0.235 1 89.56 121 ILE B C 1
ATOM 5559 O O . ILE B 1 121 ? -17.688 15.195 0.839 1 89.56 121 ILE B O 1
ATOM 5563 N N . LEU B 1 122 ? -15.602 15.898 0.824 1 90.25 122 LEU B N 1
ATOM 5564 C CA . LEU B 1 122 ? -15.578 16.219 2.248 1 90.25 122 LEU B CA 1
ATOM 5565 C C . LEU B 1 122 ? -15.445 17.719 2.471 1 90.25 122 LEU B C 1
ATOM 5567 O O . LEU B 1 122 ? -14.523 18.344 1.942 1 90.25 122 LEU B O 1
ATOM 5571 N N . ARG B 1 123 ? -16.328 18.297 3.236 1 89.38 123 ARG B N 1
ATOM 5572 C CA . ARG B 1 123 ? -16.312 19.719 3.562 1 89.38 123 ARG B CA 1
ATOM 5573 C C . ARG B 1 123 ? -15.984 19.938 5.035 1 89.38 123 ARG B C 1
ATOM 5575 O O . ARG B 1 123 ? -16.625 19.359 5.914 1 89.38 123 ARG B O 1
ATOM 5582 N N . ILE B 1 124 ? -14.961 20.719 5.238 1 88.38 124 ILE B N 1
ATOM 5583 C CA . ILE B 1 124 ? -14.461 21 6.582 1 88.38 124 ILE B CA 1
ATOM 5584 C C . ILE B 1 124 ? -14.461 22.5 6.832 1 88.38 124 ILE B C 1
ATOM 5586 O O . ILE B 1 124 ? -14.164 23.281 5.93 1 88.38 124 ILE B O 1
ATOM 5590 N N . LEU B 1 125 ? -14.805 22.859 8.047 1 86.94 125 LEU B N 1
ATOM 5591 C CA . LEU B 1 125 ? -14.719 24.25 8.453 1 86.94 125 LEU B CA 1
ATOM 5592 C C . LEU B 1 125 ? -13.469 24.5 9.297 1 86.94 125 LEU B C 1
ATOM 5594 O O . LEU B 1 125 ? -13.156 23.703 10.188 1 86.94 125 LEU B O 1
ATOM 5598 N N . TYR B 1 126 ? -12.719 25.578 8.992 1 87.81 126 TYR B N 1
ATOM 5599 C CA . TYR B 1 126 ? -11.5 25.953 9.711 1 87.81 126 TYR B CA 1
ATOM 5600 C C . TYR B 1 126 ? -11.492 27.453 10.023 1 87.81 126 TYR B C 1
ATOM 5602 O O . TYR B 1 126 ? -12.164 28.234 9.352 1 87.81 126 TYR B O 1
ATOM 5610 N N . TYR B 1 127 ? -10.742 27.906 10.938 1 84.88 127 TYR B N 1
ATOM 5611 C CA . TYR B 1 127 ? -10.914 29.234 11.492 1 84.88 127 TYR B CA 1
ATOM 5612 C C . TYR B 1 127 ? -9.992 30.234 10.812 1 84.88 127 TYR B C 1
ATOM 5614 O O . TYR B 1 127 ? -10.125 31.453 11 1 84.88 127 TYR B O 1
ATOM 5622 N N . ARG B 1 128 ? -9.07 29.781 9.992 1 90.44 128 ARG B N 1
ATOM 5623 C CA . ARG B 1 128 ? -8.164 30.703 9.32 1 90.44 128 ARG B CA 1
ATOM 5624 C C . ARG B 1 128 ? -7.734 30.156 7.961 1 90.44 128 ARG B C 1
ATOM 5626 O O . ARG B 1 128 ? -7.793 28.938 7.727 1 90.44 128 ARG B O 1
ATOM 5633 N N . PRO B 1 129 ? -7.281 31.078 7.07 1 91.88 129 PRO B N 1
ATOM 5634 C CA . PRO B 1 129 ? -6.785 30.594 5.777 1 91.88 129 PRO B CA 1
ATOM 5635 C C . PRO B 1 129 ? -5.477 29.828 5.898 1 91.88 129 PRO B C 1
ATOM 5637 O O . PRO B 1 129 ? -4.676 30.109 6.793 1 91.88 129 PRO B O 1
ATOM 5640 N N . LEU B 1 130 ? -5.289 28.922 5.023 1 94.75 130 LEU B N 1
ATOM 5641 C CA . LEU B 1 130 ? -4.062 28.125 4.934 1 94.75 130 LEU B CA 1
ATOM 5642 C C . LEU B 1 130 ? -3.307 28.453 3.65 1 94.75 130 LEU B C 1
ATOM 5644 O O . LEU B 1 130 ? -3.113 27.578 2.803 1 94.75 130 LEU B O 1
ATOM 5648 N N . ARG B 1 131 ? -2.73 29.578 3.58 1 94.56 131 ARG B N 1
ATOM 5649 C CA . ARG B 1 131 ? -2.25 30.125 2.314 1 94.56 131 ARG B CA 1
ATOM 5650 C C . ARG B 1 131 ? -0.835 29.641 2.014 1 94.56 131 ARG B C 1
ATOM 5652 O O . ARG B 1 131 ? -0.454 29.516 0.848 1 94.56 131 ARG B O 1
ATOM 5659 N N . ASN B 1 132 ? -0.058 29.438 3.006 1 97.06 132 ASN B N 1
ATOM 5660 C CA . ASN B 1 132 ? 1.318 29 2.801 1 97.06 132 ASN B CA 1
ATOM 5661 C C . ASN B 1 132 ? 1.467 27.5 3.008 1 97.06 132 ASN B C 1
ATOM 5663 O O . ASN B 1 132 ? 1.242 27 4.109 1 97.06 132 ASN B O 1
ATOM 5667 N N . LEU B 1 133 ? 1.901 26.844 1.931 1 98.31 133 LEU B N 1
ATOM 5668 C CA . LEU B 1 133 ? 2.061 25.391 2.014 1 98.31 133 LEU B CA 1
ATOM 5669 C C . LEU B 1 133 ? 3.457 24.969 1.565 1 98.31 133 LEU B C 1
ATOM 5671 O O . LEU B 1 133 ? 3.684 23.812 1.239 1 98.31 133 LEU B O 1
ATOM 5675 N N . LEU B 1 134 ? 4.41 25.906 1.54 1 97.94 134 LEU B N 1
ATOM 5676 C CA . LEU B 1 134 ? 5.758 25.641 1.045 1 97.94 134 LEU B CA 1
ATOM 5677 C C . LEU B 1 134 ? 6.59 24.906 2.098 1 97.94 134 LEU B C 1
ATOM 5679 O O . LEU B 1 134 ? 6.91 25.484 3.141 1 97.94 134 LEU B O 1
ATOM 5683 N N . PRO B 1 135 ? 7.031 23.672 1.785 1 96.69 135 PRO B N 1
ATOM 5684 C CA . PRO B 1 135 ? 7.914 22.969 2.725 1 96.69 135 PRO B CA 1
ATOM 5685 C C . PRO B 1 135 ? 9.195 23.75 3.014 1 96.69 135 PRO B C 1
ATOM 5687 O O . PRO B 1 135 ? 9.734 24.406 2.119 1 96.69 135 PRO B O 1
ATOM 5690 N N . SER B 1 136 ? 9.711 23.672 4.254 1 91.5 136 SER B N 1
ATOM 5691 C CA . SER B 1 136 ? 10.93 24.312 4.754 1 91.5 136 SER B CA 1
ATOM 5692 C C . SER B 1 136 ? 10.703 25.781 5.043 1 91.5 136 SER B C 1
ATOM 5694 O O . SER B 1 136 ? 11.641 26.516 5.375 1 91.5 136 SER B O 1
ATOM 5696 N N . SER B 1 137 ? 9.469 26.312 4.785 1 94.25 137 SER B N 1
ATOM 5697 C CA . SER B 1 137 ? 9.094 27.641 5.266 1 94.25 137 SER B CA 1
ATOM 5698 C C . SER B 1 137 ? 8.406 27.547 6.629 1 94.25 137 SER B C 1
ATOM 5700 O O . SER B 1 137 ? 8.352 26.484 7.234 1 94.25 137 SER B O 1
ATOM 5702 N N . ALA B 1 138 ? 8 28.688 7.148 1 94.94 138 ALA B N 1
ATOM 5703 C CA . ALA B 1 138 ? 7.312 28.734 8.438 1 94.94 138 ALA B CA 1
ATOM 5704 C C . ALA B 1 138 ? 5.895 28.188 8.32 1 94.94 138 ALA B C 1
ATOM 5706 O O . ALA B 1 138 ? 4.988 28.875 7.852 1 94.94 138 ALA B O 1
ATOM 5707 N N . LEU B 1 139 ? 5.754 26.953 8.703 1 95.88 139 LEU B N 1
ATOM 5708 C CA . LEU B 1 139 ? 4.453 26.312 8.633 1 95.88 139 LEU B CA 1
ATOM 5709 C C . LEU B 1 139 ? 3.918 26.016 10.031 1 95.88 139 LEU B C 1
ATOM 5711 O O . LEU B 1 139 ? 4.648 25.516 10.891 1 95.88 139 LEU B O 1
ATOM 5715 N N . ARG B 1 140 ? 2.668 26.375 10.227 1 94.69 140 ARG B N 1
ATOM 5716 C CA . ARG B 1 140 ? 1.989 25.953 11.453 1 94.69 140 ARG B CA 1
ATOM 5717 C C . ARG B 1 140 ? 1.504 24.516 11.344 1 94.69 140 ARG B C 1
ATOM 5719 O O . ARG B 1 140 ? 1.68 23.859 10.312 1 94.69 140 ARG B O 1
ATOM 5726 N N . ARG B 1 141 ? 0.92 24.016 12.375 1 92.75 141 ARG B N 1
ATOM 5727 C CA . ARG B 1 141 ? 0.555 22.609 12.477 1 92.75 141 ARG B CA 1
ATOM 5728 C C . ARG B 1 141 ? -0.401 22.203 11.359 1 92.75 141 ARG B C 1
ATOM 5730 O O . ARG B 1 141 ? -0.261 21.141 10.773 1 92.75 141 ARG B O 1
ATOM 5737 N N . SER B 1 142 ? -1.413 23 11.078 1 94.25 142 SER B N 1
ATOM 5738 C CA . SER B 1 142 ? -2.398 22.656 10.062 1 94.25 142 SER B CA 1
ATOM 5739 C C . SER B 1 142 ? -1.771 22.641 8.672 1 94.25 142 SER B C 1
ATOM 5741 O O . SER B 1 142 ? -2.074 21.766 7.859 1 94.25 142 SER B O 1
ATOM 5743 N N . GLU B 1 143 ? -0.909 23.656 8.445 1 96.69 143 GLU B N 1
ATOM 5744 C CA . GLU B 1 143 ? -0.2 23.672 7.168 1 96.69 143 GLU B CA 1
ATOM 5745 C C . GLU B 1 143 ? 0.702 22.453 7.023 1 96.69 143 GLU B C 1
ATOM 5747 O O . GLU B 1 143 ? 0.847 21.906 5.926 1 96.69 143 GLU B O 1
ATOM 5752 N N . MET B 1 144 ? 1.282 22.031 8.094 1 95.5 144 MET B N 1
ATOM 5753 C CA . MET B 1 144 ? 2.117 20.844 8.062 1 95.5 144 MET B CA 1
ATOM 5754 C C . MET B 1 144 ? 1.294 19.609 7.684 1 95.5 144 MET B C 1
ATOM 5756 O O . MET B 1 144 ? 1.744 18.781 6.898 1 95.5 144 MET B O 1
ATOM 5760 N N . HIS B 1 145 ? 0.143 19.531 8.258 1 95 145 HIS B N 1
ATOM 5761 C CA . HIS B 1 145 ? -0.75 18.438 7.926 1 95 145 HIS B CA 1
ATOM 5762 C C . HIS B 1 145 ? -1.094 18.438 6.441 1 95 145 HIS B C 1
ATOM 5764 O O . HIS B 1 145 ? -1.032 17.391 5.785 1 95 145 HIS B O 1
ATOM 5770 N N . ILE B 1 146 ? -1.43 19.562 5.906 1 97.31 146 ILE B N 1
ATOM 5771 C CA . ILE B 1 146 ? -1.817 19.672 4.508 1 97.31 146 ILE B CA 1
ATOM 5772 C C . ILE B 1 146 ? -0.622 19.344 3.613 1 97.31 146 ILE B C 1
ATOM 5774 O O . ILE B 1 146 ? -0.768 18.672 2.59 1 97.31 146 ILE B O 1
ATOM 5778 N N . ALA B 1 147 ? 0.519 19.844 3.996 1 97.44 147 ALA B N 1
ATOM 5779 C CA . ALA B 1 147 ? 1.729 19.562 3.225 1 97.44 147 ALA B CA 1
ATOM 5780 C C . ALA B 1 147 ? 1.95 18.062 3.072 1 97.44 147 ALA B C 1
ATOM 5782 O O . ALA B 1 147 ? 2.359 17.594 2.006 1 97.44 147 ALA B O 1
ATOM 5783 N N . ARG B 1 148 ? 1.615 17.328 4.059 1 96.38 148 ARG B N 1
ATOM 5784 C CA . ARG B 1 148 ? 1.802 15.883 4.039 1 96.38 148 ARG B CA 1
ATOM 5785 C C . ARG B 1 148 ? 0.818 15.219 3.084 1 96.38 148 ARG B C 1
ATOM 5787 O O . ARG B 1 148 ? 1.001 14.055 2.705 1 96.38 148 ARG B O 1
ATOM 5794 N N . GLN B 1 149 ? -0.226 15.93 2.738 1 96.81 149 GLN B N 1
ATOM 5795 C CA . GLN B 1 149 ? -1.18 15.422 1.76 1 96.81 149 GLN B CA 1
ATOM 5796 C C . GLN B 1 149 ? -0.735 15.742 0.337 1 96.81 149 GLN B C 1
ATOM 5798 O O . GLN B 1 149 ? -1.166 15.094 -0.618 1 96.81 149 GLN B O 1
ATOM 5803 N N . ILE B 1 150 ? 0.117 16.75 0.251 1 98.38 150 ILE B N 1
ATOM 5804 C CA . ILE B 1 150 ? 0.447 17.297 -1.064 1 98.38 150 ILE B CA 1
ATOM 5805 C C . ILE B 1 150 ? 1.802 16.75 -1.518 1 98.38 150 ILE B C 1
ATOM 5807 O O . ILE B 1 150 ? 2.025 16.547 -2.711 1 98.38 150 ILE B O 1
ATOM 5811 N N . PHE B 1 151 ? 2.654 16.594 -0.588 1 98.62 151 PHE B N 1
ATOM 5812 C CA . PHE B 1 151 ? 4.027 16.234 -0.922 1 98.62 151 PHE B CA 1
ATOM 5813 C C . PHE B 1 151 ? 4.383 14.859 -0.368 1 98.62 151 PHE B C 1
ATOM 5815 O O . PHE B 1 151 ? 3.645 14.305 0.454 1 98.62 151 PHE B O 1
ATOM 5822 N N . SER B 1 152 ? 5.473 14.312 -0.88 1 98.31 152 SER B N 1
ATOM 5823 C CA . SER B 1 152 ? 6.051 13.062 -0.39 1 98.31 152 SER B CA 1
ATOM 5824 C C . SER B 1 152 ? 7.512 13.25 0.003 1 98.31 152 SER B C 1
ATOM 5826 O O . SER B 1 152 ? 8.188 14.141 -0.504 1 98.31 152 SER B O 1
ATOM 5828 N N . GLY B 1 153 ? 7.922 12.508 0.949 1 98.25 153 GLY B N 1
ATOM 5829 C CA . GLY B 1 153 ? 9.328 12.438 1.309 1 98.25 153 GLY B CA 1
ATOM 5830 C C . GLY B 1 153 ? 10.008 11.164 0.833 1 98.25 153 GLY B C 1
ATOM 5831 O O . GLY B 1 153 ? 9.367 10.32 0.208 1 98.25 153 GLY B O 1
ATOM 5832 N N . LEU B 1 154 ? 11.352 11.094 1.048 1 98.56 154 LEU B N 1
ATOM 5833 C CA . LEU B 1 154 ? 11.984 9.805 0.811 1 98.56 154 LEU B CA 1
ATOM 5834 C C . LEU B 1 154 ? 11.336 8.711 1.653 1 98.56 154 LEU B C 1
ATOM 5836 O O . LEU B 1 154 ? 11.031 7.629 1.149 1 98.56 154 LEU B O 1
ATOM 5840 N N . THR B 1 155 ? 11.18 9.062 2.889 1 98.38 155 THR B N 1
ATOM 5841 C CA . THR B 1 155 ? 10.484 8.195 3.832 1 98.38 155 THR B CA 1
ATOM 5842 C C . THR B 1 155 ? 9.25 8.898 4.395 1 98.38 155 THR B C 1
ATOM 5844 O O . THR B 1 155 ? 8.984 10.062 4.078 1 98.38 155 THR B O 1
ATOM 5847 N N . ASN B 1 156 ? 8.453 8.148 5.094 1 96.94 156 ASN B N 1
ATOM 5848 C CA . ASN B 1 156 ? 7.254 8.641 5.758 1 96.94 156 ASN B CA 1
ATOM 5849 C C . ASN B 1 156 ? 7.16 8.133 7.195 1 96.94 156 ASN B C 1
ATOM 5851 O O . ASN B 1 156 ? 7.797 7.141 7.547 1 96.94 156 ASN B O 1
ATOM 5855 N N . ILE B 1 157 ? 6.469 8.859 8.047 1 95.62 157 ILE B N 1
ATOM 5856 C CA . ILE B 1 157 ? 6.273 8.445 9.438 1 95.62 157 ILE B CA 1
ATOM 5857 C C . ILE B 1 157 ? 4.824 8.023 9.648 1 95.62 157 ILE B C 1
ATOM 5859 O O . ILE B 1 157 ? 3.896 8.766 9.328 1 95.62 157 ILE B O 1
ATOM 5863 N N . ASN B 1 158 ? 4.676 6.844 10.125 1 91.81 158 ASN B N 1
ATOM 5864 C CA . ASN B 1 158 ? 3.346 6.395 10.523 1 91.81 158 ASN B CA 1
ATOM 5865 C C . ASN B 1 158 ? 2.791 7.242 11.672 1 91.81 158 ASN B C 1
ATOM 5867 O O . ASN B 1 158 ? 3.342 7.242 12.773 1 91.81 158 ASN B O 1
ATOM 5871 N N . GLU B 1 159 ? 1.738 7.82 11.469 1 84 159 GLU B N 1
ATOM 5872 C CA . GLU B 1 159 ? 1.208 8.781 12.43 1 84 159 GLU B CA 1
ATOM 5873 C C . GLU B 1 159 ? 0.719 8.086 13.695 1 84 159 GLU B C 1
ATOM 5875 O O . GLU B 1 159 ? 0.645 8.703 14.766 1 84 159 GLU B O 1
ATOM 5880 N N . GLU B 1 160 ? 0.417 6.855 13.625 1 82.56 160 GLU B N 1
ATOM 5881 C CA . GLU B 1 160 ? -0.158 6.125 14.75 1 82.56 160 GLU B CA 1
ATOM 5882 C C . GLU B 1 160 ? 0.925 5.68 15.727 1 82.56 160 GLU B C 1
ATOM 5884 O O . GLU B 1 160 ? 0.736 5.746 16.938 1 82.56 160 GLU B O 1
ATOM 5889 N N . ASN B 1 161 ? 2.029 5.262 15.133 1 89.25 161 ASN B N 1
ATOM 5890 C CA . ASN B 1 161 ? 3.01 4.676 16.031 1 89.25 161 ASN B CA 1
ATOM 5891 C C . ASN B 1 161 ? 4.383 5.32 15.875 1 89.25 161 ASN B C 1
ATOM 5893 O O . ASN B 1 161 ? 5.301 5.035 16.641 1 89.25 161 ASN B O 1
ATOM 5897 N N . GLY B 1 162 ? 4.527 6.105 14.914 1 93.69 162 GLY B N 1
ATOM 5898 C CA . GLY B 1 162 ? 5.773 6.836 14.742 1 93.69 162 GLY B CA 1
ATOM 5899 C C . GLY B 1 162 ? 6.828 6.047 13.992 1 93.69 162 GLY B C 1
ATOM 5900 O O . GLY B 1 162 ? 7.949 6.523 13.805 1 93.69 162 GLY B O 1
ATOM 5901 N N . GLU B 1 163 ? 6.461 4.93 13.5 1 95.31 163 GLU B N 1
ATOM 5902 C CA . GLU B 1 163 ? 7.418 4.09 12.781 1 95.31 163 GLU B CA 1
ATOM 5903 C C . GLU B 1 163 ? 7.672 4.617 11.375 1 95.31 163 GLU B C 1
ATOM 5905 O O . GLU B 1 163 ? 6.801 5.262 10.781 1 95.31 163 GLU B O 1
ATOM 5910 N N . LEU B 1 164 ? 8.836 4.316 10.945 1 96.38 164 LEU B N 1
ATOM 5911 C CA . LEU B 1 164 ? 9.203 4.723 9.594 1 96.38 164 LEU B CA 1
ATOM 5912 C C . LEU B 1 164 ? 8.539 3.822 8.555 1 96.38 164 LEU B C 1
ATOM 5914 O O . LEU B 1 164 ? 8.461 2.607 8.742 1 96.38 164 LEU B O 1
ATOM 5918 N N . LYS B 1 165 ? 8.102 4.449 7.488 1 96.69 165 LYS B N 1
ATOM 5919 C CA . LYS B 1 165 ? 7.52 3.74 6.352 1 96.69 165 LYS B CA 1
ATOM 5920 C C . LYS B 1 165 ? 8.133 4.215 5.039 1 96.69 165 LYS B C 1
ATOM 5922 O O . LYS B 1 165 ? 8.578 5.359 4.934 1 96.69 165 LYS B O 1
ATOM 5927 N N . PRO B 1 166 ? 8.117 3.293 4.004 1 96.69 166 PRO B N 1
ATOM 5928 C CA . PRO B 1 166 ? 8.555 3.721 2.676 1 96.69 166 PRO B CA 1
ATOM 5929 C C . PRO B 1 166 ? 7.641 4.781 2.064 1 96.69 166 PRO B C 1
ATOM 5931 O O . PRO B 1 166 ? 6.449 4.832 2.381 1 96.69 166 PRO B O 1
ATOM 5934 N N . ASP B 1 167 ? 8.156 5.613 1.29 1 97.94 167 ASP B N 1
ATOM 5935 C CA . ASP B 1 167 ? 7.445 6.586 0.469 1 97.94 167 ASP B CA 1
ATOM 5936 C C . ASP B 1 167 ? 8.031 6.656 -0.938 1 97.94 167 ASP B C 1
ATOM 5938 O O . ASP B 1 167 ? 7.941 5.695 -1.704 1 97.94 167 ASP B O 1
ATOM 5942 N N . LEU B 1 168 ? 8.812 7.707 -1.246 1 98.38 168 LEU B N 1
ATOM 5943 C CA . LEU B 1 168 ? 9.477 7.691 -2.547 1 98.38 168 LEU B CA 1
ATOM 5944 C C . LEU B 1 168 ? 10.547 6.605 -2.6 1 98.38 168 LEU B C 1
ATOM 5946 O O . LEU B 1 168 ? 10.789 6.016 -3.654 1 98.38 168 LEU B O 1
ATOM 5950 N N . ALA B 1 169 ? 11.195 6.453 -1.47 1 98.06 169 ALA B N 1
ATOM 5951 C CA . ALA B 1 169 ? 12.109 5.324 -1.342 1 98.06 169 ALA B CA 1
ATOM 5952 C C . ALA B 1 169 ? 11.383 4.078 -0.846 1 98.06 169 ALA B C 1
ATOM 5954 O O . ALA B 1 169 ? 10.641 4.137 0.138 1 98.06 169 ALA B O 1
ATOM 5955 N N . HIS B 1 170 ? 11.602 2.996 -1.551 1 95.94 170 HIS B N 1
ATOM 5956 C CA . HIS B 1 170 ? 10.969 1.755 -1.12 1 95.94 170 HIS B CA 1
ATOM 5957 C C . HIS B 1 170 ? 11.836 1.018 -0.105 1 95.94 170 HIS B C 1
ATOM 5959 O O . HIS B 1 170 ? 11.336 0.198 0.667 1 95.94 170 HIS B O 1
ATOM 5965 N N . HIS B 1 171 ? 13.133 1.288 -0.063 1 95.5 171 HIS B N 1
ATOM 5966 C CA . HIS B 1 171 ? 14.094 0.748 0.89 1 95.5 171 HIS B CA 1
ATOM 5967 C C . HIS B 1 171 ? 15.234 1.732 1.145 1 95.5 171 HIS B C 1
ATOM 5969 O O . HIS B 1 171 ? 15.469 2.637 0.339 1 95.5 171 HIS B O 1
ATOM 5975 N N . TRP B 1 172 ? 15.891 1.603 2.25 1 96.94 172 TRP B N 1
ATOM 5976 C CA . TRP B 1 172 ? 17.078 2.391 2.574 1 96.94 172 TRP B CA 1
ATOM 5977 C C . TRP B 1 172 ? 17.984 1.639 3.545 1 96.94 172 TRP B C 1
ATOM 5979 O O . TRP B 1 172 ? 17.547 0.674 4.184 1 96.94 172 TRP B O 1
ATOM 5989 N N . GLN B 1 173 ? 19.219 2.025 3.555 1 95.12 173 GLN B N 1
ATOM 5990 C CA . GLN B 1 173 ? 20.172 1.37 4.445 1 95.12 173 GLN B CA 1
ATOM 5991 C C . GLN B 1 173 ? 21.312 2.311 4.816 1 95.12 173 GLN B C 1
ATOM 5993 O O . GLN B 1 173 ? 21.703 3.168 4.02 1 95.12 173 GLN B O 1
ATOM 5998 N N . MET B 1 174 ? 21.719 2.158 6.062 1 96.62 174 MET B N 1
ATOM 5999 C CA . MET B 1 174 ? 22.969 2.797 6.492 1 96.62 174 MET B CA 1
ATOM 6000 C C . MET B 1 174 ? 24.172 1.98 6.055 1 96.62 174 MET B C 1
ATOM 6002 O O . MET B 1 174 ? 24.516 0.977 6.688 1 96.62 174 MET B O 1
ATOM 6006 N N . LEU B 1 175 ? 24.891 2.352 5.051 1 94.62 175 LEU B N 1
ATOM 6007 C CA . LEU B 1 175 ? 26.047 1.614 4.531 1 94.62 175 LEU B CA 1
ATOM 6008 C C . LEU B 1 175 ? 27.25 1.779 5.445 1 94.62 175 LEU B C 1
ATOM 6010 O O . LEU B 1 175 ? 28.031 0.839 5.633 1 94.62 175 LEU B O 1
ATOM 6014 N N . ALA B 1 176 ? 27.422 2.963 5.977 1 96.25 176 ALA B N 1
ATOM 6015 C CA . ALA B 1 176 ? 28.422 3.379 6.961 1 96.25 176 ALA B CA 1
ATOM 6016 C C . ALA B 1 176 ? 27.875 4.488 7.855 1 96.25 176 ALA B C 1
ATOM 6018 O O . ALA B 1 176 ? 26.844 5.098 7.547 1 96.25 176 ALA B O 1
ATOM 6019 N N . PRO B 1 177 ? 28.406 4.73 8.938 1 95.94 177 PRO B N 1
ATOM 6020 C CA . PRO B 1 177 ? 27.859 5.715 9.883 1 95.94 177 PRO B CA 1
ATOM 6021 C C . PRO B 1 177 ? 27.609 7.07 9.234 1 95.94 177 PRO B C 1
ATOM 6023 O O . PRO B 1 177 ? 26.656 7.773 9.617 1 95.94 177 PRO B O 1
ATOM 6026 N N . LEU B 1 178 ? 28.375 7.398 8.273 1 98.19 178 LEU B N 1
ATOM 6027 C CA . LEU B 1 178 ? 28.25 8.711 7.648 1 98.19 178 LEU B CA 1
ATOM 6028 C C . LEU B 1 178 ? 27.688 8.594 6.238 1 98.19 178 LEU B C 1
ATOM 6030 O O . LEU B 1 178 ? 27.781 9.531 5.445 1 98.19 178 LEU B O 1
ATOM 6034 N N . HIS B 1 179 ? 27.188 7.426 5.891 1 97.88 179 HIS B N 1
ATOM 6035 C CA . HIS B 1 179 ? 26.734 7.188 4.523 1 97.88 179 HIS B CA 1
ATOM 6036 C C . HIS B 1 179 ? 25.438 6.406 4.496 1 97.88 179 HIS B C 1
ATOM 6038 O O . HIS B 1 179 ? 25.391 5.23 4.871 1 97.88 179 HIS B O 1
ATOM 6044 N N . TRP B 1 180 ? 24.406 7.125 4.082 1 98.31 180 TRP B N 1
ATOM 6045 C CA . TRP B 1 180 ? 23.094 6.488 3.92 1 98.31 180 TRP B CA 1
ATOM 6046 C C . TRP B 1 180 ? 22.75 6.344 2.443 1 98.31 180 TRP B C 1
ATOM 6048 O O . TRP B 1 180 ? 23.078 7.211 1.63 1 98.31 180 TRP B O 1
ATOM 6058 N N . ARG B 1 181 ? 22.094 5.219 2.082 1 97.62 181 ARG B N 1
ATOM 6059 C CA . ARG B 1 181 ? 21.641 4.977 0.72 1 97.62 181 ARG B CA 1
ATOM 6060 C C . ARG B 1 181 ? 20.141 4.703 0.693 1 97.62 181 ARG B C 1
ATOM 6062 O O . ARG B 1 181 ? 19.625 3.932 1.507 1 97.62 181 ARG B O 1
ATOM 6069 N N . PHE B 1 182 ? 19.422 5.312 -0.245 1 97.88 182 PHE B N 1
ATOM 6070 C CA . PHE B 1 182 ? 17.984 5.141 -0.434 1 97.88 182 PHE B CA 1
ATOM 6071 C C . PHE B 1 182 ? 17.688 4.637 -1.84 1 97.88 182 PHE B C 1
ATOM 6073 O O . PHE B 1 182 ? 18.297 5.086 -2.812 1 97.88 182 PHE B O 1
ATOM 6080 N N . TYR B 1 183 ? 16.812 3.658 -1.979 1 95.5 183 TYR B N 1
ATOM 6081 C CA . TYR B 1 183 ? 16.375 3.09 -3.25 1 95.5 183 TYR B CA 1
ATOM 6082 C C . TYR B 1 183 ? 14.992 3.613 -3.637 1 95.5 183 TYR B C 1
ATOM 6084 O O . TYR B 1 183 ? 14.023 3.438 -2.893 1 95.5 183 TYR B O 1
ATOM 6092 N N . LEU B 1 184 ? 14.922 4.16 -4.801 1 96 184 LEU B N 1
ATOM 6093 C CA . LEU B 1 184 ? 13.742 4.945 -5.16 1 96 184 LEU B CA 1
ATOM 6094 C C . LEU B 1 184 ? 12.805 4.145 -6.051 1 96 184 LEU B C 1
ATOM 6096 O O . LEU B 1 184 ? 13.25 3.275 -6.805 1 96 184 LEU B O 1
ATOM 6100 N N . ARG B 1 185 ? 11.5 4.387 -5.879 1 95.19 185 ARG B N 1
ATOM 6101 C CA . ARG B 1 185 ? 10.484 3.844 -6.773 1 95.19 185 ARG B CA 1
ATOM 6102 C C . ARG B 1 185 ? 10.578 4.473 -8.156 1 95.19 185 ARG B C 1
ATOM 6104 O O . ARG B 1 185 ? 10.867 5.664 -8.289 1 95.19 185 ARG B O 1
ATOM 6111 N N . PRO B 1 186 ? 10.258 3.701 -9.125 1 91.06 186 PRO B N 1
ATOM 6112 C CA . PRO B 1 186 ? 10.242 4.277 -10.477 1 91.06 186 PRO B CA 1
ATOM 6113 C C . PRO B 1 186 ? 8.883 4.863 -10.844 1 91.06 186 PRO B C 1
ATOM 6115 O O . PRO B 1 186 ? 7.887 4.602 -10.164 1 91.06 186 PRO B O 1
ATOM 6118 N N . ALA B 1 187 ? 8.836 5.762 -11.859 1 92.94 187 ALA B N 1
ATOM 6119 C CA . ALA B 1 187 ? 7.637 6.211 -12.555 1 92.94 187 ALA B CA 1
ATOM 6120 C C . ALA B 1 187 ? 6.711 6.984 -11.617 1 92.94 187 ALA B C 1
ATOM 6122 O O . ALA B 1 187 ? 5.5 6.758 -11.609 1 92.94 187 ALA B O 1
ATOM 6123 N N . ILE B 1 188 ? 7.27 7.762 -10.805 1 96.5 188 ILE B N 1
ATOM 6124 C CA . ILE B 1 188 ? 6.48 8.648 -9.953 1 96.5 188 ILE B CA 1
ATOM 6125 C C . ILE B 1 188 ? 6.262 9.984 -10.664 1 96.5 188 ILE B C 1
ATOM 6127 O O . ILE B 1 188 ? 7.191 10.539 -11.258 1 96.5 188 ILE B O 1
ATOM 6131 N N . ARG B 1 189 ? 5.055 10.484 -10.617 1 97.38 189 ARG B N 1
ATOM 6132 C CA . ARG B 1 189 ? 4.727 11.727 -11.305 1 97.38 189 ARG B CA 1
ATOM 6133 C C . ARG B 1 189 ? 4.367 12.82 -10.305 1 97.38 189 ARG B C 1
ATOM 6135 O O . ARG B 1 189 ? 3.824 12.539 -9.234 1 97.38 189 ARG B O 1
ATOM 6142 N N . PHE B 1 190 ? 4.695 14.07 -10.695 1 98.56 190 PHE B N 1
ATOM 6143 C CA . PHE B 1 190 ? 4.172 15.242 -10 1 98.56 190 PHE B CA 1
ATOM 6144 C C . PHE B 1 190 ? 2.734 15.516 -10.414 1 98.56 190 PHE B C 1
ATOM 6146 O O . PHE B 1 190 ? 2.262 15 -11.43 1 98.56 190 PHE B O 1
ATOM 6153 N N . HIS B 1 191 ? 2.09 16.344 -9.641 1 98.25 191 HIS B N 1
ATOM 6154 C CA . HIS B 1 191 ? 0.706 16.719 -9.922 1 98.25 191 HIS B CA 1
ATOM 6155 C C . HIS B 1 191 ? 0.563 17.312 -11.312 1 98.25 191 HIS B C 1
ATOM 6157 O O . HIS B 1 191 ? -0.485 17.188 -11.945 1 98.25 191 HIS B O 1
ATOM 6163 N N . HIS B 1 192 ? 1.597 17.953 -11.82 1 96.62 192 HIS B N 1
ATOM 6164 C CA . HIS B 1 192 ? 1.502 18.609 -13.117 1 96.62 192 HIS B CA 1
ATOM 6165 C C . HIS B 1 192 ? 1.904 17.656 -14.242 1 96.62 192 HIS B C 1
ATOM 6167 O O . HIS B 1 192 ? 2.086 18.078 -15.383 1 96.62 192 HIS B O 1
ATOM 6173 N N . GLY B 1 193 ? 2.227 16.391 -13.93 1 95.38 193 GLY B N 1
ATOM 6174 C CA . GLY B 1 193 ? 2.369 15.367 -14.953 1 95.38 193 GLY B CA 1
ATOM 6175 C C . GLY B 1 193 ? 3.809 14.953 -15.188 1 95.38 193 GLY B C 1
ATOM 6176 O O . GLY B 1 193 ? 4.078 13.812 -15.57 1 95.38 193 GLY B O 1
ATOM 6177 N N . ARG B 1 194 ? 4.691 15.812 -14.906 1 96.06 194 ARG B N 1
ATOM 6178 C CA . ARG B 1 194 ? 6.098 15.492 -15.133 1 96.06 194 ARG B CA 1
ATOM 6179 C C . ARG B 1 194 ? 6.562 14.375 -14.211 1 96.06 194 ARG B C 1
ATOM 6181 O O . ARG B 1 194 ? 6.191 14.344 -13.031 1 96.06 194 ARG B O 1
ATOM 6188 N N . GLU B 1 195 ? 7.461 13.531 -14.711 1 95.75 195 GLU B N 1
ATOM 6189 C CA . GLU B 1 195 ? 8.008 12.453 -13.898 1 95.75 195 GLU B CA 1
ATOM 6190 C C . GLU B 1 195 ? 9.078 12.977 -12.938 1 95.75 195 GLU B C 1
ATOM 6192 O O . GLU B 1 195 ? 9.867 13.844 -13.297 1 95.75 195 GLU B O 1
ATOM 6197 N N . LEU B 1 196 ? 9.062 12.5 -11.789 1 97.75 196 LEU B N 1
ATOM 6198 C CA . LEU B 1 196 ? 10.078 12.797 -10.781 1 97.75 196 LEU B CA 1
ATOM 6199 C C . LEU B 1 196 ? 11.453 12.297 -11.227 1 97.75 196 LEU B C 1
ATOM 6201 O O . LEU B 1 196 ? 11.578 11.172 -11.719 1 97.75 196 LEU B O 1
ATOM 6205 N N . THR B 1 197 ? 12.445 13.094 -11.18 1 96.38 197 THR B N 1
ATOM 6206 C CA . THR B 1 197 ? 13.812 12.734 -11.531 1 96.38 197 THR B CA 1
ATOM 6207 C C . THR B 1 197 ? 14.711 12.75 -10.305 1 96.38 197 THR B C 1
ATOM 6209 O O . THR B 1 197 ? 14.328 13.266 -9.25 1 96.38 197 THR B O 1
ATOM 6212 N N . MET B 1 198 ? 15.875 12.18 -10.445 1 96.06 198 MET B N 1
ATOM 6213 C CA . MET B 1 198 ? 16.828 12.18 -9.336 1 96.06 198 MET B CA 1
ATOM 6214 C C . MET B 1 198 ? 17.266 13.594 -8.992 1 96.06 198 MET B C 1
ATOM 6216 O O . MET B 1 198 ? 17.547 13.898 -7.832 1 96.06 198 MET B O 1
ATOM 6220 N N . ASP B 1 199 ? 17.219 14.453 -9.953 1 97.31 199 ASP B N 1
ATOM 6221 C CA . ASP B 1 199 ? 17.594 15.844 -9.719 1 97.31 199 ASP B CA 1
ATOM 6222 C C . ASP B 1 199 ? 16.578 16.531 -8.805 1 97.31 199 ASP B C 1
ATOM 6224 O O . ASP B 1 199 ? 16.953 17.391 -8 1 97.31 199 ASP B O 1
ATOM 6228 N N . ASP B 1 200 ? 15.328 16.266 -8.984 1 98.38 200 ASP B N 1
ATOM 6229 C CA . ASP B 1 200 ? 14.32 16.812 -8.078 1 98.38 200 ASP B CA 1
ATOM 6230 C C . ASP B 1 200 ? 14.641 16.469 -6.629 1 98.38 200 ASP B C 1
ATOM 6232 O O . ASP B 1 200 ? 14.5 17.312 -5.738 1 98.38 200 ASP B O 1
ATOM 6236 N N . ILE B 1 201 ? 15.102 15.234 -6.402 1 98.44 201 ILE B N 1
ATOM 6237 C CA . ILE B 1 201 ? 15.367 14.75 -5.055 1 98.44 201 ILE B CA 1
ATOM 6238 C C . ILE B 1 201 ? 16.672 15.359 -4.535 1 98.44 201 ILE B C 1
ATOM 6240 O O . ILE B 1 201 ? 16.703 15.898 -3.426 1 98.44 201 ILE B O 1
ATOM 6244 N N . THR B 1 202 ? 17.75 15.375 -5.336 1 97.94 202 THR B N 1
ATOM 6245 C CA . THR B 1 202 ? 19.031 15.891 -4.887 1 97.94 202 THR B CA 1
ATOM 6246 C C . THR B 1 202 ? 18.953 17.391 -4.594 1 97.94 202 THR B C 1
ATOM 6248 O O . THR B 1 202 ? 19.484 17.859 -3.588 1 97.94 202 THR B O 1
ATOM 6251 N N . THR B 1 203 ? 18.219 18.094 -5.441 1 97.5 203 THR B N 1
ATOM 6252 C CA . THR B 1 203 ? 18.078 19.531 -5.23 1 97.5 203 THR B CA 1
ATOM 6253 C C . THR B 1 203 ? 17.219 19.812 -3.996 1 97.5 203 THR B C 1
ATOM 6255 O O . THR B 1 203 ? 17.547 20.719 -3.213 1 97.5 203 THR B O 1
ATOM 6258 N N . SER B 1 204 ? 16.125 19.094 -3.826 1 98 204 SER B N 1
ATOM 6259 C CA . SER B 1 204 ? 15.258 19.266 -2.668 1 98 204 SER B CA 1
ATOM 6260 C C . SER B 1 204 ? 16.016 19.047 -1.365 1 98 204 SER B C 1
ATOM 6262 O O . SER B 1 204 ? 15.883 19.812 -0.418 1 98 204 SER B O 1
ATOM 6264 N N . LEU B 1 205 ? 16.844 18 -1.35 1 97.88 205 LEU B N 1
ATOM 6265 C CA . LEU B 1 205 ? 17.547 17.656 -0.121 1 97.88 205 LEU B CA 1
ATOM 6266 C C . LEU B 1 205 ? 18.719 18.594 0.114 1 97.88 205 LEU B C 1
ATOM 6268 O O . LEU B 1 205 ? 19.016 18.953 1.256 1 97.88 205 LEU B O 1
ATOM 6272 N N . SER B 1 206 ? 19.359 19.031 -0.933 1 97.12 206 SER B N 1
ATOM 6273 C CA . SER B 1 206 ? 20.484 19.938 -0.809 1 97.12 206 SER B CA 1
ATOM 6274 C C . SER B 1 206 ? 20.047 21.297 -0.289 1 97.12 206 SER B C 1
ATOM 6276 O O . SER B 1 206 ? 20.812 21.984 0.405 1 97.12 206 SER B O 1
ATOM 6278 N N . ARG B 1 207 ? 18.875 21.656 -0.566 1 95.31 207 ARG B N 1
ATOM 6279 C CA . ARG B 1 207 ? 18.375 22.953 -0.128 1 95.31 207 ARG B CA 1
ATOM 6280 C C . ARG B 1 207 ? 18.188 22.984 1.386 1 95.31 207 ARG B C 1
ATOM 6282 O O . ARG B 1 207 ? 18.047 24.062 1.975 1 95.31 207 ARG B O 1
ATOM 6289 N N . LEU B 1 208 ? 18.219 21.828 2.006 1 95.75 208 LEU B N 1
ATOM 6290 C CA . LEU B 1 208 ? 17.984 21.734 3.443 1 95.75 208 LEU B CA 1
ATOM 6291 C C . LEU B 1 208 ? 19.266 22.016 4.227 1 95.75 208 LEU B C 1
ATOM 6293 O O . LEU B 1 208 ? 19.203 22.297 5.426 1 95.75 208 LEU B O 1
ATOM 6297 N N . ILE B 1 209 ? 20.359 21.953 3.57 1 95.62 209 ILE B N 1
ATOM 6298 C CA . ILE B 1 209 ? 21.672 21.953 4.195 1 95.62 209 ILE B CA 1
ATOM 6299 C C . ILE B 1 209 ? 21.844 23.188 5.066 1 95.62 209 ILE B C 1
ATOM 6301 O O . ILE B 1 209 ? 22.406 23.125 6.16 1 95.62 209 ILE B O 1
ATOM 6305 N N . PRO B 1 210 ? 21.297 24.344 4.691 1 92.56 210 PRO B N 1
ATOM 6306 C CA . PRO B 1 210 ? 21.453 25.547 5.527 1 92.56 210 PRO B CA 1
ATOM 6307 C C . PRO B 1 210 ? 20.625 25.5 6.805 1 92.56 210 PRO B C 1
ATOM 6309 O O . PRO B 1 210 ? 20.844 26.297 7.719 1 92.56 210 PRO B O 1
ATOM 6312 N N . LEU B 1 211 ? 19.703 24.656 6.918 1 92.56 211 LEU B N 1
ATOM 6313 C CA . LEU B 1 211 ? 18.859 24.547 8.102 1 92.56 211 LEU B CA 1
ATOM 6314 C C . LEU B 1 211 ? 19.578 23.797 9.219 1 92.56 211 LEU B C 1
ATOM 6316 O O . LEU B 1 211 ? 20.297 22.828 8.969 1 92.56 211 LEU B O 1
ATOM 6320 N N . PRO B 1 212 ? 19.391 24.219 10.383 1 91.38 212 PRO B N 1
ATOM 6321 C CA . PRO B 1 212 ? 20.141 23.656 11.516 1 91.38 212 PRO B CA 1
ATOM 6322 C C . PRO B 1 212 ? 19.969 22.141 11.633 1 91.38 212 PRO B C 1
ATOM 6324 O O . PRO B 1 212 ? 20.953 21.422 11.812 1 91.38 212 PRO B O 1
ATOM 6327 N N . LEU B 1 213 ? 18.828 21.609 11.469 1 93.19 213 LEU B N 1
ATOM 6328 C CA . LEU B 1 213 ? 18.547 20.188 11.641 1 93.19 213 LEU B CA 1
ATOM 6329 C C . LEU B 1 213 ? 19.266 19.359 10.578 1 93.19 213 LEU B C 1
ATOM 6331 O O . LEU B 1 213 ? 19.531 18.188 10.789 1 93.19 213 LEU B O 1
ATOM 6335 N N . PHE B 1 214 ? 19.594 19.984 9.477 1 96.12 214 PHE B N 1
ATOM 6336 C CA . PHE B 1 214 ? 20.109 19.25 8.32 1 96.12 214 PHE B CA 1
ATOM 6337 C C . PHE B 1 214 ? 21.547 19.672 8.016 1 96.12 214 PHE B C 1
ATOM 6339 O O . PHE B 1 214 ? 22.125 19.25 7.012 1 96.12 214 PHE B O 1
ATOM 6346 N N . SER B 1 215 ? 22.078 20.469 8.883 1 94.19 215 SER B N 1
ATOM 6347 C CA . SER B 1 215 ? 23.359 21.125 8.609 1 94.19 215 SER B CA 1
ATOM 6348 C C . SER B 1 215 ? 24.484 20.109 8.516 1 94.19 215 SER B C 1
ATOM 6350 O O . SER B 1 215 ? 25.547 20.406 7.969 1 94.19 215 SER B O 1
ATOM 6352 N N . HIS B 1 216 ? 24.312 18.906 9 1 96.5 216 HIS B N 1
ATOM 6353 C CA . HIS B 1 216 ? 25.359 17.875 8.984 1 96.5 216 HIS B CA 1
ATOM 6354 C C . HIS B 1 216 ? 25.359 17.109 7.664 1 96.5 216 HIS B C 1
ATOM 6356 O O . HIS B 1 216 ? 26.203 16.25 7.445 1 96.5 216 HIS B O 1
ATOM 6362 N N . ILE B 1 217 ? 24.406 17.359 6.77 1 97.69 217 ILE B N 1
ATOM 6363 C CA . ILE B 1 217 ? 24.422 16.766 5.434 1 97.69 217 ILE B CA 1
ATOM 6364 C C . ILE B 1 217 ? 25.531 17.422 4.605 1 97.69 217 ILE B C 1
ATOM 6366 O O . ILE B 1 217 ? 25.531 18.625 4.391 1 97.69 217 ILE B O 1
ATOM 6370 N N . GLU B 1 218 ? 26.391 16.625 4.176 1 97.94 218 GLU B N 1
ATOM 6371 C CA . GLU B 1 218 ? 27.531 17.125 3.422 1 97.94 218 GLU B CA 1
ATOM 6372 C C . GLU B 1 218 ? 27.25 17.125 1.923 1 97.94 218 GLU B C 1
ATOM 6374 O O . GLU B 1 218 ? 27.625 18.047 1.213 1 97.94 218 GLU B O 1
ATOM 6379 N N . ALA B 1 219 ? 26.656 16 1.532 1 97.62 219 ALA B N 1
ATOM 6380 C CA . ALA B 1 219 ? 26.406 15.875 0.099 1 97.62 219 ALA B CA 1
ATOM 6381 C C . ALA B 1 219 ? 25.25 14.914 -0.174 1 97.62 219 ALA B C 1
ATOM 6383 O O . ALA B 1 219 ? 25.047 13.953 0.57 1 97.62 219 ALA B O 1
ATOM 6384 N N . VAL B 1 220 ? 24.547 15.18 -1.188 1 98.25 220 VAL B N 1
ATOM 6385 C CA . VAL B 1 220 ? 23.5 14.312 -1.713 1 98.25 220 VAL B CA 1
ATOM 6386 C C . VAL B 1 220 ? 23.766 14.008 -3.186 1 98.25 220 VAL B C 1
ATOM 6388 O O . VAL B 1 220 ? 23.812 14.922 -4.016 1 98.25 220 VAL B O 1
ATOM 6391 N N . ASN B 1 221 ? 23.938 12.703 -3.486 1 96.38 221 ASN B N 1
ATOM 6392 C CA . ASN B 1 221 ? 24.266 12.312 -4.855 1 96.38 221 ASN B CA 1
ATOM 6393 C C . ASN B 1 221 ? 23.438 11.125 -5.316 1 96.38 221 ASN B C 1
ATOM 6395 O O . ASN B 1 221 ? 22.859 10.406 -4.492 1 96.38 221 ASN B O 1
ATOM 6399 N N . SER B 1 222 ? 23.328 10.984 -6.574 1 95 222 SER B N 1
ATOM 6400 C CA . SER B 1 222 ? 22.734 9.82 -7.203 1 95 222 SER B CA 1
ATOM 6401 C C . SER B 1 222 ? 23.75 9.039 -8.023 1 95 222 SER B C 1
ATOM 6403 O O . SER B 1 222 ? 23.938 9.32 -9.211 1 95 222 SER B O 1
ATOM 6405 N N . PRO B 1 223 ? 24.359 8.039 -7.406 1 90.69 223 PRO B N 1
ATOM 6406 C CA . PRO B 1 223 ? 25.422 7.312 -8.109 1 90.69 223 PRO B CA 1
ATOM 6407 C C . PRO B 1 223 ? 24.891 6.457 -9.258 1 90.69 223 PRO B C 1
ATOM 6409 O O . PRO B 1 223 ? 25.641 6.129 -10.18 1 90.69 223 PRO B O 1
ATOM 6412 N N . MET B 1 224 ? 23.688 6.008 -9.172 1 86 224 MET B N 1
ATOM 6413 C CA . MET B 1 224 ? 23 5.211 -10.188 1 86 224 MET B CA 1
ATOM 6414 C C . MET B 1 224 ? 21.516 5.531 -10.219 1 86 224 MET B C 1
ATOM 6416 O O . MET B 1 224 ? 20.984 6.148 -9.297 1 86 224 MET B O 1
ATOM 6420 N N . PRO B 1 225 ? 20.891 5.148 -11.297 1 86.44 225 PRO B N 1
ATOM 6421 C CA . PRO B 1 225 ? 19.453 5.445 -11.383 1 86.44 225 PRO B CA 1
ATOM 6422 C C . PRO B 1 225 ? 18.672 4.887 -10.203 1 86.44 225 PRO B C 1
ATOM 6424 O O . PRO B 1 225 ? 18.922 3.762 -9.766 1 86.44 225 PRO B O 1
ATOM 6427 N N . PHE B 1 226 ? 17.844 5.723 -9.617 1 91.5 226 PHE B N 1
ATOM 6428 C CA . PHE B 1 226 ? 16.875 5.371 -8.586 1 91.5 226 PHE B CA 1
ATOM 6429 C C . PHE B 1 226 ? 17.578 5.094 -7.262 1 91.5 226 PHE B C 1
ATOM 6431 O O . PHE B 1 226 ? 17.047 4.379 -6.406 1 91.5 226 PHE B O 1
ATOM 6438 N N . VAL B 1 227 ? 18.812 5.605 -7.18 1 94.12 227 VAL B N 1
ATOM 6439 C CA . VAL B 1 227 ? 19.547 5.48 -5.922 1 94.12 227 VAL B CA 1
ATOM 6440 C C . VAL B 1 227 ? 20 6.859 -5.453 1 94.12 227 VAL B C 1
ATOM 6442 O O . VAL B 1 227 ? 20.516 7.656 -6.246 1 94.12 227 VAL B O 1
ATOM 6445 N N . ILE B 1 228 ? 19.828 7.156 -4.227 1 97.56 228 ILE B N 1
ATOM 6446 C CA . ILE B 1 228 ? 20.297 8.391 -3.609 1 97.56 228 ILE B CA 1
ATOM 6447 C C . ILE B 1 228 ? 21.25 8.07 -2.471 1 97.56 228 ILE B C 1
ATOM 6449 O O . ILE B 1 228 ? 20.938 7.281 -1.581 1 97.56 228 ILE B O 1
ATOM 6453 N N . ASP B 1 229 ? 22.391 8.672 -2.506 1 97.62 229 A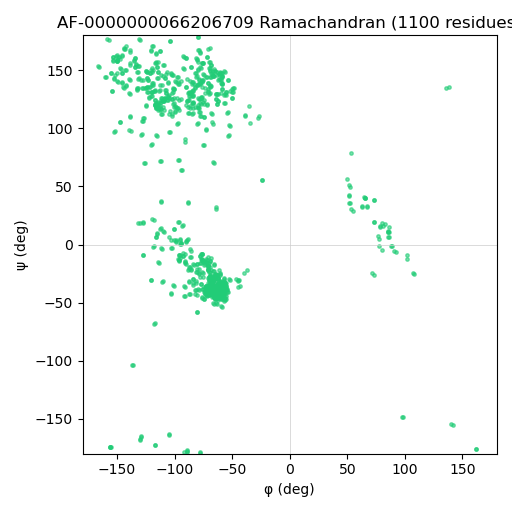SP B N 1
ATOM 6454 C CA . ASP B 1 229 ? 23.359 8.594 -1.411 1 97.62 229 ASP B CA 1
ATOM 6455 C C . ASP B 1 229 ? 23.422 9.914 -0.65 1 97.62 229 ASP B C 1
ATOM 6457 O O . ASP B 1 229 ? 23.516 10.984 -1.259 1 97.62 229 ASP B O 1
ATOM 6461 N N . ILE B 1 230 ? 23.375 9.828 0.611 1 98.56 230 ILE B N 1
ATOM 6462 C CA . ILE B 1 230 ? 23.531 10.984 1.479 1 98.56 230 ILE B CA 1
ATOM 6463 C C . ILE B 1 230 ? 24.781 10.812 2.346 1 98.56 230 ILE B C 1
ATOM 6465 O O . ILE B 1 230 ? 24.875 9.852 3.111 1 98.56 230 ILE B O 1
ATOM 6469 N N . ARG B 1 231 ? 25.672 11.727 2.186 1 98.5 231 ARG B N 1
ATOM 6470 C CA . ARG B 1 231 ? 26.891 11.758 2.986 1 98.5 231 ARG B CA 1
ATOM 6471 C C . ARG B 1 231 ? 26.781 12.781 4.113 1 98.5 231 ARG B C 1
ATOM 6473 O O . ARG B 1 231 ? 26.312 13.898 3.9 1 98.5 231 ARG B O 1
ATOM 6480 N N . LEU B 1 232 ? 27.172 12.359 5.285 1 98.31 232 LEU B N 1
ATOM 6481 C CA . LEU B 1 232 ? 27.016 13.18 6.484 1 98.31 232 LEU B CA 1
ATOM 6482 C C . LEU B 1 232 ? 28.375 13.555 7.07 1 98.31 232 LEU B C 1
ATOM 6484 O O . LEU B 1 232 ? 29.344 12.836 6.883 1 98.31 232 LEU B O 1
ATOM 6488 N N . SER B 1 233 ? 28.484 14.641 7.758 1 97.31 233 SER B N 1
ATOM 6489 C CA . SER B 1 233 ? 29.688 15.031 8.484 1 97.31 233 SER B CA 1
ATOM 6490 C C . SER B 1 233 ? 29.703 14.438 9.891 1 97.31 233 SER B C 1
ATOM 6492 O O . SER B 1 233 ? 30.75 14.359 10.531 1 97.31 233 SER B O 1
ATOM 6494 N N . SER B 1 234 ? 28.562 14.031 10.383 1 96.25 234 SER B N 1
ATOM 6495 C CA . SER B 1 234 ? 28.422 13.328 11.656 1 96.25 234 SER B CA 1
ATOM 6496 C C . SER B 1 234 ? 27.297 12.297 11.594 1 96.25 234 SER B C 1
ATOM 6498 O O . SER B 1 234 ? 26.312 12.484 10.875 1 96.25 234 SER B O 1
ATOM 6500 N N . PRO B 1 235 ? 27.516 11.195 12.359 1 97 235 PRO B N 1
ATOM 6501 C CA . PRO B 1 235 ? 26.484 10.156 12.312 1 97 235 PRO B CA 1
ATOM 6502 C C . PRO B 1 235 ? 25.109 10.656 12.766 1 97 235 PRO B C 1
ATOM 6504 O O . PRO B 1 235 ? 25.031 11.539 13.633 1 97 235 PRO B O 1
ATOM 6507 N N . ASP B 1 236 ? 24.078 10.109 12.188 1 97.94 236 ASP B N 1
ATOM 6508 C CA . ASP B 1 236 ? 22.703 10.492 12.523 1 97.94 236 ASP B CA 1
ATOM 6509 C C . ASP B 1 236 ? 21.75 9.305 12.391 1 97.94 236 ASP B C 1
ATOM 6511 O O . ASP B 1 236 ? 21.266 9.023 11.297 1 97.94 236 ASP B O 1
ATOM 6515 N N . LYS B 1 237 ? 21.359 8.781 13.484 1 96.94 237 LYS B N 1
ATOM 6516 C CA . LYS B 1 237 ? 20.453 7.641 13.492 1 96.94 237 LYS B CA 1
ATOM 6517 C C . LYS B 1 237 ? 19.016 8.078 13.203 1 96.94 237 LYS B C 1
ATOM 6519 O O . LYS B 1 237 ? 18.156 7.25 12.883 1 96.94 237 LYS B O 1
ATOM 6524 N N . TRP B 1 238 ? 18.734 9.375 13.242 1 97.5 238 TRP B N 1
ATOM 6525 C CA . TRP B 1 238 ? 17.406 9.922 13 1 97.5 238 TRP B CA 1
ATOM 6526 C C . TRP B 1 238 ? 17.25 10.352 11.547 1 97.5 238 TRP B C 1
ATOM 6528 O O . TRP B 1 238 ? 16.188 10.859 11.148 1 97.5 238 TRP B O 1
ATOM 6538 N N . LEU B 1 239 ? 18.25 10.102 10.727 1 98.25 239 LEU B N 1
ATOM 6539 C CA . LEU B 1 239 ? 18.219 10.68 9.391 1 98.25 239 LEU B CA 1
ATOM 6540 C C . LEU B 1 239 ? 16.969 10.242 8.633 1 98.25 239 LEU B C 1
ATOM 6542 O O . LEU B 1 239 ? 16.297 11.062 8.016 1 98.25 239 LEU B O 1
ATOM 6546 N N . PRO B 1 240 ? 16.578 8.898 8.641 1 98.19 240 PRO B N 1
ATOM 6547 C CA . PRO B 1 240 ? 15.375 8.516 7.91 1 98.19 240 PRO B CA 1
ATOM 6548 C C . PRO B 1 240 ? 14.125 9.234 8.406 1 98.19 240 PRO B C 1
ATOM 6550 O O . PRO B 1 240 ? 13.234 9.555 7.609 1 98.19 240 PRO B O 1
ATOM 6553 N N . TRP B 1 241 ? 14.016 9.539 9.734 1 97.81 241 TRP B N 1
ATOM 6554 C CA . TRP B 1 241 ? 12.906 10.32 10.266 1 97.81 241 TRP B CA 1
ATOM 6555 C C . TRP B 1 241 ? 12.977 11.766 9.805 1 97.81 241 TRP B C 1
ATOM 6557 O O . TRP B 1 241 ? 11.953 12.383 9.5 1 97.81 241 TRP B O 1
ATOM 6567 N N . LEU B 1 242 ? 14.188 12.281 9.797 1 97.44 242 LEU B N 1
ATOM 6568 C CA . LEU B 1 242 ? 14.398 13.648 9.328 1 97.44 242 LEU B CA 1
ATOM 6569 C C . LEU B 1 242 ? 13.914 13.812 7.895 1 97.44 242 LEU B C 1
ATOM 6571 O O . LEU B 1 242 ? 13.289 14.82 7.562 1 97.44 242 LEU B O 1
ATOM 6575 N N . LEU B 1 243 ? 14.172 12.797 7.145 1 98.06 243 LEU B N 1
ATOM 6576 C CA . LEU B 1 243 ? 13.836 12.852 5.727 1 98.06 243 LEU B CA 1
ATOM 6577 C C . LEU B 1 243 ? 12.344 12.625 5.52 1 98.06 243 LEU B C 1
ATOM 6579 O O . LEU B 1 243 ? 11.836 12.781 4.406 1 98.06 243 LEU B O 1
ATOM 6583 N N . ALA B 1 244 ? 11.648 12.227 6.559 1 97.44 244 ALA B N 1
ATOM 6584 C CA . ALA B 1 244 ? 10.195 12.078 6.539 1 97.44 244 ALA B CA 1
ATOM 6585 C C . ALA B 1 244 ? 9.508 13.352 7.023 1 97.44 244 ALA B C 1
ATOM 6587 O O . ALA B 1 244 ? 8.297 13.5 6.879 1 97.44 244 ALA B O 1
ATOM 6588 N N . SER B 1 245 ? 10.234 14.297 7.566 1 96 245 SER B N 1
ATOM 6589 C CA . SER B 1 245 ? 9.664 15.523 8.102 1 96 245 SER B CA 1
ATOM 6590 C C . SER B 1 245 ? 9.18 16.438 6.988 1 96 245 SER B C 1
ATOM 6592 O O . SER B 1 245 ? 9.602 16.312 5.84 1 96 245 SER B O 1
ATOM 6594 N N . VAL B 1 246 ? 8.336 17.375 7.312 1 95.81 246 VAL B N 1
ATOM 6595 C CA . VAL B 1 246 ? 7.695 18.25 6.344 1 95.81 246 VAL B CA 1
ATOM 6596 C C . VAL B 1 246 ? 8.758 19.109 5.648 1 95.81 246 VAL B C 1
ATOM 6598 O O . VAL B 1 246 ? 8.641 19.406 4.457 1 95.81 246 VAL B O 1
ATOM 6601 N N . HIS B 1 247 ? 9.82 19.422 6.367 1 95.81 247 HIS B N 1
ATOM 6602 C CA . HIS B 1 247 ? 10.898 20.219 5.785 1 95.81 247 HIS B CA 1
ATOM 6603 C C . HIS B 1 247 ? 11.547 19.5 4.605 1 95.81 247 HIS B C 1
ATOM 6605 O O . HIS B 1 247 ? 12.047 20.141 3.68 1 95.81 247 HIS B O 1
ATOM 6611 N N . ALA B 1 248 ? 11.484 18.188 4.688 1 97.69 248 ALA B N 1
ATOM 6612 C CA . ALA B 1 248 ? 12.289 17.406 3.756 1 97.69 248 ALA B CA 1
ATOM 6613 C C . ALA B 1 248 ? 11.445 16.891 2.596 1 97.69 248 ALA B C 1
ATOM 6615 O O . ALA B 1 248 ? 11.883 16.031 1.829 1 97.69 248 ALA B O 1
ATOM 6616 N N . MET B 1 249 ? 10.25 17.406 2.441 1 98.56 249 MET B N 1
ATOM 6617 C CA . MET B 1 249 ? 9.398 16.984 1.335 1 98.56 249 MET B CA 1
ATOM 6618 C C . MET B 1 249 ? 10.047 17.312 -0.007 1 98.56 249 MET B C 1
ATOM 6620 O O . MET B 1 249 ? 10.75 18.312 -0.137 1 98.56 249 MET B O 1
ATOM 6624 N N . ILE B 1 250 ? 9.82 16.5 -0.972 1 98.81 250 ILE B N 1
ATOM 6625 C CA . ILE B 1 250 ? 10.477 16.641 -2.27 1 98.81 250 ILE B CA 1
ATOM 6626 C C . ILE B 1 250 ? 9.68 17.578 -3.16 1 98.81 250 ILE B C 1
ATOM 6628 O O . ILE B 1 250 ? 8.461 17.422 -3.303 1 98.81 250 ILE B O 1
ATOM 6632 N N . LEU B 1 251 ? 10.375 18.562 -3.697 1 98.56 251 LEU B N 1
ATOM 6633 C CA . LEU B 1 251 ? 9.805 19.578 -4.586 1 98.56 251 LEU B CA 1
ATOM 6634 C C . LEU B 1 251 ? 10.305 19.375 -6.016 1 98.56 251 LEU B C 1
ATOM 6636 O O . LEU B 1 251 ? 11.367 18.797 -6.234 1 98.56 251 LEU B O 1
ATOM 6640 N N . PRO B 1 252 ? 9.492 19.859 -6.953 1 98.38 252 PRO B N 1
ATOM 6641 C CA . PRO B 1 252 ? 10.078 19.938 -8.289 1 98.38 252 PRO B CA 1
ATOM 6642 C C . PRO B 1 252 ? 11.281 20.875 -8.352 1 98.38 252 PRO B C 1
ATOM 6644 O O . PRO B 1 252 ? 11.289 21.922 -7.695 1 98.38 252 PRO B O 1
ATOM 6647 N N . GLN B 1 253 ? 12.234 20.5 -9.086 1 97.56 253 GLN B N 1
ATOM 6648 C CA . GLN B 1 253 ? 13.469 21.281 -9.133 1 97.56 253 GLN B CA 1
ATOM 6649 C C . GLN B 1 253 ? 13.188 22.703 -9.625 1 97.56 253 GLN B C 1
ATOM 6651 O O . GLN B 1 253 ? 13.891 23.641 -9.242 1 97.56 253 GLN B O 1
ATOM 6656 N N . GLU B 1 254 ? 12.117 22.859 -10.398 1 97.19 254 GLU B N 1
ATOM 6657 C CA . GLU B 1 254 ? 11.781 24.172 -10.969 1 97.19 254 GLU B CA 1
ATOM 6658 C C . GLU B 1 254 ? 10.812 24.938 -10.07 1 97.19 254 GLU B C 1
ATOM 6660 O O . GLU B 1 254 ? 10.203 25.922 -10.5 1 97.19 254 GLU B O 1
ATOM 6665 N N . TRP B 1 255 ? 10.648 24.562 -8.828 1 96.56 255 TRP B N 1
ATOM 6666 C CA . TRP B 1 255 ? 9.586 25.094 -7.977 1 96.56 255 TRP B CA 1
ATOM 6667 C C . TRP B 1 255 ? 9.711 26.609 -7.832 1 96.56 255 TRP B C 1
ATOM 6669 O O . TRP B 1 255 ? 8.703 27.312 -7.77 1 96.56 255 TRP B O 1
ATOM 6679 N N . GLN B 1 256 ? 10.898 27.188 -7.84 1 95.62 256 GLN B N 1
ATOM 6680 C CA . GLN B 1 256 ? 11.102 28.609 -7.625 1 95.62 256 GLN B CA 1
ATOM 6681 C C . GLN B 1 256 ? 10.578 29.422 -8.805 1 95.62 256 GLN B C 1
ATOM 6683 O O . GLN B 1 256 ? 10.25 30.609 -8.656 1 95.62 256 GLN B O 1
ATOM 6688 N N . THR B 1 257 ? 10.492 28.812 -9.93 1 96.44 257 THR B N 1
ATOM 6689 C CA . THR B 1 257 ? 10.062 29.516 -11.125 1 96.44 257 THR B CA 1
ATOM 6690 C C . THR B 1 257 ? 8.57 29.344 -11.359 1 96.44 257 THR B C 1
ATOM 6692 O O . THR B 1 257 ? 7.98 30 -12.219 1 96.44 257 THR B O 1
ATOM 6695 N N . LEU B 1 258 ? 8.031 28.453 -10.625 1 95.44 258 LEU B N 1
ATOM 6696 C CA . LEU B 1 258 ? 6.59 28.25 -10.758 1 95.44 258 LEU B CA 1
ATOM 6697 C C . LEU B 1 258 ? 5.812 29.344 -10.023 1 95.44 258 LEU B C 1
ATOM 6699 O O . LEU B 1 258 ? 6.203 29.75 -8.93 1 95.44 258 LEU B O 1
ATOM 6703 N N . PRO B 1 259 ? 4.805 29.812 -10.594 1 94.38 259 PRO B N 1
ATOM 6704 C CA . PRO B 1 259 ? 4.07 30.922 -9.992 1 94.38 259 PRO B CA 1
ATOM 6705 C C . PRO B 1 259 ? 3.326 30.516 -8.719 1 94.38 259 PRO B C 1
ATOM 6707 O O . PRO B 1 259 ? 2.654 29.484 -8.695 1 94.38 259 PRO B O 1
ATOM 6710 N N . ASN B 1 260 ? 3.402 31.359 -7.652 1 95.88 260 ASN B N 1
ATOM 6711 C CA . ASN B 1 260 ? 2.643 31.25 -6.414 1 95.88 260 ASN B CA 1
ATOM 6712 C C . ASN B 1 260 ? 2.756 29.844 -5.82 1 95.88 260 ASN B C 1
ATOM 6714 O O . ASN B 1 260 ? 1.747 29.234 -5.453 1 95.88 260 ASN B O 1
ATOM 6718 N N . PHE B 1 261 ? 3.973 29.312 -5.844 1 97.69 261 PHE B N 1
ATOM 6719 C CA . PHE B 1 261 ? 4.191 27.922 -5.457 1 97.69 261 PHE B CA 1
ATOM 6720 C C . PHE B 1 261 ? 3.775 27.688 -4.012 1 97.69 261 PHE B C 1
ATOM 6722 O O . PHE B 1 261 ? 3.262 26.625 -3.672 1 97.69 261 PHE B O 1
ATOM 6729 N N . ALA B 1 262 ? 3.984 28.641 -3.115 1 97.44 262 ALA B N 1
ATOM 6730 C CA . ALA B 1 262 ? 3.639 28.484 -1.704 1 97.44 262 ALA B CA 1
ATOM 6731 C C . ALA B 1 262 ? 2.137 28.281 -1.527 1 97.44 262 ALA B C 1
ATOM 6733 O O . ALA B 1 262 ? 1.704 27.531 -0.653 1 97.44 262 ALA B O 1
ATOM 6734 N N . GLN B 1 263 ? 1.378 28.891 -2.359 1 97.38 263 GLN B N 1
ATOM 6735 C CA . GLN B 1 263 ? -0.077 28.844 -2.27 1 97.38 263 GLN B CA 1
ATOM 6736 C C . GLN B 1 263 ? -0.638 27.703 -3.113 1 97.38 263 GLN B C 1
ATOM 6738 O O . GLN B 1 263 ? -1.65 27.094 -2.752 1 97.38 263 GLN B O 1
ATOM 6743 N N . HIS B 1 264 ? 0.024 27.469 -4.258 1 97.56 264 HIS B N 1
ATOM 6744 C CA . HIS B 1 264 ? -0.404 26.422 -5.176 1 97.56 264 HIS B CA 1
ATOM 6745 C C . HIS B 1 264 ? 0.744 25.469 -5.496 1 97.56 264 HIS B C 1
ATOM 6747 O O . HIS B 1 264 ? 1.154 25.359 -6.652 1 97.56 264 HIS B O 1
ATOM 6753 N N . PRO B 1 265 ? 1.087 24.734 -4.52 1 98.44 265 PRO B N 1
ATOM 6754 C CA . PRO B 1 265 ? 2.256 23.875 -4.727 1 98.44 265 PRO B CA 1
ATOM 6755 C C . PRO B 1 265 ? 1.944 22.656 -5.578 1 98.44 265 PRO B C 1
ATOM 6757 O O . PRO B 1 265 ? 0.779 22.266 -5.715 1 98.44 265 PRO B O 1
ATOM 6760 N N . ILE B 1 266 ? 3.004 22.188 -6.164 1 98.56 266 ILE B N 1
ATOM 6761 C CA . ILE B 1 266 ? 2.982 20.969 -6.953 1 98.56 266 ILE B CA 1
ATOM 6762 C C . ILE B 1 266 ? 3.84 19.906 -6.27 1 98.56 266 ILE B C 1
ATOM 6764 O O . ILE B 1 266 ? 5.035 20.109 -6.039 1 98.56 266 ILE B O 1
ATOM 6768 N N . GLY B 1 267 ? 3.244 18.828 -5.875 1 98.69 267 GLY B N 1
ATOM 6769 C CA . GLY B 1 267 ? 3.953 17.719 -5.25 1 98.69 267 GLY B CA 1
ATOM 6770 C C . GLY B 1 267 ? 3.641 16.375 -5.879 1 98.69 267 GLY B C 1
ATOM 6771 O O . GLY B 1 267 ? 3.18 16.312 -7.02 1 98.69 267 GLY B O 1
ATOM 6772 N N . THR B 1 268 ? 3.994 15.32 -5.199 1 98.62 268 THR B N 1
ATOM 6773 C CA . THR B 1 268 ? 3.758 13.953 -5.652 1 98.62 268 THR B CA 1
ATOM 6774 C C . THR B 1 268 ? 2.791 13.234 -4.719 1 98.62 268 THR B C 1
ATOM 6776 O O . THR B 1 268 ? 2.656 12.008 -4.781 1 98.62 268 THR B O 1
ATOM 6779 N N . GLY B 1 269 ? 2.18 13.977 -3.795 1 98.12 269 GLY B N 1
ATOM 6780 C CA . GLY B 1 269 ? 1.339 13.367 -2.773 1 98.12 269 GLY B CA 1
ATOM 6781 C C . GLY B 1 269 ? -0.034 12.977 -3.287 1 98.12 269 GLY B C 1
ATOM 6782 O O . GLY B 1 269 ? -0.318 13.109 -4.48 1 98.12 269 GLY B O 1
ATOM 6783 N N . PRO B 1 270 ? -0.877 12.453 -2.463 1 97.94 270 PRO B N 1
ATOM 6784 C CA . PRO B 1 270 ? -2.172 11.883 -2.848 1 97.94 270 PRO B CA 1
ATOM 6785 C C . PRO B 1 270 ? -3.18 12.945 -3.275 1 97.94 270 PRO B C 1
ATOM 6787 O O . PRO B 1 270 ? -4.172 12.633 -3.939 1 97.94 270 PRO B O 1
ATOM 6790 N N . TYR B 1 271 ? -2.957 14.211 -2.855 1 98.5 271 TYR B N 1
ATOM 6791 C CA . TYR B 1 271 ? -3.877 15.281 -3.221 1 98.5 271 TYR B CA 1
ATOM 6792 C C . TYR B 1 271 ? -3.143 16.406 -3.934 1 98.5 271 TYR B C 1
ATOM 6794 O O . TYR B 1 271 ? -1.981 16.688 -3.631 1 98.5 271 TYR B O 1
ATOM 6802 N N . ALA B 1 272 ? -3.818 17.047 -4.812 1 98.56 272 ALA B N 1
ATOM 6803 C CA . ALA B 1 272 ? -3.334 18.234 -5.496 1 98.56 272 ALA B CA 1
ATOM 6804 C C . ALA B 1 272 ? -4.172 19.453 -5.125 1 98.56 272 ALA B C 1
ATOM 6806 O O . ALA B 1 272 ? -5.391 19.359 -4.961 1 98.56 272 ALA B O 1
ATOM 6807 N N . VAL B 1 273 ? -3.541 20.578 -5.012 1 98.44 273 VAL B N 1
ATOM 6808 C CA . VAL B 1 273 ? -4.242 21.828 -4.699 1 98.44 273 VAL B CA 1
ATOM 6809 C C . VAL B 1 273 ? -4.949 22.344 -5.953 1 98.44 273 VAL B C 1
ATOM 6811 O O . VAL B 1 273 ? -4.324 22.5 -7.004 1 98.44 273 VAL B O 1
ATOM 6814 N N . VAL B 1 274 ? -6.195 22.578 -5.805 1 96.69 274 VAL B N 1
ATOM 6815 C CA . VAL B 1 274 ? -7 23.078 -6.91 1 96.69 274 VAL B CA 1
ATOM 6816 C C . VAL B 1 274 ? -7.262 24.578 -6.723 1 96.69 274 VAL B C 1
ATOM 6818 O O . VAL B 1 274 ? -7.238 25.344 -7.688 1 96.69 274 VAL B O 1
ATOM 6821 N N . ARG B 1 275 ? -7.559 24.922 -5.449 1 95.19 275 ARG B N 1
ATOM 6822 C CA . ARG B 1 275 ? -7.855 26.297 -5.074 1 95.19 275 ARG B CA 1
ATOM 6823 C C . ARG B 1 275 ? -7.348 26.609 -3.672 1 95.19 275 ARG B C 1
ATOM 6825 O O . ARG B 1 275 ? -7.453 25.781 -2.77 1 95.19 275 ARG B O 1
ATOM 6832 N N . ASN B 1 276 ? -6.801 27.781 -3.541 1 96.25 276 ASN B N 1
ATOM 6833 C CA . ASN B 1 276 ? -6.332 28.25 -2.24 1 96.25 276 ASN B CA 1
ATOM 6834 C C . ASN B 1 276 ? -6.383 29.766 -2.139 1 96.25 276 ASN B C 1
ATOM 6836 O O . ASN B 1 276 ? -5.523 30.469 -2.684 1 96.25 276 ASN B O 1
ATOM 6840 N N . ASN B 1 277 ? -7.398 30.234 -1.568 1 92 277 ASN B N 1
ATOM 6841 C CA . ASN B 1 277 ? -7.559 31.656 -1.332 1 92 277 ASN B CA 1
ATOM 6842 C C . ASN B 1 277 ? -7.938 31.953 0.117 1 92 277 ASN B C 1
ATOM 6844 O O . ASN B 1 277 ? -7.746 31.109 0.995 1 92 277 ASN B O 1
ATOM 6848 N N . SER B 1 278 ? -8.352 33.125 0.39 1 88.56 278 SER B N 1
ATOM 6849 C CA . SER B 1 278 ? -8.594 33.531 1.768 1 88.56 278 SER B CA 1
ATOM 6850 C C . SER B 1 278 ? -9.844 32.875 2.332 1 88.56 278 SER B C 1
ATOM 6852 O O . SER B 1 278 ? -10.016 32.781 3.551 1 88.56 278 SER B O 1
ATOM 6854 N N . SER B 1 279 ? -10.688 32.25 1.479 1 87.5 279 SER B N 1
ATOM 6855 C CA . SER B 1 279 ? -11.961 31.719 1.972 1 87.5 279 SER B CA 1
ATOM 6856 C C . SER B 1 279 ? -12.008 30.203 1.874 1 87.5 279 SER B C 1
ATOM 6858 O O . SER B 1 279 ? -12.883 29.562 2.469 1 87.5 279 SER B O 1
ATOM 6860 N N . GLN B 1 280 ? -11.055 29.719 1.094 1 91.69 280 GLN B N 1
ATOM 6861 C CA . GLN B 1 280 ? -11.195 28.281 0.918 1 91.69 280 GLN B CA 1
ATOM 6862 C C . GLN B 1 280 ? -9.883 27.656 0.459 1 91.69 280 GLN B C 1
ATOM 6864 O O . GLN B 1 280 ? -9.117 28.281 -0.283 1 91.69 280 GLN B O 1
ATOM 6869 N N . LEU B 1 281 ? -9.617 26.469 0.915 1 95.94 281 LEU B N 1
ATOM 6870 C CA . LEU B 1 281 ? -8.625 25.547 0.363 1 95.94 281 LEU B CA 1
ATOM 6871 C C . LEU B 1 281 ? -9.297 24.281 -0.182 1 95.94 281 LEU B C 1
ATOM 6873 O O . LEU B 1 281 ? -10.008 23.594 0.547 1 95.94 281 LEU B O 1
ATOM 6877 N N . LYS B 1 282 ? -9.172 24.062 -1.433 1 96.06 282 LYS B N 1
ATOM 6878 C CA . LYS B 1 282 ? -9.727 22.875 -2.094 1 96.06 282 LYS B CA 1
ATOM 6879 C C . LYS B 1 282 ? -8.617 21.984 -2.633 1 96.06 282 LYS B C 1
ATOM 6881 O O . LYS B 1 282 ? -7.781 22.422 -3.426 1 96.06 282 LYS B O 1
ATOM 6886 N N . ILE B 1 283 ? -8.594 20.75 -2.199 1 97.62 283 ILE B N 1
ATOM 6887 C CA . ILE B 1 283 ? -7.637 19.781 -2.729 1 97.62 283 ILE B CA 1
ATOM 6888 C C . ILE B 1 283 ? -8.383 18.594 -3.336 1 97.62 283 ILE B C 1
ATOM 6890 O O . ILE B 1 283 ? -9.484 18.25 -2.893 1 97.62 283 ILE B O 1
ATOM 6894 N N . ARG B 1 284 ? -7.844 18.016 -4.344 1 97.44 284 ARG B N 1
ATOM 6895 C CA . ARG B 1 284 ? -8.453 16.922 -5.074 1 97.44 284 ARG B CA 1
ATOM 6896 C C . ARG B 1 284 ? -7.531 15.703 -5.105 1 97.44 284 ARG B C 1
ATOM 6898 O O . ARG B 1 284 ? -6.316 15.852 -5.258 1 97.44 284 ARG B O 1
ATOM 6905 N N . ALA B 1 285 ? -8.133 14.5 -5.027 1 97.44 285 ALA B N 1
ATOM 6906 C CA . ALA B 1 285 ? -7.355 13.266 -5.098 1 97.44 285 ALA B CA 1
ATOM 6907 C C . ALA B 1 285 ? -6.578 13.188 -6.41 1 97.44 285 ALA B C 1
ATOM 6909 O O . ALA B 1 285 ? -7.109 13.5 -7.477 1 97.44 285 ALA B O 1
ATOM 6910 N N . PHE B 1 286 ? -5.34 12.844 -6.336 1 97.44 286 PHE B N 1
ATOM 6911 C CA . PHE B 1 286 ? -4.465 12.695 -7.492 1 97.44 286 PHE B CA 1
ATOM 6912 C C . PHE B 1 286 ? -4.613 11.305 -8.109 1 97.44 286 PHE B C 1
ATOM 6914 O O . PHE B 1 286 ? -4.129 10.32 -7.555 1 97.44 286 PHE B O 1
ATOM 6921 N N . ASP B 1 287 ? -5.109 11.188 -9.227 1 93.75 287 ASP B N 1
ATOM 6922 C CA . ASP B 1 287 ? -5.445 9.898 -9.82 1 93.75 287 ASP B CA 1
ATOM 6923 C C . ASP B 1 287 ? -4.184 9.117 -10.172 1 93.75 287 ASP B C 1
ATOM 6925 O O . ASP B 1 287 ? -4.184 7.887 -10.148 1 93.75 287 ASP B O 1
ATOM 6929 N N . ASP B 1 288 ? -3.137 9.828 -10.5 1 93.38 288 ASP B N 1
ATOM 6930 C CA . ASP B 1 288 ? -1.896 9.164 -10.898 1 93.38 288 ASP B CA 1
ATOM 6931 C C . ASP B 1 288 ? -0.935 9.047 -9.719 1 93.38 288 ASP B C 1
ATOM 6933 O O . ASP B 1 288 ? 0.283 9.023 -9.898 1 93.38 288 ASP B O 1
ATOM 6937 N N . TYR B 1 289 ? -1.525 9.172 -8.516 1 96.5 289 TYR B N 1
ATOM 6938 C CA . TYR B 1 289 ? -0.719 8.984 -7.32 1 96.5 289 TYR B CA 1
ATOM 6939 C C . TYR B 1 289 ? 0.015 7.645 -7.363 1 96.5 289 TYR B C 1
ATOM 6941 O O . TYR B 1 289 ? -0.552 6.633 -7.781 1 96.5 289 TYR B O 1
ATOM 6949 N N . PHE B 1 290 ? 1.187 7.59 -6.93 1 96.44 290 PHE B N 1
ATOM 6950 C CA . PHE B 1 290 ? 2.004 6.395 -7.102 1 96.44 290 PHE B CA 1
ATOM 6951 C C . PHE B 1 290 ? 1.603 5.312 -6.105 1 96.44 290 PHE B C 1
ATOM 6953 O O . PHE B 1 290 ? 2.008 4.156 -6.242 1 96.44 290 PHE B O 1
ATOM 6960 N N . GLY B 1 291 ? 0.877 5.59 -5.062 1 95.12 291 GLY B N 1
ATOM 6961 C CA . GLY B 1 291 ? 0.296 4.625 -4.141 1 95.12 291 GLY B CA 1
ATOM 6962 C C . GLY B 1 291 ? -1.198 4.445 -4.332 1 95.12 291 GLY B C 1
ATOM 6963 O O . GLY B 1 291 ? -1.735 4.754 -5.398 1 95.12 291 GLY B O 1
ATOM 6964 N N . TYR B 1 292 ? -1.87 3.861 -3.34 1 94.94 292 TYR B N 1
ATOM 6965 C CA . TYR B 1 292 ? -3.322 3.748 -3.41 1 94.94 292 TYR B CA 1
ATOM 6966 C C . TYR B 1 292 ? -3.977 5.125 -3.391 1 94.94 292 TYR B C 1
ATOM 6968 O O . TYR B 1 292 ? -3.719 5.93 -2.492 1 94.94 292 TYR B O 1
ATOM 6976 N N . ARG B 1 293 ? -4.75 5.379 -4.312 1 95.69 293 ARG B N 1
ATOM 6977 C CA . ARG B 1 293 ? -5.441 6.66 -4.426 1 95.69 293 ARG B CA 1
ATOM 6978 C C . ARG B 1 293 ? -6.336 6.902 -3.215 1 95.69 293 ARG B C 1
ATOM 6980 O O . ARG B 1 293 ? -6.957 5.973 -2.695 1 95.69 293 ARG B O 1
ATOM 6987 N N . ALA B 1 294 ? -6.395 8.148 -2.768 1 95.38 294 ALA B N 1
ATOM 6988 C CA . ALA B 1 294 ? -7.309 8.508 -1.688 1 95.38 294 ALA B CA 1
ATOM 6989 C C . ALA B 1 294 ? -8.75 8.156 -2.047 1 95.38 294 ALA B C 1
ATOM 6991 O O . ALA B 1 294 ? -9.133 8.211 -3.217 1 95.38 294 ALA B O 1
ATOM 6992 N N . LEU B 1 295 ? -9.492 7.836 -1.023 1 92.94 295 LEU B N 1
ATOM 6993 C CA . LEU B 1 295 ? -10.867 7.379 -1.234 1 92.94 295 LEU B CA 1
ATOM 6994 C C . LEU B 1 295 ? -11.812 8.562 -1.372 1 92.94 295 LEU B C 1
ATOM 6996 O O . LEU B 1 295 ? -12.812 8.484 -2.098 1 92.94 295 LEU B O 1
ATOM 7000 N N . ILE B 1 296 ? -11.484 9.664 -0.72 1 93.25 296 ILE B N 1
ATOM 7001 C CA . ILE B 1 296 ? -12.242 10.898 -0.879 1 93.25 296 ILE B CA 1
ATOM 7002 C C . ILE B 1 296 ? -11.727 11.672 -2.09 1 93.25 296 ILE B C 1
ATOM 7004 O O . ILE B 1 296 ? -10.523 11.914 -2.213 1 93.25 296 ILE B O 1
ATOM 7008 N N . ASP B 1 297 ? -12.602 12.109 -2.932 1 94.19 297 ASP B N 1
ATOM 7009 C CA . ASP B 1 297 ? -12.203 12.727 -4.191 1 94.19 297 ASP B CA 1
ATOM 7010 C C . ASP B 1 297 ? -11.75 14.172 -3.98 1 94.19 297 ASP B C 1
ATOM 7012 O O . ASP B 1 297 ? -10.828 14.641 -4.648 1 94.19 297 ASP B O 1
ATOM 7016 N N . GLU B 1 298 ? -12.484 14.797 -3.092 1 94.06 298 GLU B N 1
ATOM 7017 C CA . GLU B 1 298 ? -12.227 16.219 -2.887 1 94.06 298 GLU B CA 1
ATOM 7018 C C . GLU B 1 298 ? -12.406 16.609 -1.422 1 94.06 298 GLU B C 1
ATOM 7020 O O . GLU B 1 298 ? -13.336 16.141 -0.759 1 94.06 298 GLU B O 1
ATOM 7025 N N . VAL B 1 299 ? -11.477 17.375 -0.926 1 93.94 299 VAL B N 1
ATOM 7026 C CA . VAL B 1 299 ? -11.586 17.953 0.411 1 93.94 299 VAL B CA 1
ATOM 7027 C C . VAL B 1 299 ? -11.641 19.469 0.315 1 93.94 299 VAL B C 1
ATOM 7029 O O . VAL B 1 299 ? -10.727 20.109 -0.227 1 93.94 299 VAL B O 1
ATOM 7032 N N . ASN B 1 300 ? -12.727 20.016 0.839 1 92.75 300 ASN B N 1
ATOM 7033 C CA . ASN B 1 300 ? -12.938 21.469 0.843 1 92.75 300 ASN B CA 1
ATOM 7034 C C . ASN B 1 300 ? -12.867 22.031 2.256 1 92.75 300 ASN B C 1
ATOM 7036 O O . ASN B 1 300 ? -13.742 21.766 3.082 1 92.75 300 ASN B O 1
ATOM 7040 N N . ILE B 1 301 ? -11.844 22.797 2.469 1 92.88 301 ILE B N 1
ATOM 7041 C CA . ILE B 1 301 ? -11.719 23.469 3.756 1 92.88 301 ILE B CA 1
ATOM 7042 C C . ILE B 1 301 ? -12.188 24.922 3.627 1 92.88 301 ILE B C 1
ATOM 7044 O O . ILE B 1 301 ? -11.539 25.734 2.973 1 92.88 301 ILE B O 1
ATOM 7048 N N . TRP B 1 302 ? -13.25 25.219 4.309 1 89.38 302 TRP B N 1
ATOM 7049 C CA . TRP B 1 302 ? -13.859 26.547 4.258 1 89.38 302 TRP B CA 1
ATOM 7050 C C . TRP B 1 302 ? -13.398 27.406 5.434 1 89.38 302 TRP B C 1
ATOM 7052 O O . TRP B 1 302 ? -13.203 26.891 6.539 1 89.38 302 TRP B O 1
ATOM 7062 N N . VAL B 1 303 ? -13.141 28.609 5.094 1 86.94 303 VAL B N 1
ATOM 7063 C CA . VAL B 1 303 ? -12.75 29.578 6.125 1 86.94 303 VAL B CA 1
ATOM 7064 C C . VAL B 1 303 ? -13.789 30.688 6.207 1 86.94 303 VAL B C 1
ATOM 7066 O O . VAL B 1 303 ? -14.133 31.297 5.195 1 86.94 303 VAL B O 1
ATOM 7069 N N . LEU B 1 304 ? -14.406 30.859 7.336 1 74.5 304 LEU B N 1
ATOM 7070 C CA . LEU B 1 304 ? -15.367 31.938 7.516 1 74.5 304 LEU B CA 1
ATOM 7071 C C . LEU B 1 304 ? -14.656 33.281 7.695 1 74.5 304 LEU B C 1
ATOM 7073 O O . LEU B 1 304 ? -13.602 33.344 8.336 1 74.5 304 LEU B O 1
ATOM 7077 N N . PRO B 1 305 ? -15.258 34.25 6.949 1 65.44 305 PRO B N 1
ATOM 7078 C CA . PRO B 1 305 ? -14.672 35.562 7.156 1 65.44 305 PRO B CA 1
ATOM 7079 C C . PRO B 1 305 ? -14.836 36.062 8.594 1 65.44 305 PRO B C 1
ATOM 7081 O O . PRO B 1 305 ? -15.836 35.75 9.25 1 65.44 305 PRO B O 1
ATOM 7084 N N . ASP B 1 306 ? -13.961 36.812 9.109 1 59.75 306 ASP B N 1
ATOM 7085 C CA . ASP B 1 306 ? -13.883 37.531 10.375 1 59.75 306 ASP B CA 1
ATOM 7086 C C . ASP B 1 306 ? -14.227 36.594 11.547 1 59.75 306 ASP B C 1
ATOM 7088 O O . ASP B 1 306 ? -15.398 36.469 11.898 1 59.75 306 ASP B O 1
ATOM 7092 N N . GLU B 1 307 ? -13.57 35.469 11.758 1 55.56 307 GLU B N 1
ATOM 7093 C CA . GLU B 1 307 ? -13.789 34.406 12.719 1 55.56 307 GLU B CA 1
ATOM 7094 C C . GLU B 1 307 ? -14.297 34.938 14.047 1 55.56 307 GLU B C 1
ATOM 7096 O O . GLU B 1 307 ? -13.734 35.875 14.594 1 55.56 307 GLU B O 1
ATOM 7101 N N . PRO B 1 308 ? -15.461 34.469 14.344 1 52.81 308 PRO B N 1
ATOM 7102 C CA . PRO B 1 308 ? -15.844 34.812 15.711 1 52.81 308 PRO B CA 1
ATOM 7103 C C . PRO B 1 308 ? -14.758 34.469 16.734 1 52.81 308 PRO B C 1
ATOM 7105 O O . PRO B 1 308 ? -13.969 33.562 16.5 1 52.81 308 PRO B O 1
ATOM 7108 N N . GLU B 1 309 ? -14.484 35.375 17.594 1 51.03 309 GLU B N 1
ATOM 7109 C CA . GLU B 1 309 ? -13.57 35.344 18.734 1 51.03 309 GLU B CA 1
ATOM 7110 C C . GLU B 1 309 ? -13.57 34 19.406 1 51.03 309 GLU B C 1
ATOM 7112 O O . GLU B 1 309 ? -12.586 33.594 20.047 1 51.03 309 GLU B O 1
ATOM 7117 N N . GLU B 1 310 ? -14.711 33.156 19.203 1 52.12 310 GLU B N 1
ATOM 7118 C CA . GLU B 1 310 ? -14.789 32 20.094 1 52.12 310 GLU B CA 1
ATOM 7119 C C . GLU B 1 310 ? -14.742 30.688 19.312 1 52.12 310 GLU B C 1
ATOM 7121 O O . GLU B 1 310 ? -15.133 29.641 19.828 1 52.12 310 GLU B O 1
ATOM 7126 N N . MET B 1 311 ? -14.25 30.688 18.156 1 56.19 311 MET B N 1
ATOM 7127 C CA . MET B 1 311 ? -14.25 29.391 17.5 1 56.19 311 MET B CA 1
ATOM 7128 C C . MET B 1 311 ? -13.109 28.516 18.016 1 56.19 311 MET B C 1
ATOM 7130 O O . MET B 1 311 ? -11.969 28.969 18.109 1 56.19 311 MET B O 1
ATOM 7134 N N . PRO B 1 312 ? -13.594 27.25 18.5 1 56.81 312 PRO B N 1
ATOM 7135 C CA . PRO B 1 312 ? -12.531 26.328 18.922 1 56.81 312 PRO B CA 1
ATOM 7136 C C . PRO B 1 312 ? -11.547 26 17.812 1 56.81 312 PRO B C 1
ATOM 7138 O O . PRO B 1 312 ? -11.914 26.016 16.625 1 56.81 312 PRO B O 1
ATOM 7141 N N . VAL B 1 313 ? -10.281 25.953 18.094 1 56.84 313 VAL B N 1
ATOM 7142 C CA . VAL B 1 313 ? -9.18 25.594 17.188 1 56.84 313 VAL B CA 1
ATOM 7143 C C . VAL B 1 313 ? -9.328 24.141 16.734 1 56.84 313 VAL B C 1
ATOM 7145 O O . VAL B 1 313 ? -8.336 23.453 16.516 1 56.84 313 VAL B O 1
ATOM 7148 N N . SER B 1 314 ? -10.711 23.703 16.656 1 65.12 314 SER B N 1
ATOM 7149 C CA . SER B 1 314 ? -10.945 22.312 16.281 1 65.12 314 SER B CA 1
ATOM 7150 C C . SER B 1 314 ? -11.477 22.203 14.859 1 65.12 314 SER B C 1
ATOM 7152 O O . SER B 1 314 ? -12.047 23.156 14.328 1 65.12 314 SER B O 1
ATOM 7154 N N . VAL B 1 315 ? -11.117 21.125 14.258 1 69.25 315 VAL B N 1
ATOM 7155 C CA . VAL B 1 315 ? -11.617 20.812 12.93 1 69.25 315 VAL B CA 1
ATOM 7156 C C . VAL B 1 315 ? -13.055 20.297 13.016 1 69.25 315 VAL B C 1
ATOM 7158 O O . VAL B 1 315 ? -13.359 19.422 13.82 1 69.25 315 VAL B O 1
ATOM 7161 N N . GLN B 1 316 ? -13.953 20.922 12.273 1 69 316 GLN B N 1
ATOM 7162 C CA . GLN B 1 316 ? -15.359 20.516 12.305 1 69 316 GLN B CA 1
ATOM 7163 C C . GLN B 1 316 ? -15.82 20.016 10.938 1 69 316 GLN B C 1
ATOM 7165 O O . GLN B 1 316 ? -15.641 20.703 9.93 1 69 316 GLN B O 1
ATOM 7170 N N . PHE B 1 317 ? -16.297 18.922 10.883 1 64.44 317 PHE B N 1
ATOM 7171 C CA . PHE B 1 317 ? -16.859 18.438 9.625 1 64.44 317 PHE B CA 1
ATOM 7172 C C . PHE B 1 317 ? -18.25 17.844 9.852 1 64.44 317 PHE B C 1
ATOM 7174 O O . PHE B 1 317 ? -18.625 16.859 9.211 1 64.44 317 PHE B O 1
ATOM 7181 N N . GLN B 1 318 ? -18.891 18.172 10.984 1 61.59 318 GLN B N 1
ATOM 7182 C CA . GLN B 1 318 ? -20.312 17.922 11.195 1 61.59 318 GLN B CA 1
ATOM 7183 C C . GLN B 1 318 ? -21.016 19.172 11.727 1 61.59 318 GLN B C 1
ATOM 7185 O O . GLN B 1 318 ? -20.391 20.016 12.359 1 61.59 318 GLN B O 1
ATOM 7190 N N . SER B 1 319 ? -22.453 19.312 11.297 1 52.59 319 SER B N 1
ATOM 7191 C CA . SER B 1 319 ? -23.266 20.406 11.812 1 52.59 319 SER B CA 1
ATOM 7192 C C . SER B 1 319 ? -23.609 20.203 13.289 1 52.59 319 SER B C 1
ATOM 7194 O O . SER B 1 319 ? -23.672 19.062 13.766 1 52.59 319 SER B O 1
ATOM 7196 N N . ASP B 1 320 ? -23.453 21.156 14.203 1 51.03 320 ASP B N 1
ATOM 7197 C CA . ASP B 1 320 ? -23.672 21.234 15.648 1 51.03 320 ASP B CA 1
ATOM 7198 C C . ASP B 1 320 ? -25 20.578 16.031 1 51.03 320 ASP B C 1
ATOM 7200 O O . ASP B 1 320 ? -25.281 20.391 17.219 1 51.03 320 ASP B O 1
ATOM 7204 N N . ASP B 1 321 ? -26.078 20.656 15.242 1 46.94 321 ASP B N 1
ATOM 7205 C CA . ASP B 1 321 ? -27.344 20.359 15.898 1 46.94 321 ASP B CA 1
ATOM 7206 C C . ASP B 1 321 ? -27.344 18.953 16.484 1 46.94 321 ASP B C 1
ATOM 7208 O O . ASP B 1 321 ? -28.281 18.562 17.188 1 46.94 321 ASP B O 1
ATOM 7212 N N . SER B 1 322 ? -26.906 18 15.789 1 46.44 322 SER B N 1
ATOM 7213 C CA . SER B 1 322 ? -27.062 16.688 16.422 1 46.44 322 SER B CA 1
ATOM 7214 C C . SER B 1 322 ? -26.125 16.531 17.594 1 46.44 322 SER B C 1
ATOM 7216 O O . SER B 1 322 ? -25.078 17.172 17.656 1 46.44 322 SER B O 1
ATOM 7218 N N . HIS B 1 323 ? -26.578 15.922 18.75 1 44.78 323 HIS B N 1
ATOM 7219 C CA . HIS B 1 323 ? -25.797 15.594 19.938 1 44.78 323 HIS B CA 1
ATOM 7220 C C . HIS B 1 323 ? -24.328 15.391 19.594 1 44.78 323 HIS B C 1
ATOM 7222 O O . HIS B 1 323 ? -24 14.773 18.578 1 44.78 323 HIS B O 1
ATOM 7228 N N . HIS B 1 324 ? -23.516 16.328 20.047 1 48.09 324 HIS B N 1
ATOM 7229 C CA . HIS B 1 324 ? -22.062 16.359 20 1 48.09 324 HIS B CA 1
ATOM 7230 C C . HIS B 1 324 ? -21.484 14.961 19.906 1 48.09 324 HIS B C 1
ATOM 7232 O O . HIS B 1 324 ? -21.266 14.305 20.922 1 48.09 324 HIS B O 1
ATOM 7238 N N . GLU B 1 325 ? -21.859 14.273 19.016 1 52.62 325 GLU B N 1
ATOM 7239 C CA . GLU B 1 325 ? -21.141 13.008 18.969 1 52.62 325 GLU B CA 1
ATOM 7240 C C . GLU B 1 325 ? -19.672 13.234 18.625 1 52.62 325 GLU B C 1
ATOM 7242 O O . GLU B 1 325 ? -19.328 13.5 17.469 1 52.62 325 GLU B O 1
ATOM 7247 N N . GLN B 1 326 ? -18.922 13.852 19.641 1 56.69 326 GLN B N 1
ATOM 7248 C CA . GLN B 1 326 ? -17.453 13.867 19.609 1 56.69 326 GLN B CA 1
ATOM 7249 C C . GLN B 1 326 ? -16.906 12.539 19.094 1 56.69 326 GLN B C 1
ATOM 7251 O O . GLN B 1 326 ? -17.141 11.484 19.688 1 56.69 326 GLN B O 1
ATOM 7256 N N . LEU B 1 327 ? -16.312 12.68 17.828 1 63.38 327 LEU B N 1
ATOM 7257 C CA . LEU B 1 327 ? -15.703 11.461 17.312 1 63.38 327 LEU B CA 1
ATOM 7258 C C . LEU B 1 327 ? -14.516 11.039 18.172 1 63.38 327 LEU B C 1
ATOM 7260 O O . LEU B 1 327 ? -14.398 9.867 18.547 1 63.38 327 LEU B O 1
ATOM 7264 N N . GLU B 1 328 ? -13.516 12.141 18.406 1 77.06 328 GLU B N 1
ATOM 7265 C CA . GLU B 1 328 ? -12.32 11.773 19.141 1 77.06 328 GLU B CA 1
ATOM 7266 C C . GLU B 1 328 ? -11.719 12.984 19.859 1 77.06 328 GLU B C 1
ATOM 7268 O O . GLU B 1 328 ? -11.789 14.109 19.359 1 77.06 328 GLU B O 1
ATOM 7273 N N . SER B 1 329 ? -11.375 12.883 21.141 1 80.94 329 SER B N 1
ATOM 7274 C CA . SER B 1 329 ? -10.617 13.875 21.891 1 80.94 329 SER B CA 1
ATOM 7275 C C . SER B 1 329 ? -9.305 13.305 22.406 1 80.94 329 SER B C 1
ATOM 7277 O O . SER B 1 329 ? -9.25 12.141 22.812 1 80.94 329 SER B O 1
ATOM 7279 N N . ARG B 1 330 ? -8.328 14.219 22.25 1 85.88 330 ARG B N 1
ATOM 7280 C CA . ARG B 1 330 ? -7.016 13.797 22.719 1 85.88 330 ARG B CA 1
ATOM 7281 C C . ARG B 1 330 ? -6.203 14.984 23.219 1 85.88 330 ARG B C 1
ATOM 7283 O O . ARG B 1 330 ? -6.285 16.078 22.656 1 85.88 330 ARG B O 1
ATOM 7290 N N . MET B 1 331 ? -5.523 14.695 24.312 1 89.88 331 MET B N 1
ATOM 7291 C CA . MET B 1 331 ? -4.574 15.711 24.766 1 89.88 331 MET B CA 1
ATOM 7292 C C . MET B 1 331 ? -3.404 15.828 23.797 1 89.88 331 MET B C 1
ATOM 7294 O O . MET B 1 331 ? -2.875 14.82 23.328 1 89.88 331 MET B O 1
ATOM 7298 N N . GLU B 1 332 ? -3.041 16.984 23.516 1 91.88 332 GLU B N 1
ATOM 7299 C CA . GLU B 1 332 ? -1.923 17.203 22.609 1 91.88 332 GLU B CA 1
ATOM 7300 C C . GLU B 1 332 ? -0.602 16.781 23.234 1 91.88 332 GLU B C 1
ATOM 7302 O O . GLU B 1 332 ? -0.489 16.719 24.469 1 91.88 332 GLU B O 1
ATOM 7307 N N . GLU B 1 333 ? 0.35 16.391 22.438 1 93.56 333 GLU B N 1
ATOM 7308 C CA . GLU B 1 333 ? 1.737 16.219 22.859 1 93.56 333 GLU B CA 1
ATOM 7309 C C . GLU B 1 333 ? 2.533 17.516 22.656 1 93.56 333 GLU B C 1
ATOM 7311 O O . GLU B 1 333 ? 3.146 17.703 21.594 1 93.56 333 GLU B O 1
ATOM 7316 N N . GLY B 1 334 ? 2.537 18.297 23.547 1 94.69 334 GLY B N 1
ATOM 7317 C CA . GLY B 1 334 ? 3.043 19.656 23.516 1 94.69 334 GLY B CA 1
ATOM 7318 C C . GLY B 1 334 ? 2.197 20.625 24.312 1 94.69 334 GLY B C 1
ATOM 7319 O O . GLY B 1 334 ? 1.606 20.266 25.328 1 94.69 334 GLY B O 1
ATOM 7320 N N . GLY B 1 335 ? 2.268 21.938 23.922 1 95.12 335 GLY B N 1
ATOM 7321 C CA . GLY B 1 335 ? 1.48 22.938 24.641 1 95.12 335 GLY B CA 1
ATOM 7322 C C . GLY B 1 335 ? 1.951 24.359 24.422 1 95.12 335 GLY B C 1
ATOM 7323 O O . GLY B 1 335 ? 2.797 24.609 23.547 1 95.12 335 GLY B O 1
ATOM 7324 N N . TYR B 1 336 ? 1.282 25.219 25.141 1 96.06 336 TYR B N 1
ATOM 7325 C CA . TYR B 1 336 ? 1.63 26.641 25.125 1 96.06 336 TYR B CA 1
ATOM 7326 C C . TYR B 1 336 ? 2.824 26.922 26.031 1 96.06 336 TYR B C 1
ATOM 7328 O O . TYR B 1 336 ? 2.979 26.297 27.078 1 96.06 336 TYR B O 1
ATOM 7336 N N . PHE B 1 337 ? 3.623 27.859 25.594 1 96.75 337 PHE B N 1
ATOM 7337 C CA . PHE B 1 337 ? 4.789 28.188 26.406 1 96.75 337 PHE B CA 1
ATOM 7338 C C . PHE B 1 337 ? 5.188 29.656 26.203 1 96.75 337 PHE B C 1
ATOM 7340 O O . PHE B 1 337 ? 4.742 30.297 25.25 1 96.75 337 PHE B O 1
ATOM 7347 N N . LEU B 1 338 ? 5.957 30.109 27.125 1 96.81 338 LEU B N 1
ATOM 7348 C CA . LEU B 1 338 ? 6.605 31.406 27.031 1 96.81 338 LEU B CA 1
ATOM 7349 C C . LEU B 1 338 ? 8.117 31.25 26.859 1 96.81 338 LEU B C 1
ATOM 7351 O O . LEU B 1 338 ? 8.719 30.375 27.484 1 96.81 338 LEU B O 1
ATOM 7355 N N . LEU B 1 339 ? 8.672 32.031 26 1 96.56 339 LEU B N 1
ATOM 7356 C CA . LEU B 1 339 ? 10.117 32.125 25.828 1 96.56 339 LEU B CA 1
ATOM 7357 C C . LEU B 1 339 ? 10.625 33.531 26.219 1 96.56 339 LEU B C 1
ATOM 7359 O O . LEU B 1 339 ? 10.195 34.531 25.656 1 96.56 339 LEU B O 1
ATOM 7363 N N . PHE B 1 340 ? 11.477 33.531 27.188 1 96 340 PHE B N 1
ATOM 7364 C CA . PHE B 1 340 ? 12.07 34.812 27.594 1 96 340 PHE B CA 1
ATOM 7365 C C . PHE B 1 340 ? 13.258 35.156 26.703 1 96 340 PHE B C 1
ATOM 7367 O O . PHE B 1 340 ? 14.203 34.375 26.578 1 96 340 PHE B O 1
ATOM 7374 N N . ASP B 1 341 ? 13.195 36.312 26.047 1 95.25 341 ASP B N 1
ATOM 7375 C CA . ASP B 1 341 ? 14.164 36.688 25.031 1 95.25 341 ASP B CA 1
ATOM 7376 C C . ASP B 1 341 ? 15.477 37.156 25.672 1 95.25 341 ASP B C 1
ATOM 7378 O O . ASP B 1 341 ? 15.5 38.156 26.391 1 95.25 341 ASP B O 1
ATOM 7382 N N . LYS B 1 342 ? 16.547 36.5 25.359 1 91.88 342 LYS B N 1
ATOM 7383 C CA . LYS B 1 342 ? 17.828 36.844 25.938 1 91.88 342 LYS B CA 1
ATOM 7384 C C . LYS B 1 342 ? 18.312 38.188 25.422 1 91.88 342 LYS B C 1
ATOM 7386 O O . LYS B 1 342 ? 19.156 38.844 26.062 1 91.88 342 LYS B O 1
ATOM 7391 N N . ARG B 1 343 ? 17.875 38.812 24.297 1 92 343 ARG B N 1
ATOM 7392 C CA . ARG B 1 343 ? 18.266 40.094 23.719 1 92 343 ARG B CA 1
ATOM 7393 C C . ARG B 1 343 ? 17.688 41.25 24.516 1 92 343 ARG B C 1
ATOM 7395 O O . ARG B 1 343 ? 18.141 42.406 24.391 1 92 343 ARG B O 1
ATOM 7402 N N . SER B 1 344 ? 16.578 40.844 25.375 1 94.25 344 SER B N 1
ATOM 7403 C CA . SER B 1 344 ? 15.875 41.875 26.141 1 94.25 344 SER B CA 1
ATOM 7404 C C . SER B 1 344 ? 16.625 42.219 27.422 1 94.25 344 SER B C 1
ATOM 7406 O O . SER B 1 344 ? 17.156 41.312 28.094 1 94.25 344 SER B O 1
ATOM 7408 N N . PRO B 1 345 ? 16.516 43.531 27.844 1 93.31 345 PRO B N 1
ATOM 7409 C CA . PRO B 1 345 ? 17.125 43.906 29.125 1 93.31 345 PRO B CA 1
ATOM 7410 C C . PRO B 1 345 ? 16.469 43.219 30.312 1 93.31 345 PRO B C 1
ATOM 7412 O O . PRO B 1 345 ? 17.109 43.031 31.359 1 93.31 345 PRO B O 1
ATOM 7415 N N . LEU B 1 346 ? 15.289 42.875 30.156 1 92.5 346 LEU B N 1
ATOM 7416 C CA . LEU B 1 346 ? 14.57 42.156 31.219 1 92.5 346 LEU B CA 1
ATOM 7417 C C . LEU B 1 346 ? 15.297 40.875 31.594 1 92.5 346 LEU B C 1
ATOM 7419 O O . LEU B 1 346 ? 15.242 40.438 32.75 1 92.5 346 LEU B O 1
ATOM 7423 N N . ASN B 1 347 ? 15.969 40.281 30.625 1 89.81 347 ASN B N 1
ATOM 7424 C CA . ASN B 1 347 ? 16.625 39 30.844 1 89.81 347 ASN B CA 1
ATOM 7425 C C . ASN B 1 347 ? 17.844 39.156 31.75 1 89.81 347 ASN B C 1
ATOM 7427 O O . ASN B 1 347 ? 18.344 38.156 32.281 1 89.81 347 ASN B O 1
ATOM 7431 N N . GLN B 1 348 ? 18.234 40.344 32 1 89.56 348 GLN B N 1
ATOM 7432 C CA . GLN B 1 348 ? 19.344 40.594 32.906 1 89.56 348 GLN B CA 1
ATOM 7433 C C . GLN B 1 348 ? 18.859 40.719 34.344 1 89.56 348 GLN B C 1
ATOM 7435 O O . GLN B 1 348 ? 19.672 40.906 35.281 1 89.56 348 GLN B O 1
ATOM 7440 N N . ARG B 1 349 ? 17.625 40.5 34.5 1 92.75 349 ARG B N 1
ATOM 7441 C CA . ARG B 1 349 ? 17.016 40.594 35.844 1 92.75 349 ARG B CA 1
ATOM 7442 C C . ARG B 1 349 ? 16.375 39.281 36.25 1 92.75 349 ARG B C 1
ATOM 7444 O O . ARG B 1 349 ? 15.148 39.125 36.188 1 92.75 349 ARG B O 1
ATOM 7451 N N . PRO B 1 350 ? 17.172 38.406 36.812 1 90.44 350 PRO B N 1
ATOM 7452 C CA . PRO B 1 350 ? 16.641 37.094 37.156 1 90.44 350 PRO B CA 1
ATOM 7453 C C . PRO B 1 350 ? 15.469 37.156 38.125 1 90.44 350 PRO B C 1
ATOM 7455 O O . PRO B 1 350 ? 14.57 36.312 38.062 1 90.44 350 PRO B O 1
ATOM 7458 N N . GLU B 1 351 ? 15.516 38.094 38.969 1 91.25 351 GLU B N 1
ATOM 7459 C CA . GLU B 1 351 ? 14.422 38.25 39.906 1 91.25 351 GLU B CA 1
ATOM 7460 C C . GLU B 1 351 ? 13.117 38.594 39.219 1 91.25 351 GLU B C 1
ATOM 7462 O O . GLU B 1 351 ? 12.039 38.156 39.625 1 91.25 351 GLU B O 1
ATOM 7467 N N . ALA B 1 352 ? 13.219 39.469 38.188 1 93.31 352 ALA B N 1
ATOM 7468 C CA . ALA B 1 352 ? 12.039 39.812 37.406 1 93.31 352 ALA B CA 1
ATOM 7469 C C . ALA B 1 352 ? 11.484 38.625 36.656 1 93.31 352 ALA B C 1
ATOM 7471 O O . ALA B 1 352 ? 10.273 38.438 36.562 1 93.31 352 ALA B O 1
ATOM 7472 N N . LEU B 1 353 ? 12.375 37.812 36.125 1 92.38 353 LEU B N 1
ATOM 7473 C CA . LEU B 1 353 ? 11.961 36.625 35.406 1 92.38 353 LEU B CA 1
ATOM 7474 C C . LEU B 1 353 ? 11.266 35.625 36.312 1 92.38 353 LEU B C 1
ATOM 7476 O O . LEU B 1 353 ? 10.219 35.094 35.969 1 92.38 353 LEU B O 1
ATOM 7480 N N . ARG B 1 354 ? 11.82 35.406 37.438 1 92.12 354 ARG B N 1
ATOM 7481 C CA . ARG B 1 354 ? 11.227 34.5 38.406 1 92.12 354 ARG B CA 1
ATOM 7482 C C . ARG B 1 354 ? 9.844 34.969 38.844 1 92.12 354 ARG B C 1
ATOM 7484 O O . ARG B 1 354 ? 8.914 34.188 38.969 1 92.12 354 ARG B O 1
ATOM 7491 N N . TRP B 1 355 ? 9.805 36.25 39.031 1 94.75 355 TRP B N 1
ATOM 7492 C CA . TRP B 1 355 ? 8.539 36.812 39.469 1 94.75 355 TRP B CA 1
ATOM 7493 C C . TRP B 1 355 ? 7.484 36.688 38.375 1 94.75 355 TRP B C 1
ATOM 7495 O O . TRP B 1 355 ? 6.328 36.344 38.656 1 94.75 355 TRP B O 1
ATOM 7505 N N . LEU B 1 356 ? 7.828 37 37.156 1 94.94 356 LEU B N 1
ATOM 7506 C CA . LEU B 1 356 ? 6.902 36.875 36.031 1 94.94 356 LEU B CA 1
ATOM 7507 C C . LEU B 1 356 ? 6.41 35.438 35.875 1 94.94 356 LEU B C 1
ATOM 7509 O O . LEU B 1 356 ? 5.223 35.219 35.625 1 94.94 356 LEU B O 1
ATOM 7513 N N . ARG B 1 357 ? 7.293 34.469 36 1 93.31 357 ARG B N 1
ATOM 7514 C CA . ARG B 1 357 ? 6.914 33.062 35.938 1 93.31 357 ARG B CA 1
ATOM 7515 C C . ARG B 1 357 ? 5.934 32.688 37.031 1 93.31 357 ARG B C 1
ATOM 7517 O O . ARG B 1 357 ? 5.047 31.859 36.844 1 93.31 357 ARG B O 1
ATOM 7524 N N . GLN B 1 358 ? 6.164 33.281 38.125 1 92.31 358 GLN B N 1
ATOM 7525 C CA . GLN B 1 358 ? 5.254 33.062 39.25 1 92.31 358 GLN B CA 1
ATOM 7526 C C . GLN B 1 358 ? 3.871 33.625 38.938 1 92.31 358 GLN B C 1
ATOM 7528 O O . GLN B 1 358 ? 2.855 33 39.25 1 92.31 358 GLN B O 1
ATOM 7533 N N . VAL B 1 359 ? 3.871 34.812 38.375 1 93.75 359 VAL B N 1
ATOM 7534 C CA . VAL B 1 359 ? 2.607 35.469 38.062 1 93.75 359 VAL B CA 1
ATOM 7535 C C . VAL B 1 359 ? 1.876 34.688 36.969 1 93.75 359 VAL B C 1
ATOM 7537 O O . VAL B 1 359 ? 0.658 34.5 37.031 1 93.75 359 VAL B O 1
ATOM 7540 N N . PHE B 1 360 ? 2.686 34.25 36 1 94.69 360 PHE B N 1
ATOM 7541 C CA . PHE B 1 360 ? 2.115 33.531 34.844 1 94.69 360 PHE B CA 1
ATOM 7542 C C . PHE B 1 360 ? 2.033 32.031 35.125 1 94.69 360 PHE B C 1
ATOM 7544 O O . PHE B 1 360 ? 2.281 31.219 34.25 1 94.69 360 PHE B O 1
ATOM 7551 N N . ASN B 1 361 ? 1.771 31.641 36.219 1 90.88 361 ASN B N 1
ATOM 7552 C CA . ASN B 1 361 ? 1.668 30.219 36.531 1 90.88 361 ASN B CA 1
ATOM 7553 C C . ASN B 1 361 ? 0.395 29.625 35.938 1 90.88 361 ASN B C 1
ATOM 7555 O O . ASN B 1 361 ? -0.655 30.266 35.906 1 90.88 361 ASN B O 1
ATOM 7559 N N . PRO B 1 362 ? 0.432 28.375 35.469 1 92.62 362 PRO B N 1
ATOM 7560 C CA . PRO B 1 362 ? -0.653 27.719 34.719 1 92.62 362 PRO B CA 1
ATOM 7561 C C . PRO B 1 362 ? -1.971 27.703 35.5 1 92.62 362 PRO B C 1
ATOM 7563 O O . PRO B 1 362 ? -3.033 27.938 34.906 1 92.62 362 PRO B O 1
ATOM 7566 N N . VAL B 1 363 ? -1.925 27.531 36.75 1 91.81 363 VAL B N 1
ATOM 7567 C CA . VAL B 1 363 ? -3.137 27.438 37.531 1 91.81 363 VAL B CA 1
ATOM 7568 C C . VAL B 1 363 ? -3.809 28.797 37.656 1 91.81 363 VAL B C 1
ATOM 7570 O O . VAL B 1 363 ? -5.031 28.906 37.562 1 91.81 363 VAL B O 1
ATOM 7573 N N . SER B 1 364 ? -2.994 29.797 37.844 1 91.19 364 SER B N 1
ATOM 7574 C CA . SER B 1 364 ? -3.523 31.156 37.875 1 91.19 364 SER B CA 1
ATOM 7575 C C . SER B 1 364 ? -4.168 31.531 36.562 1 91.19 364 SER B C 1
ATOM 7577 O O . SER B 1 364 ? -5.25 32.125 36.531 1 91.19 364 SER B O 1
ATOM 7579 N N . LEU B 1 365 ? -3.506 31.219 35.5 1 94.62 365 LEU B N 1
ATOM 7580 C CA . LEU B 1 365 ? -4.043 31.531 34.188 1 94.62 365 LEU B CA 1
ATOM 7581 C C . LEU B 1 365 ? -5.371 30.812 33.969 1 94.62 365 LEU B C 1
ATOM 7583 O O . LEU B 1 365 ? -6.336 31.422 33.5 1 94.62 365 LEU B O 1
ATOM 7587 N N . LEU B 1 366 ? -5.395 29.562 34.344 1 93.5 366 LEU B N 1
ATOM 7588 C CA . LEU B 1 366 ? -6.59 28.75 34.125 1 93.5 366 LEU B CA 1
ATOM 7589 C C . LEU B 1 366 ? -7.75 29.266 34.969 1 93.5 366 LEU B C 1
ATOM 7591 O O . LEU B 1 366 ? -8.898 29.234 34.531 1 93.5 366 LEU B O 1
ATOM 7595 N N . SER B 1 367 ? -7.438 29.688 36.094 1 93.25 367 SER B N 1
ATOM 7596 C CA . SER B 1 367 ? -8.477 30.141 37.031 1 93.25 367 SER B CA 1
ATOM 7597 C C . SER B 1 367 ? -9.141 31.422 36.5 1 93.25 367 SER B C 1
ATOM 7599 O O . SER B 1 367 ? -10.289 31.703 36.844 1 93.25 367 SER B O 1
ATOM 7601 N N . HIS B 1 368 ? -8.461 32.219 35.719 1 94.75 368 HIS B N 1
ATOM 7602 C CA . HIS B 1 368 ? -8.984 33.469 35.188 1 94.75 368 HIS B CA 1
ATOM 7603 C C . HIS B 1 368 ? -9.648 33.25 33.844 1 94.75 368 HIS B C 1
ATOM 7605 O O . HIS B 1 368 ? -10.234 34.188 33.281 1 94.75 368 HIS B O 1
ATOM 7611 N N . ALA B 1 369 ? -9.531 32.062 33.281 1 92.25 369 ALA B N 1
ATOM 7612 C CA . ALA B 1 369 ? -10.156 31.734 32 1 92.25 369 ALA B CA 1
ATOM 7613 C C . ALA B 1 369 ? -11.633 31.406 32.188 1 92.25 369 ALA B C 1
ATOM 7615 O O . ALA B 1 369 ? -12.07 31.078 33.281 1 92.25 369 ALA B O 1
ATOM 7616 N N . ASN B 1 370 ? -12.398 31.547 31.125 1 89.81 370 ASN B N 1
ATOM 7617 C CA . ASN B 1 370 ? -13.805 31.172 31.172 1 89.81 370 ASN B CA 1
ATOM 7618 C C . ASN B 1 370 ? -13.984 29.656 31.281 1 89.81 370 ASN B C 1
ATOM 7620 O O . ASN B 1 370 ? -13.039 28.891 31.047 1 89.81 370 ASN B O 1
ATOM 7624 N N . THR B 1 371 ? -15.117 29.266 31.531 1 88.31 371 THR B N 1
ATOM 7625 C CA . THR B 1 371 ? -15.414 27.859 31.812 1 88.31 371 THR B CA 1
ATOM 7626 C C . THR B 1 371 ? -15.164 27 30.578 1 88.31 371 THR B C 1
ATOM 7628 O O . THR B 1 371 ? -14.672 25.875 30.688 1 88.31 371 THR B O 1
ATOM 7631 N N . SER B 1 372 ? -15.484 27.453 29.469 1 83.19 372 SER B N 1
ATOM 7632 C CA . SER B 1 372 ? -15.273 26.703 28.234 1 83.19 372 SER B CA 1
ATOM 7633 C C . SER B 1 372 ? -13.789 26.438 28 1 83.19 372 SER B C 1
ATOM 7635 O O . SER B 1 372 ? -13.398 25.312 27.656 1 83.19 372 SER B O 1
ATOM 7637 N N . ASN B 1 373 ? -13 27.406 28.25 1 86.56 373 ASN B N 1
ATOM 7638 C CA . ASN B 1 373 ? -11.555 27.266 28.062 1 86.56 373 ASN B CA 1
ATOM 7639 C C . ASN B 1 373 ? -10.938 26.344 29.125 1 86.56 373 ASN B C 1
ATOM 7641 O O . ASN B 1 373 ? -9.984 25.625 28.844 1 86.56 373 ASN B O 1
ATOM 7645 N N . GLN B 1 374 ? -11.531 26.422 30.281 1 88.75 374 GLN B N 1
ATOM 7646 C CA . GLN B 1 374 ? -11.023 25.578 31.359 1 88.75 374 GLN B CA 1
ATOM 7647 C C . GLN B 1 374 ? -11.211 24.094 31.016 1 88.75 374 GLN B C 1
ATOM 7649 O O . GLN B 1 374 ? -10.43 23.25 31.469 1 88.75 374 GLN B O 1
ATOM 7654 N N . ARG B 1 375 ? -12.172 23.891 30.219 1 84.12 375 ARG B N 1
ATOM 7655 C CA . ARG B 1 375 ? -12.422 22.5 29.812 1 84.12 375 ARG B CA 1
ATOM 7656 C C . ARG B 1 375 ? -11.438 22.062 28.734 1 84.12 375 ARG B C 1
ATOM 7658 O O . ARG B 1 375 ? -11.094 20.891 28.641 1 84.12 375 ARG B O 1
ATOM 7665 N N . ASP B 1 376 ? -10.938 22.984 28.031 1 87.25 376 ASP B N 1
ATOM 7666 C CA . ASP B 1 376 ? -10.141 22.672 26.844 1 87.25 376 ASP B CA 1
ATOM 7667 C C . ASP B 1 376 ? -8.648 22.688 27.172 1 87.25 376 ASP B C 1
ATOM 7669 O O . ASP B 1 376 ? -7.832 22.203 26.391 1 87.25 376 ASP B O 1
ATOM 7673 N N . TRP B 1 377 ? -8.312 23.234 28.375 1 92.75 377 TRP B N 1
ATOM 7674 C CA . TRP B 1 377 ? -6.902 23.391 28.719 1 92.75 377 TRP B CA 1
ATOM 7675 C C . TRP B 1 377 ? -6.559 22.625 29.984 1 92.75 377 TRP B C 1
ATOM 7677 O O . TRP B 1 377 ? -7.438 22.344 30.812 1 92.75 377 TRP B O 1
ATOM 7687 N N . SER B 1 378 ? -5.371 22.203 30.062 1 93.81 378 SER B N 1
ATOM 7688 C CA . SER B 1 378 ? -4.793 21.594 31.25 1 93.81 378 SER B CA 1
ATOM 7689 C C . SER B 1 378 ? -3.465 22.25 31.625 1 93.81 378 SER B C 1
ATOM 7691 O O . SER B 1 378 ? -2.676 22.594 30.734 1 93.81 378 SER B O 1
ATOM 7693 N N . PRO B 1 379 ? -3.258 22.406 32.906 1 94.56 379 PRO B N 1
ATOM 7694 C CA . PRO B 1 379 ? -1.979 23.016 33.281 1 94.56 379 PRO B CA 1
ATOM 7695 C C . PRO B 1 379 ? -0.776 22.219 32.812 1 94.56 379 PRO B C 1
ATOM 7697 O O . PRO B 1 379 ? -0.788 20.984 32.844 1 94.56 379 PRO B O 1
ATOM 7700 N N . ALA B 1 380 ? 0.213 22.922 32.344 1 95.38 380 ALA B N 1
ATOM 7701 C CA . ALA B 1 380 ? 1.448 22.281 31.875 1 95.38 380 ALA B CA 1
ATOM 7702 C C . ALA B 1 380 ? 2.572 22.484 32.875 1 95.38 380 ALA B C 1
ATOM 7704 O O . ALA B 1 380 ? 2.832 23.609 33.312 1 95.38 380 ALA B O 1
ATOM 7705 N N . TYR B 1 381 ? 3.238 21.391 33.281 1 93.06 381 TYR B N 1
ATOM 7706 C CA . TYR B 1 381 ? 4.371 21.453 34.188 1 93.06 381 TYR B CA 1
ATOM 7707 C C . TYR B 1 381 ? 5.668 21.094 33.469 1 93.06 381 TYR B C 1
ATOM 7709 O O . TYR B 1 381 ? 6.73 21.016 34.094 1 93.06 381 TYR B O 1
ATOM 7717 N N . SER B 1 382 ? 5.496 20.75 32.312 1 94.94 382 SER B N 1
ATOM 7718 C CA . SER B 1 382 ? 6.574 20.516 31.359 1 94.94 382 SER B CA 1
ATOM 7719 C C . SER B 1 382 ? 6.098 20.703 29.922 1 94.94 382 SER B C 1
ATOM 7721 O O . SER B 1 382 ? 4.988 21.188 29.688 1 94.94 382 SER B O 1
ATOM 7723 N N . LEU B 1 383 ? 6.969 20.406 28.969 1 95.06 383 LEU B N 1
ATOM 7724 C CA . LEU B 1 383 ? 6.613 20.594 27.562 1 95.06 383 LEU B CA 1
ATOM 7725 C C . LEU B 1 383 ? 5.676 19.484 27.094 1 95.06 383 LEU B C 1
ATOM 7727 O O . LEU B 1 383 ? 4.926 19.672 26.141 1 95.06 383 LEU B O 1
ATOM 7731 N N . LEU B 1 384 ? 5.738 18.344 27.797 1 96 384 LEU B N 1
ATOM 7732 C CA . LEU B 1 384 ? 4.84 17.25 27.469 1 96 384 LEU B CA 1
ATOM 7733 C C . LEU B 1 384 ? 3.955 16.906 28.672 1 96 384 LEU B C 1
ATOM 7735 O O . LEU B 1 384 ? 4.371 17.062 29.828 1 96 384 LEU B O 1
ATOM 7739 N N . PRO B 1 385 ? 2.789 16.406 28.391 1 93.69 385 PRO B N 1
ATOM 7740 C CA . PRO B 1 385 ? 1.837 16.156 29.469 1 93.69 385 PRO B CA 1
ATOM 7741 C C . PRO B 1 385 ? 2.328 15.086 30.438 1 93.69 385 PRO B C 1
ATOM 7743 O O . PRO B 1 385 ? 1.969 15.109 31.625 1 93.69 385 PRO B O 1
ATOM 7746 N N . ARG B 1 386 ? 3.131 14.242 30.016 1 92 386 ARG B N 1
ATOM 7747 C CA . ARG B 1 386 ? 3.525 13.125 30.859 1 92 386 ARG B CA 1
ATOM 7748 C C . ARG B 1 386 ? 4.688 13.508 31.766 1 92 386 ARG B C 1
ATOM 7750 O O . ARG B 1 386 ? 5.02 12.766 32.688 1 92 386 ARG B O 1
ATOM 7757 N N . TRP B 1 387 ? 5.289 14.609 31.562 1 94.19 387 TRP B N 1
ATOM 7758 C CA . TRP B 1 387 ? 6.438 15.039 32.344 1 94.19 387 TRP B CA 1
ATOM 7759 C C . TRP B 1 387 ? 6.035 16.109 33.375 1 94.19 387 TRP B C 1
ATOM 7761 O O . TRP B 1 387 ? 5.105 16.891 33.125 1 94.19 387 TRP B O 1
ATOM 7771 N N . HIS B 1 388 ? 6.656 16.109 34.438 1 92.81 388 HIS B N 1
ATOM 7772 C CA . HIS B 1 388 ? 6.445 17.078 35.531 1 92.81 388 HIS B CA 1
ATOM 7773 C C . HIS B 1 388 ? 7.766 17.703 35.969 1 92.81 388 HIS B C 1
ATOM 7775 O O . HIS B 1 388 ? 8.438 17.156 36.844 1 92.81 388 HIS B O 1
ATOM 7781 N N . HIS B 1 389 ? 8.094 18.828 35.438 1 88.88 389 HIS B N 1
ATOM 7782 C CA . HIS B 1 389 ? 9.344 19.516 35.75 1 88.88 389 HIS B CA 1
ATOM 7783 C C . HIS B 1 389 ? 9.078 20.812 36.531 1 88.88 389 HIS B C 1
ATOM 7785 O O . HIS B 1 389 ? 9.844 21.766 36.406 1 88.88 389 HIS B O 1
ATOM 7791 N N . HIS B 1 390 ? 8.102 20.797 37.406 1 77 390 HIS B N 1
ATOM 7792 C CA . HIS B 1 390 ? 7.723 21.984 38.188 1 77 390 HIS B CA 1
ATOM 7793 C C . HIS B 1 390 ? 8.695 22.219 39.344 1 77 390 HIS B C 1
ATOM 7795 O O . HIS B 1 390 ? 9.047 21.281 40.062 1 77 390 HIS B O 1
ATOM 7801 N N . HIS B 1 391 ? 9.25 23.453 39.375 1 70.75 391 HIS B N 1
ATOM 7802 C CA . HIS B 1 391 ? 10.102 23.766 40.531 1 70.75 391 HIS B CA 1
ATOM 7803 C C . HIS B 1 391 ? 9.375 24.672 41.5 1 70.75 391 HIS B C 1
ATOM 7805 O O . HIS B 1 391 ? 8.852 25.719 41.125 1 70.75 391 HIS B O 1
ATOM 7811 N N . PRO B 1 392 ? 9.117 24.156 42.688 1 66.69 392 PRO B N 1
ATOM 7812 C CA . PRO B 1 392 ? 8.477 25 43.688 1 66.69 392 PRO B CA 1
ATOM 7813 C C . PRO B 1 392 ? 9.211 26.312 43.906 1 66.69 392 PRO B C 1
ATOM 7815 O O . PRO B 1 392 ? 10.43 26.328 44.094 1 66.69 392 PRO B O 1
ATOM 7818 N N . ASP B 1 393 ? 8.68 27.359 43.344 1 65.56 393 ASP B N 1
ATOM 7819 C CA . ASP B 1 393 ? 9.359 28.641 43.562 1 65.56 393 ASP B CA 1
ATOM 7820 C C . ASP B 1 393 ? 8.898 29.266 44.875 1 65.56 393 ASP B C 1
ATOM 7822 O O . ASP B 1 393 ? 7.734 29.156 45.25 1 65.56 393 ASP B O 1
ATOM 7826 N N . THR B 1 394 ? 9.859 29.625 45.688 1 76 394 THR B N 1
ATOM 7827 C CA . THR B 1 394 ? 9.555 30.5 46.812 1 76 394 THR B CA 1
ATOM 7828 C C . THR B 1 394 ? 8.875 31.781 46.344 1 76 394 THR B C 1
ATOM 7830 O O . THR B 1 394 ? 9.32 32.406 45.375 1 76 394 THR B O 1
ATOM 7833 N N . PRO B 1 395 ? 7.727 32.125 46.969 1 82.88 395 PRO B N 1
ATOM 7834 C CA . PRO B 1 395 ? 7.062 33.344 46.562 1 82.88 395 PRO B CA 1
ATOM 7835 C C . PRO B 1 395 ? 8.016 34.562 46.531 1 82.88 395 PRO B C 1
ATOM 7837 O O . PRO B 1 395 ? 8.844 34.719 47.438 1 82.88 395 PRO B O 1
ATOM 7840 N N . GLN B 1 396 ? 7.945 35.219 45.5 1 84.94 396 GLN B N 1
ATOM 7841 C CA . GLN B 1 396 ? 8.789 36.406 45.281 1 84.94 396 GLN B CA 1
ATOM 7842 C C . GLN B 1 396 ? 7.953 37.656 45.312 1 84.94 396 GLN B C 1
ATOM 7844 O O . GLN B 1 396 ? 6.793 37.656 44.875 1 84.94 396 GLN B O 1
ATOM 7849 N N . SER B 1 397 ? 8.578 38.719 45.844 1 89.5 397 SER B N 1
ATOM 7850 C CA . SER B 1 397 ? 7.938 40.031 45.75 1 89.5 397 SER B CA 1
ATOM 7851 C C . SER B 1 397 ? 8.18 40.688 44.375 1 89.5 397 SER B C 1
ATOM 7853 O O . SER B 1 397 ? 9.086 40.281 43.656 1 89.5 397 SER B O 1
ATOM 7855 N N . ILE B 1 398 ? 7.352 41.625 44.094 1 92.5 398 ILE B N 1
ATOM 7856 C CA . ILE B 1 398 ? 7.5 42.344 42.812 1 92.5 398 ILE B CA 1
ATOM 7857 C C . ILE B 1 398 ? 8.883 43 42.781 1 92.5 398 ILE B C 1
ATOM 7859 O O . ILE B 1 398 ? 9.328 43.625 43.719 1 92.5 398 ILE B O 1
ATOM 7863 N N . PRO B 1 399 ? 9.516 42.781 41.75 1 93.62 399 PRO B N 1
ATOM 7864 C CA . PRO B 1 399 ? 10.844 43.375 41.625 1 93.62 399 PRO B CA 1
ATOM 7865 C C . PRO B 1 399 ? 10.797 44.906 41.531 1 93.62 399 PRO B C 1
ATOM 7867 O O . PRO B 1 399 ? 9.898 45.469 40.906 1 93.62 399 PRO B O 1
ATOM 7870 N N . ASP B 1 400 ? 11.844 45.438 42.031 1 92 400 ASP B N 1
ATOM 7871 C CA . ASP B 1 400 ? 11.922 46.906 42.031 1 92 400 ASP B CA 1
ATOM 7872 C C . ASP B 1 400 ? 12.086 47.438 40.594 1 92 400 ASP B C 1
ATOM 7874 O O . ASP B 1 400 ? 12.867 46.906 39.812 1 92 400 ASP B O 1
ATOM 7878 N N . GLY B 1 401 ? 11.242 48.406 40.25 1 92.56 401 GLY B N 1
ATOM 7879 C CA . GLY B 1 401 ? 11.453 49.125 39.031 1 92.56 401 GLY B CA 1
ATOM 7880 C C . GLY B 1 401 ? 10.797 48.469 37.812 1 92.56 401 GLY B C 1
ATOM 7881 O O . GLY B 1 401 ? 10.93 48.969 36.688 1 92.56 401 GLY B O 1
ATOM 7882 N N . LEU B 1 402 ? 10.18 47.375 38.031 1 95.25 402 LEU B N 1
ATOM 7883 C CA . LEU B 1 402 ? 9.5 46.75 36.906 1 95.25 402 LEU B CA 1
ATOM 7884 C C . LEU B 1 402 ? 8.164 47.438 36.625 1 95.25 402 LEU B C 1
ATOM 7886 O O . LEU B 1 402 ? 7.234 47.344 37.406 1 95.25 402 LEU B O 1
ATOM 7890 N N . THR B 1 403 ? 8.031 48.094 35.469 1 95.06 403 THR B N 1
ATOM 7891 C CA . THR B 1 403 ? 6.832 48.906 35.219 1 95.06 403 THR B CA 1
ATOM 7892 C C . THR B 1 403 ? 6.105 48.375 33.969 1 95.06 403 THR B C 1
ATOM 7894 O O . THR B 1 403 ? 4.887 48.531 33.844 1 95.06 403 THR B O 1
ATOM 7897 N N . ASP B 1 404 ? 6.863 47.844 33.094 1 96.31 404 ASP B N 1
ATOM 7898 C CA . ASP B 1 404 ? 6.23 47.375 31.844 1 96.31 404 ASP B CA 1
ATOM 7899 C C . ASP B 1 404 ? 6.941 46.156 31.297 1 96.31 404 ASP B C 1
ATOM 7901 O O . ASP B 1 404 ? 8.133 45.938 31.547 1 96.31 404 ASP B O 1
ATOM 7905 N N . VAL B 1 405 ? 6.297 45.344 30.625 1 97.62 405 VAL B N 1
ATOM 7906 C CA . VAL B 1 405 ? 6.758 44.125 29.969 1 97.62 405 VAL B CA 1
ATOM 7907 C C . VAL B 1 405 ? 6.102 44 28.594 1 97.62 405 VAL B C 1
ATOM 7909 O O . VAL B 1 405 ? 4.934 44.344 28.422 1 97.62 405 VAL B O 1
ATOM 7912 N N . THR B 1 406 ? 6.789 43.531 27.578 1 98.44 406 THR B N 1
ATOM 7913 C CA . THR B 1 406 ? 6.23 43.312 26.25 1 98.44 406 THR B CA 1
ATOM 7914 C C . THR B 1 406 ? 6.109 41.812 25.969 1 98.44 406 THR B C 1
ATOM 7916 O O . THR B 1 406 ? 7.082 41.062 26.094 1 98.44 406 THR B O 1
ATOM 7919 N N . LEU B 1 407 ? 4.957 41.406 25.641 1 98.38 407 LEU B N 1
ATOM 7920 C CA . LEU B 1 407 ? 4.66 40.031 25.234 1 98.38 407 LEU B CA 1
ATOM 7921 C C . LEU B 1 407 ? 4.273 39.969 23.75 1 98.38 407 LEU B C 1
ATOM 7923 O O . LEU B 1 407 ? 3.385 40.719 23.312 1 98.38 407 LEU B O 1
ATOM 7927 N N . THR B 1 408 ? 4.98 39.094 22.953 1 98.56 408 THR B N 1
ATOM 7928 C CA . THR B 1 408 ? 4.754 39.031 21.5 1 98.56 408 THR B CA 1
ATOM 7929 C C . THR B 1 408 ? 4.238 37.656 21.094 1 98.56 408 THR B C 1
ATOM 7931 O O . THR B 1 408 ? 4.746 36.656 21.562 1 98.56 408 THR B O 1
ATOM 7934 N N . PHE B 1 409 ? 3.184 37.562 20.297 1 98 409 PHE B N 1
ATOM 7935 C CA . PHE B 1 409 ? 2.674 36.344 19.703 1 98 409 PHE B CA 1
ATOM 7936 C C . PHE B 1 409 ? 2.148 36.594 18.297 1 98 409 PHE B C 1
ATOM 7938 O O . PHE B 1 409 ? 2.129 37.75 17.828 1 98 409 PHE B O 1
ATOM 7945 N N . TYR B 1 410 ? 1.859 35.562 17.531 1 96.56 410 TYR B N 1
ATOM 7946 C CA . TYR B 1 410 ? 1.466 35.719 16.141 1 96.56 410 TYR B CA 1
ATOM 7947 C C . TYR B 1 410 ? -0.051 35.812 16 1 96.56 410 TYR B C 1
ATOM 7949 O O . TYR B 1 410 ? -0.779 35.281 16.844 1 96.56 410 TYR B O 1
ATOM 7957 N N . GLN B 1 411 ? -0.523 36.312 14.898 1 93.12 411 GLN B N 1
ATOM 7958 C CA . GLN B 1 411 ? -1.933 36.594 14.641 1 93.12 411 GLN B CA 1
ATOM 7959 C C . GLN B 1 411 ? -2.684 35.312 14.258 1 93.12 411 GLN B C 1
ATOM 7961 O O . GLN B 1 411 ? -2.07 34.281 14.031 1 93.12 411 GLN B O 1
ATOM 7966 N N . GLU B 1 412 ? -4.008 35.406 14.25 1 88.38 412 GLU B N 1
ATOM 7967 C CA . GLU B 1 412 ? -4.93 34.375 13.789 1 88.38 412 GLU B CA 1
ATOM 7968 C C . GLU B 1 412 ? -4.852 33.125 14.672 1 88.38 412 GLU B C 1
ATOM 7970 O O . GLU B 1 412 ? -4.734 32.031 14.164 1 88.38 412 GLU B O 1
ATOM 7975 N N . HIS B 1 413 ? -4.762 33.375 15.93 1 90.38 413 HIS B N 1
ATOM 7976 C CA . HIS B 1 413 ? -4.855 32.312 16.953 1 90.38 413 HIS B CA 1
ATOM 7977 C C . HIS B 1 413 ? -5.68 32.812 18.141 1 90.38 413 HIS B C 1
ATOM 7979 O O . HIS B 1 413 ? -5.141 33.406 19.078 1 90.38 413 HIS B O 1
ATOM 7985 N N . PRO B 1 414 ? -6.871 32.469 18.172 1 85.88 414 PRO B N 1
ATOM 7986 C CA . PRO B 1 414 ? -7.801 33.062 19.156 1 85.88 414 PRO B CA 1
ATOM 7987 C C . PRO B 1 414 ? -7.375 32.781 20.594 1 85.88 414 PRO B C 1
ATOM 7989 O O . PRO B 1 414 ? -7.531 33.656 21.453 1 85.88 414 PRO B O 1
ATOM 7992 N N . GLU B 1 415 ? -6.812 31.766 20.906 1 88.88 415 GLU B N 1
ATOM 7993 C CA . GLU B 1 415 ? -6.457 31.406 22.266 1 88.88 415 GLU B CA 1
ATOM 7994 C C . GLU B 1 415 ? -5.336 32.281 22.797 1 88.88 415 GLU B C 1
ATOM 7996 O O . GLU B 1 415 ? -5.238 32.531 24 1 88.88 415 GLU B O 1
ATOM 8001 N N . TYR B 1 416 ? -4.496 32.781 21.906 1 93.44 416 TYR B N 1
ATOM 8002 C CA . TYR B 1 416 ? -3.436 33.688 22.328 1 93.44 416 TYR B CA 1
ATOM 8003 C C . TYR B 1 416 ? -4.016 35 22.844 1 93.44 416 TYR B C 1
ATOM 8005 O O . TYR B 1 416 ? -3.494 35.562 23.812 1 93.44 416 TYR B O 1
ATOM 8013 N N . ARG B 1 417 ? -5.039 35.375 22.234 1 90.94 417 ARG B N 1
ATOM 8014 C CA . ARG B 1 417 ? -5.688 36.594 22.656 1 90.94 417 ARG B CA 1
ATOM 8015 C C . ARG B 1 417 ? -6.309 36.438 24.047 1 90.94 417 ARG B C 1
ATOM 8017 O O . ARG B 1 417 ? -6.18 37.312 24.906 1 90.94 417 ARG B O 1
ATOM 8024 N N . ILE B 1 418 ? -6.91 35.312 24.234 1 92.06 418 ILE B N 1
ATOM 8025 C CA . ILE B 1 418 ? -7.555 35.031 25.516 1 92.06 418 ILE B CA 1
ATOM 8026 C C . ILE B 1 418 ? -6.5 35 26.609 1 92.06 418 ILE B C 1
ATOM 8028 O O . ILE B 1 418 ? -6.613 35.688 27.625 1 92.06 418 ILE B O 1
ATOM 8032 N N . LEU B 1 419 ? -5.508 34.281 26.422 1 95.06 419 LEU B N 1
ATOM 8033 C CA . LEU B 1 419 ? -4.484 34.062 27.438 1 95.06 419 LEU B CA 1
ATOM 8034 C C . LEU B 1 419 ? -3.686 35.344 27.688 1 95.06 419 LEU B C 1
ATOM 8036 O O . LEU B 1 419 ? -3.336 35.656 28.828 1 95.06 419 LEU B O 1
ATOM 8040 N N . SER B 1 420 ? -3.371 36.062 26.625 1 96.69 420 SER B N 1
ATOM 8041 C CA . SER B 1 420 ? -2.594 37.312 26.797 1 96.69 420 SER B CA 1
ATOM 8042 C C . SER B 1 420 ? -3.373 38.344 27.578 1 96.69 420 SER B C 1
ATOM 8044 O O . SER B 1 420 ? -2.791 39.125 28.344 1 96.69 420 SER B O 1
ATOM 8046 N N . GLU B 1 421 ? -4.68 38.375 27.375 1 96.31 421 GLU B N 1
ATOM 8047 C CA . GLU B 1 421 ? -5.504 39.312 28.125 1 96.31 421 GLU B CA 1
ATOM 8048 C C . GLU B 1 421 ? -5.555 38.938 29.609 1 96.31 421 GLU B C 1
ATOM 8050 O O . GLU B 1 421 ? -5.605 39.812 30.469 1 96.31 421 GLU B O 1
ATOM 8055 N N . ILE B 1 422 ? -5.59 37.688 29.859 1 96.94 422 ILE B N 1
ATOM 8056 C CA . ILE B 1 422 ? -5.527 37.25 31.25 1 96.94 422 ILE B CA 1
ATOM 8057 C C . ILE B 1 422 ? -4.195 37.656 31.859 1 96.94 422 ILE B C 1
ATOM 8059 O O . ILE B 1 422 ? -4.16 38.156 33 1 96.94 422 ILE B O 1
ATOM 8063 N N . MET B 1 423 ? -3.121 37.531 31.156 1 98 423 MET B N 1
ATOM 8064 C CA . MET B 1 423 ? -1.793 37.906 31.625 1 98 423 MET B CA 1
ATOM 8065 C C . MET B 1 423 ? -1.721 39.406 31.875 1 98 423 MET B C 1
ATOM 8067 O O . MET B 1 423 ? -1.128 39.844 32.875 1 98 423 MET B O 1
ATOM 8071 N N . ARG B 1 424 ? -2.316 40.125 30.953 1 97.81 424 ARG B N 1
ATOM 8072 C CA . ARG B 1 424 ? -2.35 41.562 31.094 1 97.81 424 ARG B CA 1
ATOM 8073 C C . ARG B 1 424 ? -3.074 41.969 32.375 1 97.81 424 ARG B C 1
ATOM 8075 O O . ARG B 1 424 ? -2.609 42.844 33.125 1 97.81 424 ARG B O 1
ATOM 8082 N N . THR B 1 425 ? -4.156 41.312 32.656 1 96.88 425 THR B N 1
ATOM 8083 C CA . THR B 1 425 ? -4.945 41.594 33.844 1 96.88 425 THR B CA 1
ATOM 8084 C C . THR B 1 425 ? -4.145 41.281 35.094 1 96.88 425 THR B C 1
ATOM 8086 O O . THR B 1 425 ? -4.145 42.031 36.062 1 96.88 425 THR B O 1
ATOM 8089 N N . LEU B 1 426 ? -3.51 40.188 35.125 1 96.31 426 LEU B N 1
ATOM 8090 C CA . LEU B 1 426 ? -2.732 39.75 36.281 1 96.31 426 LEU B CA 1
ATOM 8091 C C . LEU B 1 426 ? -1.596 40.719 36.594 1 96.31 426 LEU B C 1
ATOM 8093 O O . LEU B 1 426 ? -1.338 41.062 37.75 1 96.31 426 LEU B O 1
ATOM 8097 N N . LEU B 1 427 ? -0.942 41.219 35.562 1 97.25 427 LEU B N 1
ATOM 8098 C CA . LEU B 1 427 ? 0.157 42.156 35.75 1 97.25 427 LEU B CA 1
ATOM 8099 C C . LEU B 1 427 ? -0.363 43.5 36.219 1 97.25 427 LEU B C 1
ATOM 8101 O O . LEU B 1 427 ? 0.253 44.156 37.062 1 97.25 427 LEU B O 1
ATOM 8105 N N . ALA B 1 428 ? -1.464 43.875 35.625 1 96.62 428 ALA B N 1
ATOM 8106 C CA . ALA B 1 428 ? -2.061 45.156 36 1 96.62 428 ALA B CA 1
ATOM 8107 C C . ALA B 1 428 ? -2.404 45.188 37.5 1 96.62 428 ALA B C 1
ATOM 8109 O O . ALA B 1 428 ? -2.289 46.219 38.125 1 96.62 428 ALA B O 1
ATOM 8110 N N . GLN B 1 429 ? -2.828 44.094 37.969 1 94.62 429 GLN B N 1
ATOM 8111 C CA . GLN B 1 429 ? -3.148 43.969 39.406 1 94.62 429 GLN B CA 1
ATOM 8112 C C . GLN B 1 429 ? -1.923 44.219 40.25 1 94.62 429 GLN B C 1
ATOM 8114 O O . GLN B 1 429 ? -2.053 44.625 41.438 1 94.62 429 GLN B O 1
ATOM 8119 N N . GLN B 1 430 ? -0.797 44.062 39.688 1 93.38 430 GLN B N 1
ATOM 8120 C CA . GLN B 1 430 ? 0.45 44.281 40.438 1 93.38 430 GLN B CA 1
ATOM 8121 C C . GLN B 1 430 ? 1.103 45.594 40.031 1 93.38 430 GLN B C 1
ATOM 8123 O O . GLN B 1 430 ? 2.256 45.844 40.406 1 93.38 430 GLN B O 1
ATOM 8128 N N . GLY B 1 431 ? 0.443 46.375 39.219 1 95.06 431 GLY B N 1
ATOM 8129 C CA . GLY B 1 431 ? 0.924 47.688 38.812 1 95.06 431 GLY B CA 1
ATOM 8130 C C . GLY B 1 431 ? 1.909 47.656 37.688 1 95.06 431 GLY B C 1
ATOM 8131 O O . GLY B 1 431 ? 2.686 48.594 37.469 1 95.06 431 GLY B O 1
ATOM 8132 N N . VAL B 1 432 ? 1.979 46.562 36.969 1 97.5 432 VAL B N 1
ATOM 8133 C CA . VAL B 1 432 ? 2.875 46.406 35.844 1 97.5 432 VAL B CA 1
ATOM 8134 C C . VAL B 1 432 ? 2.066 46.438 34.531 1 97.5 432 VAL B C 1
ATOM 8136 O O . VAL B 1 432 ? 1.043 45.75 34.438 1 97.5 432 VAL B O 1
ATOM 8139 N N . THR B 1 433 ? 2.445 47.219 33.562 1 98.12 433 THR B N 1
ATOM 8140 C CA . THR B 1 433 ? 1.752 47.281 32.281 1 98.12 433 THR B CA 1
ATOM 8141 C C . THR B 1 433 ? 2.287 46.25 31.297 1 98.12 433 THR B C 1
ATOM 8143 O O . THR B 1 433 ? 3.496 46.156 31.062 1 98.12 433 THR B O 1
ATOM 8146 N N . LEU B 1 434 ? 1.436 45.406 30.766 1 98.31 434 LEU B N 1
ATOM 8147 C CA . LEU B 1 434 ? 1.812 44.438 29.734 1 98.31 434 LEU B CA 1
ATOM 8148 C C . LEU B 1 434 ? 1.485 44.969 28.344 1 98.31 434 LEU B C 1
ATOM 8150 O O . LEU B 1 434 ? 0.32 45.219 28.031 1 98.31 434 LEU B O 1
ATOM 8154 N N . HIS B 1 435 ? 2.426 45.188 27.516 1 98.38 435 HIS B N 1
ATOM 8155 C CA . HIS B 1 435 ? 2.254 45.562 26.125 1 98.38 435 HIS B CA 1
ATOM 8156 C C . HIS B 1 435 ? 2.125 44.344 25.234 1 98.38 435 HIS B C 1
ATOM 8158 O O . HIS B 1 435 ? 3.061 43.531 25.125 1 98.38 435 HIS B O 1
ATOM 8164 N N . LEU B 1 436 ? 1.016 44.156 24.672 1 98.06 436 LEU B N 1
ATOM 8165 C CA . LEU B 1 436 ? 0.774 43.031 23.781 1 98.06 436 LEU B CA 1
ATOM 8166 C C . LEU B 1 436 ? 1.126 43.406 22.328 1 98.06 436 LEU B C 1
ATOM 8168 O O . LEU B 1 436 ? 0.657 44.406 21.812 1 98.06 436 LEU B O 1
ATOM 8172 N N . GLN B 1 437 ? 1.994 42.656 21.75 1 98.19 437 GLN B N 1
ATOM 8173 C CA . GLN B 1 437 ? 2.426 42.844 20.375 1 98.19 437 GLN B CA 1
ATOM 8174 C C . GLN B 1 437 ? 2.029 41.625 19.5 1 98.19 437 GLN B C 1
ATOM 8176 O O . GLN B 1 437 ? 2.398 40.5 19.812 1 98.19 437 GLN B O 1
ATOM 8181 N N . THR B 1 438 ? 1.194 41.844 18.484 1 97.56 438 THR B N 1
ATOM 8182 C CA . THR B 1 438 ? 0.793 40.812 17.547 1 97.56 438 THR B CA 1
ATOM 8183 C C . THR B 1 438 ? 1.494 40.969 16.203 1 97.56 438 THR B C 1
ATOM 8185 O O . THR B 1 438 ? 1.466 42.062 15.625 1 97.56 438 THR B O 1
ATOM 8188 N N . ILE B 1 439 ? 2.137 39.938 15.758 1 97.88 439 ILE B N 1
ATOM 8189 C CA . ILE B 1 439 ? 2.904 40.031 14.516 1 97.88 439 ILE B CA 1
ATOM 8190 C C . ILE B 1 439 ? 2.537 38.844 13.609 1 97.88 439 ILE B C 1
ATOM 8192 O O . ILE B 1 439 ? 1.685 38.031 13.961 1 97.88 439 ILE B O 1
ATOM 8196 N N . SER B 1 440 ? 3.094 38.781 12.359 1 96.69 440 SER B N 1
ATOM 8197 C CA . SER B 1 440 ? 2.877 37.656 11.461 1 96.69 440 SER B CA 1
ATOM 8198 C C . SER B 1 440 ? 3.557 36.406 11.992 1 96.69 440 SER B C 1
ATOM 8200 O O . SER B 1 440 ? 4.5 36.5 12.781 1 96.69 440 SER B O 1
ATOM 8202 N N . TYR B 1 441 ? 3.057 35.312 11.609 1 96.62 441 TYR B N 1
ATOM 8203 C CA . TYR B 1 441 ? 3.689 34.062 12.023 1 96.62 441 TYR B CA 1
ATOM 8204 C C . TYR B 1 441 ? 5.129 34 11.531 1 96.62 441 TYR B C 1
ATOM 8206 O O . TYR B 1 441 ? 6.008 33.469 12.227 1 96.62 441 TYR B O 1
ATOM 8214 N N . GLU B 1 442 ? 5.379 34.438 10.344 1 96.44 442 GLU B N 1
ATOM 8215 C CA . GLU B 1 442 ? 6.727 34.438 9.789 1 96.44 442 GLU B CA 1
ATOM 8216 C C . GLU B 1 442 ? 7.691 35.219 10.656 1 96.44 442 GLU B C 1
ATOM 8218 O O . GLU B 1 442 ? 8.805 34.781 10.938 1 96.44 442 GLU B O 1
ATOM 8223 N N . ASP B 1 443 ? 7.25 36.344 11.062 1 97.56 443 ASP B N 1
ATOM 8224 C CA . ASP B 1 443 ? 8.086 37.188 11.914 1 97.56 443 ASP B CA 1
ATOM 8225 C C . ASP B 1 443 ? 8.297 36.531 13.281 1 97.56 443 ASP B C 1
ATOM 8227 O O . ASP B 1 443 ? 9.391 36.594 13.844 1 97.56 443 ASP B O 1
ATOM 8231 N N . TRP B 1 444 ? 7.223 36 13.789 1 97.94 444 TRP B N 1
ATOM 8232 C CA . TRP B 1 444 ? 7.348 35.281 15.047 1 97.94 444 TRP B CA 1
ATOM 8233 C C . TRP B 1 444 ? 8.352 34.125 14.914 1 97.94 444 TRP B C 1
ATOM 8235 O O . TRP B 1 444 ? 9.25 34 15.75 1 97.94 444 TRP B O 1
ATOM 8245 N N . TYR B 1 445 ? 8.18 33.375 13.844 1 96.62 445 TYR B N 1
ATOM 8246 C CA . TYR B 1 445 ? 9.031 32.219 13.555 1 96.62 445 TYR B CA 1
ATOM 8247 C C . TYR B 1 445 ? 10.5 32.594 13.523 1 96.62 445 TYR B C 1
ATOM 8249 O O . TYR B 1 445 ? 11.352 31.906 14.086 1 96.62 445 TYR B O 1
ATOM 8257 N N . GLN B 1 446 ? 10.789 33.719 13.023 1 95.81 446 GLN B N 1
ATOM 8258 C CA . GLN B 1 446 ? 12.164 34.188 12.844 1 95.81 446 GLN B CA 1
ATOM 8259 C C . GLN B 1 446 ? 12.641 34.969 14.055 1 95.81 446 GLN B C 1
ATOM 8261 O O . GLN B 1 446 ? 13.836 35.25 14.195 1 95.81 446 GLN B O 1
ATOM 8266 N N . GLY B 1 447 ? 11.781 35.375 14.883 1 96.69 447 GLY B N 1
ATOM 8267 C CA . GLY B 1 447 ? 12.133 36.25 15.992 1 96.69 447 GLY B CA 1
ATOM 8268 C C . GLY B 1 447 ? 12.43 37.656 15.547 1 96.69 447 GLY B C 1
ATOM 8269 O O . GLY B 1 447 ? 13.344 38.312 16.078 1 96.69 447 GLY B O 1
ATOM 8270 N N . ASN B 1 448 ? 11.656 38.094 14.586 1 96.06 448 ASN B N 1
ATOM 8271 C CA . ASN B 1 448 ? 11.906 39.406 14.008 1 96.06 448 ASN B CA 1
ATOM 8272 C C . ASN B 1 448 ? 11.062 40.5 14.68 1 96.06 448 ASN B C 1
ATOM 8274 O O . ASN B 1 448 ? 10.227 41.125 14.031 1 96.06 448 ASN B O 1
ATOM 8278 N N . ALA B 1 449 ? 11.234 40.781 15.922 1 96.94 449 ALA B N 1
ATOM 8279 C CA . ALA B 1 449 ? 10.609 41.844 16.688 1 96.94 449 ALA B CA 1
ATOM 8280 C C . ALA B 1 449 ? 11.328 42.062 18.016 1 96.94 449 ALA B C 1
ATOM 8282 O O . ALA B 1 449 ? 12.062 41.188 18.484 1 96.94 449 ALA B O 1
ATOM 8283 N N . GLU B 1 450 ? 11.25 43.25 18.516 1 96.38 450 GLU B N 1
ATOM 8284 C CA . GLU B 1 450 ? 11.703 43.5 19.875 1 96.38 450 GLU B CA 1
ATOM 8285 C C . GLU B 1 450 ? 10.664 43.062 20.906 1 96.38 450 GLU B C 1
ATOM 8287 O O . GLU B 1 450 ? 9.516 43.5 20.859 1 96.38 450 GLU B O 1
ATOM 8292 N N . SER B 1 451 ? 11.031 42.156 21.766 1 97.44 451 SER B N 1
ATOM 8293 C CA . SER B 1 451 ? 10.102 41.594 22.734 1 97.44 451 SER B CA 1
ATOM 8294 C C . SER B 1 451 ? 10.828 41.125 24 1 97.44 451 SER B C 1
ATOM 8296 O O . SER B 1 451 ? 12.016 40.812 23.953 1 97.44 451 SER B O 1
ATOM 8298 N N . ASP B 1 452 ? 10.164 41.25 25.141 1 97.56 452 ASP B N 1
ATOM 8299 C CA . ASP B 1 452 ? 10.672 40.656 26.375 1 97.56 452 ASP B CA 1
ATOM 8300 C C . ASP B 1 452 ? 10.352 39.188 26.453 1 97.56 452 ASP B C 1
ATOM 8302 O O . ASP B 1 452 ? 11.195 38.375 26.875 1 97.56 452 ASP B O 1
ATOM 8306 N N . ILE B 1 453 ? 9.133 38.844 26.094 1 97.62 453 ILE B N 1
ATOM 8307 C CA . ILE B 1 453 ? 8.609 37.469 26.188 1 97.62 453 ILE B CA 1
ATOM 8308 C C . ILE B 1 453 ? 7.918 37.094 24.875 1 97.62 453 ILE B C 1
ATOM 8310 O O . ILE B 1 453 ? 7.18 37.906 24.297 1 97.62 453 ILE B O 1
ATOM 8314 N N . TRP B 1 454 ? 8.211 35.938 24.359 1 98.25 454 TRP B N 1
ATOM 8315 C CA . TRP B 1 454 ? 7.508 35.344 23.219 1 98.25 454 TRP B CA 1
ATOM 8316 C C . TRP B 1 454 ? 6.52 34.281 23.656 1 98.25 454 TRP B C 1
ATOM 8318 O O . TRP B 1 454 ? 6.836 33.469 24.516 1 98.25 454 TRP B O 1
ATOM 8328 N N . PHE B 1 455 ? 5.332 34.406 23.141 1 98.12 455 PHE B N 1
ATOM 8329 C CA . PHE B 1 455 ? 4.266 33.438 23.422 1 98.12 455 PHE B CA 1
ATOM 8330 C C . PHE B 1 455 ? 3.998 32.562 22.219 1 98.12 455 PHE B C 1
ATOM 8332 O O . PHE B 1 455 ? 3.818 33.062 21.109 1 98.12 455 PHE B O 1
ATOM 8339 N N . GLY B 1 456 ? 4.07 31.234 22.375 1 95.81 456 GLY B N 1
ATOM 8340 C CA . GLY B 1 456 ? 3.855 30.312 21.281 1 95.81 456 GLY B CA 1
ATOM 8341 C C . GLY B 1 456 ? 3.42 28.922 21.734 1 95.81 456 GLY B C 1
ATOM 8342 O O . GLY B 1 456 ? 3.01 28.75 22.875 1 95.81 456 GLY B O 1
ATOM 8343 N N . SER B 1 457 ? 3.342 28.047 20.781 1 94.75 457 SER B N 1
ATOM 8344 C CA . SER B 1 457 ? 2.938 26.672 21.062 1 94.75 457 SER B CA 1
ATOM 8345 C C . SER B 1 457 ? 3.779 25.672 20.281 1 94.75 457 SER B C 1
ATOM 8347 O O . SER B 1 457 ? 4.422 26.031 19.297 1 94.75 457 SER B O 1
ATOM 8349 N N . LEU B 1 458 ? 3.848 24.516 20.828 1 92.75 458 LEU B N 1
ATOM 8350 C CA . LEU B 1 458 ? 4.5 23.375 20.203 1 92.75 458 LEU B CA 1
ATOM 8351 C C . LEU B 1 458 ? 3.568 22.172 20.172 1 92.75 458 LEU B C 1
ATOM 8353 O O . LEU B 1 458 ? 2.824 21.922 21.125 1 92.75 458 LEU B O 1
ATOM 8357 N N . ASN B 1 459 ? 3.516 21.5 19.031 1 92.12 459 ASN B N 1
ATOM 8358 C CA . ASN B 1 459 ? 2.746 20.281 18.859 1 92.12 459 ASN B CA 1
ATOM 8359 C C . ASN B 1 459 ? 3.602 19.156 18.297 1 92.12 459 ASN B C 1
ATOM 8361 O O . ASN B 1 459 ? 3.82 19.094 17.078 1 92.12 459 ASN B O 1
ATOM 8365 N N . CYS B 1 460 ? 3.91 18.172 19.094 1 94.69 460 CYS B N 1
ATOM 8366 C CA . CYS B 1 460 ? 4.828 17.094 18.719 1 94.69 460 CYS B CA 1
ATOM 8367 C C . CYS B 1 460 ? 4.074 15.914 18.125 1 94.69 460 CYS B C 1
ATOM 8369 O O . CYS B 1 460 ? 2.875 15.766 18.344 1 94.69 460 CYS B O 1
ATOM 8371 N N . TYR B 1 461 ? 4.746 15.211 17.281 1 93.69 461 TYR B N 1
ATOM 8372 C CA . TYR B 1 461 ? 4.242 13.953 16.75 1 93.69 461 TYR B CA 1
ATOM 8373 C C . TYR B 1 461 ? 5.191 12.805 17.078 1 93.69 461 TYR B C 1
ATOM 8375 O O . TYR B 1 461 ? 6.305 13.031 17.562 1 93.69 461 TYR B O 1
ATOM 8383 N N . LEU B 1 462 ? 4.738 11.641 16.906 1 94.19 462 LEU B N 1
ATOM 8384 C CA . LEU B 1 462 ? 5.555 10.469 17.203 1 94.19 462 LEU B CA 1
ATOM 8385 C C . LEU B 1 462 ? 6.625 10.258 16.141 1 94.19 462 LEU B C 1
ATOM 8387 O O . LEU B 1 462 ? 6.371 10.453 14.953 1 94.19 462 LEU B O 1
ATOM 8391 N N . PRO B 1 463 ? 7.758 9.766 16.609 1 95.88 463 PRO B N 1
ATOM 8392 C CA . PRO B 1 463 ? 8.195 9.57 18 1 95.88 463 PRO B CA 1
ATOM 8393 C C . PRO B 1 463 ? 8.461 10.891 18.719 1 95.88 463 PRO B C 1
ATOM 8395 O O . PRO B 1 463 ? 9.094 11.789 18.156 1 95.88 463 PRO B O 1
ATOM 8398 N N . LEU B 1 464 ? 8.148 10.938 19.953 1 95.31 464 LEU B N 1
ATOM 8399 C CA . LEU B 1 464 ? 8.258 12.172 20.719 1 95.31 464 LEU B CA 1
ATOM 8400 C C . LEU B 1 464 ? 9.719 12.57 20.891 1 95.31 464 LEU B C 1
ATOM 8402 O O . LEU B 1 464 ? 10.055 13.758 20.891 1 95.31 464 LEU B O 1
ATOM 8406 N N . GLU B 1 465 ? 10.578 11.547 21.062 1 95.12 465 GLU B N 1
ATOM 8407 C CA . GLU B 1 465 ? 12.008 11.805 21.219 1 95.12 465 GLU B CA 1
ATOM 8408 C C . GLU B 1 465 ? 12.586 12.477 19.969 1 95.12 465 GLU B C 1
ATOM 8410 O O . GLU B 1 465 ? 13.594 13.172 20.047 1 95.12 465 GLU B O 1
ATOM 8415 N N . PHE B 1 466 ? 11.992 12.188 18.922 1 96.81 466 PHE B N 1
ATOM 8416 C CA . PHE B 1 466 ? 12.406 12.805 17.672 1 96.81 466 PHE B CA 1
ATOM 8417 C C . PHE B 1 466 ? 11.82 14.211 17.547 1 96.81 466 PHE B C 1
ATOM 8419 O O . PHE B 1 466 ? 12.562 15.188 17.422 1 96.81 466 PHE B O 1
ATOM 8426 N N . SER B 1 467 ? 10.531 14.336 17.594 1 96.62 467 SER B N 1
ATOM 8427 C CA . SER B 1 467 ? 9.836 15.539 17.156 1 96.62 467 SER B CA 1
ATOM 8428 C C . SER B 1 467 ? 10.039 16.688 18.141 1 96.62 467 SER B C 1
ATOM 8430 O O . SER B 1 467 ? 10.117 17.844 17.75 1 96.62 467 SER B O 1
ATOM 8432 N N . LEU B 1 468 ? 10.102 16.391 19.438 1 96.31 468 LEU B N 1
ATOM 8433 C CA . LEU B 1 468 ? 10.258 17.453 20.438 1 96.31 468 LEU B CA 1
ATOM 8434 C C . LEU B 1 468 ? 11.547 18.234 20.203 1 96.31 468 LEU B C 1
ATOM 8436 O O . LEU B 1 468 ? 11.516 19.469 20.078 1 96.31 468 LEU B O 1
ATOM 8440 N N . PHE B 1 469 ? 12.625 17.516 20.109 1 96.56 469 PHE B N 1
ATOM 8441 C CA . PHE B 1 469 ? 13.898 18.188 19.875 1 96.56 469 PHE B CA 1
ATOM 8442 C C . PHE B 1 469 ? 13.914 18.859 18.516 1 96.56 469 PHE B C 1
ATOM 8444 O O . PHE B 1 469 ? 14.352 20.016 18.375 1 96.56 469 PHE B O 1
ATOM 8451 N N . ALA B 1 470 ? 13.492 18.156 17.5 1 95.75 470 ALA B N 1
ATOM 8452 C CA . ALA B 1 470 ? 13.531 18.672 16.125 1 95.75 470 ALA B CA 1
ATOM 8453 C C . ALA B 1 470 ? 12.758 19.984 16 1 95.75 470 ALA B C 1
ATOM 8455 O O . ALA B 1 470 ? 13.227 20.938 15.375 1 95.75 470 ALA B O 1
ATOM 8456 N N . MET B 1 471 ? 11.633 20.078 16.609 1 94.12 471 MET B N 1
ATOM 8457 C CA . MET B 1 471 ? 10.766 21.234 16.484 1 94.12 471 MET B CA 1
ATOM 8458 C C . MET B 1 471 ? 11.375 22.453 17.172 1 94.12 471 MET B C 1
ATOM 8460 O O . MET B 1 471 ? 11.312 23.562 16.656 1 94.12 471 MET B O 1
ATOM 8464 N N . LEU B 1 472 ? 11.953 22.234 18.312 1 94.06 472 LEU B N 1
ATOM 8465 C CA . LEU B 1 472 ? 12.562 23.344 19.047 1 94.06 472 LEU B CA 1
ATOM 8466 C C . LEU B 1 472 ? 13.859 23.781 18.375 1 94.06 472 LEU B C 1
ATOM 8468 O O . LEU B 1 472 ? 14.094 24.984 18.188 1 94.06 472 LEU B O 1
ATOM 8472 N N . TYR B 1 473 ? 14.625 22.812 17.969 1 93.62 473 TYR B N 1
ATOM 8473 C CA . TYR B 1 473 ? 15.938 23.094 17.406 1 93.62 473 TYR B CA 1
ATOM 8474 C C . TYR B 1 473 ? 15.805 23.797 16.047 1 93.62 473 TYR B C 1
ATOM 8476 O O . TYR B 1 473 ? 16.641 24.641 15.695 1 93.62 473 TYR B O 1
ATOM 8484 N N . GLU B 1 474 ? 14.789 23.469 15.367 1 91.12 474 GLU B N 1
ATOM 8485 C CA . GLU B 1 474 ? 14.617 24.016 14.031 1 91.12 474 GLU B CA 1
ATOM 8486 C C . GLU B 1 474 ? 14.047 25.438 14.094 1 91.12 474 GLU B C 1
ATOM 8488 O O . GLU B 1 474 ? 14.156 26.203 13.125 1 91.12 474 GLU B O 1
ATOM 8493 N N . LEU B 1 475 ? 13.406 25.828 15.164 1 92.5 475 LEU B N 1
ATOM 8494 C CA . LEU B 1 475 ? 12.773 27.125 15.312 1 92.5 475 LEU B CA 1
ATOM 8495 C C . LEU B 1 475 ? 13.82 28.219 15.539 1 92.5 475 LEU B C 1
ATOM 8497 O O . LEU B 1 475 ? 14.398 28.312 16.625 1 92.5 475 LEU B O 1
ATOM 8501 N N . PRO B 1 476 ? 14.031 29.109 14.562 1 92.75 476 PRO B N 1
ATOM 8502 C CA . PRO B 1 476 ? 15.031 30.172 14.711 1 92.75 476 PRO B CA 1
ATOM 8503 C C . PRO B 1 476 ? 14.789 31.047 15.945 1 92.75 476 PRO B C 1
ATOM 8505 O O . PRO B 1 476 ? 15.75 31.516 16.562 1 92.75 476 PRO B O 1
ATOM 8508 N N . LEU B 1 477 ? 13.586 31.25 16.297 1 95.44 477 LEU B N 1
ATOM 8509 C CA . LEU B 1 477 ? 13.242 32.031 17.469 1 95.44 477 LEU B CA 1
ATOM 8510 C C . LEU B 1 477 ? 13.93 31.5 18.719 1 95.44 477 LEU B C 1
ATOM 8512 O O . LEU B 1 477 ? 14.383 32.25 19.562 1 95.44 477 LEU B O 1
ATOM 8516 N N . VAL B 1 478 ? 13.992 30.234 18.812 1 92.44 478 VAL B N 1
ATOM 8517 C CA . VAL B 1 478 ? 14.539 29.578 20 1 92.44 478 VAL B CA 1
ATOM 8518 C C . VAL B 1 478 ? 16.031 29.875 20.109 1 92.44 478 VAL B C 1
ATOM 8520 O O . VAL B 1 478 ? 16.562 30 21.219 1 92.44 478 VAL B O 1
ATOM 8523 N N . GLN B 1 479 ? 16.656 30.016 18.984 1 86.56 479 GLN B N 1
ATOM 8524 C CA . GLN B 1 479 ? 18.078 30.344 18.984 1 86.56 479 GLN B CA 1
ATOM 8525 C C . GLN B 1 479 ? 18.328 31.734 19.594 1 86.56 479 GLN B C 1
ATOM 8527 O O . GLN B 1 479 ? 19.375 31.984 20.188 1 86.56 479 GLN B O 1
ATOM 8532 N N . HIS B 1 480 ? 17.359 32.531 19.453 1 87.88 480 HIS B N 1
ATOM 8533 C CA . HIS B 1 480 ? 17.469 33.875 20 1 87.88 480 HIS B CA 1
ATOM 8534 C C . HIS B 1 480 ? 17.172 33.875 21.5 1 87.88 480 HIS B C 1
ATOM 8536 O O . HIS B 1 480 ? 17.516 34.844 22.203 1 87.88 480 HIS B O 1
ATOM 8542 N N . CYS B 1 481 ? 16.578 32.844 21.969 1 90.56 481 CYS B N 1
ATOM 8543 C CA . CYS B 1 481 ? 16.047 32.906 23.328 1 90.56 481 CYS B CA 1
ATOM 8544 C C . CYS B 1 481 ? 16.859 32 24.266 1 90.56 481 CYS B C 1
ATOM 8546 O O . CYS B 1 481 ? 17.031 32.312 25.438 1 90.56 481 CYS B O 1
ATOM 8548 N N . LEU B 1 482 ? 17.359 30.969 23.781 1 85.31 482 LEU B N 1
ATOM 8549 C CA . LEU B 1 482 ? 18 29.984 24.641 1 85.31 482 LEU B CA 1
ATOM 8550 C C . LEU B 1 482 ? 19.516 30.203 24.672 1 85.31 482 LEU B C 1
ATOM 8552 O O . LEU B 1 482 ? 20.125 30.516 23.656 1 85.31 482 LEU B O 1
ATOM 8556 N N . ASN B 1 483 ? 20.156 30.062 25.859 1 77.44 483 ASN B N 1
ATOM 8557 C CA . ASN B 1 483 ? 21.594 30.172 26.047 1 77.44 483 ASN B CA 1
ATOM 8558 C C . ASN B 1 483 ? 22.281 28.828 25.875 1 77.44 483 ASN B C 1
ATOM 8560 O O . ASN B 1 483 ? 23.5 28.766 25.703 1 77.44 483 ASN B O 1
ATOM 8564 N N . ASP B 1 484 ? 21.594 27.797 25.922 1 74.81 484 ASP B N 1
ATOM 8565 C CA . ASP B 1 484 ? 22.125 26.438 25.891 1 74.81 484 ASP B CA 1
ATOM 8566 C C . ASP B 1 484 ? 22.938 26.188 24.625 1 74.81 484 ASP B C 1
ATOM 8568 O O . ASP B 1 484 ? 22.75 26.859 23.609 1 74.81 484 ASP B O 1
ATOM 8572 N N . ASP B 1 485 ? 23.938 25.359 24.781 1 80.06 485 ASP B N 1
ATOM 8573 C CA . ASP B 1 485 ? 24.688 24.891 23.625 1 80.06 485 ASP B CA 1
ATOM 8574 C C . ASP B 1 485 ? 23.906 23.859 22.828 1 80.06 485 ASP B C 1
ATOM 8576 O O . ASP B 1 485 ? 24.109 22.656 22.984 1 80.06 485 ASP B O 1
ATOM 8580 N N . LEU B 1 486 ? 23.109 24.297 21.969 1 86.06 486 LEU B N 1
ATOM 8581 C CA . LEU B 1 486 ? 22.188 23.438 21.219 1 86.06 486 LEU B CA 1
ATOM 8582 C C . LEU B 1 486 ? 22.938 22.562 20.219 1 86.06 486 LEU B C 1
ATOM 8584 O O . LEU B 1 486 ? 22.438 21.516 19.812 1 86.06 486 LEU B O 1
ATOM 8588 N N . ASP B 1 487 ? 24.141 22.922 19.953 1 87.06 487 ASP B N 1
ATOM 8589 C CA . ASP B 1 487 ? 24.906 22.141 19 1 87.06 487 ASP B CA 1
ATOM 8590 C C . ASP B 1 487 ? 25.344 20.797 19.594 1 87.06 487 ASP B C 1
ATOM 8592 O O . ASP B 1 487 ? 25.25 19.766 18.938 1 87.06 487 ASP B O 1
ATOM 8596 N N . THR B 1 488 ? 25.75 20.906 20.812 1 90.56 488 THR B N 1
ATOM 8597 C CA . THR B 1 488 ? 26.125 19.688 21.516 1 90.56 488 THR B CA 1
ATOM 8598 C C . THR B 1 488 ? 24.922 18.781 21.734 1 90.56 488 THR B C 1
ATOM 8600 O O . THR B 1 488 ? 25 17.562 21.562 1 90.56 488 THR B O 1
ATOM 8603 N N . ASP B 1 489 ? 23.844 19.359 22.094 1 93.75 489 ASP B N 1
ATOM 8604 C CA . ASP B 1 489 ? 22.609 18.625 22.266 1 93.75 489 ASP B CA 1
ATOM 8605 C C . ASP B 1 489 ? 22.188 17.938 20.969 1 93.75 489 ASP B C 1
ATOM 8607 O O . ASP B 1 489 ? 21.75 16.781 20.984 1 93.75 489 ASP B O 1
ATOM 8611 N N . ALA B 1 490 ? 22.422 18.641 19.906 1 94.69 490 ALA B N 1
ATOM 8612 C CA . ALA B 1 490 ? 22.047 18.094 18.594 1 94.69 490 ALA B CA 1
ATOM 8613 C C . ALA B 1 490 ? 22.859 16.844 18.266 1 94.69 490 ALA B C 1
ATOM 8615 O O . ALA B 1 490 ? 22.312 15.875 17.719 1 94.69 490 ALA B O 1
ATOM 8616 N N . GLN B 1 491 ? 24.078 16.875 18.578 1 94.38 491 GLN B N 1
ATOM 8617 C CA . GLN B 1 491 ? 24.938 15.711 18.328 1 94.38 491 GLN B CA 1
ATOM 8618 C C . GLN B 1 491 ? 24.484 14.508 19.141 1 94.38 491 GLN B C 1
ATOM 8620 O O . GLN B 1 491 ? 24.422 13.391 18.641 1 94.38 491 GLN B O 1
ATOM 8625 N N . GLN B 1 492 ? 24.172 14.766 20.375 1 95.69 492 GLN B N 1
ATOM 8626 C CA . GLN B 1 492 ? 23.672 13.703 21.234 1 95.69 492 GLN B CA 1
ATOM 8627 C C . GLN B 1 492 ? 22.328 13.18 20.734 1 95.69 492 GLN B C 1
ATOM 8629 O O . GLN B 1 492 ? 22.078 11.977 20.75 1 95.69 492 GLN B O 1
ATOM 8634 N N . TRP B 1 493 ? 21.516 14.07 20.328 1 96.88 493 TRP B N 1
ATOM 8635 C CA . TRP B 1 493 ? 20.203 13.719 19.812 1 96.88 493 TRP B CA 1
ATOM 8636 C C . TRP B 1 493 ? 20.328 12.836 18.578 1 96.88 493 TRP B C 1
ATOM 8638 O O . TRP B 1 493 ? 19.656 11.797 18.469 1 96.88 493 TRP B O 1
ATOM 8648 N N . ARG B 1 494 ? 21.188 13.164 17.672 1 96.62 494 ARG B N 1
ATOM 8649 C CA . ARG B 1 494 ? 21.391 12.414 16.438 1 96.62 494 ARG B CA 1
ATOM 8650 C C . ARG B 1 494 ? 21.891 11 16.734 1 96.62 494 ARG B C 1
ATOM 8652 O O . ARG B 1 494 ? 21.594 10.07 15.977 1 96.62 494 ARG B O 1
ATOM 8659 N N . SER B 1 495 ? 22.547 10.828 17.844 1 94.81 495 SER B N 1
ATOM 8660 C CA . SER B 1 495 ? 23.109 9.531 18.219 1 94.81 495 SER B CA 1
ATOM 8661 C C . SER B 1 495 ? 22.141 8.75 19.125 1 94.81 495 SER B C 1
ATOM 8663 O O . SER B 1 495 ? 22.484 7.672 19.609 1 94.81 495 SER B O 1
ATOM 8665 N N . HIS B 1 496 ? 21.016 9.289 19.406 1 95.06 496 HIS B N 1
ATOM 8666 C CA . HIS B 1 496 ? 20 8.68 20.266 1 95.06 496 HIS B CA 1
ATOM 8667 C C . HIS B 1 496 ? 20.484 8.586 21.703 1 95.06 496 HIS B C 1
ATOM 8669 O O . HIS B 1 496 ? 20.156 7.625 22.406 1 95.06 496 HIS B O 1
ATOM 8675 N N . THR B 1 497 ? 21.281 9.547 22.094 1 94.81 497 THR B N 1
ATOM 8676 C CA . THR B 1 497 ? 21.844 9.477 23.438 1 94.81 497 THR B CA 1
ATOM 8677 C C . THR B 1 497 ? 21.391 10.672 24.281 1 94.81 497 THR B C 1
ATOM 8679 O O . THR B 1 497 ? 21.797 10.805 25.438 1 94.81 497 THR B O 1
ATOM 8682 N N . LEU B 1 498 ? 20.625 11.578 23.719 1 95.81 498 LEU B N 1
ATOM 8683 C CA . LEU B 1 498 ? 20.125 12.727 24.469 1 95.81 498 LEU B CA 1
ATOM 8684 C C . LEU B 1 498 ? 18.938 12.328 25.359 1 95.81 498 LEU B C 1
ATOM 8686 O O . LEU B 1 498 ? 17.891 11.961 24.844 1 95.81 498 LEU B O 1
ATOM 8690 N N . PRO B 1 499 ? 19.109 12.32 26.641 1 95.94 499 PRO B N 1
ATOM 8691 C CA . PRO B 1 499 ? 17.953 12.055 27.484 1 95.94 499 PRO B CA 1
ATOM 8692 C C . PRO B 1 499 ? 16.906 13.172 27.438 1 95.94 499 PRO B C 1
ATOM 8694 O O . PRO B 1 499 ? 17.062 14.195 28.125 1 95.94 499 PRO B O 1
ATOM 8697 N N . MET B 1 500 ? 15.883 12.945 26.797 1 95.44 500 MET B N 1
ATOM 8698 C CA . MET B 1 500 ? 14.945 13.992 26.391 1 95.44 500 MET B CA 1
ATOM 8699 C C . MET B 1 500 ? 14.266 14.609 27.625 1 95.44 500 MET B C 1
ATOM 8701 O O . MET B 1 500 ? 14.086 15.828 27.688 1 95.44 500 MET B O 1
ATOM 8705 N N . ALA B 1 501 ? 13.852 13.789 28.531 1 95.19 501 ALA B N 1
ATOM 8706 C CA . ALA B 1 501 ? 13.203 14.312 29.734 1 95.19 501 ALA B CA 1
ATOM 8707 C C . ALA B 1 501 ? 14.141 15.234 30.516 1 95.19 501 ALA B C 1
ATOM 8709 O O . ALA B 1 501 ? 13.727 16.297 30.969 1 95.19 501 ALA B O 1
ATOM 8710 N N . GLU B 1 502 ? 15.391 14.828 30.672 1 95.31 502 GLU B N 1
ATOM 8711 C CA . GLU B 1 502 ? 16.375 15.633 31.375 1 95.31 502 GLU B CA 1
ATOM 8712 C C . GLU B 1 502 ? 16.688 16.922 30.609 1 95.31 502 GLU B C 1
ATOM 8714 O O . GLU B 1 502 ? 16.891 17.969 31.203 1 95.31 502 GLU B O 1
ATOM 8719 N N . TRP B 1 503 ? 16.781 16.703 29.344 1 95.12 503 TRP B N 1
ATOM 8720 C CA . TRP B 1 503 ? 17.031 17.875 28.5 1 95.12 503 TRP B CA 1
ATOM 8721 C C . TRP B 1 503 ? 15.93 18.906 28.641 1 95.12 503 TRP B C 1
ATOM 8723 O O . TRP B 1 503 ? 16.203 20.094 28.812 1 95.12 503 TRP B O 1
ATOM 8733 N N . CYS B 1 504 ? 14.695 18.531 28.672 1 94 504 CYS B N 1
ATOM 8734 C CA . CYS B 1 504 ? 13.555 19.406 28.844 1 94 504 CYS B CA 1
ATOM 8735 C C . CYS B 1 504 ? 13.562 20.062 30.219 1 94 504 CYS B C 1
ATOM 8737 O O . CYS B 1 504 ? 13.273 21.25 30.359 1 94 504 CYS B O 1
ATOM 8739 N N . GLU B 1 505 ? 13.867 19.281 31.156 1 94.56 505 GLU B N 1
ATOM 8740 C CA . GLU B 1 505 ? 13.945 19.812 32.531 1 94.56 505 GLU B CA 1
ATOM 8741 C C . GLU B 1 505 ? 14.977 20.922 32.625 1 94.56 505 GLU B C 1
ATOM 8743 O O . GLU B 1 505 ? 14.734 21.938 33.281 1 94.56 505 GLU B O 1
ATOM 8748 N N . LYS B 1 506 ? 16.062 20.688 32 1 92.75 506 LYS B N 1
ATOM 8749 C CA . LYS B 1 506 ? 17.125 21.688 32 1 92.75 506 LYS B CA 1
ATOM 8750 C C . LYS B 1 506 ? 16.656 22.984 31.359 1 92.75 506 LYS B C 1
ATOM 8752 O O . LYS B 1 506 ? 16.953 24.078 31.844 1 92.75 506 LYS B O 1
ATOM 8757 N N . LEU B 1 507 ? 15.961 22.859 30.297 1 91.31 507 LEU B N 1
ATOM 8758 C CA . LEU B 1 507 ? 15.445 24.016 29.594 1 91.31 507 LEU B CA 1
ATOM 8759 C C . LEU B 1 507 ? 14.484 24.812 30.469 1 91.31 507 LEU B C 1
ATOM 8761 O O . LEU B 1 507 ? 14.539 26.047 30.516 1 91.31 507 LEU B O 1
ATOM 8765 N N . ILE B 1 508 ? 13.672 24.156 31.156 1 92.31 508 ILE B N 1
ATOM 8766 C CA . ILE B 1 508 ? 12.672 24.781 32 1 92.31 508 ILE B CA 1
ATOM 8767 C C . ILE B 1 508 ? 13.344 25.391 33.25 1 92.31 508 ILE B C 1
ATOM 8769 O O . ILE B 1 508 ? 13.031 26.516 33.656 1 92.31 508 ILE B O 1
ATOM 8773 N N . LYS B 1 509 ? 14.289 24.672 33.781 1 89.94 509 LYS B N 1
ATOM 8774 C CA . LYS B 1 509 ? 15 25.109 34.969 1 89.94 509 LYS B CA 1
ATOM 8775 C C . LYS B 1 509 ? 15.82 26.359 34.688 1 89.94 509 LYS B C 1
ATOM 8777 O O . LYS B 1 509 ? 16.047 27.188 35.594 1 89.94 509 LYS B O 1
ATOM 8782 N N . SER B 1 510 ? 16.25 26.484 33.5 1 86.25 510 SER B N 1
ATOM 8783 C CA . SER B 1 510 ? 17.016 27.672 33.125 1 86.25 510 SER B CA 1
ATOM 8784 C C . SER B 1 510 ? 16.188 28.938 33.25 1 86.25 510 SER B C 1
ATOM 8786 O O . SER B 1 510 ? 16.719 30.031 33.312 1 86.25 510 SER B O 1
ATOM 8788 N N . GLY B 1 511 ? 14.82 28.75 33.094 1 86.75 511 GLY B N 1
ATOM 8789 C CA . GLY B 1 511 ? 13.898 29.875 33.219 1 86.75 511 GLY B CA 1
ATOM 8790 C C . GLY B 1 511 ? 13.617 30.547 31.891 1 86.75 511 GLY B C 1
ATOM 8791 O O . GLY B 1 511 ? 12.766 31.438 31.797 1 86.75 511 GLY B O 1
ATOM 8792 N N . GLN B 1 512 ? 14.258 30.188 30.891 1 87.5 512 GLN B N 1
ATOM 8793 C CA . GLN B 1 512 ? 14.086 30.812 29.578 1 87.5 512 GLN B CA 1
ATOM 8794 C C . GLN B 1 512 ? 12.859 30.25 28.875 1 87.5 512 GLN B C 1
ATOM 8796 O O . GLN B 1 512 ? 12.32 30.891 27.969 1 87.5 512 GLN B O 1
ATOM 8801 N N . LEU B 1 513 ? 12.453 29.062 29.25 1 93.38 513 LEU B N 1
ATOM 8802 C CA . LEU B 1 513 ? 11.25 28.438 28.719 1 93.38 513 LEU B CA 1
ATOM 8803 C C . LEU B 1 513 ? 10.273 28.094 29.844 1 93.38 513 LEU B C 1
ATOM 8805 O O . LEU B 1 513 ? 10.648 27.438 30.812 1 93.38 513 LEU B O 1
ATOM 8809 N N . HIS B 1 514 ? 9.055 28.578 29.672 1 95.06 514 HIS B N 1
ATOM 8810 C CA . HIS B 1 514 ? 8.055 28.391 30.719 1 95.06 514 HIS B CA 1
ATOM 8811 C C . HIS B 1 514 ? 6.777 27.781 30.156 1 95.06 514 HIS B C 1
ATOM 8813 O O . HIS B 1 514 ? 5.98 28.469 29.516 1 95.06 514 HIS B O 1
ATOM 8819 N N . PRO B 1 515 ? 6.523 26.5 30.422 1 95.94 515 PRO B N 1
ATOM 8820 C CA . PRO B 1 515 ? 5.281 25.875 29.953 1 95.94 515 PRO B CA 1
ATOM 8821 C C . PRO B 1 515 ? 4.039 26.453 30.625 1 95.94 515 PRO B C 1
ATOM 8823 O O . PRO B 1 515 ? 4.074 26.781 31.812 1 95.94 515 PRO B O 1
ATOM 8826 N N . LEU B 1 516 ? 2.975 26.531 29.922 1 96.12 516 LEU B N 1
ATOM 8827 C CA . LEU B 1 516 ? 1.759 27.141 30.453 1 96.12 516 LEU B CA 1
ATOM 8828 C C . LEU B 1 516 ? 0.627 26.109 30.516 1 96.12 516 LEU B C 1
ATOM 8830 O O . LEU B 1 516 ? 0.242 25.688 31.609 1 96.12 516 LEU B O 1
ATOM 8834 N N . LEU B 1 517 ? 0.213 25.734 29.281 1 96.12 517 LEU B N 1
ATOM 8835 C CA . LEU B 1 517 ? -0.984 24.891 29.234 1 96.12 517 LEU B CA 1
ATOM 8836 C C . LEU B 1 517 ? -0.872 23.844 28.141 1 96.12 517 LEU B C 1
ATOM 8838 O O . LEU B 1 517 ? -0.178 24.047 27.141 1 96.12 517 LEU B O 1
ATOM 8842 N N . HIS B 1 518 ? -1.535 22.672 28.375 1 95.06 518 HIS B N 1
ATOM 8843 C CA . HIS B 1 518 ? -1.814 21.688 27.344 1 95.06 518 HIS B CA 1
ATOM 8844 C C . HIS B 1 518 ? -3.232 21.844 26.797 1 95.06 518 HIS B C 1
ATOM 8846 O O . HIS B 1 518 ? -4.156 22.172 27.547 1 95.06 518 HIS B O 1
ATOM 8852 N N . HIS B 1 519 ? -3.326 21.609 25.547 1 90.94 519 HIS B N 1
ATOM 8853 C CA . HIS B 1 519 ? -4.625 21.766 24.891 1 90.94 519 HIS B CA 1
ATOM 8854 C C . HIS B 1 519 ? -5.238 20.406 24.578 1 90.94 519 HIS B C 1
ATOM 8856 O O . HIS B 1 519 ? -4.535 19.484 24.156 1 90.94 519 HIS B O 1
ATOM 8862 N N . TRP B 1 520 ? -6.594 20.312 24.797 1 87.38 520 TRP B N 1
ATOM 8863 C CA . TRP B 1 520 ? -7.34 19.156 24.344 1 87.38 520 TRP B CA 1
ATOM 8864 C C . TRP B 1 520 ? -7.805 19.328 22.906 1 87.38 520 TRP B C 1
ATOM 8866 O O . TRP B 1 520 ? -8.594 20.234 22.609 1 87.38 520 TRP B O 1
ATOM 8876 N N . LEU B 1 521 ? -7.336 18.469 22.047 1 85.75 521 LEU B N 1
ATOM 8877 C CA . LEU B 1 521 ? -7.734 18.484 20.641 1 85.75 521 LEU B CA 1
ATOM 8878 C C . LEU B 1 521 ? -9.047 17.734 20.438 1 85.75 521 LEU B C 1
ATOM 8880 O O . LEU B 1 521 ? -9.281 16.703 21.062 1 85.75 521 LEU B O 1
ATOM 8884 N N . GLN B 1 522 ? -9.883 18.281 19.609 1 82.94 522 GLN B N 1
ATOM 8885 C CA . GLN B 1 522 ? -11.18 17.656 19.344 1 82.94 522 GLN B CA 1
ATOM 8886 C C . GLN B 1 522 ? -11.461 17.578 17.844 1 82.94 522 GLN B C 1
ATOM 8888 O O . GLN B 1 522 ? -11.125 18.5 17.094 1 82.94 522 GLN B O 1
ATOM 8893 N N . LEU B 1 523 ? -11.922 16.406 17.484 1 80.5 523 LEU B N 1
ATOM 8894 C CA . LEU B 1 523 ? -12.438 16.203 16.125 1 80.5 523 LEU B CA 1
ATOM 8895 C C . LEU B 1 523 ? -13.945 16.016 16.141 1 80.5 523 LEU B C 1
ATOM 8897 O O . LEU B 1 523 ? -14.461 15.141 16.859 1 80.5 523 LEU B O 1
ATOM 8901 N N . GLN B 1 524 ? -14.633 16.812 15.422 1 75.69 524 GLN B N 1
ATOM 8902 C CA . GLN B 1 524 ? -16.078 16.688 15.344 1 75.69 524 GLN B CA 1
ATOM 8903 C C . GLN B 1 524 ? -16.531 16.25 13.953 1 75.69 524 GLN B C 1
ATOM 8905 O O . GLN B 1 524 ? -16.125 16.828 12.945 1 75.69 524 GLN B O 1
ATOM 8910 N N . GLY B 1 525 ? -17.203 15.117 13.883 1 74.25 525 GLY B N 1
ATOM 8911 C CA . GLY B 1 525 ? -17.594 14.625 12.578 1 74.25 525 GLY B CA 1
ATOM 8912 C C . GLY B 1 525 ? -18.781 13.68 12.633 1 74.25 525 GLY B C 1
ATOM 8913 O O . GLY B 1 525 ? -19.344 13.445 13.703 1 74.25 525 GLY B O 1
ATOM 8914 N N . GLN B 1 526 ? -19.203 13.281 11.359 1 69.38 526 GLN B N 1
ATOM 8915 C CA . GLN B 1 526 ? -20.328 12.375 11.172 1 69.38 526 GLN B CA 1
ATOM 8916 C C . GLN B 1 526 ? -19.906 10.93 11.398 1 69.38 526 GLN B C 1
ATOM 8918 O O . GLN B 1 526 ? -18.797 10.531 11.039 1 69.38 526 GLN B O 1
ATOM 8923 N N . ARG B 1 527 ? -20.828 10.148 11.836 1 68.25 527 ARG B N 1
ATOM 8924 C CA . ARG B 1 527 ? -20.594 8.734 12.109 1 68.25 527 ARG B CA 1
ATOM 8925 C C . ARG B 1 527 ? -20.406 7.953 10.812 1 68.25 527 ARG B C 1
ATOM 8927 O O . ARG B 1 527 ? -19.797 6.883 10.812 1 68.25 527 ARG B O 1
ATOM 8934 N N . SER B 1 528 ? -20.859 8.57 9.781 1 74.88 528 SER B N 1
ATOM 8935 C CA . SER B 1 528 ? -20.781 7.859 8.508 1 74.88 528 SER B CA 1
ATOM 8936 C C . SER B 1 528 ? -19.359 7.867 7.953 1 74.88 528 SER B C 1
ATOM 8938 O O . SER B 1 528 ? -19.047 7.105 7.035 1 74.88 528 SER B O 1
ATOM 8940 N N . MET B 1 529 ? -18.641 8.672 8.539 1 80.06 529 MET B N 1
ATOM 8941 C CA . MET B 1 529 ? -17.25 8.711 8.117 1 80.06 529 MET B CA 1
ATOM 8942 C C . MET B 1 529 ? -16.438 7.629 8.82 1 80.06 529 MET B C 1
ATOM 8944 O O . MET B 1 529 ? -16.516 7.477 10.039 1 80.06 529 MET B O 1
ATOM 8948 N N . ARG B 1 530 ? -15.758 6.898 7.996 1 81.06 530 ARG B N 1
ATOM 8949 C CA . ARG B 1 530 ? -14.922 5.832 8.531 1 81.06 530 ARG B CA 1
ATOM 8950 C C . ARG B 1 530 ? -13.445 6.09 8.219 1 81.06 530 ARG B C 1
ATOM 8952 O O . ARG B 1 530 ? -13.125 6.918 7.363 1 81.06 530 ARG B O 1
ATOM 8959 N N . GLY B 1 531 ? -12.609 5.48 9.07 1 78.38 531 GLY B N 1
ATOM 8960 C CA . GLY B 1 531 ? -11.18 5.656 8.875 1 78.38 531 GLY B CA 1
ATOM 8961 C C . GLY B 1 531 ? -10.664 6.988 9.383 1 78.38 531 GLY B C 1
ATOM 8962 O O . GLY B 1 531 ? -9.633 7.484 8.93 1 78.38 531 GLY B O 1
ATOM 8963 N N . VAL B 1 532 ? -11.469 7.609 10.172 1 80.19 532 VAL B N 1
ATOM 8964 C CA . VAL B 1 532 ? -11.102 8.922 10.703 1 80.19 532 VAL B CA 1
ATOM 8965 C C . VAL B 1 532 ? -10.516 8.766 12.102 1 80.19 532 VAL B C 1
ATOM 8967 O O . VAL B 1 532 ? -11.203 8.328 13.031 1 80.19 532 VAL B O 1
ATOM 8970 N N . ARG B 1 533 ? -9.219 8.891 12.18 1 81.56 533 ARG B N 1
ATOM 8971 C CA . ARG B 1 533 ? -8.516 8.938 13.461 1 81.56 533 ARG B CA 1
ATOM 8972 C C . ARG B 1 533 ? -7.676 10.211 13.578 1 81.56 533 ARG B C 1
ATOM 8974 O O . ARG B 1 533 ? -6.961 10.578 12.641 1 81.56 533 ARG B O 1
ATOM 8981 N N . MET B 1 534 ? -7.898 10.766 14.672 1 84.94 534 MET B N 1
ATOM 8982 C CA . MET B 1 534 ? -7.156 12.008 14.883 1 84.94 534 MET B CA 1
ATOM 8983 C C . MET B 1 534 ? -5.656 11.742 14.922 1 84.94 534 MET B C 1
ATOM 8985 O O . MET B 1 534 ? -5.203 10.828 15.617 1 84.94 534 MET B O 1
ATOM 8989 N N . ASN B 1 535 ? -4.961 12.477 14.172 1 84.38 535 ASN B N 1
ATOM 8990 C CA . ASN B 1 535 ? -3.508 12.383 14.25 1 84.38 535 ASN B CA 1
ATOM 8991 C C . ASN B 1 535 ? -2.943 13.344 15.297 1 84.38 535 ASN B C 1
ATOM 8993 O O . ASN B 1 535 ? -3.697 14.008 16.016 1 84.38 535 ASN B O 1
ATOM 8997 N N . MET B 1 536 ? -1.645 13.398 15.422 1 82.88 536 MET B N 1
ATOM 8998 C CA . MET B 1 536 ? -1.009 14.156 16.5 1 82.88 536 MET B CA 1
ATOM 8999 C C . MET B 1 536 ? -1.04 15.656 16.203 1 82.88 536 MET B C 1
ATOM 9001 O O . MET B 1 536 ? -0.77 16.469 17.078 1 82.88 536 MET B O 1
ATOM 9005 N N . LEU B 1 537 ? -1.46 15.977 15 1 83.06 537 LEU B N 1
ATOM 9006 C CA . LEU B 1 537 ? -1.545 17.375 14.633 1 83.06 537 LEU B CA 1
ATOM 9007 C C . LEU B 1 537 ? -2.973 17.891 14.766 1 83.06 537 LEU B C 1
ATOM 9009 O O . LEU B 1 537 ? -3.264 19.031 14.406 1 83.06 537 LEU B O 1
ATOM 9013 N N . GLY B 1 538 ? -3.879 17.031 15.258 1 85.44 538 GLY B N 1
ATOM 9014 C CA . GLY B 1 538 ? -5.262 17.422 15.484 1 85.44 538 GLY B CA 1
ATOM 9015 C C . GLY B 1 538 ? -6.129 17.281 14.242 1 85.44 538 GLY B C 1
ATOM 9016 O O . GLY B 1 538 ? -7.215 17.875 14.172 1 85.44 538 GLY B O 1
ATOM 9017 N N . TRP B 1 539 ? -5.609 16.672 13.281 1 88.88 539 TRP B N 1
ATOM 9018 C CA . TRP B 1 539 ? -6.309 16.391 12.031 1 88.88 539 TRP B CA 1
ATOM 9019 C C . TRP B 1 539 ? -6.457 14.883 11.812 1 88.88 539 TRP B C 1
ATOM 9021 O O . TRP B 1 539 ? -6.348 14.102 12.758 1 88.88 539 TRP B O 1
ATOM 9031 N N . PHE B 1 540 ? -6.922 14.523 10.664 1 87.81 540 PHE B N 1
ATOM 9032 C CA . PHE B 1 540 ? -6.969 13.109 10.305 1 87.81 540 PHE B CA 1
ATOM 9033 C C . PHE B 1 540 ? -6.453 12.898 8.891 1 87.81 540 PHE B C 1
ATOM 9035 O O . PHE B 1 540 ? -6.469 13.82 8.07 1 87.81 540 PHE B O 1
ATOM 9042 N N . ASP B 1 541 ? -5.965 11.773 8.672 1 87.06 541 ASP B N 1
ATOM 9043 C CA . ASP B 1 541 ? -5.418 11.453 7.359 1 87.06 541 ASP B CA 1
ATOM 9044 C C . ASP B 1 541 ? -6.523 11.375 6.309 1 87.06 541 ASP B C 1
ATOM 9046 O O . ASP B 1 541 ? -7.328 10.438 6.316 1 87.06 541 ASP B O 1
ATOM 9050 N N . PHE B 1 542 ? -6.5 12.297 5.387 1 90 542 PHE B N 1
ATOM 9051 C CA . PHE B 1 542 ? -7.543 12.359 4.367 1 90 542 PHE B CA 1
ATOM 9052 C C . PHE B 1 542 ? -7.488 11.133 3.467 1 90 542 PHE B C 1
ATOM 9054 O O . PHE B 1 542 ? -8.508 10.703 2.93 1 90 542 PHE B O 1
ATOM 9061 N N . LYS B 1 543 ? -6.348 10.594 3.334 1 85.94 543 LYS B N 1
ATOM 9062 C CA . LYS B 1 543 ? -6.156 9.477 2.41 1 85.94 543 LYS B CA 1
ATOM 9063 C C . LYS B 1 543 ? -6.891 8.227 2.893 1 85.94 543 LYS B C 1
ATOM 9065 O O . LYS B 1 543 ? -7.367 7.43 2.084 1 85.94 543 LYS B O 1
ATOM 9070 N N . SER B 1 544 ? -7.008 8.07 4.086 1 83.62 544 SER B N 1
ATOM 9071 C CA . SER B 1 544 ? -7.562 6.84 4.648 1 83.62 544 SER B CA 1
ATOM 9072 C C . SER B 1 544 ? -9.055 6.992 4.949 1 83.62 544 SER B C 1
ATOM 9074 O O . SER B 1 544 ? -9.742 6 5.203 1 83.62 544 SER B O 1
ATOM 9076 N N . ALA B 1 545 ? -9.547 8.188 4.945 1 87.5 545 ALA B N 1
ATOM 9077 C CA . ALA B 1 545 ? -10.945 8.453 5.281 1 87.5 545 ALA B CA 1
ATOM 9078 C C . ALA B 1 545 ? -11.867 8.055 4.129 1 87.5 545 ALA B C 1
ATOM 9080 O O . ALA B 1 545 ? -11.492 8.18 2.961 1 87.5 545 ALA B O 1
ATOM 9081 N N . TRP B 1 546 ? -13.016 7.488 4.512 1 86.69 546 TRP B N 1
ATOM 9082 C CA . TRP B 1 546 ? -14 7.133 3.49 1 86.69 546 TRP B CA 1
ATOM 9083 C C . TRP B 1 546 ? -15.406 7.121 4.07 1 86.69 546 TRP B C 1
ATOM 9085 O O . TRP B 1 546 ? -15.586 7.164 5.289 1 86.69 546 TRP B O 1
ATOM 9095 N N . PHE B 1 547 ? -16.406 7.188 3.217 1 83.44 547 PHE B N 1
ATOM 9096 C CA . PHE B 1 547 ? -17.812 7.254 3.629 1 83.44 547 PHE B CA 1
ATOM 9097 C C . PHE B 1 547 ? -18.469 5.891 3.502 1 83.44 547 PHE B C 1
ATOM 9099 O O . PHE B 1 547 ? -18.406 5.254 2.449 1 83.44 547 PHE B O 1
ATOM 9106 N N . ALA B 1 548 ? -18.969 5.438 4.586 1 79.75 548 ALA B N 1
ATOM 9107 C CA . ALA B 1 548 ? -19.828 4.262 4.523 1 79.75 548 ALA B CA 1
ATOM 9108 C C . ALA B 1 548 ? -21.266 4.656 4.184 1 79.75 548 ALA B C 1
ATOM 9110 O O . ALA B 1 548 ? -21.781 5.648 4.707 1 79.75 548 ALA B O 1
ATOM 9111 N N . PRO B 1 549 ? -21.828 3.914 3.217 1 72 549 PRO B N 1
ATOM 9112 C CA . PRO B 1 549 ? -23.219 4.242 2.916 1 72 549 PRO B CA 1
ATOM 9113 C C . PRO B 1 549 ? -24.141 4.082 4.129 1 72 549 PRO B C 1
ATOM 9115 O O . PRO B 1 549 ? -23.844 3.303 5.035 1 72 549 PRO B O 1
ATOM 9118 N N . PRO B 1 550 ? -25.172 5.027 4.23 1 62.41 550 PRO B N 1
ATOM 9119 C CA . PRO B 1 550 ? -26.094 4.895 5.355 1 62.41 550 PRO B CA 1
ATOM 9120 C C . PRO B 1 550 ? -26.781 3.527 5.395 1 62.41 550 PRO B C 1
ATOM 9122 O O . PRO B 1 550 ? -27.031 2.926 4.348 1 62.41 550 PRO B O 1
ATOM 9125 N N . GLU B 1 551 ? -26.625 2.777 6.5 1 55.81 551 GLU B N 1
ATOM 9126 C CA . GLU B 1 551 ? -27.359 1.525 6.664 1 55.81 551 GLU B CA 1
ATOM 9127 C C . GLU B 1 551 ? -28.859 1.729 6.465 1 55.81 551 GLU B C 1
ATOM 9129 O O . GLU B 1 551 ? -29.438 2.652 7.035 1 55.81 551 GLU B O 1
ATOM 9134 N N . ARG B 1 552 ? -29.359 1.541 5.375 1 47.75 552 ARG B N 1
ATOM 9135 C CA . ARG B 1 552 ? -30.812 1.542 5.332 1 47.75 552 ARG B CA 1
ATOM 9136 C C . ARG B 1 552 ? -31.391 0.518 6.305 1 47.75 552 ARG B C 1
ATOM 9138 O O . ARG B 1 552 ? -30.844 -0.578 6.457 1 47.75 552 ARG B O 1
#

pLDDT: mean 88.52, std 10.93, range [43.06, 98.81]

Foldseek 3Di:
DPDPLLLVLLLQVCVVCVQDKDFADLVVSCVSSVHDSVVSVVSLVVCVVVVQWDWADDDDDPGTIIIGGPHHNVVSLVVVLVVCVVVVVLVVSCVSVVDLVVSVQVLQAPFAWDADPNAIEGEKEAAWFLQFQDALALDDLVSQQVLQQFFFFCWAADLPARDIAGTQFNDKDDPDQFKIKTAGDAQFAKLVGHGDAPCLLQLLLVVCCPFPLNVQFDGWDDPDGRMIMTGGNGGFPCVSVVRNGSNNTGAGPCQVVDPSCRRFNMHRGQWGWDDGDGFKTKIAGRPRRVDDHFAHGMYIYGHRPPRDLDDPSAMARHRPPDPQPFPDKDWFFFAKKKFFFPVDPCVVPVLQLLQLLVLQAQVQLLVLADPVVVVFKAWDCFGGPVAHLHDDDDHGDHDPPAAEFEEEEEPSDSVCVRSVVSSQVSCVVVNHGYHYHYHHSSCLQQVPDDGRMYIDMDGATPPNLPGVLVVLSRRNNNVRGDPDPNVVLSSCSSVVNRPPSVVRSVRVVVSRMHGHIIGMATHTGDPQKPQFDQGSSSGGDSRRIDGHPDDD/DPDPLLLVLLLQVCVVVVQDKDFADLVVSCVSSVHDSVVSVVSLVVCVVVVQWDWADDDDDPGTIIIGGPHHNVVSLVVVLVVCVVVVVLVVNCVSVVDLVVSVLVLQAVFAWDADPNAIEGEKEAAWFQQFLDALAQDDLVSQQVLQQFFFFCWAADLPARDIAGTQFNDKDDPDQFKIKTAGDAQFAKLVGHGDAPLLLQLLLVVCCPFPLNVQFDGWDDPDGRMIMTGGNGGFPCVSVVRNGSNNTGAGPCLVVDPSCRRFNMHRGQWGWDDGDGFKTKIAGRPRRVDDHFAHGMYIYGHRPPGDLDDPSAMARHRPPDDQPFPDKDWFFFAKKKFFFPVDPCVVPVLQLLQLLVLQAQVQLLVLADPVVVVFKAWDCFGGPVAHLHDDDDHGDHDPPAAEFEEEEEPSDSVCVRSVVSSQVSCVVVNHGYHYHYHHSSCLQQVPDDGRMYIDMDGATPPNLPGVLVVLSRRNNNVRGDPDPNVVLSSCSSVVNRPVSVVRSVRVVVSRMHGHIIGMATHGGDPQKPQFDQGSSSGGDSRRIDGHPPDD

Solvent-accessible surface area (backbone atoms only — not comparable to full-atom values): 59076 Å² total; per-residue (Å²): 127,82,50,70,63,58,52,50,48,46,32,50,52,24,61,73,50,67,54,43,70,40,73,42,47,65,71,61,49,23,68,74,66,70,48,55,64,73,54,47,56,52,50,53,48,52,37,33,71,74,54,36,31,46,76,47,81,50,91,62,95,89,51,61,19,40,38,34,52,69,44,53,38,63,57,53,48,49,51,48,43,50,51,27,56,73,67,67,35,57,70,60,36,48,66,67,65,66,40,64,67,58,46,49,54,53,50,37,69,58,30,17,80,44,79,54,96,90,34,40,32,39,26,31,45,40,74,60,59,75,51,58,49,43,66,69,52,89,58,53,61,65,34,46,56,50,33,61,38,26,27,39,19,49,22,32,58,36,71,87,75,25,45,80,38,65,52,48,17,70,48,69,46,75,80,44,73,38,31,37,40,36,36,42,61,76,88,36,36,32,69,85,62,52,66,69,51,70,61,22,48,35,49,38,56,56,66,39,30,85,39,72,84,36,47,48,50,70,45,61,47,63,91,47,91,53,32,41,35,40,34,35,78,52,58,46,79,47,47,65,59,53,32,32,34,62,59,40,33,40,38,54,72,61,46,86,78,41,78,63,31,38,50,50,51,62,24,46,19,44,28,36,63,76,43,57,47,77,48,33,40,31,32,30,42,26,84,70,22,50,41,67,56,34,59,37,40,29,44,37,37,36,21,59,77,77,58,64,80,75,64,70,101,40,44,34,21,42,46,77,83,53,80,79,50,67,69,50,75,44,73,45,48,20,25,34,33,35,36,35,23,56,87,22,76,63,60,76,32,64,63,48,51,54,34,49,51,60,67,60,27,30,65,58,54,47,68,70,44,56,70,72,54,47,72,38,41,39,72,25,43,28,65,35,77,88,44,77,58,69,69,90,69,76,90,65,69,84,50,86,88,63,46,68,48,36,41,30,35,44,62,95,43,60,66,58,56,55,52,50,50,50,52,32,52,59,34,44,76,72,66,22,47,58,45,78,42,76,40,52,56,61,38,51,46,56,48,68,68,93,42,41,29,38,47,50,73,48,76,29,40,56,43,55,81,53,33,49,54,50,56,53,65,56,34,53,30,45,66,57,27,53,84,69,67,60,65,62,50,47,54,32,45,26,65,73,64,51,57,58,70,62,53,51,39,51,46,40,71,69,60,34,36,44,43,26,30,25,44,53,37,40,38,36,41,53,84,47,51,36,60,73,51,76,39,58,70,52,44,54,56,63,57,61,22,38,76,52,77,80,83,125,126,82,49,72,64,58,52,51,49,45,33,50,50,25,59,73,49,68,53,44,69,40,73,43,46,66,71,62,46,23,67,73,66,71,48,54,63,73,54,46,56,54,51,53,49,51,36,33,71,74,52,36,30,48,74,49,82,50,94,61,96,90,52,60,20,42,37,35,52,68,44,52,37,62,56,53,48,48,49,49,43,51,50,27,56,73,65,68,36,57,69,60,37,46,65,68,67,68,40,66,68,59,45,49,54,53,50,36,70,59,30,19,79,42,78,54,94,91,35,40,32,39,27,32,45,40,74,60,60,74,51,57,49,44,67,68,53,88,60,56,60,65,35,45,55,50,34,60,38,25,27,38,19,50,23,32,58,37,70,88,75,24,45,79,40,65,51,46,16,70,48,69,46,72,81,43,75,39,31,38,40,34,35,42,62,74,88,36,35,32,70,86,61,53,66,68,49,71,60,21,47,38,50,37,56,54,67,39,31,84,38,71,86,36,47,47,50,69,44,60,46,62,92,47,91,53,31,40,36,38,35,36,76,53,58,45,79,47,47,66,60,53,33,31,33,64,60,39,33,39,39,53,72,61,46,88,77,42,78,62,32,38,51,49,50,61,24,45,18,43,28,36,62,77,43,60,46,76,48,34,40,31,33,31,43,27,84,70,22,51,41,68,56,33,61,37,38,28,43,38,38,36,21,58,78,84,54,64,82,75,63,69,100,40,44,33,23,42,46,79,83,55,78,82,52,67,70,49,75,43,72,44,46,20,26,35,33,37,36,35,23,56,88,23,76,63,62,76,31,63,64,47,51,55,34,50,50,60,67,59,28,29,65,58,53,47,69,72,44,55,71,72,54,45,70,37,41,39,73,26,42,29,64,35,77,88,45,77,55,70,70,89,70,77,89,65,68,85,49,87,88,62,49,66,48,37,41,30,35,46,61,95,44,58,64,57,56,55,52,50,50,50,50,31,51,59,34,45,76,71,64,22,46,58,44,79,43,76,41,54,55,61,37,49,46,57,49,68,68,94,42,41,28,38,48,51,71,48,76,28,41,56,43,54,81,53,33,49,55,51,56,52,67,54,34,52,31,45,65,56,26,51,85,68,68,60,66,62,51,47,54,31,44,24,64,74,65,51,58,59,70,60,53,51,39,51,45,40,71,70,60,36,36,44,42,26,30,25,43,53,37,42,37,36,40,52,84,48,52,37,60,73,51,75,39,58,70,53,43,54,57,63,57,61,22,39,75,52,78,80,82,124

Organism: Pectobacterium atrosepticum (strain SCRI 1043 / ATCC BAA-672) (NCBI:txid218491)

Sequence (1104 aa):
MSSPRLQQQFIRLWQHFQGQTTDTTLQELTGVLNCSRRHIRSLLNAMQLEGWLIWQAEAGRGKRSQLSFVYTGLALQQQRAEDLLEQDRIEQLVQLVGDKEAVRQMLLSHLGRSFRQGKHILRILYYRPLRNLLPSSALRRSEMHIARQIFSGLTNINEENGELKPDLAHHWQMLAPLHWRFYLRPAIRFHHGRELTMDDITTSLSRLIPLPLFSHIEAVNSPMPFVIDIRLSSPDKWLPWLLASVHAMILPQEWQTLPNFAQHPIGTGPYAVVRNNSSQLKIRAFDDYFGYRALIDEVNIWVLPDEPEEMPVSVQFQSDDSHHEQLESRMEEGGYFLLFDKRSPLNQRPEALRWLRQVFNPVSLLSHANTSNQRDWSPAYSLLPRWHHHHPDTPQSIPDGLTDVTLTFYQEHPEYRILSEIMRTLLAQQGVTLHLQTISYEDWYQGNAESDIWFGSLNCYLPLEFSLFAMLYELPLVQHCLNDDLDTDAQQWRSHTLPMAEWCEKLIKSGQLHPLLHHWLQLQGQRSMRGVRMNMLGWFDFKSAWFAPPERMSSPRLQQQFIRLWQHFQGQTTDTTLQELTGVLNCSRRHIRSLLNAMQLEGWLIWQAEAGRGKRSQLSFVYTGLALQQQRAEDLLEQDRIEQLVQLVGDKEAVRQMLLSHLGRSFRQGKHILRILYYRPLRNLLPSSALRRSEMHIARQIFSGLTNINEENGELKPDLAHHWQMLAPLHWRFYLRPAIRFHHGRELTMDDITTSLSRLIPLPLFSHIEAVNSPMPFVIDIRLSSPDKWLPWLLASVHAMILPQEWQTLPNFAQHPIGTGPYAVVRNNSSQLKIRAFDDYFGYRALIDEVNIWVLPDEPEEMPVSVQFQSDDSHHEQLESRMEEGGYFLLFDKRSPLNQRPEALRWLRQVFNPVSLLSHANTSNQRDWSPAYSLLPRWHHHHPDTPQSIPDGLTDVTLTFYQEHPEYRILSEIMRTLLAQQGVTLHLQTISYEDWYQGNAESDIWFGSLNCYLPLEFSLFAMLYELPLVQHCLNDDLDTDAQQWRSHTLPMAEWCEKLIKSGQLHPLLHHWLQLQGQRSMRGVRMNMLGWFDFKSAWFAPPER